Protein AF-A0A5M3WTN0-F1 (afdb_monomer)

InterPro domains:
  IPR000383 Xaa-Pro dipeptidyl-peptidase-like domain [PF02129] (54-191)
  IPR003439 ABC transporter-like, ATP-binding domain [PF00005] (762-902)
  IPR003439 ABC transporter-like, ATP-binding domain [PS50893] (745-973)
  IPR003593 AAA+ ATPase domain [SM00382] (770-959)
  IPR008979 Galactose-binding-like domain superfamily [SSF49785] (526-687)
  IPR013736 Xaa-Pro dipeptidyl-peptidase, C-terminal [PF08530] (524-678)
  IPR013736 Xaa-Pro dipeptidyl-peptidase, C-terminal [SM00939] (440-708)
  IPR017871 ABC transporter-like, conserved site [PS00211] (874-888)
  IPR027417 P-loop containing nucleoside triphosphate hydrolase [G3DSA:3.40.50.300] (734-974)
  IPR027417 P-loop containing nucleoside triphosphate hydrolase [SSF52540] (738-964)
  IPR029058 Alpha/Beta hydrolase fold [G3DSA:3.40.50.1820] (39-200)
  IPR029058 Alpha/Beta hydrolase fold [G3DSA:3.40.50.1820] (318-449)
  IPR029058 Alpha/Beta hydrolase fold [SSF53474] (22-449)

Nearest PDB structures (foldseek):
  5x40-assembly1_B  TM=8.522E-01  e=1.703E-19  Rhodobacter capsulatus
  6hs3-assembly1_A  TM=7.810E-01  e=6.666E-18  Burkholderia pseudomallei
  4wbs-assembly2_B  TM=7.911E-01  e=1.091E-17  Paraburkholderia phymatum STM815
  2ihy-assembly1_A  TM=8.185E-01  e=4.527E-17  Staphylococcus aureus
  6hs3-assembly1_B  TM=7.847E-01  e=2.756E-16  Burkholderia pseudomallei

Sequence (984 aa):
MTFPGGRRAMTAVIALAVLAVAAITWTVWPSEPPPRGQDLTIDVLDGPANDQRVTIDATFFAPASGGKAPAVLLGHGFGGSKSSVRDQAQRLAQHGYAVLTWSARGFGRSTGEIALNSPDYEVKDVQQLVDWLATRPEVRLDAAGDPRVGMAGGSYGGAIALMTAAYDTRIDAIAPQITWHDLADALFPNATGQGPATGVFKKMWAGIFFSAGGNRLAGLSGGASGGLAGLTGGTGTGGSGGAGGLGGTSTSGTGTPGTGTSGTSTPGTSTSGTGTPGTSTSGTGTSGASTPGSGAGETGTGAGSTGASPAPTNAPDISGTPETSGSERPAAMGLTPQQVQCGRFMPTICDIYQEIAEKGQATPQAIDLLRRSSPVSVPGKIRIPSLIIQGQRDSLFPLSHADANARAIAATGAPVEVAWINGGHDGGDSEGDWVFDRTAAWFDTWLKDSATPGNPAAAAYQQTAGQNPAPTAGQNADQTAGKSAATAVPGGAAFTVSRDGGRDPGTRRNTIVHAEGSRYSGLSGTAQTAVTLTGPAQEVANPPGGSPAAISSIPGFGSLLGNSSTGVSAALDLPGQSATFESAPLRAPLHLTGSPTATIRVYGTGQVTLFAKLYDATTGQLAVLPGNLTAPLRVNATPSGTTATIALPAVDRRFDTGRTLRLVLATTDMAYSTPATPAVYQVELASPDLVVPTDGELSAPATGPAWWTWAMPLSALVVAIVLVLVGRVRRADTTQDPELADVPLQITGLTKRYRNGEKAVDDLSFRVERGQVLGLLGPNGAGKTTTMRMLMGLIHPDAGEIKIFGSKVVPGAPVLSRLGSFVEGPGFLPHLSGRDNLELYWRATGRPPADAHLDEALEIAGLGNAVDRAVRTYSQGMRQRLAIAQAMLGLPDLLVLDEPTNGLDPPQIAEMRKVLRSYAAKDRTVIVSSHLLGEVEQTCSHAVVMHRGRLISNGPVAELLSRGHLNGSTRLEDVFLDLIGEQV

Solvent-accessible surface area (backbone atoms only — not comparable to full-atom values): 54845 Å² total; per-residue (Å²): 137,86,77,95,55,61,72,64,56,50,53,52,51,50,51,50,49,51,51,51,49,51,52,49,51,61,78,63,50,82,72,78,78,77,54,74,58,47,76,49,74,49,79,40,65,21,42,89,82,56,74,44,79,33,41,34,31,30,32,42,24,59,27,63,77,53,70,62,18,33,34,35,40,42,37,32,34,78,82,42,19,32,73,75,44,41,70,62,40,36,53,42,10,64,72,41,22,18,25,41,26,33,11,57,51,37,22,72,84,14,37,66,46,34,61,61,54,18,69,49,34,51,34,42,47,50,53,51,51,47,50,53,46,36,71,37,83,46,37,31,59,82,46,96,74,32,32,38,27,31,30,29,18,40,30,51,8,9,39,40,35,54,43,32,39,48,76,40,91,57,49,60,32,36,38,30,21,49,31,63,22,40,50,31,39,50,42,10,35,24,29,62,70,70,40,27,78,56,13,40,21,33,48,50,62,50,52,52,54,53,55,55,44,31,59,69,68,58,84,80,44,91,62,65,88,46,70,78,54,77,82,56,97,72,84,84,88,80,90,86,85,90,87,88,83,88,86,87,81,88,85,89,87,87,89,87,92,84,80,87,89,87,81,90,83,90,93,89,90,88,84,90,85,89,90,85,84,87,78,90,84,91,85,90,88,88,87,83,88,88,84,88,86,86,88,82,87,79,88,82,90,89,87,88,89,83,89,88,84,86,87,86,87,86,84,91,86,84,89,88,85,86,82,88,81,93,71,87,71,76,78,80,75,76,71,49,74,65,48,64,74,30,20,27,37,34,64,75,63,36,54,45,48,51,53,31,69,74,65,47,42,55,48,73,68,46,40,55,53,31,27,59,37,21,51,69,66,44,76,70,43,36,64,42,42,34,38,41,35,33,17,49,24,14,74,63,42,39,49,66,26,45,44,49,44,48,44,48,29,22,68,57,72,21,50,25,31,42,36,37,38,56,5,35,77,27,29,54,51,74,53,60,68,60,54,46,53,53,50,50,54,51,44,50,61,70,57,42,92,65,82,54,95,81,50,65,60,60,55,50,46,67,66,45,68,84,67,68,77,82,81,79,88,85,76,83,78,85,83,66,89,69,89,65,58,27,48,43,54,83,95,53,59,4,19,38,39,49,38,86,65,53,57,42,89,86,82,64,45,76,35,79,39,60,17,36,15,68,42,33,58,54,49,58,21,76,43,74,46,77,45,58,39,48,67,72,73,29,68,24,39,31,40,52,49,21,56,89,50,18,41,41,62,56,82,62,51,31,57,82,54,52,81,55,92,75,67,78,47,77,50,42,82,48,90,57,23,42,36,65,32,36,29,67,61,30,91,52,66,45,55,37,27,24,35,31,36,39,34,32,28,33,28,34,76,48,80,42,59,39,34,33,35,66,26,53,29,44,94,97,52,82,55,26,44,66,56,34,49,66,21,38,26,54,45,71,21,32,85,86,46,32,74,48,56,36,44,38,61,42,38,80,46,80,41,53,58,59,30,22,53,32,42,34,43,21,37,35,42,66,47,41,57,42,61,61,69,62,47,69,35,38,39,35,70,69,40,51,46,34,39,36,11,19,52,89,62,56,48,56,80,79,88,61,83,55,72,61,72,62,47,49,64,52,49,52,50,53,51,51,52,52,51,56,57,57,56,70,71,64,69,79,88,79,68,64,38,75,96,33,43,81,30,57,35,41,37,40,46,29,21,34,68,49,96,89,70,49,56,47,27,44,62,29,61,54,75,44,57,69,42,35,29,33,26,44,33,36,62,90,79,14,21,67,71,61,53,50,35,38,72,74,26,76,40,83,62,79,39,57,51,43,27,40,42,19,33,62,66,46,70,87,36,75,67,55,75,42,49,16,56,39,64,94,66,77,89,69,62,45,83,39,25,45,53,56,48,46,52,51,54,47,58,74,69,71,57,66,78,82,59,31,48,61,67,62,21,44,56,68,37,67,52,65,89,53,32,79,39,39,44,70,75,51,53,67,52,54,49,47,30,51,36,52,22,54,19,32,45,47,67,31,53,33,33,40,32,54,45,78,56,76,81,47,54,73,69,56,42,57,51,50,46,47,46,57,47,58,51,13,71,69,70,14,25,34,42,35,35,44,78,53,45,76,56,40,69,77,51,29,56,24,36,38,37,26,49,74,12,23,74,76,50,71,48,44,42,69,56,60,42,55,64,24,49,78,78,72,46,92,50,60,53,62,44,48,38,65,73,73,65,65,80,131

Foldseek 3Di:
DDDPDVVVVVVVVVVVVVVVVVVVCVVPVDDDDQFDWDWDKDWFFFAQVSHDIKIKTKTKGFAPVFFAFAEEEEEEAALDFLVRCVVLQSVVSPVGHTYMGIGFDLGDPIHAFDQLLFPRGRLRVVVVVLQVLLPDRRFDAPDRSQTLYEYEYEESSLFNRLSNLLVPVSHFEYEYAQYFFFLLCLQFPAQQPPGNQFGFGLQQVLVVRQVSQQDQPVVPPVPVVCVVVVVDPDDDDDDDDDDDDDDDDDDDDDDDDDDDDDDDDDDDDDDDDDDDDDDDDDDDDDDDDDDDDDDDDDDDDDDDDDDDDDDDDDDDDDDDDDDDDDDPDPDPPDQDPQCNQRPRHDSLLSVLSVVCNVPSGHDPSNSVSSRSSRNVVR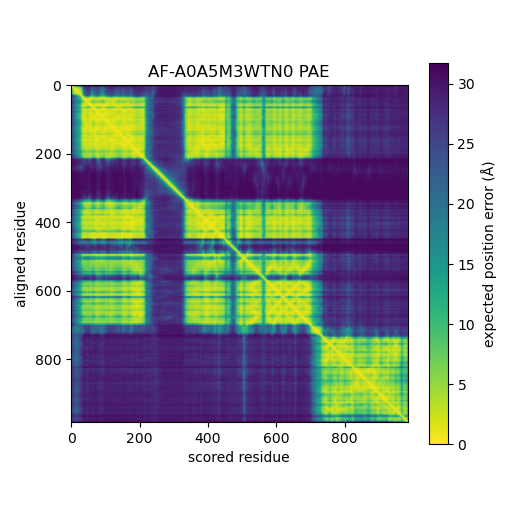QLSNAHHYEYHHEQLASSHFCVRSLVSQLSRLVNVYAYAYEYDPAHQQGADPCVVVSSVVVSVSCCLTSDPDPPVWFVVSVVCVVCVVPDDDDDPDDDPPPPSPPSWRFDGTPAARYKYWDFPQADPPPRDTDIWIFGFGIHPGQQAPDKDWFFKDDDWAKAKQDAFCPPFWEQGDGPCCVVCNPVPPLDGPTGADPRQKDKIKGDFAQFKDWFAHWKKFKKWKADAAKAKKKKFKWFDAPPDDTHTRSSYIRIHIDGHYNVIDMGMGTGGGHTDMRGGRIMIMIMIGRGYPSTGHHNDMDMMIMDGPGSITMGHDHPRRGTDDPPDPPVVVVVVVVVVVVVVVCVVVVVVDDDDFDQAQVQQQWQKWWAQFWDADPVRATLAGGATDGDHWLFAEEAEEDPSLNQLVVVCCVLQVDPTPDTWMDGSSTTDHVPGPCSLLEFEDGPFDPFDQAFFLLVRLVVLVVVVVDDPVLFCLVVLVVLLPCPPSRRDGNVPDDPLSSLSSSSSSSCTSNHQEYEYEASCPPPDPVSLVSVLVSQSVSSVVRGYYYYYDHDQVSCLSRGQKYFYTGSNYTQDIDGSVVLQVVCVVVPDRGSVVSNCVSVPDDD

pLDDT: mean 76.93, std 23.34, range [23.16, 98.69]

Structure (mmCIF, N/CA/C/O backbone):
data_AF-A0A5M3WTN0-F1
#
_entry.id   AF-A0A5M3WTN0-F1
#
loop_
_atom_site.group_PDB
_atom_site.id
_atom_site.type_symbol
_atom_site.label_atom_id
_atom_site.label_alt_id
_atom_site.label_comp_id
_atom_site.label_asym_id
_atom_site.label_entity_id
_atom_site.label_seq_id
_atom_site.pdbx_PDB_ins_code
_atom_site.Cartn_x
_atom_site.Cartn_y
_atom_site.Cartn_z
_atom_site.occupancy
_atom_site.B_iso_or_equiv
_atom_site.auth_seq_id
_atom_site.auth_comp_id
_atom_site.auth_asym_id
_atom_site.auth_atom_id
_atom_site.pdbx_PDB_model_num
ATOM 1 N N . MET A 1 1 ? 24.630 -53.779 -43.462 1.00 36.06 1 MET A N 1
ATOM 2 C CA . MET A 1 1 ? 23.488 -53.999 -42.543 1.00 36.06 1 MET A CA 1
ATOM 3 C C . MET A 1 1 ? 22.976 -52.649 -42.063 1.00 36.06 1 MET A C 1
ATOM 5 O O . MET A 1 1 ? 23.794 -51.786 -41.772 1.00 36.06 1 MET A O 1
ATOM 9 N N . THR A 1 2 ? 21.662 -52.447 -41.999 1.00 35.19 2 THR A N 1
ATOM 10 C CA . THR A 1 2 ? 21.024 -51.223 -41.486 1.00 35.19 2 THR A CA 1
ATOM 11 C C . THR A 1 2 ? 20.560 -51.440 -40.045 1.00 35.19 2 THR A C 1
ATOM 13 O O . THR A 1 2 ? 19.748 -52.321 -39.797 1.00 35.19 2 THR A O 1
ATOM 16 N N . PHE A 1 3 ? 21.050 -50.643 -39.088 1.00 33.09 3 PHE A N 1
ATOM 17 C CA . PHE A 1 3 ? 20.623 -50.724 -37.682 1.00 33.09 3 PHE A CA 1
ATOM 18 C C . PHE A 1 3 ? 19.298 -49.963 -37.447 1.00 33.09 3 PHE A C 1
ATOM 20 O O . PHE A 1 3 ? 19.287 -48.728 -37.531 1.00 33.09 3 PHE A O 1
ATOM 27 N N . PRO A 1 4 ? 18.181 -50.637 -37.104 1.00 42.69 4 PRO A N 1
ATOM 28 C CA . PRO A 1 4 ? 16.890 -49.988 -36.892 1.00 42.69 4 PRO A CA 1
ATOM 29 C C . PRO A 1 4 ? 16.778 -49.424 -35.463 1.00 42.69 4 PRO A C 1
ATOM 31 O O . PRO A 1 4 ? 16.096 -49.977 -34.608 1.00 42.69 4 PRO A O 1
ATOM 34 N N . GLY A 1 5 ? 17.446 -48.298 -35.192 1.00 42.72 5 GLY A N 1
ATOM 35 C CA . GLY A 1 5 ? 17.341 -47.628 -33.885 1.00 42.72 5 GLY A CA 1
ATOM 36 C C . GLY A 1 5 ? 17.867 -46.193 -33.837 1.00 42.72 5 GLY A C 1
ATOM 37 O O . GLY A 1 5 ? 17.207 -45.312 -33.281 1.00 42.72 5 GLY A O 1
ATOM 38 N N . GLY A 1 6 ? 19.008 -45.925 -34.484 1.00 46.28 6 GLY A N 1
ATOM 39 C CA . GLY A 1 6 ? 19.736 -44.654 -34.341 1.00 46.28 6 GLY A CA 1
ATOM 40 C C . GLY A 1 6 ? 18.914 -43.389 -34.627 1.00 46.28 6 GLY A C 1
ATOM 41 O O . GLY A 1 6 ? 19.072 -42.395 -33.926 1.00 46.28 6 GLY A O 1
ATOM 42 N N . ARG A 1 7 ? 17.975 -43.426 -35.587 1.00 50.22 7 ARG A N 1
ATOM 43 C CA . ARG A 1 7 ? 17.164 -42.248 -35.956 1.00 50.22 7 ARG A CA 1
ATOM 44 C C . ARG A 1 7 ? 16.307 -41.692 -34.810 1.00 50.22 7 ARG A C 1
ATOM 46 O O . ARG A 1 7 ? 16.196 -40.477 -34.721 1.00 50.22 7 ARG A O 1
ATOM 53 N N . ARG A 1 8 ? 15.740 -42.533 -33.929 1.00 47.91 8 ARG A N 1
ATOM 54 C CA . ARG A 1 8 ? 14.906 -42.061 -32.799 1.00 47.91 8 ARG A CA 1
ATOM 55 C C . ARG A 1 8 ? 15.737 -41.546 -31.623 1.00 47.91 8 ARG A C 1
ATOM 57 O O . ARG A 1 8 ? 15.344 -40.575 -30.987 1.00 47.91 8 ARG A O 1
ATOM 64 N N . ALA A 1 9 ? 16.890 -42.162 -31.361 1.00 52.72 9 ALA A N 1
ATOM 65 C CA . ALA A 1 9 ? 17.833 -41.652 -30.368 1.00 52.72 9 ALA A CA 1
ATOM 66 C C . ALA A 1 9 ? 18.404 -40.292 -30.806 1.00 52.72 9 ALA A C 1
ATOM 68 O O . ALA A 1 9 ? 18.443 -39.353 -30.016 1.00 52.72 9 ALA A O 1
ATOM 69 N N . MET A 1 10 ? 18.774 -40.157 -32.083 1.00 54.69 10 MET A N 1
ATOM 70 C CA . MET A 1 10 ? 19.382 -38.933 -32.598 1.00 54.69 10 MET A CA 1
ATOM 71 C C . MET A 1 10 ? 18.404 -37.750 -32.640 1.00 54.69 10 MET A C 1
ATOM 73 O O . MET A 1 10 ? 18.804 -36.651 -32.273 1.00 54.69 10 MET A O 1
ATOM 77 N N . THR A 1 11 ? 17.118 -37.942 -32.972 1.00 58.88 11 THR A N 1
ATOM 78 C CA . THR A 1 11 ? 16.129 -36.850 -32.845 1.00 58.88 11 THR A CA 1
ATOM 79 C C . THR A 1 11 ? 15.872 -36.447 -31.394 1.00 58.88 11 THR A C 1
ATOM 81 O O . THR A 1 11 ? 15.698 -35.261 -31.137 1.00 58.88 11 THR A O 1
ATOM 84 N N . ALA A 1 12 ? 15.894 -37.382 -30.436 1.00 59.69 12 ALA A N 1
ATOM 85 C CA . ALA A 1 12 ? 15.769 -37.049 -29.014 1.00 59.69 12 ALA A CA 1
ATOM 86 C C . ALA A 1 12 ? 16.978 -36.244 -28.496 1.00 59.69 12 ALA A C 1
ATOM 88 O O . ALA A 1 12 ? 16.797 -35.250 -27.796 1.00 59.69 12 ALA A O 1
ATOM 89 N N . VAL A 1 13 ? 18.200 -36.624 -28.892 1.00 68.50 13 VAL A N 1
ATOM 90 C CA . VAL A 1 13 ? 19.429 -35.877 -28.567 1.00 68.50 13 VAL A CA 1
ATOM 91 C C . VAL A 1 13 ? 19.430 -34.491 -29.218 1.00 68.50 13 VAL A C 1
ATOM 93 O O . VAL A 1 13 ? 19.754 -33.519 -28.546 1.00 68.50 13 VAL A O 1
ATOM 96 N N . ILE A 1 14 ? 19.014 -34.370 -30.484 1.00 73.44 14 ILE A N 1
ATOM 97 C CA . ILE A 1 14 ? 18.907 -33.071 -31.168 1.00 73.44 14 ILE A CA 1
ATOM 98 C C . ILE A 1 14 ? 17.842 -32.186 -30.505 1.00 73.44 14 ILE A C 1
ATOM 100 O O . ILE A 1 14 ? 18.100 -31.009 -30.285 1.00 73.44 14 ILE A O 1
ATOM 104 N N . ALA A 1 15 ? 16.680 -32.728 -30.125 1.00 68.19 15 ALA A N 1
ATOM 105 C CA . ALA A 1 15 ? 15.646 -31.963 -29.426 1.00 68.19 15 ALA A CA 1
ATOM 106 C C . ALA A 1 15 ? 16.120 -31.467 -28.048 1.00 68.19 15 ALA A C 1
ATOM 108 O O . ALA A 1 15 ? 15.911 -30.303 -27.715 1.00 68.19 15 ALA A O 1
ATOM 109 N N . LEU A 1 16 ? 16.815 -32.310 -27.274 1.00 70.00 16 LEU A N 1
ATOM 110 C CA . LEU A 1 16 ? 17.437 -31.904 -26.008 1.00 70.00 16 LEU A CA 1
ATOM 111 C C . LEU A 1 16 ? 18.548 -30.867 -26.210 1.00 70.00 16 LEU A C 1
ATOM 113 O O . LEU A 1 16 ? 18.625 -29.921 -25.436 1.00 70.00 16 LEU A O 1
ATOM 117 N N . ALA A 1 17 ? 19.369 -31.000 -27.255 1.00 73.50 17 ALA A N 1
ATOM 118 C CA . ALA A 1 17 ? 20.394 -30.015 -27.588 1.00 73.50 17 ALA A CA 1
ATOM 119 C C . ALA A 1 17 ? 19.780 -28.668 -28.002 1.00 73.50 17 ALA A C 1
ATOM 121 O O . ALA A 1 17 ? 20.241 -27.634 -27.538 1.00 73.50 17 ALA A O 1
ATOM 122 N N . VAL A 1 18 ? 18.710 -28.664 -28.805 1.00 78.75 18 VAL A N 1
ATOM 123 C CA . VAL A 1 18 ? 17.985 -27.441 -29.191 1.00 78.75 18 VAL A CA 1
ATOM 124 C C . VAL A 1 18 ? 17.302 -26.796 -27.985 1.00 78.75 18 VAL A C 1
ATOM 126 O O . VAL A 1 18 ? 17.381 -25.583 -27.845 1.00 78.75 18 VAL A O 1
ATOM 129 N N . LEU A 1 19 ? 16.695 -27.570 -27.078 1.00 75.69 19 LEU A N 1
ATOM 130 C CA . LEU A 1 19 ? 16.107 -27.035 -25.842 1.00 75.69 19 LEU A CA 1
ATOM 131 C C . LEU A 1 19 ? 17.169 -26.500 -24.870 1.00 75.69 19 LEU A C 1
ATOM 133 O O . LEU A 1 19 ? 16.963 -25.451 -24.268 1.00 75.69 19 LEU A O 1
ATOM 137 N N . ALA A 1 20 ? 18.315 -27.175 -24.742 1.00 71.44 20 ALA A N 1
ATOM 138 C CA . ALA A 1 20 ? 19.433 -26.702 -23.931 1.00 71.44 20 ALA A CA 1
ATOM 139 C C . ALA A 1 20 ? 20.059 -25.429 -24.520 1.00 71.44 20 ALA A C 1
ATOM 141 O O . ALA A 1 20 ? 20.289 -24.475 -23.784 1.00 71.44 20 ALA A O 1
ATOM 142 N N . VAL A 1 21 ? 20.273 -25.376 -25.840 1.00 73.25 21 VAL A N 1
ATOM 143 C CA . VAL A 1 21 ? 20.733 -24.166 -26.534 1.00 73.25 21 VAL A CA 1
ATOM 144 C C . VAL A 1 21 ? 19.709 -23.046 -26.387 1.00 73.25 21 VAL A C 1
ATOM 146 O O . VAL A 1 21 ? 20.114 -21.956 -26.020 1.00 73.25 21 VAL A O 1
ATOM 149 N N . ALA A 1 22 ? 18.409 -23.302 -26.568 1.00 66.06 22 ALA A N 1
ATOM 150 C CA . ALA A 1 22 ? 17.359 -22.299 -26.387 1.00 66.06 22 ALA A CA 1
ATOM 151 C C . ALA A 1 22 ? 17.346 -21.731 -24.956 1.00 66.06 22 ALA A C 1
ATOM 153 O O . ALA A 1 22 ? 17.327 -20.513 -24.779 1.00 66.06 22 ALA A O 1
ATOM 154 N N . ALA A 1 23 ? 17.430 -22.598 -23.941 1.00 65.50 23 ALA A N 1
ATOM 155 C CA . ALA A 1 23 ? 17.514 -22.193 -22.541 1.00 65.50 23 ALA A CA 1
ATOM 156 C C . ALA A 1 23 ? 18.785 -21.377 -22.249 1.00 65.50 23 ALA A C 1
ATOM 158 O O . ALA A 1 23 ? 18.695 -20.343 -21.596 1.00 65.50 23 ALA A O 1
ATOM 159 N N . ILE A 1 24 ? 19.945 -21.789 -22.775 1.00 65.50 24 ILE A N 1
ATOM 160 C CA . ILE A 1 24 ? 21.210 -21.049 -22.644 1.00 65.50 24 ILE A CA 1
ATOM 161 C C . ILE A 1 24 ? 21.133 -19.704 -23.377 1.00 65.50 24 ILE A C 1
ATOM 163 O O . ILE A 1 24 ? 21.528 -18.689 -22.819 1.00 65.50 24 ILE A O 1
ATOM 167 N N . THR A 1 25 ? 20.583 -19.645 -24.592 1.00 62.53 25 THR A N 1
ATOM 168 C CA . THR A 1 25 ? 20.396 -18.372 -25.303 1.00 62.53 25 THR A CA 1
ATOM 169 C C . THR A 1 25 ? 19.397 -17.464 -24.605 1.00 62.53 25 THR A C 1
ATOM 171 O O . THR A 1 25 ? 19.530 -16.261 -24.739 1.00 62.53 25 THR A O 1
ATOM 174 N N . TRP A 1 26 ? 18.434 -17.996 -23.846 1.00 64.00 26 TRP A N 1
ATOM 175 C CA . TRP A 1 26 ? 17.506 -17.189 -23.054 1.00 64.00 26 TRP A CA 1
ATOM 176 C C . TRP A 1 26 ? 18.160 -16.651 -21.772 1.00 64.00 26 TRP A C 1
ATOM 178 O O . TRP A 1 26 ? 18.005 -15.474 -21.465 1.00 64.00 26 TRP A O 1
ATOM 188 N N . THR A 1 27 ? 18.954 -17.460 -21.060 1.00 56.88 27 THR A N 1
ATOM 189 C CA . THR A 1 27 ? 19.683 -17.014 -19.853 1.00 56.88 27 THR A CA 1
ATOM 190 C C . THR A 1 27 ? 20.929 -16.174 -20.145 1.00 56.88 27 THR A C 1
ATOM 192 O O . THR A 1 27 ? 21.427 -15.502 -19.245 1.00 56.88 27 THR A O 1
ATOM 195 N N . VAL A 1 28 ? 21.434 -16.205 -21.382 1.00 54.47 28 VAL A N 1
ATOM 196 C CA . VAL A 1 28 ? 22.599 -15.436 -21.858 1.00 54.47 28 VAL A CA 1
ATOM 197 C C . VAL A 1 28 ? 22.191 -14.413 -22.935 1.00 54.47 28 VAL A C 1
ATOM 199 O O . VAL A 1 28 ? 23.051 -13.787 -23.553 1.00 54.47 28 VAL A O 1
ATOM 202 N N . TRP A 1 29 ? 20.888 -14.188 -23.163 1.00 58.59 29 TRP A N 1
ATOM 203 C CA . TRP A 1 29 ? 20.452 -13.079 -24.015 1.00 58.59 29 TRP A CA 1
ATOM 204 C C . TRP A 1 29 ? 20.869 -11.769 -23.336 1.00 58.59 29 TRP A C 1
ATOM 206 O O . TRP A 1 29 ? 20.535 -11.578 -22.163 1.00 58.59 29 TRP A O 1
ATOM 216 N N . PRO A 1 30 ? 21.599 -10.866 -24.012 1.00 42.59 30 PRO A N 1
ATOM 217 C CA . PRO A 1 30 ? 21.999 -9.614 -23.395 1.00 42.59 30 PRO A CA 1
ATOM 218 C C . PRO A 1 30 ? 20.753 -8.768 -23.129 1.00 42.59 30 PRO A C 1
ATOM 220 O O . PRO A 1 30 ? 20.124 -8.263 -24.058 1.00 42.59 30 PRO A O 1
ATOM 223 N N . SER A 1 31 ? 20.403 -8.606 -21.853 1.00 54.91 31 SER A N 1
ATOM 224 C CA . SER A 1 31 ? 19.554 -7.502 -21.428 1.00 54.91 31 SER A CA 1
ATOM 225 C C . SER A 1 31 ? 20.277 -6.197 -21.749 1.00 54.91 31 SER A C 1
ATOM 227 O O . SER A 1 31 ? 21.474 -6.051 -21.479 1.00 54.91 31 SER A O 1
ATOM 229 N N . GLU A 1 32 ? 19.571 -5.254 -22.370 1.00 56.19 32 GLU A N 1
ATOM 230 C CA . GLU A 1 32 ? 20.173 -3.970 -22.718 1.00 56.19 32 GLU A CA 1
ATOM 231 C C . GLU A 1 32 ? 20.653 -3.255 -21.443 1.00 56.19 32 GLU A C 1
ATOM 233 O O . GLU A 1 32 ? 19.946 -3.264 -20.425 1.00 56.19 32 GLU A O 1
ATOM 238 N N . PRO A 1 33 ? 21.863 -2.662 -21.450 1.00 59.19 33 PRO A N 1
ATOM 239 C CA . PRO A 1 33 ? 22.407 -2.016 -20.265 1.00 59.19 33 PRO A CA 1
ATOM 240 C C . PRO A 1 33 ? 21.463 -0.886 -19.827 1.00 59.19 33 PRO A C 1
ATOM 242 O O . PRO A 1 33 ? 21.066 -0.078 -20.670 1.00 59.19 33 PRO A O 1
ATOM 245 N N . PRO A 1 34 ? 21.099 -0.799 -18.533 1.00 66.00 34 PRO A N 1
ATOM 246 C CA . PRO A 1 34 ? 20.056 0.113 -18.081 1.00 66.00 34 PRO A CA 1
ATOM 247 C C . PRO A 1 34 ? 20.393 1.565 -18.453 1.00 66.00 34 PRO A C 1
ATOM 249 O O . PRO A 1 34 ? 21.553 1.977 -18.300 1.00 66.00 34 PRO A O 1
ATOM 252 N N . PRO A 1 35 ? 19.403 2.351 -18.923 1.00 75.50 35 PRO A N 1
ATOM 253 C CA . PRO A 1 35 ? 19.625 3.695 -19.435 1.00 75.50 35 PRO A CA 1
ATOM 254 C C . PRO A 1 35 ? 20.340 4.549 -18.387 1.00 75.50 35 PRO A C 1
ATOM 256 O O . PRO A 1 35 ? 19.942 4.638 -17.218 1.00 75.50 35 PRO A O 1
ATOM 259 N N . ARG A 1 36 ? 21.461 5.142 -18.804 1.00 84.44 36 ARG A N 1
ATOM 260 C CA . ARG A 1 36 ? 22.315 5.953 -17.935 1.00 84.44 36 ARG A CA 1
ATOM 261 C C . ARG A 1 36 ? 21.733 7.354 -17.839 1.00 84.44 36 ARG A C 1
ATOM 263 O O . ARG A 1 36 ? 21.790 8.109 -18.803 1.00 84.44 36 ARG A O 1
ATOM 270 N N . GLY A 1 37 ? 21.209 7.692 -16.665 1.00 91.81 37 GLY A N 1
ATOM 271 C CA . GLY A 1 37 ? 20.750 9.045 -16.375 1.00 91.81 37 GLY A CA 1
ATOM 272 C C . GLY A 1 37 ? 21.893 10.057 -16.450 1.00 91.81 37 GLY A C 1
ATOM 273 O O . GLY A 1 37 ? 22.927 9.868 -15.806 1.00 91.81 37 GLY A O 1
ATOM 274 N N . GLN A 1 38 ? 21.689 11.124 -17.217 1.00 96.12 38 GLN A N 1
ATOM 275 C CA . GLN A 1 38 ? 22.547 12.299 -17.270 1.00 96.12 38 GLN A CA 1
ATOM 276 C C . GLN A 1 38 ? 22.222 13.201 -16.077 1.00 96.12 38 GLN A C 1
ATOM 278 O O . GLN A 1 38 ? 21.124 13.745 -15.985 1.00 96.12 38 GLN A O 1
ATOM 283 N N . ASP A 1 39 ? 23.174 13.366 -15.163 1.00 96.62 39 ASP A N 1
ATOM 284 C CA . ASP A 1 39 ? 23.057 14.322 -14.063 1.00 96.62 39 ASP A CA 1
ATOM 285 C C . ASP A 1 39 ? 23.271 15.760 -14.566 1.00 96.62 39 ASP A C 1
ATOM 287 O O . ASP A 1 39 ? 24.205 16.030 -15.323 1.00 96.62 39 ASP A O 1
ATOM 291 N N . LEU A 1 40 ? 22.403 16.682 -14.142 1.00 96.56 40 LEU A N 1
ATOM 292 C CA . LEU A 1 40 ? 22.413 18.090 -14.540 1.00 96.56 40 LEU A CA 1
ATOM 293 C C . LEU A 1 40 ? 21.907 19.012 -13.417 1.00 96.56 40 LEU A C 1
ATOM 295 O O . LEU A 1 40 ? 21.398 18.554 -12.394 1.00 96.56 40 LEU A O 1
ATOM 299 N N . THR A 1 41 ? 22.022 20.317 -13.642 1.00 97.12 41 THR A N 1
ATOM 300 C CA . THR A 1 41 ? 21.392 21.368 -12.834 1.00 97.12 41 THR A CA 1
ATOM 301 C C . THR A 1 41 ? 20.528 22.251 -13.725 1.00 97.12 41 THR A C 1
ATOM 303 O O . THR A 1 41 ? 20.928 22.561 -14.848 1.00 97.12 41 THR A O 1
ATOM 306 N N . ILE A 1 42 ? 19.357 22.648 -13.232 1.00 97.44 42 ILE A N 1
ATOM 307 C CA . ILE A 1 42 ? 18.429 23.558 -13.914 1.00 97.44 42 ILE A CA 1
ATOM 308 C C . ILE A 1 42 ? 18.233 24.772 -13.005 1.00 97.44 42 ILE A C 1
ATOM 310 O O . ILE A 1 42 ? 17.778 24.620 -11.873 1.00 97.44 42 ILE A O 1
ATOM 314 N N . ASP A 1 43 ? 18.606 25.957 -13.481 1.00 97.19 43 ASP A N 1
ATOM 315 C CA . ASP A 1 43 ? 18.345 27.209 -12.769 1.00 97.19 43 ASP A CA 1
ATOM 316 C C . ASP A 1 43 ? 16.909 27.669 -13.036 1.00 97.19 43 ASP A C 1
ATOM 318 O O . ASP A 1 43 ? 16.460 27.699 -14.182 1.00 97.19 43 ASP A O 1
ATOM 322 N N . VAL A 1 44 ? 16.206 28.034 -11.967 1.00 96.06 44 VAL A N 1
ATOM 323 C CA . VAL A 1 44 ? 14.796 28.433 -11.960 1.00 96.06 44 VAL A CA 1
ATOM 324 C C . VAL A 1 44 ? 14.623 29.778 -11.250 1.00 96.06 44 VAL A C 1
ATOM 326 O O . VAL A 1 44 ? 15.468 30.197 -10.451 1.00 96.06 44 VAL A O 1
ATOM 329 N N . LEU A 1 45 ? 13.540 30.479 -11.584 1.00 94.62 45 LEU A N 1
ATOM 330 C CA . LEU A 1 45 ? 13.167 31.775 -11.023 1.00 94.62 45 LEU A CA 1
ATOM 331 C C . LEU A 1 45 ? 11.791 31.675 -10.346 1.00 94.62 45 LEU A C 1
ATOM 333 O O . LEU A 1 45 ? 10.824 31.231 -10.963 1.00 94.62 45 LEU A O 1
ATOM 337 N N . ASP A 1 46 ? 11.705 32.054 -9.074 1.00 89.38 46 ASP A N 1
ATOM 338 C CA . ASP A 1 46 ? 10.588 31.693 -8.197 1.00 89.38 46 ASP A CA 1
ATOM 339 C C . ASP A 1 46 ? 10.281 32.738 -7.103 1.00 89.38 46 ASP A C 1
ATOM 341 O O . ASP A 1 46 ? 10.752 33.876 -7.136 1.00 89.38 46 ASP A O 1
ATOM 345 N N . GLY A 1 47 ? 9.428 32.357 -6.150 1.00 88.56 47 GLY A N 1
ATOM 346 C CA . GLY A 1 47 ? 8.923 33.208 -5.081 1.00 88.56 47 GLY A CA 1
ATOM 347 C C . GLY A 1 47 ? 7.695 34.014 -5.510 1.00 88.56 47 GLY A C 1
ATOM 348 O O . GLY A 1 47 ? 7.377 34.077 -6.700 1.00 88.56 47 GLY A O 1
ATOM 349 N N . PRO A 1 48 ? 6.962 34.649 -4.575 1.00 89.12 48 PRO A N 1
ATOM 350 C CA . PRO A 1 48 ? 5.726 35.376 -4.880 1.00 89.12 48 PRO A CA 1
ATOM 351 C C . PRO A 1 48 ? 5.879 36.469 -5.951 1.00 89.12 48 PRO A C 1
ATOM 353 O O . PRO A 1 48 ? 4.927 36.739 -6.679 1.00 89.12 48 PRO A O 1
ATOM 356 N N . ALA A 1 49 ? 7.070 37.067 -6.073 1.00 91.00 49 ALA A N 1
ATOM 357 C CA . ALA A 1 49 ? 7.392 38.097 -7.062 1.00 91.00 49 ALA A CA 1
ATOM 358 C C . ALA A 1 49 ? 8.131 37.574 -8.314 1.00 91.00 49 ALA A C 1
ATOM 360 O O . ALA A 1 49 ? 8.383 38.358 -9.227 1.00 91.00 49 ALA A O 1
ATOM 361 N N . ASN A 1 50 ? 8.436 36.269 -8.391 1.00 88.81 50 ASN A N 1
ATOM 362 C CA . ASN A 1 50 ? 9.259 35.646 -9.439 1.00 88.81 50 ASN A CA 1
ATOM 363 C C . ASN A 1 50 ? 10.652 36.305 -9.568 1.00 88.81 50 ASN A C 1
ATOM 365 O O . ASN A 1 50 ? 11.084 36.674 -10.660 1.00 88.81 50 ASN A O 1
ATOM 369 N N . ASP A 1 51 ? 11.335 36.492 -8.438 1.00 90.62 51 ASP A N 1
ATOM 370 C CA . ASP A 1 51 ? 12.616 37.195 -8.309 1.00 90.62 51 ASP A CA 1
ATOM 371 C C . ASP A 1 51 ? 13.725 36.362 -7.633 1.00 90.62 51 ASP A C 1
ATOM 373 O O . ASP A 1 51 ? 14.909 36.692 -7.757 1.00 90.62 51 ASP A O 1
ATOM 377 N N . GLN A 1 52 ? 13.374 35.261 -6.965 1.00 90.69 52 GLN A N 1
ATOM 378 C CA . GLN A 1 52 ? 14.318 34.391 -6.260 1.00 90.69 52 GLN A CA 1
ATOM 379 C C . GLN A 1 52 ? 14.937 33.385 -7.231 1.00 90.69 52 GLN A C 1
ATOM 381 O O . GLN A 1 52 ? 14.230 32.780 -8.028 1.00 90.69 52 GLN A O 1
ATOM 386 N N . ARG A 1 53 ? 16.264 33.214 -7.193 1.00 93.69 53 ARG A N 1
ATOM 387 C CA . ARG A 1 53 ? 16.978 32.256 -8.052 1.00 93.69 53 ARG A CA 1
ATOM 388 C C . ARG A 1 53 ? 17.347 31.009 -7.266 1.00 93.69 53 ARG A C 1
ATOM 390 O O . ARG A 1 53 ? 18.107 31.095 -6.300 1.00 93.69 53 ARG A O 1
ATOM 397 N N . VAL A 1 54 ? 16.869 29.861 -7.730 1.00 94.56 54 VAL A N 1
ATOM 398 C CA . VAL A 1 54 ? 17.192 28.540 -7.184 1.00 94.56 54 VAL A CA 1
ATOM 399 C C . VAL A 1 54 ? 17.813 27.675 -8.281 1.00 94.56 54 VAL A C 1
ATOM 401 O O . VAL A 1 54 ? 17.518 27.827 -9.460 1.00 94.56 54 VAL A O 1
ATOM 404 N N . THR A 1 55 ? 18.697 26.765 -7.887 1.00 97.44 55 THR A N 1
ATOM 405 C CA . THR A 1 55 ? 19.328 25.775 -8.763 1.00 97.44 55 THR A CA 1
ATOM 406 C C . THR A 1 55 ? 18.832 24.400 -8.338 1.00 97.44 55 THR A C 1
ATOM 408 O O . THR A 1 55 ? 19.053 23.983 -7.197 1.00 97.44 55 THR A O 1
ATOM 411 N N . ILE A 1 56 ? 18.162 23.695 -9.245 1.00 98.06 56 ILE A N 1
ATOM 412 C CA . ILE A 1 56 ? 17.561 22.381 -9.020 1.00 98.06 56 ILE A CA 1
ATOM 413 C C . ILE A 1 56 ? 18.501 21.283 -9.531 1.00 98.06 56 ILE A C 1
ATOM 415 O O . ILE A 1 56 ? 18.861 21.249 -10.708 1.00 98.06 56 ILE A O 1
ATOM 419 N N . ASP A 1 57 ? 18.898 20.366 -8.648 1.00 98.12 57 ASP A N 1
ATOM 420 C CA . ASP A 1 57 ? 19.712 19.191 -8.968 1.00 98.12 57 ASP A CA 1
ATOM 421 C C . ASP A 1 57 ? 18.841 18.067 -9.550 1.00 98.12 57 ASP A C 1
ATOM 423 O O . ASP A 1 57 ? 18.009 17.488 -8.842 1.00 98.12 57 ASP A O 1
ATOM 427 N N . ALA A 1 58 ? 19.050 17.731 -10.825 1.00 98.44 58 ALA A N 1
ATOM 428 C CA . ALA A 1 58 ? 18.186 16.841 -11.599 1.00 98.44 58 ALA A CA 1
ATOM 429 C C . ALA A 1 58 ? 18.955 15.726 -12.328 1.00 98.44 58 ALA A C 1
ATOM 431 O O . ALA A 1 58 ? 20.181 15.771 -12.467 1.00 98.44 58 ALA A O 1
ATOM 432 N N . THR A 1 59 ? 18.250 14.681 -12.759 1.00 98.50 59 THR A N 1
ATOM 433 C CA . THR A 1 59 ? 18.799 13.594 -13.580 1.00 98.50 59 THR A CA 1
ATOM 434 C C . THR A 1 59 ? 17.811 13.255 -14.692 1.00 98.50 59 THR A C 1
ATOM 436 O O . THR A 1 59 ? 16.668 12.890 -14.421 1.00 98.50 59 THR A O 1
ATOM 439 N N . PHE A 1 60 ? 18.257 13.355 -15.944 1.00 98.31 60 PHE A N 1
ATOM 440 C CA . PHE A 1 60 ? 17.455 13.032 -17.122 1.00 98.31 60 PHE A CA 1
ATOM 441 C C . PHE A 1 60 ? 17.826 11.659 -17.687 1.00 98.31 60 PHE A C 1
ATOM 443 O O . PHE A 1 60 ? 19.001 11.370 -17.908 1.00 98.31 60 PHE A O 1
ATOM 450 N N . PHE A 1 61 ? 16.831 10.821 -17.959 1.00 97.56 61 PHE A N 1
ATOM 451 C CA . PHE A 1 61 ? 16.973 9.504 -18.570 1.00 97.56 61 PHE A CA 1
ATOM 452 C C . PHE A 1 61 ? 16.285 9.532 -19.936 1.00 97.56 61 PHE A C 1
ATOM 454 O O . PHE A 1 61 ? 15.075 9.739 -20.024 1.00 97.56 61 PHE A O 1
ATOM 461 N N . ALA A 1 62 ? 17.058 9.331 -21.003 1.00 95.44 62 ALA A N 1
ATOM 462 C CA . ALA A 1 62 ? 16.514 9.179 -22.349 1.00 95.44 62 ALA A CA 1
ATOM 463 C C . ALA A 1 62 ? 15.784 7.823 -22.495 1.00 95.44 62 ALA A C 1
ATOM 465 O O . ALA A 1 62 ? 16.200 6.848 -21.858 1.00 95.44 62 ALA A O 1
ATOM 466 N N . PRO A 1 63 ? 14.736 7.734 -23.339 1.00 93.75 63 PRO A N 1
ATOM 467 C CA . PRO A 1 63 ? 14.006 6.489 -23.573 1.00 93.75 63 PRO A CA 1
ATOM 468 C C . PRO A 1 63 ? 14.911 5.426 -24.207 1.00 93.75 63 PRO A C 1
ATOM 470 O O . PRO A 1 63 ? 15.615 5.703 -25.181 1.00 93.75 63 PRO A O 1
ATOM 473 N N . ALA A 1 64 ? 14.858 4.190 -23.702 1.00 89.19 64 ALA A N 1
ATOM 474 C CA . ALA A 1 64 ? 15.677 3.081 -24.204 1.00 89.19 64 ALA A CA 1
ATOM 475 C C . ALA A 1 64 ? 15.382 2.734 -25.677 1.00 89.19 64 ALA A C 1
ATOM 477 O O . ALA A 1 64 ? 16.289 2.367 -26.416 1.00 89.19 64 ALA A O 1
ATOM 478 N N . SER A 1 65 ? 14.144 2.953 -26.137 1.00 80.94 65 SER A N 1
ATOM 479 C CA . SER A 1 65 ? 13.743 2.813 -27.546 1.00 80.94 65 SER A CA 1
ATOM 480 C C . SER A 1 65 ? 14.461 3.766 -28.511 1.00 80.94 65 SER A C 1
ATOM 482 O O . SER A 1 65 ? 14.369 3.593 -29.726 1.00 80.94 65 SER A O 1
ATOM 484 N N . GLY A 1 66 ? 15.098 4.820 -27.991 1.00 80.81 66 GLY A N 1
ATOM 485 C CA . GLY A 1 66 ? 15.495 5.988 -28.769 1.00 80.81 66 GLY A CA 1
ATOM 486 C C . GLY A 1 66 ? 14.296 6.782 -29.307 1.00 80.81 66 GLY A C 1
ATOM 487 O O . GLY A 1 66 ? 13.131 6.458 -29.059 1.00 80.81 66 GLY A O 1
ATOM 488 N N . GLY A 1 67 ? 14.598 7.840 -30.064 1.00 86.62 67 GLY A N 1
ATOM 489 C CA . GLY A 1 67 ? 13.594 8.721 -30.669 1.00 86.62 67 GLY A CA 1
ATOM 490 C C . GLY A 1 67 ? 12.922 9.676 -29.675 1.00 86.62 67 GLY A C 1
ATOM 491 O O . GLY A 1 67 ? 13.495 10.020 -28.643 1.00 86.62 67 GLY A O 1
ATOM 492 N N . LYS A 1 68 ? 11.712 10.133 -30.026 1.00 93.38 68 LYS A N 1
ATOM 493 C CA . LYS A 1 68 ? 10.866 10.987 -29.179 1.00 93.38 68 LYS A CA 1
ATOM 494 C C . LYS A 1 68 ? 9.871 10.142 -28.391 1.00 93.38 68 LYS A C 1
ATOM 496 O O . LYS A 1 68 ? 9.065 9.437 -28.994 1.00 93.38 68 LYS A O 1
ATOM 501 N N . ALA A 1 69 ? 9.883 10.281 -27.071 1.00 95.06 69 ALA A N 1
ATOM 502 C CA . ALA A 1 69 ? 8.957 9.619 -26.157 1.00 95.06 69 ALA A CA 1
ATOM 503 C C . ALA A 1 69 ? 8.155 10.638 -25.331 1.00 95.06 69 ALA A C 1
ATOM 505 O O . ALA A 1 69 ? 8.630 11.758 -25.129 1.00 95.06 69 ALA A O 1
ATOM 506 N N . PRO A 1 70 ? 6.970 10.277 -24.806 1.00 97.06 70 PRO A N 1
ATOM 507 C CA . PRO A 1 70 ? 6.345 11.052 -23.739 1.00 97.06 70 PRO A CA 1
ATOM 508 C C . PRO A 1 70 ? 7.286 11.152 -22.530 1.00 97.06 70 PRO A C 1
ATOM 510 O O . PRO A 1 70 ? 8.127 10.272 -22.310 1.00 97.06 70 PRO A O 1
ATOM 513 N N . ALA A 1 71 ? 7.138 12.211 -21.745 1.00 98.06 71 ALA A N 1
ATOM 514 C CA . ALA A 1 71 ? 7.925 12.448 -20.548 1.00 98.06 71 ALA A CA 1
ATOM 515 C C . ALA A 1 71 ? 7.212 11.961 -19.272 1.00 98.06 71 ALA A C 1
ATOM 517 O O . ALA A 1 71 ? 5.985 11.971 -19.183 1.00 98.06 71 ALA A O 1
ATOM 518 N N . VAL A 1 72 ? 7.986 11.592 -18.250 1.00 98.62 72 VAL A N 1
ATOM 519 C CA . VAL A 1 72 ? 7.500 11.440 -16.873 1.00 98.62 72 VAL A CA 1
ATOM 520 C C . VAL A 1 72 ? 8.396 12.222 -15.915 1.00 98.62 72 VAL A C 1
ATOM 522 O O . VAL A 1 72 ? 9.617 12.054 -15.891 1.00 98.62 72 VAL A O 1
ATOM 525 N N . LEU A 1 73 ? 7.773 13.066 -15.100 1.00 98.69 73 LEU A N 1
ATOM 526 C CA . LEU A 1 73 ? 8.379 13.736 -13.954 1.00 98.69 73 LEU A CA 1
ATOM 527 C C . LEU A 1 73 ? 8.214 12.852 -12.710 1.00 98.69 73 LEU A C 1
ATOM 529 O O . LEU A 1 73 ? 7.093 12.482 -12.354 1.00 98.69 73 LEU A O 1
ATOM 533 N N . LEU A 1 74 ? 9.321 12.526 -12.037 1.00 98.44 74 LEU A N 1
ATOM 534 C CA . LEU A 1 74 ? 9.312 11.733 -10.801 1.00 98.44 74 LEU A CA 1
ATOM 535 C C . LEU A 1 74 ? 9.756 12.558 -9.588 1.00 98.44 74 LEU A C 1
ATOM 537 O O . LEU A 1 74 ? 10.942 12.860 -9.425 1.00 98.44 74 LEU A O 1
ATOM 541 N N . GLY A 1 75 ? 8.791 12.880 -8.723 1.00 97.44 75 GLY A N 1
ATOM 542 C CA . GLY A 1 75 ? 9.009 13.585 -7.460 1.00 97.44 75 GLY A CA 1
ATOM 543 C C . GLY A 1 75 ? 9.347 12.631 -6.309 1.00 97.44 75 GLY A C 1
ATOM 544 O O . GLY A 1 75 ? 8.731 11.575 -6.155 1.00 97.44 75 GLY A O 1
ATOM 545 N N . HIS A 1 76 ? 10.309 13.006 -5.464 1.00 96.69 76 HIS A N 1
ATOM 546 C CA . HIS A 1 76 ? 10.711 12.204 -4.303 1.00 96.69 76 HIS A CA 1
ATOM 547 C C . HIS A 1 76 ? 9.832 12.455 -3.064 1.00 96.69 76 HIS A C 1
ATOM 549 O O . HIS A 1 76 ? 9.309 13.549 -2.865 1.00 96.69 76 HIS A O 1
ATOM 555 N N . GLY A 1 77 ? 9.735 11.457 -2.179 1.00 93.38 77 GLY A N 1
ATOM 556 C CA . GLY A 1 77 ? 9.142 11.619 -0.845 1.00 93.38 77 GLY A CA 1
ATOM 557 C C . GLY A 1 77 ? 9.971 12.526 0.074 1.00 93.38 77 GLY A C 1
ATOM 558 O O . GLY A 1 77 ? 11.141 12.811 -0.201 1.00 93.38 77 GLY A O 1
ATOM 559 N N . PHE A 1 78 ? 9.373 12.994 1.175 1.00 92.00 78 PHE A N 1
ATOM 560 C CA . PHE A 1 78 ? 10.025 13.947 2.081 1.00 92.00 78 PHE A CA 1
ATOM 561 C C . PHE A 1 78 ? 11.327 13.376 2.671 1.00 92.00 78 PHE A C 1
ATOM 563 O O . PHE A 1 78 ? 11.401 12.193 2.996 1.00 92.00 78 PHE A O 1
ATOM 570 N N . GLY A 1 79 ? 12.377 14.197 2.778 1.00 86.19 79 GLY A N 1
ATOM 571 C CA . GLY A 1 79 ? 13.719 13.746 3.185 1.00 86.19 79 GLY A CA 1
ATOM 572 C C . GLY A 1 79 ? 14.521 13.027 2.088 1.00 86.19 79 GLY A C 1
ATOM 573 O O . GLY A 1 79 ? 15.722 12.823 2.251 1.00 86.19 79 GLY A O 1
ATOM 574 N N . GLY A 1 80 ? 13.885 12.666 0.969 1.00 89.94 80 GLY A N 1
ATOM 575 C CA . GLY A 1 80 ? 14.526 12.044 -0.188 1.00 89.94 80 GLY A CA 1
ATOM 576 C C . GLY A 1 80 ? 15.294 13.018 -1.091 1.00 89.94 80 GLY A C 1
ATOM 577 O O . GLY A 1 80 ? 15.601 14.156 -0.739 1.00 89.94 80 GLY A O 1
ATOM 578 N N . SER A 1 81 ? 15.624 12.537 -2.288 1.00 94.69 81 SER A N 1
ATOM 579 C CA . SER A 1 81 ? 16.241 13.314 -3.374 1.00 94.69 81 SER A CA 1
ATOM 580 C C . SER A 1 81 ? 15.980 12.638 -4.724 1.00 94.69 81 SER A C 1
ATOM 582 O O . SER A 1 81 ? 15.410 11.546 -4.768 1.00 94.69 81 SER A O 1
ATOM 584 N N . LYS A 1 82 ? 16.492 13.210 -5.821 1.00 95.19 82 LYS A N 1
ATOM 585 C CA . LYS A 1 82 ? 16.474 12.594 -7.164 1.00 95.19 82 LYS A CA 1
ATOM 586 C C . LYS A 1 82 ? 17.004 11.150 -7.213 1.00 95.19 82 LYS A C 1
ATOM 588 O O . LYS A 1 82 ? 16.614 10.377 -8.086 1.00 95.19 82 LYS A O 1
ATOM 593 N N . SER A 1 83 ? 17.886 10.783 -6.278 1.00 95.12 83 SER A N 1
ATOM 594 C CA . SER A 1 83 ? 18.447 9.433 -6.152 1.00 95.12 83 SER A CA 1
ATOM 595 C C . SER A 1 83 ? 17.452 8.427 -5.568 1.00 95.12 83 SER A C 1
ATOM 597 O O . SER A 1 83 ? 17.522 7.251 -5.901 1.00 95.12 83 SER A O 1
ATOM 599 N N . SER A 1 84 ? 16.504 8.874 -4.737 1.00 93.00 84 SER A N 1
ATOM 600 C CA . SER A 1 84 ? 15.499 8.020 -4.081 1.00 93.00 84 SER A CA 1
ATOM 601 C C . SER A 1 84 ? 14.474 7.422 -5.053 1.00 93.00 84 SER A C 1
ATOM 603 O O . SER A 1 84 ? 13.793 6.468 -4.703 1.00 93.00 84 SER A O 1
ATOM 605 N N . VAL A 1 85 ? 14.370 7.983 -6.261 1.00 95.62 85 VAL A N 1
ATOM 606 C CA . VAL A 1 85 ? 13.475 7.544 -7.349 1.00 95.62 85 VAL A CA 1
ATOM 607 C C . VAL A 1 85 ? 14.255 7.038 -8.577 1.00 95.62 85 VAL A C 1
ATOM 609 O O . VAL A 1 85 ? 13.681 6.844 -9.647 1.00 95.62 85 VAL A O 1
ATOM 612 N N . ARG A 1 86 ? 15.575 6.820 -8.450 1.00 95.38 86 ARG A N 1
ATOM 613 C CA . ARG A 1 86 ? 16.464 6.486 -9.578 1.00 95.38 86 ARG A CA 1
ATOM 614 C C . ARG A 1 86 ? 16.098 5.164 -10.254 1.00 95.38 86 ARG A C 1
ATOM 616 O O . ARG A 1 86 ? 16.038 5.116 -11.478 1.00 95.38 86 ARG A O 1
ATOM 623 N N . ASP A 1 87 ? 15.791 4.133 -9.476 1.00 93.62 87 ASP A N 1
ATOM 624 C CA . ASP A 1 87 ? 15.483 2.799 -10.006 1.00 93.62 87 ASP A CA 1
ATOM 625 C C . ASP A 1 87 ? 14.125 2.788 -10.735 1.00 93.62 87 ASP A C 1
ATOM 627 O O . ASP A 1 87 ? 13.989 2.203 -11.812 1.00 93.62 87 ASP A O 1
ATOM 631 N N . GLN A 1 88 ? 13.140 3.528 -10.207 1.00 95.25 88 GLN A N 1
ATOM 632 C CA . GLN A 1 88 ? 11.855 3.782 -10.871 1.00 95.25 88 GLN A CA 1
ATOM 633 C C . GLN A 1 88 ? 12.055 4.537 -12.194 1.00 95.25 88 GLN A C 1
ATOM 635 O O . GLN A 1 88 ? 11.446 4.181 -13.203 1.00 95.25 88 GLN A O 1
ATOM 640 N N . ALA A 1 89 ? 12.941 5.537 -12.216 1.00 96.94 89 ALA A N 1
ATOM 641 C CA . ALA A 1 89 ? 13.260 6.290 -13.425 1.00 96.94 89 ALA A CA 1
ATOM 642 C C . ALA A 1 89 ? 13.931 5.425 -14.497 1.00 96.94 89 ALA A C 1
ATOM 644 O O . ALA A 1 89 ? 13.573 5.512 -15.670 1.00 96.94 89 ALA A O 1
ATOM 645 N N . GLN A 1 90 ? 14.858 4.546 -14.103 1.00 95.75 90 GLN A N 1
ATOM 646 C CA . GLN A 1 90 ? 15.500 3.616 -15.031 1.00 95.75 90 GLN A CA 1
ATOM 647 C C . GLN A 1 90 ? 14.507 2.600 -15.604 1.00 95.75 90 GLN A C 1
ATOM 649 O O . GLN A 1 90 ? 14.526 2.383 -16.815 1.00 95.75 90 GLN A O 1
ATOM 654 N N . ARG A 1 91 ? 13.593 2.052 -14.788 1.00 95.56 91 ARG A N 1
ATOM 655 C CA . ARG A 1 91 ? 12.520 1.170 -15.278 1.00 95.56 91 ARG A CA 1
ATOM 656 C C . ARG A 1 91 ? 11.554 1.890 -16.227 1.00 95.56 91 ARG A C 1
ATOM 658 O O . ARG A 1 91 ? 11.222 1.335 -17.268 1.00 95.56 91 ARG A O 1
ATOM 665 N N . LEU A 1 92 ? 11.126 3.124 -15.932 1.00 96.25 92 LEU A N 1
ATOM 666 C CA . LEU A 1 92 ? 10.273 3.896 -16.856 1.00 96.25 92 LEU A CA 1
ATOM 667 C C . LEU A 1 92 ? 10.999 4.234 -18.169 1.00 96.25 92 LEU A C 1
ATOM 669 O O . LEU A 1 92 ? 10.394 4.161 -19.238 1.00 96.25 92 LEU A O 1
ATOM 673 N N . ALA A 1 93 ? 12.298 4.539 -18.117 1.00 96.00 93 ALA A N 1
ATOM 674 C CA . ALA A 1 93 ? 13.099 4.773 -19.315 1.00 96.00 93 ALA A CA 1
ATOM 675 C C . ALA A 1 93 ? 13.296 3.495 -20.155 1.00 96.00 93 ALA A C 1
ATOM 677 O O . ALA A 1 93 ? 13.242 3.559 -21.384 1.00 96.00 93 ALA A O 1
ATOM 678 N N . GLN A 1 94 ? 13.435 2.326 -19.517 1.00 93.94 94 GLN A N 1
ATOM 679 C CA . GLN A 1 94 ? 13.372 1.015 -20.184 1.00 93.94 94 GLN A CA 1
ATOM 680 C C . GLN A 1 94 ? 11.991 0.755 -20.807 1.00 93.94 94 GLN A C 1
ATOM 682 O O . GLN A 1 94 ? 11.911 0.249 -21.921 1.00 93.94 94 GLN A O 1
ATOM 687 N N . HIS A 1 95 ? 10.912 1.188 -20.147 1.00 92.94 95 HIS A N 1
ATOM 688 C CA . HIS A 1 95 ? 9.533 1.127 -20.655 1.00 92.94 95 HIS A CA 1
ATOM 689 C C . HIS A 1 95 ? 9.208 2.199 -21.721 1.00 92.94 95 HIS A C 1
ATOM 691 O O . HIS A 1 95 ? 8.045 2.404 -22.083 1.00 92.94 95 HIS A O 1
ATOM 697 N N . GLY A 1 96 ? 10.226 2.888 -22.251 1.00 93.56 96 GLY A N 1
ATOM 698 C CA . GLY A 1 96 ? 10.104 3.800 -23.390 1.00 93.56 96 GLY A CA 1
ATOM 699 C C . GLY A 1 96 ? 9.608 5.210 -23.057 1.00 93.56 96 GLY A C 1
ATOM 700 O O . GLY A 1 96 ? 8.988 5.832 -23.916 1.00 93.56 96 GLY A O 1
ATOM 701 N N . TYR A 1 97 ? 9.862 5.717 -21.846 1.00 96.56 97 TYR A N 1
ATOM 702 C CA . TYR A 1 97 ? 9.640 7.125 -21.483 1.00 96.56 97 TYR A CA 1
ATOM 703 C C . TYR A 1 97 ? 10.938 7.937 -21.467 1.00 96.56 97 TYR A C 1
ATOM 705 O O . TYR A 1 97 ? 12.001 7.425 -21.121 1.00 96.56 97 TYR A O 1
ATOM 713 N N . ALA A 1 98 ? 10.847 9.232 -21.765 1.00 97.62 98 ALA A N 1
ATOM 714 C CA . ALA A 1 98 ? 11.836 10.188 -21.278 1.00 97.62 98 ALA A CA 1
ATOM 715 C C . ALA A 1 98 ? 11.529 10.466 -19.796 1.00 97.62 98 ALA A C 1
ATOM 717 O O . ALA A 1 98 ? 10.370 10.684 -19.452 1.00 97.62 98 ALA A O 1
ATOM 718 N N . VAL A 1 99 ? 12.511 10.450 -18.894 1.00 98.44 99 VAL A N 1
ATOM 719 C CA . VAL A 1 99 ? 12.238 10.607 -17.450 1.00 98.44 99 VAL A CA 1
ATOM 720 C C . VAL A 1 99 ? 13.124 11.678 -16.839 1.00 98.44 99 VAL A C 1
ATOM 722 O O . VAL A 1 99 ? 14.337 11.660 -17.029 1.00 98.44 99 VAL A O 1
ATOM 725 N N . LEU A 1 100 ? 12.531 12.590 -16.070 1.00 98.62 100 LEU A N 1
ATOM 726 C CA . LEU A 1 100 ? 13.253 13.603 -15.306 1.00 98.62 100 LEU A CA 1
ATOM 727 C C . LEU A 1 100 ? 12.975 13.415 -13.812 1.00 98.62 100 LEU A C 1
ATOM 729 O O . LEU A 1 100 ? 11.850 13.599 -13.344 1.00 98.62 100 LEU A O 1
ATOM 733 N N . THR A 1 101 ? 14.014 13.052 -13.061 1.00 98.50 101 THR A N 1
ATOM 734 C CA . THR A 1 101 ? 14.000 13.108 -11.594 1.00 98.50 101 THR A CA 1
ATOM 735 C C . THR A 1 101 ? 14.654 14.409 -11.146 1.00 98.50 101 THR A C 1
ATOM 737 O O . THR A 1 101 ? 15.602 14.887 -11.774 1.00 98.50 101 THR A O 1
ATOM 740 N N . TRP A 1 102 ? 14.189 14.990 -10.044 1.00 98.38 102 TRP A N 1
ATOM 741 C CA . TRP A 1 102 ? 14.833 16.151 -9.429 1.00 98.38 102 TRP A CA 1
ATOM 742 C C . TRP A 1 102 ? 14.873 16.015 -7.914 1.00 98.38 102 TRP A C 1
ATOM 744 O O . TRP A 1 102 ? 14.175 15.186 -7.336 1.00 98.38 102 TRP A O 1
ATOM 754 N N . SER A 1 103 ? 15.738 16.794 -7.271 1.00 97.88 103 SER A N 1
ATOM 755 C CA . SER A 1 103 ? 15.659 17.059 -5.836 1.00 97.88 103 SER A CA 1
ATOM 756 C C . SER A 1 103 ? 14.958 18.402 -5.678 1.00 97.88 103 SER A C 1
ATOM 758 O O . SER A 1 103 ? 15.404 19.383 -6.274 1.00 97.88 103 SER A O 1
ATOM 760 N N . ALA A 1 104 ? 13.865 18.468 -4.921 1.00 96.62 104 ALA A N 1
ATOM 761 C CA . ALA A 1 104 ? 13.168 19.729 -4.675 1.00 96.62 104 ALA A CA 1
ATOM 762 C C . ALA A 1 104 ? 14.091 20.755 -3.983 1.00 96.62 104 ALA A C 1
ATOM 764 O O . ALA A 1 104 ? 15.148 20.394 -3.452 1.00 96.62 104 ALA A O 1
ATOM 765 N N . ARG A 1 105 ? 13.710 22.039 -3.993 1.00 94.38 105 ARG A N 1
ATOM 766 C CA . ARG A 1 105 ? 14.443 23.092 -3.269 1.00 94.38 105 ARG A CA 1
ATOM 767 C C . ARG A 1 105 ? 14.707 22.686 -1.821 1.00 94.38 105 ARG A C 1
ATOM 769 O O . ARG A 1 105 ? 13.874 22.054 -1.173 1.00 94.38 105 ARG A O 1
ATOM 776 N N . GLY A 1 106 ? 15.896 22.998 -1.323 1.00 91.06 106 GLY A N 1
ATOM 777 C CA . GLY A 1 106 ? 16.304 22.562 0.006 1.00 91.06 106 GLY A CA 1
ATOM 778 C C . GLY A 1 106 ? 16.428 21.037 0.179 1.00 91.06 106 GLY A C 1
ATOM 779 O O . GLY A 1 106 ? 16.538 20.601 1.319 1.00 91.06 106 GLY A O 1
ATOM 780 N N . PHE A 1 107 ? 16.496 20.223 -0.885 1.00 91.75 107 PHE A N 1
ATOM 781 C CA . PHE A 1 107 ? 16.835 18.787 -0.844 1.00 91.75 107 PHE A CA 1
ATOM 782 C C . PHE A 1 107 ? 17.994 18.431 -1.784 1.00 91.75 107 PHE A C 1
ATOM 784 O O . PHE A 1 107 ? 18.328 19.170 -2.705 1.00 91.75 107 PHE A O 1
ATOM 791 N N . GLY A 1 108 ? 18.641 17.281 -1.554 1.00 89.75 108 GLY A N 1
ATOM 792 C CA . GLY A 1 108 ? 19.806 16.860 -2.344 1.00 89.75 108 GLY A CA 1
ATOM 793 C C . GLY A 1 108 ? 20.891 17.946 -2.378 1.00 89.75 108 GLY A C 1
ATOM 794 O O . GLY A 1 108 ? 21.237 18.490 -1.322 1.00 89.75 108 GLY A O 1
ATOM 795 N N . ARG A 1 109 ? 21.380 18.267 -3.587 1.00 92.75 109 ARG A N 1
ATOM 796 C CA . ARG A 1 109 ? 22.281 19.402 -3.871 1.00 92.75 109 ARG A CA 1
ATOM 797 C C . ARG A 1 109 ? 21.550 20.671 -4.347 1.00 92.75 109 ARG A C 1
ATOM 799 O O . ARG A 1 109 ? 22.224 21.638 -4.688 1.00 92.75 109 ARG A O 1
ATOM 806 N N . SER A 1 110 ? 20.217 20.669 -4.404 1.00 95.25 110 SER A N 1
ATOM 807 C CA . SER A 1 110 ? 19.436 21.840 -4.815 1.00 95.25 110 SER A CA 1
ATOM 808 C C . SER A 1 110 ? 19.553 22.964 -3.787 1.00 95.25 110 SER A C 1
ATOM 810 O O . SER A 1 110 ? 19.625 22.710 -2.579 1.00 95.25 110 SER A O 1
ATOM 812 N N . THR A 1 111 ? 19.556 24.209 -4.263 1.00 93.75 111 THR A N 1
ATOM 813 C CA . THR A 1 111 ? 19.563 25.401 -3.402 1.00 93.75 111 THR A CA 1
ATOM 814 C C . THR A 1 111 ? 18.135 25.763 -2.957 1.00 93.75 111 THR A C 1
ATOM 816 O O . THR A 1 111 ? 17.223 24.935 -3.045 1.00 93.75 111 THR A O 1
ATOM 819 N N . GLY A 1 112 ? 17.932 26.968 -2.414 1.00 90.94 112 GLY A N 1
ATOM 820 C CA . GLY A 1 112 ? 16.653 27.382 -1.833 1.00 90.94 112 GLY A CA 1
ATOM 821 C C . GLY A 1 112 ? 16.324 26.689 -0.505 1.00 90.94 112 GLY A C 1
ATOM 822 O O . GLY A 1 112 ? 17.129 25.940 0.054 1.00 90.94 112 GLY A O 1
ATOM 823 N N . GLU A 1 113 ? 15.126 26.963 0.007 1.00 91.88 113 GLU A N 1
ATOM 824 C CA . GLU A 1 113 ? 14.629 26.475 1.298 1.00 91.88 113 GLU A CA 1
ATOM 825 C C . GLU A 1 113 ? 13.258 25.804 1.108 1.00 91.88 113 GLU A C 1
ATOM 827 O O . GLU A 1 113 ? 12.468 26.228 0.265 1.00 91.88 113 GLU A O 1
ATOM 832 N N . ILE A 1 114 ? 12.990 24.729 1.853 1.00 93.12 114 ILE A N 1
ATOM 833 C CA . ILE A 1 114 ? 11.813 23.861 1.692 1.00 93.12 114 ILE A CA 1
ATOM 834 C C . ILE A 1 114 ? 10.534 24.676 1.920 1.00 93.12 114 ILE A C 1
ATOM 836 O O . ILE A 1 114 ? 10.352 25.256 2.996 1.00 93.12 114 ILE A O 1
ATOM 840 N N . ALA A 1 115 ? 9.642 24.668 0.925 1.00 93.00 115 ALA A N 1
ATOM 841 C CA . ALA A 1 115 ? 8.446 25.511 0.864 1.00 93.00 115 ALA A CA 1
ATOM 842 C C . ALA A 1 115 ? 7.127 24.716 0.943 1.00 93.00 115 ALA A C 1
ATOM 844 O O . ALA A 1 115 ? 6.060 25.278 0.707 1.00 93.00 115 ALA A O 1
ATOM 845 N N . LEU A 1 116 ? 7.189 23.415 1.253 1.00 92.38 116 LEU A N 1
ATOM 846 C CA . LEU A 1 116 ? 6.036 22.514 1.394 1.00 92.38 116 LEU A CA 1
ATOM 847 C C . LEU A 1 116 ? 5.098 22.543 0.183 1.00 92.38 116 LEU A C 1
ATOM 849 O O . LEU A 1 116 ? 3.929 22.887 0.308 1.00 92.38 116 LEU A O 1
ATOM 853 N N . ASN A 1 117 ? 5.615 22.229 -1.004 1.00 95.75 117 ASN A N 1
ATOM 854 C CA . ASN A 1 117 ? 4.856 22.201 -2.262 1.00 95.75 117 ASN A CA 1
ATOM 855 C C . ASN A 1 117 ? 4.076 23.501 -2.566 1.00 95.75 117 ASN A C 1
ATOM 857 O O . ASN A 1 117 ? 3.082 23.476 -3.293 1.00 95.75 117 ASN A O 1
ATOM 861 N N . SER A 1 118 ? 4.509 24.640 -2.007 1.00 95.81 118 SER A N 1
ATOM 862 C CA . SER A 1 118 ? 3.805 25.916 -2.145 1.00 95.81 118 SER A CA 1
ATOM 863 C C . SER A 1 118 ? 3.676 26.351 -3.614 1.00 95.81 118 SER A C 1
ATOM 865 O O . SER A 1 118 ? 4.665 26.290 -4.359 1.00 95.81 118 SER A O 1
ATOM 867 N N . PRO A 1 119 ? 2.498 26.859 -4.032 1.00 95.62 119 PRO A N 1
ATOM 868 C CA . PRO A 1 119 ? 2.272 27.356 -5.388 1.00 95.62 119 PRO A CA 1
ATOM 869 C C . PRO A 1 119 ? 3.118 28.588 -5.739 1.00 95.62 119 PRO A C 1
ATOM 871 O O . PRO A 1 119 ? 3.339 28.866 -6.915 1.00 95.62 119 PRO A O 1
ATOM 874 N N . ASP A 1 120 ? 3.628 29.313 -4.740 1.00 95.06 120 ASP A N 1
ATOM 875 C CA . ASP A 1 120 ? 4.507 30.466 -4.954 1.00 95.06 120 ASP A CA 1
ATOM 876 C C . ASP A 1 120 ? 5.972 30.080 -5.219 1.00 95.06 120 ASP A C 1
ATOM 878 O O . ASP A 1 120 ? 6.743 30.936 -5.657 1.00 95.06 120 ASP A O 1
ATOM 882 N N . TYR A 1 121 ? 6.343 28.816 -4.975 1.00 96.50 121 TYR A N 1
ATOM 883 C CA . TYR A 1 121 ? 7.724 28.324 -4.958 1.00 96.50 121 TYR A CA 1
ATOM 884 C C . TYR A 1 121 ? 7.873 26.992 -5.719 1.00 96.50 121 TYR A C 1
ATOM 886 O O . TYR A 1 121 ? 8.172 26.986 -6.908 1.00 96.50 121 TYR A O 1
ATOM 894 N N . GLU A 1 122 ? 7.630 25.850 -5.067 1.00 97.19 122 GLU A N 1
ATOM 895 C CA . GLU A 1 122 ? 7.932 24.514 -5.613 1.00 97.19 122 GLU A CA 1
ATOM 896 C C . GLU A 1 122 ? 7.106 24.138 -6.846 1.00 97.19 122 GLU A C 1
ATOM 898 O O . GLU A 1 122 ? 7.590 23.410 -7.708 1.00 97.19 122 GLU A O 1
ATOM 903 N N . VAL A 1 123 ? 5.882 24.654 -6.982 1.00 97.81 123 VAL A N 1
ATOM 904 C CA . VAL A 1 123 ? 5.107 24.456 -8.218 1.00 97.81 123 VAL A CA 1
ATOM 905 C C . VAL A 1 123 ? 5.767 25.179 -9.398 1.00 97.81 123 VAL A C 1
ATOM 907 O O . VAL A 1 123 ? 5.800 24.630 -10.498 1.00 97.81 123 VAL A O 1
ATOM 910 N N . LYS A 1 124 ? 6.359 26.361 -9.168 1.00 97.69 124 LYS A N 1
ATOM 911 C CA . LYS A 1 124 ? 7.081 27.133 -10.195 1.00 97.69 124 LYS A CA 1
ATOM 912 C C . LYS A 1 124 ? 8.409 26.486 -10.577 1.00 97.69 124 LYS A C 1
ATOM 914 O O . LYS A 1 124 ? 8.796 26.582 -11.741 1.00 97.69 124 LYS A O 1
ATOM 919 N N . ASP A 1 125 ? 9.064 25.787 -9.643 1.00 98.12 125 ASP A N 1
ATOM 920 C CA . ASP A 1 125 ? 10.209 24.918 -9.960 1.00 98.12 125 ASP A CA 1
ATOM 921 C C . ASP A 1 125 ? 9.790 23.902 -11.020 1.00 98.12 125 ASP A C 1
ATOM 923 O O . ASP A 1 125 ? 10.387 23.829 -12.090 1.00 98.12 125 ASP A O 1
ATOM 927 N N . VAL A 1 126 ? 8.714 23.155 -10.749 1.00 98.38 126 VAL A N 1
ATOM 928 C CA . VAL A 1 126 ? 8.246 22.091 -11.643 1.00 98.38 126 VAL A CA 1
ATOM 929 C C . VAL A 1 126 ? 7.734 22.643 -12.974 1.00 98.38 126 VAL A C 1
ATOM 931 O O . VAL A 1 126 ? 8.035 22.047 -14.002 1.00 98.38 126 VAL A O 1
ATOM 934 N N . GLN A 1 127 ? 7.057 23.795 -13.002 1.00 98.19 127 GLN A N 1
ATOM 935 C CA . GLN A 1 127 ? 6.686 24.469 -14.258 1.00 98.19 127 GLN A CA 1
ATOM 936 C C . GLN A 1 127 ? 7.914 24.741 -15.146 1.00 98.19 127 GLN A C 1
ATOM 938 O O . GLN A 1 127 ? 7.876 24.478 -16.345 1.00 98.19 127 GLN A O 1
ATOM 943 N N . GLN A 1 128 ? 9.041 25.150 -14.555 1.00 98.25 128 GLN A N 1
ATOM 944 C CA . GLN A 1 128 ? 10.298 25.358 -15.284 1.00 98.25 128 GLN A CA 1
ATOM 945 C C . GLN A 1 128 ? 11.035 24.042 -15.616 1.00 98.25 128 GLN A C 1
ATOM 947 O O . GLN A 1 128 ? 11.784 23.986 -16.593 1.00 98.25 128 GLN A O 1
ATOM 952 N N . LEU A 1 129 ? 10.780 22.945 -14.889 1.00 98.56 129 LEU A N 1
ATOM 953 C CA . LEU A 1 129 ? 11.186 21.595 -15.312 1.00 98.56 129 LEU A CA 1
ATOM 954 C C . LEU A 1 129 ? 10.365 21.097 -16.518 1.00 98.56 129 LEU A C 1
ATOM 956 O O . LEU A 1 129 ? 10.921 20.425 -17.388 1.00 98.56 129 LEU A O 1
ATOM 960 N N . VAL A 1 130 ? 9.075 21.448 -16.608 1.00 98.44 130 VAL A N 1
ATOM 961 C CA . VAL A 1 130 ? 8.229 21.202 -17.792 1.00 98.44 130 VAL A CA 1
ATOM 962 C C . VAL A 1 130 ? 8.720 22.044 -18.975 1.00 98.44 130 VAL A C 1
ATOM 964 O O . VAL A 1 130 ? 8.907 21.501 -20.063 1.00 98.44 130 VAL A O 1
ATOM 967 N N . ASP A 1 131 ? 9.042 23.325 -18.764 1.00 98.25 131 ASP A N 1
ATOM 968 C CA . ASP A 1 131 ? 9.656 24.180 -19.793 1.00 98.25 131 ASP A CA 1
ATOM 969 C C . ASP A 1 131 ? 10.976 23.583 -20.307 1.00 98.25 131 ASP A C 1
ATOM 971 O O . ASP A 1 131 ? 11.205 23.504 -21.515 1.00 98.25 131 ASP A O 1
ATOM 975 N N . TRP A 1 132 ? 11.833 23.095 -19.401 1.00 98.31 132 TRP A N 1
ATOM 976 C CA . TRP A 1 132 ? 13.078 22.420 -19.767 1.00 98.31 132 TRP A CA 1
ATOM 977 C C . TRP A 1 132 ? 12.822 21.145 -20.584 1.00 98.31 132 TRP A C 1
ATOM 979 O O . TRP A 1 132 ? 13.463 20.950 -21.621 1.00 98.31 132 TRP A O 1
ATOM 989 N N . LEU A 1 133 ? 11.857 20.307 -20.179 1.00 97.75 133 LEU A N 1
ATOM 990 C CA . LEU A 1 133 ? 11.442 19.115 -20.931 1.00 97.75 133 LEU A CA 1
ATOM 991 C C . LEU A 1 133 ? 10.945 19.468 -22.340 1.00 97.75 133 LEU A C 1
ATOM 993 O O . LEU A 1 133 ? 11.285 18.765 -23.291 1.00 97.75 133 LEU A O 1
ATOM 997 N N . ALA A 1 134 ? 10.227 20.582 -22.504 1.00 97.19 134 ALA A N 1
ATOM 998 C CA . ALA A 1 134 ? 9.745 21.045 -23.805 1.00 97.19 134 ALA A CA 1
ATOM 999 C C . ALA A 1 134 ? 10.876 21.382 -24.801 1.00 97.19 134 ALA A C 1
ATOM 1001 O O . ALA A 1 134 ? 10.663 21.348 -26.014 1.00 97.19 134 ALA A O 1
ATOM 1002 N N . THR A 1 135 ? 12.095 21.662 -24.319 1.00 97.19 135 THR A N 1
ATOM 1003 C CA . THR A 1 135 ? 13.273 21.902 -25.178 1.00 97.19 135 THR A CA 1
ATOM 1004 C C . THR A 1 135 ? 13.958 20.625 -25.679 1.00 97.19 135 THR A C 1
ATOM 1006 O O . THR A 1 135 ? 14.839 20.694 -26.541 1.00 97.19 135 THR A O 1
ATOM 1009 N N . ARG A 1 136 ? 13.609 19.448 -25.141 1.00 96.88 136 ARG A N 1
ATOM 1010 C CA . ARG A 1 136 ? 14.384 18.218 -25.351 1.00 96.88 136 ARG A CA 1
ATOM 1011 C C . ARG A 1 136 ? 14.095 17.540 -26.697 1.00 96.88 136 ARG A C 1
ATOM 1013 O O . ARG A 1 136 ? 12.939 17.235 -26.997 1.00 96.88 136 ARG A O 1
ATOM 1020 N N . PRO A 1 137 ? 15.124 17.207 -27.506 1.00 95.62 137 PRO A N 1
ATOM 1021 C CA . PRO A 1 137 ? 14.925 16.457 -28.747 1.00 95.62 137 PRO A CA 1
ATOM 1022 C C . PRO A 1 137 ? 14.413 15.028 -28.508 1.00 95.62 137 PRO A C 1
ATOM 1024 O O . PRO A 1 137 ? 13.781 14.476 -29.404 1.00 95.62 137 PRO A O 1
ATOM 1027 N N . GLU A 1 138 ? 14.633 14.459 -27.318 1.00 95.75 138 GLU A N 1
ATOM 1028 C CA . GLU A 1 138 ? 14.144 13.138 -26.894 1.00 95.75 138 GLU A CA 1
ATOM 1029 C C . GLU A 1 138 ? 12.683 13.151 -26.404 1.00 95.75 138 GLU A C 1
ATOM 1031 O O . GLU A 1 138 ? 12.074 12.094 -26.239 1.00 95.75 138 GLU A O 1
ATOM 1036 N N . VAL A 1 139 ? 12.107 14.333 -26.155 1.00 96.50 139 VAL A N 1
ATOM 1037 C CA . VAL A 1 139 ? 10.745 14.482 -25.625 1.00 96.50 139 VAL A CA 1
ATOM 1038 C C . VAL A 1 139 ? 9.755 14.728 -26.762 1.00 96.50 139 VAL A C 1
ATOM 1040 O O . VAL A 1 139 ? 10.013 15.465 -27.724 1.00 96.50 139 VAL A O 1
ATOM 1043 N N . ARG A 1 140 ? 8.603 14.070 -26.665 1.00 94.88 140 ARG A N 1
ATOM 1044 C CA . ARG A 1 140 ? 7.444 14.270 -27.527 1.00 94.88 140 ARG A CA 1
ATOM 1045 C C . ARG A 1 140 ? 6.665 15.494 -27.062 1.00 94.88 140 ARG A C 1
ATOM 1047 O O . ARG A 1 140 ? 6.397 15.647 -25.875 1.00 94.88 140 ARG A O 1
ATOM 1054 N N . LEU A 1 141 ? 6.316 16.347 -28.016 1.00 93.00 141 LEU A N 1
ATOM 1055 C CA . LEU A 1 141 ? 5.516 17.541 -27.788 1.00 93.00 141 LEU A CA 1
ATOM 1056 C C . LEU A 1 141 ? 4.179 17.359 -28.496 1.00 93.00 141 LEU A C 1
ATOM 1058 O O . LEU A 1 141 ? 4.178 16.898 -29.641 1.00 93.00 141 LEU A O 1
ATOM 1062 N N . ASP A 1 142 ? 3.091 17.749 -27.845 1.00 87.06 142 ASP A N 1
ATOM 1063 C CA . ASP A 1 142 ? 1.764 17.781 -28.463 1.00 87.06 142 ASP A CA 1
ATOM 1064 C C . ASP A 1 142 ? 1.484 19.168 -29.082 1.00 87.06 142 ASP A C 1
ATOM 1066 O O . ASP A 1 142 ? 0.823 19.262 -30.118 1.00 87.06 142 ASP A O 1
ATOM 1070 N N . ALA A 1 143 ? 2.110 20.231 -28.556 1.00 89.31 143 ALA A N 1
ATOM 1071 C CA . ALA A 1 143 ? 2.222 21.542 -29.203 1.00 89.31 143 ALA A CA 1
ATOM 1072 C C . ALA A 1 143 ? 3.599 22.205 -28.954 1.00 89.31 143 ALA A C 1
ATOM 1074 O O . ALA A 1 143 ? 4.455 21.699 -28.228 1.00 89.31 143 ALA A O 1
ATOM 1075 N N . ALA A 1 144 ? 3.873 23.346 -29.594 1.00 90.81 144 ALA A N 1
ATOM 1076 C CA . ALA A 1 144 ? 5.161 24.031 -29.447 1.00 90.81 144 ALA A CA 1
ATOM 1077 C C . ALA A 1 144 ? 5.315 24.642 -28.037 1.00 90.81 144 ALA A C 1
ATOM 1079 O O . ALA A 1 144 ? 4.604 25.583 -27.696 1.00 90.81 144 ALA A O 1
ATOM 1080 N N . GLY A 1 145 ? 6.260 24.125 -27.242 1.00 91.12 145 GLY A N 1
ATOM 1081 C CA . GLY A 1 145 ? 6.421 24.482 -25.820 1.00 91.12 145 GLY A CA 1
ATOM 1082 C C . GLY A 1 145 ? 5.583 23.631 -24.852 1.00 91.12 145 GLY A C 1
ATOM 1083 O O . GLY A 1 145 ? 5.553 23.918 -23.654 1.00 91.12 145 GLY A O 1
ATOM 1084 N N . ASP A 1 146 ? 4.925 22.591 -25.368 1.00 92.38 146 ASP A N 1
ATOM 1085 C CA . ASP A 1 146 ? 3.932 21.779 -24.665 1.00 92.38 146 ASP A CA 1
ATOM 1086 C C . ASP A 1 146 ? 4.311 20.283 -24.750 1.00 92.38 146 ASP A C 1
ATOM 1088 O O . ASP A 1 146 ? 4.042 19.623 -25.764 1.00 92.38 146 ASP A O 1
ATOM 1092 N N . PRO A 1 147 ? 5.064 19.759 -23.763 1.00 95.88 147 PRO A N 1
ATOM 1093 C CA . PRO A 1 147 ? 5.556 18.388 -23.768 1.00 95.88 147 PRO A CA 1
ATOM 1094 C C . PRO A 1 147 ? 4.482 17.430 -23.256 1.00 95.88 147 PRO A C 1
ATOM 1096 O O . PRO A 1 147 ? 3.928 17.652 -22.190 1.00 95.88 147 PRO A O 1
ATOM 1099 N N . ARG A 1 148 ? 4.271 16.305 -23.947 1.00 95.44 148 ARG A N 1
ATOM 1100 C CA . ARG A 1 148 ? 3.380 15.237 -23.472 1.00 95.44 148 ARG A CA 1
ATOM 1101 C C . ARG A 1 148 ? 3.977 14.622 -22.206 1.00 95.44 148 ARG A C 1
ATOM 1103 O O . ARG A 1 148 ? 4.934 13.847 -22.316 1.00 95.44 148 ARG A O 1
ATOM 1110 N N . VAL A 1 149 ? 3.477 14.973 -21.022 1.00 96.88 149 VAL A N 1
ATOM 1111 C CA . VAL A 1 149 ? 4.128 14.697 -19.734 1.00 96.88 149 VAL A CA 1
ATOM 1112 C C . VAL A 1 149 ? 3.151 14.245 -18.649 1.00 96.88 149 VAL A C 1
ATOM 1114 O O . VAL A 1 149 ? 2.117 14.858 -18.398 1.00 96.88 149 VAL A O 1
ATOM 1117 N N . GLY A 1 150 ? 3.517 13.176 -17.940 1.00 98.19 150 GLY A N 1
ATOM 1118 C CA . GLY A 1 150 ? 2.856 12.781 -16.695 1.00 98.19 150 GLY A CA 1
ATOM 1119 C C . GLY A 1 150 ? 3.716 13.027 -15.457 1.00 98.19 150 GLY A C 1
ATOM 1120 O O . GLY A 1 150 ? 4.934 13.189 -15.555 1.00 98.19 150 GLY A O 1
ATOM 1121 N N . MET A 1 151 ? 3.098 13.010 -14.274 1.00 98.62 151 MET A N 1
ATOM 1122 C CA . MET A 1 151 ? 3.817 13.100 -12.994 1.00 98.62 151 MET A CA 1
ATOM 1123 C C . MET A 1 151 ? 3.474 11.950 -12.046 1.00 98.62 151 MET A C 1
ATOM 1125 O O . MET A 1 151 ? 2.305 11.614 -11.860 1.00 98.62 151 MET A O 1
ATOM 1129 N N . ALA A 1 152 ? 4.480 11.387 -11.379 1.00 98.50 152 ALA A N 1
ATOM 1130 C CA . ALA A 1 152 ? 4.283 10.438 -10.284 1.00 98.50 152 ALA A CA 1
ATOM 1131 C C . ALA A 1 152 ? 5.243 10.714 -9.121 1.00 98.50 152 ALA A C 1
ATOM 1133 O O . ALA A 1 152 ? 6.286 11.351 -9.277 1.00 98.50 152 ALA A O 1
ATOM 1134 N N . GLY A 1 153 ? 4.893 10.204 -7.943 1.00 96.62 153 GLY A N 1
ATOM 1135 C CA . GLY A 1 153 ? 5.741 10.293 -6.762 1.00 96.62 153 GLY A CA 1
ATOM 1136 C C . GLY A 1 153 ? 5.031 9.831 -5.496 1.00 96.62 153 GLY A C 1
ATOM 1137 O O . GLY A 1 153 ? 3.804 9.880 -5.402 1.00 96.62 153 GLY A O 1
ATOM 1138 N N . GLY A 1 154 ? 5.821 9.390 -4.518 1.00 94.56 154 GLY A N 1
ATOM 1139 C CA . GLY A 1 154 ? 5.344 9.013 -3.188 1.00 94.56 154 GLY A CA 1
ATOM 1140 C C . GLY A 1 154 ? 5.353 10.191 -2.215 1.00 94.56 154 GLY A C 1
ATOM 1141 O O . GLY A 1 154 ? 6.286 10.996 -2.242 1.00 94.56 154 GLY A O 1
ATOM 1142 N N . SER A 1 155 ? 4.374 10.273 -1.309 1.00 95.12 155 SER A N 1
ATOM 1143 C CA . SER A 1 155 ? 4.346 11.258 -0.219 1.00 95.12 155 SER A CA 1
ATOM 1144 C C . SER A 1 155 ? 4.411 12.694 -0.763 1.00 95.12 155 SER A C 1
ATOM 1146 O O . SER A 1 155 ? 3.546 13.090 -1.548 1.00 95.12 155 SER A O 1
ATOM 1148 N N . TYR A 1 156 ? 5.449 13.454 -0.410 1.00 96.25 156 TYR A N 1
ATOM 1149 C CA . TYR A 1 156 ? 5.771 14.779 -0.963 1.00 96.25 156 TYR A CA 1
ATOM 1150 C C . TYR A 1 156 ? 5.769 14.824 -2.504 1.00 96.25 156 TYR A C 1
ATOM 1152 O O . TYR A 1 156 ? 5.263 15.771 -3.102 1.00 96.25 156 TYR A O 1
ATOM 1160 N N . GLY A 1 157 ? 6.260 13.765 -3.156 1.00 97.00 157 GLY A N 1
ATOM 1161 C CA . GLY A 1 157 ? 6.267 13.625 -4.613 1.00 97.00 157 GLY A CA 1
ATOM 1162 C C . GLY A 1 157 ? 4.869 13.465 -5.222 1.00 97.00 157 GLY A C 1
ATOM 1163 O O . GLY A 1 157 ? 4.633 13.894 -6.349 1.00 97.00 157 GLY A O 1
ATOM 1164 N N . GLY A 1 158 ? 3.927 12.887 -4.472 1.00 97.44 158 GLY A N 1
ATOM 1165 C CA . GLY A 1 158 ? 2.526 12.774 -4.881 1.00 97.44 158 GLY A CA 1
ATOM 1166 C C . GLY A 1 158 ? 1.759 14.083 -4.689 1.00 97.44 158 GLY A C 1
ATOM 1167 O O . GLY A 1 158 ? 0.946 14.455 -5.533 1.00 97.44 158 GLY A O 1
ATOM 1168 N N . ALA A 1 159 ? 2.062 14.823 -3.621 1.00 97.69 159 ALA A N 1
ATOM 1169 C CA . ALA A 1 159 ? 1.446 16.117 -3.357 1.00 97.69 159 ALA A CA 1
ATOM 1170 C C . ALA A 1 159 ? 1.886 17.181 -4.371 1.00 97.69 159 ALA A C 1
ATOM 1172 O O . ALA A 1 159 ? 1.030 17.884 -4.903 1.00 97.69 159 ALA A O 1
ATOM 1173 N N . ILE A 1 160 ? 3.177 17.253 -4.729 1.00 98.25 160 ILE A N 1
ATOM 1174 C CA . ILE A 1 160 ? 3.618 18.165 -5.797 1.00 98.25 160 ILE A CA 1
ATOM 1175 C C . ILE A 1 160 ? 3.022 17.790 -7.162 1.00 98.25 160 ILE A C 1
ATOM 1177 O O . ILE A 1 160 ? 2.684 18.685 -7.923 1.00 98.25 160 ILE A O 1
ATOM 1181 N N . ALA A 1 161 ? 2.789 16.503 -7.456 1.00 98.38 161 ALA A N 1
ATOM 1182 C CA . ALA A 1 161 ? 2.079 16.091 -8.672 1.00 98.38 161 ALA A CA 1
ATOM 1183 C C . ALA A 1 161 ? 0.620 16.589 -8.698 1.00 98.38 161 ALA A C 1
ATOM 1185 O O . ALA A 1 161 ? 0.183 17.153 -9.700 1.00 98.38 161 ALA A O 1
ATOM 1186 N N . LEU A 1 162 ? -0.114 16.446 -7.586 1.00 98.31 162 LEU A N 1
ATOM 1187 C CA . LEU A 1 162 ? -1.475 16.981 -7.434 1.00 98.31 162 LEU A CA 1
ATOM 1188 C C . LEU A 1 162 ? -1.510 18.516 -7.528 1.00 98.31 162 LEU A C 1
ATOM 1190 O O . LEU A 1 162 ? -2.392 19.072 -8.179 1.00 98.31 162 LEU A O 1
ATOM 1194 N N . MET A 1 163 ? -0.553 19.205 -6.900 1.00 98.12 163 MET A N 1
ATOM 1195 C CA . MET A 1 163 ? -0.476 20.668 -6.928 1.00 98.12 163 MET A CA 1
ATOM 1196 C C . MET A 1 163 ? -0.096 21.185 -8.319 1.00 98.12 163 MET A C 1
ATOM 1198 O O . MET A 1 163 ? -0.793 22.047 -8.844 1.00 98.12 163 MET A O 1
ATOM 1202 N N . THR A 1 164 ? 0.939 20.649 -8.973 1.00 98.12 164 THR A N 1
ATOM 1203 C CA . THR A 1 164 ? 1.322 21.086 -10.326 1.00 98.12 164 THR A CA 1
ATOM 1204 C C . THR A 1 164 ? 0.196 20.847 -11.335 1.00 98.12 164 THR A C 1
ATOM 1206 O O . THR A 1 164 ? -0.117 21.761 -12.091 1.00 98.12 164 THR A O 1
ATOM 1209 N N . ALA A 1 165 ? -0.515 19.716 -11.268 1.00 97.06 165 ALA A N 1
ATOM 1210 C CA . ALA A 1 165 ? -1.703 19.441 -12.091 1.00 97.06 165 ALA A CA 1
ATOM 1211 C C . ALA A 1 165 ? -2.883 20.426 -11.899 1.00 97.06 165 ALA A C 1
ATOM 1213 O O . ALA A 1 165 ? -3.849 20.396 -12.661 1.00 97.06 165 ALA A O 1
ATOM 1214 N N . ALA A 1 166 ? -2.836 21.289 -10.880 1.00 96.44 166 ALA A N 1
ATOM 1215 C CA . ALA A 1 166 ? -3.817 22.345 -10.635 1.00 96.44 166 ALA A CA 1
ATOM 1216 C C . ALA A 1 166 ? -3.364 23.751 -11.084 1.00 96.44 166 ALA A C 1
ATOM 1218 O O . ALA A 1 166 ? -4.144 24.704 -10.971 1.00 96.44 166 ALA A O 1
ATOM 1219 N N . TYR A 1 167 ? -2.115 23.894 -11.537 1.00 96.81 167 TYR A N 1
ATOM 1220 C CA . TYR A 1 167 ? -1.475 25.173 -11.877 1.00 96.81 167 TYR A CA 1
ATOM 1221 C C . TYR A 1 167 ? -0.764 25.171 -13.242 1.00 96.81 167 TYR A C 1
ATOM 1223 O O . TYR A 1 167 ? -0.613 26.239 -13.829 1.00 96.81 167 TYR A O 1
ATOM 1231 N N . ASP A 1 168 ? -0.356 24.012 -13.763 1.00 96.19 168 ASP A N 1
ATOM 1232 C CA . ASP A 1 168 ? 0.154 23.825 -15.123 1.00 96.19 168 ASP A CA 1
ATOM 1233 C C . ASP A 1 168 ? -0.788 22.894 -15.898 1.00 96.19 168 ASP A C 1
ATOM 1235 O O . ASP A 1 168 ? -1.004 21.745 -15.515 1.00 96.19 168 ASP A O 1
ATOM 1239 N N . THR A 1 169 ? -1.375 23.401 -16.982 1.00 92.19 169 THR A N 1
ATOM 1240 C CA . THR A 1 169 ? -2.334 22.658 -17.814 1.00 92.19 169 THR A CA 1
ATOM 1241 C C . THR A 1 169 ? -1.672 21.679 -18.782 1.00 92.19 169 THR A C 1
ATOM 1243 O O . THR A 1 169 ? -2.389 20.975 -19.484 1.00 92.19 169 THR A O 1
ATOM 1246 N N . ARG A 1 170 ? -0.334 21.643 -18.836 1.00 94.62 170 ARG A N 1
ATOM 1247 C CA . ARG A 1 170 ? 0.456 20.760 -19.711 1.00 94.62 170 ARG A CA 1
ATOM 1248 C C . ARG A 1 170 ? 0.705 19.372 -19.111 1.00 94.62 170 ARG A C 1
ATOM 1250 O O . ARG A 1 170 ? 1.311 18.528 -19.753 1.00 94.62 170 ARG A O 1
ATOM 1257 N N . ILE A 1 171 ? 0.286 19.129 -17.866 1.00 96.81 171 ILE A N 1
ATOM 1258 C CA . ILE A 1 171 ? 0.373 17.799 -17.251 1.00 96.81 171 ILE A CA 1
ATOM 1259 C C . ILE A 1 171 ? -0.816 16.959 -17.729 1.00 96.81 171 ILE A C 1
ATOM 1261 O O . ILE A 1 171 ? -1.951 17.240 -17.362 1.00 96.81 171 ILE A O 1
ATOM 1265 N N . ASP A 1 172 ? -0.569 15.908 -18.507 1.00 94.81 172 ASP A N 1
ATOM 1266 C CA . ASP A 1 172 ? -1.623 15.086 -19.118 1.00 94.81 172 ASP A CA 1
ATOM 1267 C C . ASP A 1 172 ? -2.263 14.074 -18.162 1.00 94.81 172 ASP A C 1
ATOM 1269 O O . ASP A 1 172 ? -3.439 13.737 -18.291 1.00 94.81 172 ASP A O 1
ATOM 1273 N N . ALA A 1 173 ? -1.471 13.514 -17.247 1.00 96.12 173 ALA A N 1
ATOM 1274 C CA . ALA A 1 173 ? -1.903 12.462 -16.331 1.00 96.12 173 ALA A CA 1
ATOM 1275 C C . ALA A 1 173 ? -1.012 12.404 -15.088 1.00 96.12 173 ALA A C 1
ATOM 1277 O O . ALA A 1 173 ? 0.197 12.635 -15.162 1.00 96.12 173 ALA A O 1
ATOM 1278 N N . ILE A 1 174 ? -1.583 12.019 -13.948 1.00 98.25 174 ILE A N 1
ATOM 1279 C CA . ILE A 1 174 ? -0.830 11.859 -12.699 1.00 98.25 174 ILE A CA 1
ATOM 1280 C C . ILE A 1 174 ? -1.075 10.513 -12.021 1.00 98.25 174 ILE A C 1
ATOM 1282 O O . ILE A 1 174 ? -2.153 9.930 -12.119 1.00 98.25 174 ILE A O 1
ATOM 1286 N N . ALA A 1 175 ? -0.057 10.043 -11.302 1.00 98.19 175 ALA A N 1
ATOM 1287 C CA . ALA A 1 175 ? -0.121 8.882 -10.419 1.00 98.19 175 ALA A CA 1
ATOM 1288 C C . ALA A 1 175 ? 0.478 9.222 -9.034 1.00 98.19 175 ALA A C 1
ATOM 1290 O O . ALA A 1 175 ? 1.594 8.793 -8.716 1.00 98.19 175 ALA A O 1
ATOM 1291 N N . PRO A 1 176 ? -0.197 10.063 -8.224 1.00 98.19 176 PRO A N 1
ATOM 1292 C CA . PRO A 1 176 ? 0.227 10.372 -6.862 1.00 98.19 176 PRO A CA 1
ATOM 1293 C C . PRO A 1 176 ? 0.058 9.160 -5.935 1.00 98.19 176 PRO A C 1
ATOM 1295 O O . PRO A 1 176 ? -0.978 8.490 -5.931 1.00 98.19 176 PRO A O 1
ATOM 1298 N N . GLN A 1 177 ? 1.077 8.897 -5.118 1.00 97.38 177 GLN A N 1
ATOM 1299 C CA . GLN A 1 177 ? 1.136 7.723 -4.250 1.00 97.38 177 GLN A CA 1
ATOM 1300 C C . GLN A 1 177 ? 1.312 8.137 -2.783 1.00 97.38 177 GLN A C 1
ATOM 1302 O O . GLN A 1 177 ? 2.143 8.989 -2.475 1.00 97.38 177 GLN A O 1
ATOM 1307 N N . ILE A 1 178 ? 0.578 7.498 -1.870 1.00 95.81 178 ILE A N 1
ATOM 1308 C CA . ILE A 1 178 ? 0.759 7.549 -0.412 1.00 95.81 178 ILE A CA 1
ATOM 1309 C C . ILE A 1 178 ? 0.869 9.006 0.089 1.00 95.81 178 ILE A C 1
ATOM 1311 O O . ILE A 1 178 ? 1.901 9.416 0.616 1.00 95.81 178 ILE A O 1
ATOM 1315 N N . THR A 1 179 ? -0.149 9.835 -0.169 1.00 96.81 179 THR A N 1
ATOM 1316 C CA . THR A 1 179 ? -0.069 11.304 -0.010 1.00 96.81 179 THR A CA 1
ATOM 1317 C C . THR A 1 179 ? -1.336 11.936 0.595 1.00 96.81 179 THR A C 1
ATOM 1319 O O . THR A 1 179 ? -2.289 11.229 0.925 1.00 96.81 179 THR A O 1
ATOM 1322 N N . TRP A 1 180 ? -1.334 13.259 0.798 1.00 96.88 180 TRP A N 1
ATOM 1323 C CA . TRP A 1 180 ? -2.380 14.007 1.508 1.00 96.88 180 TRP A CA 1
ATOM 1324 C C . TRP A 1 180 ? -3.367 14.748 0.594 1.00 96.88 180 TRP A C 1
ATOM 1326 O O . TRP A 1 180 ? -3.145 14.930 -0.602 1.00 96.88 180 TRP A O 1
ATOM 1336 N N . HIS A 1 181 ? -4.467 15.207 1.198 1.00 97.56 181 HIS A N 1
ATOM 1337 C CA . HIS A 1 181 ? -5.437 16.138 0.606 1.00 97.56 181 HIS A CA 1
ATOM 1338 C C . HIS A 1 181 ? -5.438 17.490 1.338 1.00 97.56 181 HIS A C 1
ATOM 1340 O O . HIS A 1 181 ? -5.477 18.543 0.709 1.00 97.56 181 HIS A O 1
ATOM 1346 N N . ASP A 1 182 ? -5.335 17.452 2.670 1.00 96.81 182 ASP A N 1
ATOM 1347 C CA . ASP A 1 182 ? -5.195 18.602 3.564 1.00 96.81 182 ASP A CA 1
ATOM 1348 C C . ASP A 1 182 ? -4.111 18.262 4.601 1.00 96.81 182 ASP A C 1
ATOM 1350 O O . ASP A 1 182 ? -4.296 17.366 5.427 1.00 96.81 182 ASP A O 1
ATOM 1354 N N . LEU A 1 183 ? -2.963 18.941 4.538 1.00 93.38 183 LEU A N 1
ATOM 1355 C CA . LEU A 1 183 ? -1.837 18.718 5.449 1.00 93.38 183 LEU A CA 1
ATOM 1356 C C . LEU A 1 183 ? -2.131 19.221 6.873 1.00 93.38 183 LEU A C 1
ATOM 1358 O O . LEU A 1 183 ? -1.550 18.713 7.832 1.00 93.38 183 LEU A O 1
ATOM 1362 N N . ALA A 1 184 ? -3.059 20.173 7.036 1.00 94.12 184 ALA A N 1
ATOM 1363 C CA . ALA A 1 184 ? -3.517 20.591 8.357 1.00 94.12 184 ALA A CA 1
ATOM 1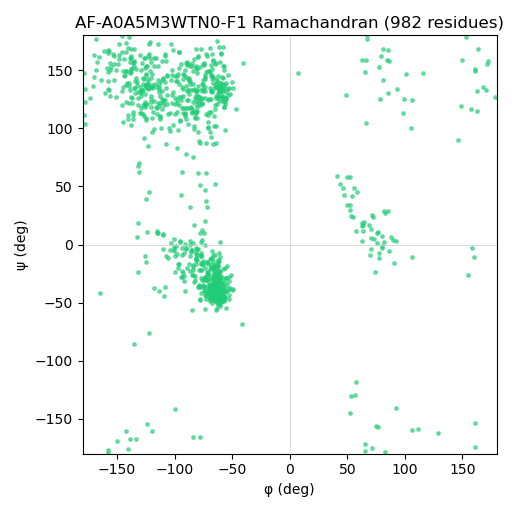364 C C . ALA A 1 184 ? -4.329 19.469 9.019 1.00 94.12 184 ALA A C 1
ATOM 1366 O O . ALA A 1 184 ? -4.077 19.147 10.176 1.00 94.12 184 ALA A O 1
ATOM 1367 N N . ASP A 1 185 ? -5.240 18.823 8.286 1.00 94.62 185 ASP A N 1
ATOM 1368 C CA . ASP A 1 185 ? -5.989 17.654 8.777 1.00 94.62 185 ASP A CA 1
ATOM 1369 C C . ASP A 1 185 ? -5.081 16.426 8.987 1.00 94.62 185 ASP A C 1
ATOM 1371 O O . ASP A 1 185 ? -5.234 15.701 9.964 1.00 94.62 185 ASP A O 1
ATOM 1375 N N . ALA A 1 186 ? -4.051 16.236 8.155 1.00 93.69 186 ALA A N 1
ATOM 1376 C CA . ALA A 1 186 ? -3.069 15.168 8.356 1.00 93.69 186 ALA A CA 1
ATOM 1377 C C . ALA A 1 186 ? -2.247 15.324 9.655 1.00 93.69 186 ALA A C 1
ATOM 1379 O O . ALA A 1 186 ? -1.884 14.319 10.274 1.00 93.69 186 ALA A O 1
ATOM 1380 N N . LEU A 1 187 ? -1.950 16.557 10.085 1.00 92.31 187 LEU A N 1
ATOM 1381 C CA . LEU A 1 187 ? -1.205 16.848 11.322 1.00 92.31 187 LEU A CA 1
ATOM 1382 C C . LEU A 1 187 ? -2.107 17.075 12.548 1.00 92.31 187 LEU A C 1
ATOM 1384 O O . LEU A 1 187 ? -1.664 16.842 13.676 1.00 92.31 187 LEU A O 1
ATOM 1388 N N . PHE A 1 188 ? -3.361 17.479 12.335 1.00 95.00 188 PHE A N 1
ATOM 1389 C CA . PHE A 1 188 ? -4.386 17.697 13.359 1.00 95.00 188 PHE A CA 1
ATOM 1390 C C . PHE A 1 188 ? -5.713 17.006 12.994 1.00 95.00 188 PHE A C 1
ATOM 1392 O O . PHE A 1 188 ? -6.735 17.676 12.843 1.00 95.00 188 PHE A O 1
ATOM 1399 N N . PRO A 1 189 ? -5.742 15.673 12.868 1.00 95.50 189 PRO A N 1
ATOM 1400 C CA . PRO A 1 189 ? -6.977 14.954 12.565 1.00 95.50 189 PRO A CA 1
ATOM 1401 C C . PRO A 1 189 ? -8.037 15.129 13.667 1.00 95.50 189 PRO A C 1
ATOM 1403 O O . PRO A 1 189 ? -7.719 15.167 14.863 1.00 95.50 189 PRO A O 1
ATOM 1406 N N . ASN A 1 190 ? -9.313 15.183 13.269 1.00 95.50 190 ASN A N 1
ATOM 1407 C CA . ASN A 1 190 ? -10.452 15.025 14.178 1.00 95.50 190 ASN A CA 1
ATOM 1408 C C . ASN A 1 190 ? -11.524 14.104 13.574 1.00 95.50 190 ASN A C 1
ATOM 1410 O O . ASN A 1 190 ? -12.282 14.508 12.693 1.00 95.50 190 ASN A O 1
ATOM 1414 N N . ALA A 1 191 ? -11.652 12.892 14.116 1.00 96.38 191 ALA A N 1
ATOM 1415 C CA . ALA A 1 191 ? -12.605 11.871 13.678 1.00 96.38 191 ALA A CA 1
ATOM 1416 C C . ALA A 1 191 ? -14.095 12.265 13.794 1.00 96.38 191 ALA A C 1
ATOM 1418 O O . ALA A 1 191 ? -14.955 11.539 13.303 1.00 96.38 191 ALA A O 1
ATOM 1419 N N . THR A 1 192 ? -14.418 13.406 14.413 1.00 95.06 192 THR A N 1
ATOM 1420 C CA . THR A 1 192 ? -15.778 13.990 14.440 1.00 95.06 192 THR A CA 1
ATOM 1421 C C . THR A 1 192 ? -16.098 14.889 13.235 1.00 95.06 192 THR A C 1
ATOM 1423 O O . THR A 1 192 ? -17.179 15.474 13.170 1.00 95.06 192 THR A O 1
ATOM 1426 N N . GLY A 1 193 ? -15.157 15.068 12.300 1.00 91.50 193 GLY A N 1
ATOM 1427 C CA . GLY A 1 193 ? -15.316 15.942 11.131 1.00 91.50 193 GLY A CA 1
ATOM 1428 C C . GLY A 1 193 ? -15.202 17.445 11.424 1.00 91.50 193 GLY A C 1
ATOM 1429 O O . GLY A 1 193 ? -15.304 18.251 10.506 1.00 91.50 193 GLY A O 1
ATOM 1430 N N . GLN A 1 194 ? -14.939 17.847 12.674 1.00 90.38 194 GLN A N 1
ATOM 1431 C CA . GLN A 1 194 ? -14.822 19.255 13.101 1.00 90.38 194 GLN A CA 1
ATOM 1432 C C . GLN A 1 194 ? -13.503 19.950 12.671 1.00 90.38 194 GLN A C 1
ATOM 1434 O O . GLN A 1 194 ? -13.201 21.056 13.125 1.00 90.38 194 GLN A O 1
ATOM 1439 N N . GLY A 1 195 ? -12.711 19.309 11.805 1.00 91.69 195 GLY A N 1
ATOM 1440 C CA . GLY A 1 195 ? -11.528 19.875 11.151 1.00 91.69 195 GLY A CA 1
ATOM 1441 C C . GLY A 1 195 ? -10.323 20.197 12.056 1.00 91.69 195 GLY A C 1
ATOM 1442 O O . GLY A 1 195 ? -10.384 20.075 13.285 1.00 91.69 195 GLY A O 1
ATOM 1443 N N . PRO A 1 196 ? -9.207 20.659 11.458 1.00 93.81 196 PRO A N 1
ATOM 1444 C CA . PRO A 1 196 ? -7.917 20.764 12.142 1.00 93.81 196 PRO A CA 1
ATOM 1445 C C . PRO A 1 196 ? -7.866 21.796 13.273 1.00 93.81 196 PRO A C 1
ATOM 1447 O O . PRO A 1 196 ? -7.121 21.608 14.231 1.00 93.81 196 PRO A O 1
ATOM 1450 N N . ALA A 1 197 ? -8.714 22.831 13.241 1.00 92.31 197 ALA A N 1
ATOM 1451 C CA . ALA A 1 197 ? -8.830 23.815 14.325 1.00 92.31 197 ALA A CA 1
ATOM 1452 C C . ALA A 1 197 ? -9.258 23.197 15.670 1.00 92.31 197 ALA A C 1
ATOM 1454 O O . ALA A 1 197 ? -8.981 23.758 16.728 1.00 92.31 197 ALA A O 1
ATOM 1455 N N . THR A 1 198 ? -9.917 22.035 15.646 1.00 91.06 198 THR A N 1
ATOM 1456 C CA . THR A 1 198 ? -10.279 21.281 16.855 1.00 91.06 198 THR A CA 1
ATOM 1457 C C . THR A 1 198 ? -9.442 20.013 17.040 1.00 91.06 198 THR A C 1
ATOM 1459 O O . THR A 1 198 ? -9.497 19.411 18.112 1.00 91.06 198 THR A O 1
ATOM 1462 N N . GLY A 1 199 ? -8.646 19.615 16.044 1.00 93.81 199 GLY A N 1
ATOM 1463 C CA . GLY A 1 199 ? -7.998 18.307 15.963 1.00 93.81 199 GLY A CA 1
ATOM 1464 C C . GLY A 1 199 ? -6.767 18.089 16.841 1.00 93.81 199 GLY A C 1
ATOM 1465 O O . GLY A 1 199 ? -6.216 19.001 17.467 1.00 93.81 199 GLY A O 1
ATOM 1466 N N . VAL A 1 200 ? -6.360 16.824 16.926 1.00 94.50 200 VAL A N 1
ATOM 1467 C CA . VAL A 1 200 ? -5.356 16.338 17.880 1.00 94.50 200 VAL A CA 1
ATOM 1468 C C . VAL A 1 200 ? -3.981 16.297 17.218 1.00 94.50 200 VAL A 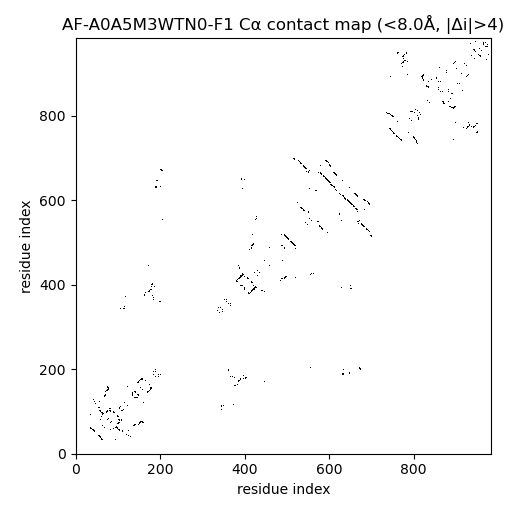C 1
ATOM 1470 O O . VAL A 1 200 ? -3.782 15.583 16.240 1.00 94.50 200 VAL A O 1
ATOM 1473 N N . PHE A 1 201 ? -3.014 17.038 17.763 1.00 93.88 201 PHE A N 1
ATOM 1474 C CA . PHE A 1 201 ? -1.681 17.161 17.169 1.00 93.88 201 PHE A CA 1
ATOM 1475 C C . PHE A 1 201 ? -0.930 15.818 17.111 1.00 93.88 201 PHE A C 1
ATOM 1477 O O . PHE A 1 201 ? -0.654 15.204 18.146 1.00 93.88 201 PHE A O 1
ATOM 1484 N N . LYS A 1 202 ? -0.555 15.385 15.903 1.00 92.62 202 LYS A N 1
ATOM 1485 C CA . LYS A 1 202 ? 0.153 14.129 15.591 1.00 92.62 202 LYS A CA 1
ATOM 1486 C C . LYS A 1 202 ? 1.667 14.244 15.867 1.00 92.62 202 LYS A C 1
ATOM 1488 O O . LYS A 1 202 ? 2.499 14.157 14.961 1.00 92.62 202 LYS A O 1
ATOM 1493 N N . LYS A 1 203 ? 2.018 14.492 17.139 1.00 89.44 203 LYS A N 1
ATOM 1494 C CA . LYS A 1 203 ? 3.356 14.924 17.601 1.00 89.44 203 LYS A CA 1
ATOM 1495 C C . LYS A 1 203 ? 4.529 14.075 17.085 1.00 89.44 203 LYS A C 1
ATOM 1497 O O . LYS A 1 203 ? 5.562 14.640 16.739 1.00 89.44 203 LYS A O 1
ATOM 1502 N N . MET A 1 204 ? 4.386 12.747 17.004 1.00 88.25 204 MET A N 1
ATOM 1503 C CA . MET A 1 204 ? 5.490 11.865 16.589 1.00 88.25 204 MET A CA 1
ATOM 1504 C C . MET A 1 204 ? 5.838 12.040 15.108 1.00 88.25 204 MET A C 1
ATOM 1506 O O . MET A 1 204 ? 7.008 12.197 14.762 1.00 88.25 204 MET A O 1
ATOM 1510 N N . TRP A 1 205 ? 4.828 12.079 14.238 1.00 87.81 205 TRP A N 1
ATOM 1511 C CA . TRP A 1 205 ? 5.037 12.304 12.808 1.00 87.81 205 TRP A CA 1
ATOM 1512 C C . TRP A 1 205 ? 5.555 13.711 12.512 1.00 87.81 205 TRP A C 1
ATOM 1514 O O . TRP A 1 205 ? 6.454 13.861 11.689 1.00 87.81 205 TRP A O 1
ATOM 1524 N N . ALA A 1 206 ? 5.061 14.724 13.229 1.00 86.19 206 ALA A N 1
ATOM 1525 C CA . ALA A 1 206 ? 5.592 16.079 13.123 1.00 86.19 206 ALA A CA 1
ATOM 1526 C C . ALA A 1 206 ? 7.080 16.137 13.533 1.00 86.19 206 ALA A C 1
ATOM 1528 O O . ALA A 1 206 ? 7.901 16.674 12.793 1.00 86.19 206 ALA A O 1
ATOM 1529 N N . GLY A 1 207 ? 7.460 15.495 14.645 1.00 83.56 207 GLY A N 1
ATOM 1530 C CA . GLY A 1 207 ? 8.861 15.399 15.071 1.00 83.56 207 GLY A CA 1
ATOM 1531 C C . GLY A 1 207 ? 9.772 14.728 14.033 1.00 83.56 207 GLY A C 1
ATOM 1532 O O . GLY A 1 207 ? 10.867 15.226 13.762 1.00 83.56 207 GLY A O 1
ATOM 1533 N N . ILE A 1 208 ? 9.315 13.645 13.395 1.00 82.25 208 ILE A N 1
ATOM 1534 C CA . ILE A 1 208 ? 10.035 12.973 12.295 1.00 82.25 208 ILE A CA 1
ATOM 1535 C C . ILE A 1 208 ? 10.189 13.911 11.089 1.00 82.25 208 ILE A C 1
ATOM 1537 O O . ILE A 1 208 ? 11.288 14.070 10.560 1.00 82.25 208 ILE A O 1
ATOM 1541 N N . PHE A 1 209 ? 9.107 14.573 10.682 1.00 80.75 209 PHE A N 1
ATOM 1542 C CA . PHE A 1 209 ? 9.083 15.467 9.526 1.00 80.75 209 PHE A CA 1
ATOM 1543 C C . PHE A 1 209 ? 10.054 16.647 9.684 1.00 80.75 209 PHE A C 1
ATOM 1545 O O . PHE A 1 209 ? 10.910 16.885 8.829 1.00 80.75 209 PHE A O 1
ATOM 1552 N N . PHE A 1 210 ? 9.984 17.357 10.811 1.00 78.00 210 PHE A N 1
ATOM 1553 C CA . PHE A 1 210 ? 10.810 18.543 11.025 1.00 78.00 210 PHE A CA 1
ATOM 1554 C C . PHE A 1 210 ? 12.268 18.214 11.377 1.00 78.00 210 PHE A C 1
ATOM 1556 O O . PHE A 1 210 ? 13.165 18.949 10.965 1.00 78.00 210 PHE A O 1
ATOM 1563 N N . SER A 1 211 ? 12.555 17.074 12.018 1.00 76.31 211 SER A N 1
ATOM 1564 C CA . SER A 1 211 ? 13.948 16.625 12.196 1.00 76.31 211 SER A CA 1
ATOM 1565 C C . SER A 1 211 ? 14.612 16.200 10.878 1.00 76.31 211 SER A C 1
ATOM 1567 O O . SER A 1 211 ? 15.790 16.503 10.671 1.00 76.31 211 SER A O 1
ATOM 1569 N N . ALA A 1 212 ? 13.865 15.594 9.945 1.00 74.38 212 ALA A N 1
ATOM 1570 C CA . ALA A 1 212 ? 14.368 15.252 8.612 1.00 74.38 212 ALA A CA 1
ATOM 1571 C C . ALA A 1 212 ? 14.735 16.497 7.777 1.00 74.38 212 ALA A C 1
ATOM 1573 O O . ALA A 1 212 ? 15.764 16.501 7.099 1.00 74.38 212 ALA A O 1
ATOM 1574 N N . GLY A 1 213 ? 13.941 17.573 7.855 1.00 67.44 213 GLY A N 1
ATOM 1575 C CA . GLY A 1 213 ? 14.260 18.851 7.203 1.00 67.44 213 GLY A CA 1
ATOM 1576 C C . GLY A 1 213 ? 15.287 19.713 7.957 1.00 67.44 213 GLY A C 1
ATOM 1577 O O . GLY A 1 213 ? 15.963 20.540 7.348 1.00 67.44 213 GLY A O 1
ATOM 1578 N N . GLY A 1 214 ? 15.469 19.513 9.265 1.00 61.25 214 GLY A N 1
ATOM 1579 C CA . GLY A 1 214 ? 16.360 20.332 10.097 1.00 61.25 214 GLY A CA 1
ATOM 1580 C C . GLY A 1 214 ? 17.857 20.230 9.751 1.00 61.25 214 GLY A C 1
ATOM 1581 O O . GLY A 1 214 ? 18.632 21.161 9.964 1.00 61.25 214 GLY A O 1
ATOM 1582 N N . ASN A 1 215 ? 18.304 19.101 9.202 1.00 56.38 215 ASN A N 1
ATOM 1583 C CA . ASN A 1 215 ? 19.712 18.711 9.289 1.00 56.38 215 ASN A CA 1
ATOM 1584 C C . ASN A 1 215 ? 20.594 19.231 8.122 1.00 56.38 215 ASN A C 1
ATOM 1586 O O . ASN A 1 215 ? 20.966 18.476 7.221 1.00 56.38 215 ASN A O 1
ATOM 1590 N N . ARG A 1 216 ? 20.984 20.523 8.135 1.00 49.06 216 ARG A N 1
ATOM 1591 C CA . ARG A 1 216 ? 21.941 21.098 7.146 1.00 49.06 216 ARG A CA 1
ATOM 1592 C C . ARG A 1 216 ? 23.342 20.449 7.191 1.00 49.06 216 ARG A C 1
ATOM 1594 O O . ARG A 1 216 ? 24.037 20.446 6.179 1.00 49.06 216 ARG A O 1
ATOM 1601 N N . LEU A 1 217 ? 23.764 19.880 8.327 1.00 39.03 217 LEU A N 1
ATOM 1602 C CA . LEU A 1 217 ? 25.136 19.377 8.535 1.00 39.03 217 LEU A CA 1
ATOM 1603 C C . LEU A 1 217 ? 25.476 18.070 7.793 1.00 39.03 217 LEU A C 1
ATOM 1605 O O . LEU A 1 217 ? 26.653 17.804 7.548 1.00 39.03 217 LEU A O 1
ATOM 1609 N N . ALA A 1 218 ? 24.480 17.279 7.381 1.00 39.75 218 ALA A N 1
ATOM 1610 C CA . ALA A 1 218 ? 24.704 15.989 6.713 1.00 39.75 218 ALA A CA 1
ATOM 1611 C C . ALA A 1 218 ? 25.444 16.100 5.359 1.00 39.75 218 ALA A C 1
ATOM 1613 O O . ALA A 1 218 ? 26.022 15.121 4.892 1.00 39.75 218 ALA A O 1
ATOM 1614 N N . GLY A 1 219 ? 25.476 17.291 4.744 1.00 35.97 219 GLY A N 1
ATOM 1615 C CA . GLY A 1 219 ? 26.222 17.552 3.506 1.00 35.97 219 GLY A CA 1
ATOM 1616 C C . GLY A 1 219 ? 27.752 17.534 3.650 1.00 35.97 219 GLY A C 1
ATOM 1617 O O . GLY A 1 219 ? 28.446 17.492 2.639 1.00 35.97 219 GLY A O 1
ATOM 1618 N N . LEU A 1 220 ? 28.284 17.550 4.880 1.00 35.75 220 LEU A N 1
ATOM 1619 C CA . LEU A 1 220 ? 29.727 17.502 5.165 1.00 35.75 220 LEU A CA 1
ATOM 1620 C C . LEU A 1 220 ? 30.183 16.177 5.806 1.00 35.75 220 LEU A C 1
ATOM 1622 O O . LEU A 1 220 ? 31.379 15.971 5.999 1.00 35.75 220 LEU A O 1
ATOM 1626 N N . SER A 1 221 ? 29.254 15.265 6.111 1.00 29.22 221 SER A N 1
ATOM 1627 C CA . SER A 1 221 ? 29.517 13.978 6.770 1.00 29.22 221 SER A CA 1
ATOM 1628 C C . SER A 1 221 ? 28.822 12.819 6.044 1.00 29.22 221 SER A C 1
ATOM 1630 O O . SER A 1 221 ? 27.906 12.168 6.556 1.00 29.22 221 SER A O 1
ATOM 1632 N N . GLY A 1 222 ? 29.295 12.540 4.823 1.00 33.34 222 GLY A N 1
ATOM 1633 C CA . GLY A 1 222 ? 28.869 11.391 4.019 1.00 33.34 222 GLY A CA 1
ATOM 1634 C C . GLY A 1 222 ? 29.072 10.069 4.765 1.00 33.34 222 GLY A C 1
ATOM 1635 O O . GLY A 1 222 ? 30.178 9.540 4.811 1.00 33.34 222 GLY A O 1
ATOM 1636 N N . GLY A 1 223 ? 27.995 9.560 5.367 1.00 29.59 223 GLY A N 1
ATOM 1637 C CA . GLY A 1 223 ? 27.997 8.370 6.225 1.00 29.59 223 GLY A CA 1
ATOM 1638 C C . GLY A 1 223 ? 26.850 8.336 7.243 1.00 29.59 223 GLY A C 1
ATOM 1639 O O . GLY A 1 223 ? 26.394 7.255 7.606 1.00 29.59 223 GLY A O 1
ATOM 1640 N N . ALA A 1 224 ? 26.315 9.494 7.656 1.00 28.97 224 ALA A N 1
ATOM 1641 C CA . ALA A 1 224 ? 25.267 9.565 8.686 1.00 28.97 224 ALA A CA 1
ATOM 1642 C C . ALA A 1 224 ? 23.941 8.860 8.309 1.00 28.97 224 ALA A C 1
ATOM 1644 O O . ALA A 1 224 ? 23.223 8.387 9.188 1.00 28.97 224 ALA A O 1
ATOM 1645 N N . SER A 1 225 ? 23.637 8.709 7.015 1.00 33.78 225 SER A N 1
ATOM 1646 C CA . SER A 1 225 ? 22.479 7.943 6.524 1.00 33.78 225 SER A CA 1
ATOM 1647 C C . SER A 1 225 ? 22.586 6.425 6.751 1.00 33.78 225 SER A C 1
ATOM 1649 O O . SER A 1 225 ? 21.581 5.728 6.649 1.00 33.78 225 SER A O 1
ATOM 1651 N N . GLY A 1 226 ? 23.761 5.901 7.126 1.00 27.89 226 GLY A N 1
ATOM 1652 C CA . GLY A 1 226 ? 23.925 4.512 7.571 1.00 27.89 226 GLY A CA 1
ATOM 1653 C C . GLY A 1 226 ? 23.448 4.243 9.008 1.00 27.89 226 GLY A C 1
ATOM 1654 O O . GLY A 1 226 ? 23.352 3.082 9.407 1.00 27.89 226 GLY A O 1
ATOM 1655 N N . GLY A 1 227 ? 23.126 5.285 9.788 1.00 26.75 227 GLY A N 1
ATOM 1656 C CA . GLY A 1 227 ? 22.875 5.189 11.234 1.00 26.75 227 GLY A CA 1
ATOM 1657 C C . GLY A 1 227 ? 21.705 4.291 11.661 1.00 26.75 227 GLY A C 1
ATOM 1658 O O . GLY A 1 227 ? 21.714 3.789 12.780 1.00 26.75 227 GLY A O 1
ATOM 1659 N N . LEU A 1 228 ? 20.734 4.041 10.776 1.00 32.41 228 LEU A N 1
ATOM 1660 C CA . LEU A 1 228 ? 19.613 3.119 11.022 1.00 32.41 228 LEU A CA 1
ATOM 1661 C C . LEU A 1 228 ? 19.826 1.712 10.434 1.00 32.41 228 LEU A C 1
ATOM 1663 O O . LEU A 1 228 ? 19.170 0.773 10.871 1.00 32.41 228 LEU A O 1
ATOM 1667 N N . ALA A 1 229 ? 20.771 1.537 9.504 1.00 30.17 229 ALA A N 1
ATOM 1668 C CA . ALA A 1 229 ? 21.134 0.225 8.957 1.00 30.17 229 ALA A CA 1
ATOM 1669 C C . ALA A 1 229 ? 22.162 -0.516 9.837 1.00 30.17 229 ALA A C 1
ATOM 1671 O O . ALA A 1 229 ? 22.197 -1.745 9.862 1.00 30.17 229 ALA A O 1
ATOM 1672 N N . GLY A 1 230 ? 22.980 0.221 10.600 1.00 26.73 230 GLY A N 1
ATOM 1673 C CA . GLY A 1 230 ? 24.048 -0.333 11.445 1.00 26.73 230 GLY A CA 1
ATOM 1674 C C . GLY A 1 230 ? 23.595 -1.195 12.635 1.00 26.73 230 GLY A C 1
ATOM 1675 O O . GLY A 1 230 ? 24.437 -1.830 13.263 1.00 26.73 230 GLY A O 1
ATOM 1676 N N . LEU A 1 231 ? 22.293 -1.241 12.945 1.00 30.59 231 LEU A N 1
ATOM 1677 C CA . LEU A 1 231 ? 21.722 -2.077 14.014 1.00 30.59 231 LEU A CA 1
ATOM 1678 C C . LEU A 1 231 ? 21.067 -3.374 13.502 1.00 30.59 231 LEU A C 1
ATOM 1680 O O . LEU A 1 231 ? 20.644 -4.203 14.305 1.00 30.59 231 LEU A O 1
ATOM 1684 N N . THR A 1 232 ? 21.010 -3.586 12.184 1.00 31.02 232 THR A N 1
ATOM 1685 C CA . THR A 1 232 ? 20.425 -4.786 11.567 1.00 31.02 232 THR A CA 1
ATOM 1686 C C . THR A 1 232 ? 21.478 -5.559 10.780 1.00 31.02 232 THR A C 1
ATOM 1688 O O . THR A 1 232 ? 21.781 -5.234 9.633 1.00 31.02 232 THR A O 1
ATOM 1691 N N . GLY A 1 233 ? 22.026 -6.618 11.382 1.00 27.16 233 GLY A N 1
ATOM 1692 C CA . GLY A 1 233 ? 22.936 -7.538 10.699 1.00 27.16 233 GLY A CA 1
ATOM 1693 C C . GLY A 1 233 ? 22.216 -8.361 9.626 1.00 27.16 233 GLY A C 1
ATOM 1694 O O . GLY A 1 233 ? 21.682 -9.424 9.926 1.00 27.16 233 GLY A O 1
ATOM 1695 N N . GLY A 1 234 ? 22.214 -7.877 8.381 1.00 24.78 234 GLY A N 1
ATOM 1696 C CA . GLY A 1 234 ? 21.658 -8.563 7.211 1.00 24.78 234 GLY A CA 1
ATOM 1697 C C . GLY A 1 234 ? 22.673 -8.604 6.071 1.00 24.78 234 GLY A C 1
ATOM 1698 O O . GLY A 1 234 ? 23.099 -7.564 5.575 1.00 24.78 234 GLY A O 1
ATOM 1699 N N . THR A 1 235 ? 23.095 -9.798 5.655 1.00 28.39 235 THR A N 1
ATOM 1700 C CA . THR A 1 235 ? 24.136 -9.962 4.628 1.00 28.39 235 THR A CA 1
ATOM 1701 C C . THR A 1 235 ? 23.594 -9.747 3.220 1.00 28.39 235 THR A C 1
ATOM 1703 O O . THR A 1 235 ? 22.656 -10.433 2.810 1.00 28.39 235 THR A O 1
ATOM 1706 N N . GLY A 1 236 ? 24.242 -8.870 2.454 1.00 25.53 236 GLY A N 1
ATOM 1707 C CA . GLY A 1 236 ? 23.990 -8.723 1.021 1.00 25.53 236 GLY A CA 1
ATOM 1708 C C . GLY A 1 236 ? 24.326 -10.002 0.246 1.00 25.53 236 GLY A C 1
ATOM 1709 O O . GLY A 1 236 ? 25.363 -10.623 0.476 1.00 25.53 236 GLY A O 1
ATOM 1710 N N . THR A 1 237 ? 23.452 -10.401 -0.677 1.00 25.72 237 THR A N 1
ATOM 1711 C CA . THR A 1 237 ? 23.593 -11.633 -1.466 1.00 25.72 237 THR A CA 1
ATOM 1712 C C . THR A 1 237 ? 24.156 -11.355 -2.858 1.00 25.72 237 THR A C 1
ATOM 1714 O O . THR A 1 237 ? 23.457 -10.793 -3.701 1.00 25.72 237 THR A O 1
ATOM 1717 N N . GLY A 1 238 ? 25.379 -11.811 -3.140 1.00 24.52 238 GLY A N 1
ATOM 1718 C CA . GLY A 1 238 ? 25.942 -11.794 -4.492 1.00 24.52 238 GLY A CA 1
ATOM 1719 C C . GLY A 1 238 ? 27.338 -12.418 -4.580 1.00 24.52 238 GLY A C 1
ATOM 1720 O O . GLY A 1 238 ? 28.208 -12.088 -3.784 1.00 24.52 238 GLY A O 1
ATOM 1721 N N . GLY A 1 239 ? 27.552 -13.282 -5.579 1.00 25.23 239 GLY A N 1
ATOM 1722 C CA . GLY A 1 239 ? 28.867 -13.841 -5.928 1.00 25.23 239 GLY A CA 1
ATOM 1723 C C . GLY A 1 239 ? 29.153 -15.241 -5.367 1.00 25.23 239 GLY A C 1
ATOM 1724 O O . GLY A 1 239 ? 29.326 -15.429 -4.169 1.00 25.23 239 GLY A O 1
ATOM 1725 N N . SER A 1 240 ? 29.259 -16.231 -6.257 1.00 25.98 240 SER A N 1
ATOM 1726 C CA . SER A 1 240 ? 29.632 -17.617 -5.942 1.00 25.98 240 SER A CA 1
ATOM 1727 C C . SER A 1 240 ? 31.020 -17.971 -6.489 1.00 25.98 240 SER A C 1
ATOM 1729 O O . SER A 1 240 ? 31.248 -17.787 -7.686 1.00 25.98 240 SER A O 1
ATOM 1731 N N . GLY A 1 241 ? 31.900 -18.583 -5.687 1.00 23.92 241 GLY A N 1
ATOM 1732 C CA . GLY A 1 241 ? 33.094 -19.271 -6.205 1.00 23.92 241 GLY A CA 1
ATOM 1733 C C . GLY A 1 241 ? 34.224 -19.520 -5.194 1.00 23.92 241 GLY A C 1
ATOM 1734 O O . GLY A 1 241 ? 34.452 -18.707 -4.308 1.00 23.92 241 GLY A O 1
ATOM 1735 N N . GLY A 1 242 ? 34.973 -20.615 -5.392 1.00 24.06 242 GLY A N 1
ATOM 1736 C CA . GLY A 1 242 ? 36.262 -20.893 -4.727 1.00 24.06 242 GLY A CA 1
ATOM 1737 C C . GLY A 1 242 ? 36.196 -21.853 -3.528 1.00 24.06 242 GLY A C 1
ATOM 1738 O O . GLY A 1 242 ? 35.439 -21.631 -2.593 1.00 24.06 242 GLY A O 1
ATOM 1739 N N . ALA A 1 243 ? 36.990 -22.931 -3.552 1.00 25.06 243 ALA A N 1
ATOM 1740 C CA . ALA A 1 243 ? 36.964 -24.015 -2.557 1.00 25.06 243 ALA A CA 1
ATOM 1741 C C . ALA A 1 243 ? 38.221 -24.078 -1.657 1.00 25.06 243 ALA A C 1
ATOM 1743 O O . ALA A 1 243 ? 39.300 -23.663 -2.074 1.00 25.06 243 ALA A O 1
ATOM 1744 N N . GLY A 1 244 ? 38.084 -24.707 -0.477 1.00 24.11 244 GLY A N 1
ATOM 1745 C CA . GLY A 1 244 ? 39.166 -25.076 0.463 1.00 24.11 244 GLY A CA 1
ATOM 1746 C C . GLY A 1 244 ? 39.091 -24.357 1.828 1.00 24.11 244 GLY A C 1
ATOM 1747 O O . GLY A 1 244 ? 38.632 -23.225 1.886 1.00 24.11 244 GLY A O 1
ATOM 1748 N N . GLY A 1 245 ? 39.504 -24.938 2.967 1.00 23.16 245 GLY A N 1
ATOM 1749 C CA . GLY A 1 245 ? 39.864 -26.342 3.238 1.00 23.16 245 GLY A CA 1
ATOM 1750 C C . GLY A 1 245 ? 40.686 -26.562 4.534 1.00 23.16 245 GLY A C 1
ATOM 1751 O O . GLY A 1 245 ? 41.730 -25.942 4.686 1.00 23.16 245 GLY A O 1
ATOM 1752 N N . LEU A 1 246 ? 40.275 -27.541 5.366 1.00 24.86 246 LEU A N 1
ATOM 1753 C CA . LEU A 1 246 ? 41.004 -28.185 6.499 1.00 24.86 246 LEU A CA 1
ATOM 1754 C C . LEU A 1 246 ? 41.140 -27.441 7.862 1.00 24.86 246 LEU A C 1
ATOM 1756 O O . LEU A 1 246 ? 41.171 -26.220 7.929 1.00 24.86 246 LEU A O 1
ATOM 1760 N N . GLY A 1 247 ? 41.267 -28.238 8.947 1.00 24.00 247 GLY A N 1
ATOM 1761 C CA . GLY A 1 247 ? 41.403 -27.837 10.373 1.00 24.00 247 GLY A CA 1
ATOM 1762 C C . GLY A 1 247 ? 40.056 -27.772 11.128 1.00 24.00 247 GLY A C 1
ATOM 1763 O O . GLY A 1 247 ? 39.093 -27.261 10.575 1.00 24.00 247 GLY A O 1
ATOM 1764 N N . GLY A 1 248 ? 39.841 -28.296 12.348 1.00 23.73 248 GLY A N 1
ATOM 1765 C CA . GLY A 1 248 ? 40.738 -28.755 13.432 1.00 23.73 248 GLY A CA 1
ATOM 1766 C C . GLY A 1 248 ? 40.727 -27.734 14.593 1.00 23.73 248 GLY A C 1
ATOM 1767 O O . GLY A 1 248 ? 41.011 -26.575 14.334 1.00 23.73 248 GLY A O 1
ATOM 1768 N N . THR A 1 249 ? 40.421 -28.033 15.870 1.00 25.45 249 THR A N 1
ATOM 1769 C CA . THR A 1 249 ? 40.345 -29.329 16.592 1.00 25.45 249 THR A CA 1
ATOM 1770 C C . THR A 1 249 ? 39.444 -29.239 17.859 1.00 25.45 249 THR A C 1
ATOM 1772 O O . THR A 1 249 ? 38.844 -28.204 18.126 1.00 25.45 249 THR A O 1
ATOM 1775 N N . SER A 1 250 ? 39.350 -30.329 18.635 1.00 25.05 250 SER A N 1
ATOM 1776 C CA . SER A 1 250 ? 38.734 -30.491 19.981 1.00 25.05 250 SER A CA 1
ATOM 1777 C C . SER A 1 250 ? 39.331 -29.558 21.079 1.00 25.05 250 SER A C 1
ATOM 1779 O O . SER A 1 250 ? 40.353 -28.939 20.816 1.00 25.05 250 SER A O 1
ATOM 1781 N N . THR A 1 251 ? 38.816 -29.391 22.318 1.00 26.16 251 THR A N 1
ATOM 1782 C CA . THR A 1 251 ? 38.269 -30.377 23.294 1.00 26.16 251 THR A CA 1
ATOM 1783 C C . THR A 1 251 ? 37.278 -29.838 24.351 1.00 26.16 251 THR A C 1
ATOM 1785 O O . THR A 1 251 ? 37.341 -28.696 24.788 1.00 26.16 251 THR A O 1
ATOM 1788 N N . SER A 1 252 ? 36.462 -30.777 24.840 1.00 27.39 252 SER A N 1
ATOM 1789 C CA . SER A 1 252 ? 35.674 -30.858 26.089 1.00 27.39 252 SER A CA 1
ATOM 1790 C C . SER A 1 252 ? 36.290 -30.361 27.416 1.00 27.39 252 SER A C 1
ATOM 1792 O O . SER A 1 252 ? 37.489 -30.520 27.633 1.00 27.39 252 SER A O 1
ATOM 1794 N N . GLY A 1 253 ? 35.428 -29.994 28.383 1.00 25.00 253 GLY A N 1
ATOM 1795 C CA . GLY A 1 253 ? 35.736 -29.929 29.827 1.00 25.00 253 GLY A CA 1
ATOM 1796 C C . GLY A 1 253 ? 34.491 -29.680 30.708 1.00 25.00 253 GLY A C 1
ATOM 1797 O O . GLY A 1 253 ? 33.656 -28.855 30.356 1.00 25.00 253 GLY A O 1
ATOM 1798 N N . THR A 1 254 ? 34.344 -30.391 31.836 1.00 29.61 254 THR A N 1
ATOM 1799 C CA . THR A 1 254 ? 33.160 -30.355 32.737 1.00 29.61 254 THR A CA 1
ATOM 1800 C C . THR A 1 254 ? 33.526 -30.022 34.190 1.00 29.61 254 THR A C 1
ATOM 1802 O O . THR A 1 254 ? 34.547 -30.509 34.668 1.00 29.61 254 THR A O 1
ATOM 1805 N N . GLY A 1 255 ? 32.660 -29.315 34.933 1.00 24.52 255 GLY A N 1
ATOM 1806 C CA . GLY A 1 255 ? 32.804 -29.115 36.387 1.00 24.52 255 GLY A CA 1
ATOM 1807 C C . GLY A 1 255 ? 31.576 -28.475 37.063 1.00 24.52 255 GLY A C 1
ATOM 1808 O O . GLY A 1 255 ? 30.911 -27.634 36.463 1.00 24.52 255 GLY A O 1
ATOM 1809 N N . THR A 1 256 ? 31.272 -28.885 38.299 1.00 28.80 256 THR A N 1
ATOM 1810 C CA . THR A 1 256 ? 30.091 -28.497 39.115 1.00 28.80 256 THR A CA 1
ATOM 1811 C C . THR A 1 256 ? 30.505 -27.856 40.473 1.00 28.80 256 THR A C 1
ATOM 1813 O O . THR A 1 256 ? 31.705 -27.782 40.737 1.00 28.80 256 THR A O 1
ATOM 1816 N N . PRO A 1 257 ? 29.586 -27.296 41.305 1.00 51.94 257 PRO A N 1
ATOM 1817 C CA . PRO A 1 257 ? 29.898 -26.104 42.122 1.00 51.94 257 PRO A CA 1
ATOM 1818 C C . PRO A 1 257 ? 29.925 -26.260 43.666 1.00 51.94 257 PRO A C 1
ATOM 1820 O O . PRO A 1 257 ? 29.474 -27.253 44.230 1.00 51.94 257 PRO A O 1
ATOM 1823 N N . GLY A 1 258 ? 30.366 -25.184 44.337 1.00 24.53 258 GLY A N 1
ATOM 1824 C CA . GLY A 1 258 ? 30.309 -24.864 45.781 1.00 24.53 258 GLY A CA 1
ATOM 1825 C C . GLY A 1 258 ? 31.149 -23.591 46.040 1.00 24.53 258 GLY A C 1
ATOM 1826 O O . GLY A 1 258 ? 31.990 -23.281 45.203 1.00 24.53 258 GLY A O 1
ATOM 1827 N N . THR A 1 259 ? 31.003 -22.769 47.089 1.00 28.81 259 THR A N 1
ATOM 1828 C CA . THR A 1 259 ? 30.149 -22.710 48.308 1.00 28.81 259 THR A CA 1
ATOM 1829 C C . THR A 1 259 ? 29.633 -21.248 48.470 1.00 28.81 259 THR A C 1
ATOM 1831 O O . THR A 1 259 ? 30.073 -20.382 47.725 1.00 28.81 259 THR A O 1
ATOM 1834 N N . GLY A 1 260 ? 28.662 -20.835 49.303 1.00 26.36 260 GLY A N 1
ATOM 1835 C CA . GLY A 1 260 ? 28.392 -21.128 50.723 1.00 26.36 260 GLY A CA 1
ATOM 1836 C C . GLY A 1 260 ? 29.324 -20.297 51.632 1.00 26.36 260 GLY A C 1
ATOM 1837 O O . GLY A 1 260 ? 30.532 -20.397 51.441 1.00 26.36 260 GLY A O 1
ATOM 1838 N N . THR A 1 261 ? 28.880 -19.489 52.612 1.00 28.92 261 THR A N 1
ATOM 1839 C CA . THR A 1 261 ? 27.528 -19.155 53.165 1.00 28.92 261 THR A CA 1
ATOM 1840 C C . THR A 1 261 ? 27.291 -17.613 53.111 1.00 28.92 261 THR A C 1
ATOM 1842 O O . THR A 1 261 ? 27.889 -16.997 52.239 1.00 28.92 261 THR A O 1
ATOM 1845 N N . SER A 1 262 ? 26.484 -16.842 53.875 1.00 29.48 262 SER A N 1
ATOM 1846 C CA . SER A 1 262 ? 25.488 -16.943 54.990 1.00 29.48 262 SER A CA 1
ATOM 1847 C C . SER A 1 262 ? 24.792 -15.553 55.129 1.00 29.48 262 SER A C 1
ATOM 1849 O O . SER A 1 262 ? 25.357 -14.573 54.660 1.00 29.48 262 SER A O 1
ATOM 1851 N N . GLY A 1 263 ? 23.641 -15.333 55.789 1.00 27.33 263 GLY A N 1
ATOM 1852 C CA . GLY A 1 263 ? 22.669 -16.260 56.390 1.00 27.33 263 GLY A CA 1
ATOM 1853 C C . GLY A 1 263 ? 21.789 -15.646 57.513 1.00 27.33 263 GLY A C 1
ATOM 1854 O O . GLY A 1 263 ? 22.312 -15.396 58.592 1.00 27.33 263 GLY A O 1
ATOM 1855 N N . THR A 1 264 ? 20.455 -15.581 57.300 1.00 28.14 264 THR A N 1
ATOM 1856 C CA . THR A 1 264 ? 19.342 -15.554 58.316 1.00 28.14 264 THR A CA 1
ATOM 1857 C C . THR A 1 264 ? 19.245 -14.373 59.323 1.00 28.14 264 THR A C 1
ATOM 1859 O O . THR A 1 264 ? 20.219 -13.669 59.534 1.00 28.14 264 THR A O 1
ATOM 1862 N N . SER A 1 265 ? 18.109 -14.038 59.974 1.00 27.27 265 SER A N 1
ATOM 1863 C CA . SER A 1 265 ? 16.711 -14.572 60.023 1.00 27.27 265 SER A CA 1
ATOM 1864 C C . SER A 1 265 ? 15.728 -13.497 60.580 1.00 27.27 265 SER A C 1
ATOM 1866 O O . SER A 1 265 ? 16.112 -12.832 61.534 1.00 27.27 265 SER A O 1
ATOM 1868 N N . THR A 1 266 ? 14.568 -13.160 59.974 1.00 29.02 266 THR A N 1
ATOM 1869 C CA . THR A 1 266 ? 13.171 -13.724 60.084 1.00 29.02 266 THR A CA 1
ATOM 1870 C C . THR A 1 266 ? 12.319 -13.228 61.318 1.00 29.02 266 THR A C 1
ATOM 1872 O O . THR A 1 266 ? 12.874 -12.452 62.088 1.00 29.02 266 THR A O 1
ATOM 1875 N N . PRO A 1 267 ? 10.969 -13.440 61.462 1.00 52.28 267 PRO A N 1
ATOM 1876 C CA . PRO A 1 267 ? 10.031 -12.302 61.676 1.00 52.28 267 PRO A CA 1
ATOM 1877 C C . PRO A 1 267 ? 8.882 -12.490 62.727 1.00 52.28 267 PRO A C 1
ATOM 1879 O O . PRO A 1 267 ? 8.842 -13.481 63.450 1.00 52.28 267 PRO A O 1
ATOM 1882 N N . GLY A 1 268 ? 7.884 -11.583 62.729 1.00 24.81 268 GLY A N 1
ATOM 1883 C CA . GLY A 1 268 ? 6.515 -11.760 63.280 1.00 24.81 268 GLY A CA 1
ATOM 1884 C C . GLY A 1 268 ? 5.762 -10.418 63.476 1.00 24.81 268 GLY A C 1
ATOM 1885 O O . GLY A 1 268 ? 6.424 -9.388 63.472 1.00 24.81 268 GLY A O 1
ATOM 1886 N N . THR A 1 269 ? 4.451 -10.258 63.741 1.00 29.09 269 THR A N 1
ATOM 1887 C CA . THR A 1 269 ? 3.146 -10.917 63.428 1.00 29.09 269 THR A CA 1
ATOM 1888 C C . THR A 1 269 ? 2.094 -10.422 64.450 1.00 29.09 269 THR A C 1
ATOM 1890 O O . THR A 1 269 ? 2.234 -10.753 65.625 1.00 29.09 269 THR A O 1
ATOM 1893 N N . SER A 1 270 ? 1.047 -9.693 64.023 1.00 27.52 270 SER A N 1
ATOM 1894 C CA . SER A 1 270 ? -0.260 -9.435 64.707 1.00 27.52 270 SER A CA 1
ATOM 1895 C C . SER A 1 270 ? -1.024 -8.346 63.906 1.00 27.52 270 SER A C 1
ATOM 1897 O O . SER A 1 270 ? -0.374 -7.424 63.430 1.00 27.52 270 SER A O 1
ATOM 1899 N N . THR A 1 271 ? -2.312 -8.347 63.513 1.00 29.22 271 THR A N 1
ATOM 1900 C CA . THR A 1 271 ? -3.649 -8.862 63.931 1.00 29.22 271 THR A CA 1
ATOM 1901 C C . THR A 1 271 ? -4.587 -7.787 64.519 1.00 29.22 271 THR A C 1
ATOM 1903 O O . THR A 1 271 ? -4.519 -7.497 65.706 1.00 29.22 271 THR A O 1
ATOM 1906 N N . SER A 1 272 ? -5.517 -7.302 63.673 1.00 29.53 272 SER A N 1
ATOM 1907 C CA . SER A 1 272 ? -6.929 -6.909 63.943 1.00 29.53 272 SER A CA 1
ATOM 1908 C C . SER A 1 272 ? -7.321 -5.980 65.118 1.00 29.53 272 SER A C 1
ATOM 1910 O O . SER A 1 272 ? -7.131 -6.332 66.277 1.00 29.53 272 SER A O 1
ATOM 1912 N N . GLY A 1 273 ? -8.089 -4.911 64.833 1.00 27.23 273 GLY A N 1
ATOM 1913 C CA . GLY A 1 273 ? -8.874 -4.170 65.845 1.00 27.23 273 GLY A CA 1
ATOM 1914 C C . GLY A 1 273 ? -9.725 -3.008 65.289 1.00 27.23 273 GLY A C 1
ATOM 1915 O O . GLY A 1 273 ? -9.199 -2.107 64.649 1.00 27.23 273 GLY A O 1
ATOM 1916 N N . THR A 1 274 ? -11.042 -3.029 65.524 1.00 31.11 274 THR A N 1
ATOM 1917 C CA . THR A 1 274 ? -12.059 -2.044 65.068 1.00 31.11 274 THR A CA 1
ATOM 1918 C C . THR A 1 274 ? -12.134 -0.758 65.913 1.00 31.11 274 THR A C 1
ATOM 1920 O O . THR A 1 274 ? -11.979 -0.845 67.128 1.00 31.11 274 THR A O 1
ATOM 1923 N N . GLY A 1 275 ? -12.529 0.394 65.337 1.00 25.80 275 GLY A N 1
ATOM 1924 C CA . GLY A 1 275 ? -12.884 1.596 66.126 1.00 25.80 275 GLY A CA 1
ATOM 1925 C C . GLY A 1 275 ? -13.476 2.796 65.352 1.00 25.80 275 GLY A C 1
ATOM 1926 O O . GLY A 1 275 ? -12.888 3.279 64.389 1.00 25.80 275 GLY A O 1
ATOM 1927 N N . THR A 1 276 ? -14.651 3.282 65.777 1.00 31.02 276 THR A N 1
ATOM 1928 C CA . THR A 1 276 ? -15.414 4.496 65.344 1.00 31.02 276 THR A CA 1
ATOM 1929 C C . THR A 1 276 ? -16.525 4.704 66.421 1.00 31.02 276 THR A C 1
ATOM 1931 O O . THR A 1 276 ? -16.838 3.686 67.048 1.00 31.02 276 THR A O 1
ATOM 1934 N N . PRO A 1 277 ? -17.157 5.883 66.701 1.00 42.94 277 PRO A N 1
ATOM 1935 C CA . PRO A 1 277 ? -17.253 7.133 65.916 1.00 42.94 277 PRO A CA 1
ATOM 1936 C C . PRO A 1 277 ? -17.163 8.488 66.698 1.00 42.94 277 PRO A C 1
ATOM 1938 O O . PRO A 1 277 ? -17.052 8.509 67.919 1.00 42.94 277 PRO A O 1
ATOM 1941 N N . GLY A 1 278 ? -17.341 9.619 65.984 1.00 27.19 278 GLY A N 1
ATOM 1942 C CA . GLY A 1 278 ? -17.687 10.957 66.534 1.00 27.19 278 GLY A CA 1
ATOM 1943 C C . GLY A 1 278 ? -16.509 11.835 67.014 1.00 27.19 278 GLY A C 1
ATOM 1944 O O . GLY A 1 278 ? -15.439 11.310 67.290 1.00 27.19 278 GLY A O 1
ATOM 1945 N N . THR A 1 279 ? -16.598 13.174 67.129 1.00 28.36 279 THR A N 1
ATOM 1946 C CA . THR A 1 279 ? -17.643 14.163 66.738 1.00 28.36 279 THR A CA 1
ATOM 1947 C C . THR A 1 279 ? -17.000 15.576 66.603 1.00 28.36 279 THR A C 1
ATOM 1949 O O . THR A 1 279 ? -15.884 15.761 67.070 1.00 28.36 279 THR A O 1
ATOM 1952 N N . SER A 1 280 ? -17.691 16.543 65.967 1.00 27.42 280 SER A N 1
ATOM 1953 C CA . SER A 1 280 ? -17.618 18.040 66.061 1.00 27.42 280 SER A CA 1
ATOM 1954 C C . SER A 1 280 ? -16.503 18.737 66.902 1.00 27.42 280 SER A C 1
ATOM 1956 O O . SER A 1 280 ? -16.212 18.325 68.017 1.00 27.42 280 SER A O 1
ATOM 1958 N N . THR A 1 281 ? -15.971 19.929 66.564 1.00 29.50 281 THR A N 1
ATOM 1959 C CA . THR A 1 281 ? -16.676 21.167 66.119 1.00 29.50 281 THR A CA 1
ATOM 1960 C C . THR A 1 281 ? -15.704 22.235 65.540 1.00 29.50 281 THR A C 1
ATOM 1962 O O . THR A 1 281 ? -14.492 22.053 65.546 1.00 29.50 281 THR A O 1
ATOM 1965 N N . SER A 1 282 ? -16.239 23.364 65.055 1.00 30.20 282 SER A N 1
ATOM 1966 C CA . SER A 1 282 ? -15.567 24.534 64.447 1.00 30.20 282 SER A CA 1
ATOM 1967 C C . SER A 1 282 ? -14.691 25.410 65.369 1.00 30.20 282 SER A C 1
ATOM 1969 O O . SER A 1 282 ? -15.024 25.583 66.539 1.00 30.20 282 SER A O 1
ATOM 1971 N N . GLY A 1 283 ? -13.699 26.116 64.796 1.00 27.62 283 GLY A N 1
ATOM 1972 C CA . GLY A 1 283 ? -12.966 27.224 65.441 1.00 27.62 283 GLY A CA 1
ATOM 1973 C C . GLY A 1 283 ? -12.327 28.205 64.435 1.00 27.62 283 GLY A C 1
ATOM 1974 O O . GLY A 1 283 ? -11.634 27.788 63.515 1.00 27.62 283 GLY A O 1
ATOM 1975 N N . THR A 1 284 ? -12.592 29.506 64.587 1.00 30.36 284 THR A N 1
ATOM 1976 C CA . THR A 1 284 ? -12.209 30.614 63.678 1.00 30.36 284 THR A CA 1
ATOM 1977 C C . THR A 1 284 ? -10.771 31.129 63.849 1.00 30.36 284 THR A C 1
ATOM 1979 O O . THR A 1 284 ? -10.291 31.194 64.977 1.00 30.36 284 THR A O 1
ATOM 1982 N N . GLY A 1 285 ? -10.152 31.669 62.786 1.00 27.55 285 GLY A N 1
ATOM 1983 C CA . GLY A 1 285 ? -8.946 32.512 62.901 1.00 27.55 285 GLY A CA 1
ATOM 1984 C C . GLY A 1 285 ? -8.406 33.059 61.568 1.00 27.55 285 GLY A C 1
ATOM 1985 O O . GLY A 1 285 ? -7.884 32.301 60.759 1.00 27.55 285 GLY A O 1
ATOM 1986 N N . THR A 1 286 ? -8.500 34.375 61.344 1.00 29.56 286 THR A N 1
ATOM 1987 C CA . THR A 1 286 ? -7.983 35.089 60.150 1.00 29.56 286 THR A CA 1
ATOM 1988 C C . THR A 1 286 ? -6.987 36.197 60.515 1.00 29.56 286 THR A C 1
ATOM 1990 O O . THR A 1 286 ? -7.014 36.689 61.641 1.00 29.56 286 THR A O 1
ATOM 1993 N N . SER A 1 287 ? -6.221 36.659 59.510 1.00 29.59 287 SER A N 1
ATOM 1994 C CA . SER A 1 287 ? -5.163 37.704 59.489 1.00 29.59 287 SER A CA 1
ATOM 1995 C C . SER A 1 287 ? -3.722 37.155 59.498 1.00 29.59 287 SER A C 1
ATOM 1997 O O . SER A 1 287 ? -3.476 36.087 60.042 1.00 29.59 287 SER A O 1
ATOM 1999 N N . GLY A 1 288 ? -2.740 37.803 58.855 1.00 26.84 288 GLY A N 1
ATOM 2000 C CA . GLY A 1 288 ? -2.782 39.035 58.047 1.00 26.84 288 GLY A CA 1
ATOM 2001 C C . GLY A 1 288 ? -1.595 39.125 57.069 1.00 26.84 288 GLY A C 1
ATOM 2002 O O . GLY A 1 288 ? -0.663 38.331 57.150 1.00 26.84 288 GLY A O 1
ATOM 2003 N N . ALA A 1 289 ? -1.643 40.055 56.110 1.00 27.72 289 ALA A N 1
ATOM 2004 C CA . ALA A 1 289 ? -0.673 40.139 55.008 1.00 27.72 289 ALA A CA 1
ATOM 2005 C C . ALA A 1 289 ? 0.557 41.014 55.319 1.00 27.72 289 ALA A C 1
ATOM 2007 O O . ALA A 1 289 ? 0.467 41.953 56.107 1.00 27.72 289 ALA A O 1
ATOM 2008 N N . SER A 1 290 ? 1.672 40.792 54.609 1.00 27.66 290 SER A N 1
ATOM 2009 C CA . SER A 1 290 ? 2.547 41.891 54.153 1.00 27.66 290 SER A CA 1
ATOM 2010 C C . SER A 1 290 ? 3.548 41.495 53.051 1.00 27.66 290 SER A C 1
ATOM 2012 O O . SER A 1 290 ? 4.122 40.413 53.010 1.00 27.66 290 SER A O 1
ATOM 2014 N N . THR A 1 291 ? 3.714 42.440 52.133 1.00 29.98 291 THR A N 1
ATOM 2015 C CA . THR A 1 291 ? 4.704 42.646 51.049 1.00 29.98 291 THR A CA 1
ATOM 2016 C C . THR A 1 291 ? 4.635 44.184 50.800 1.00 29.98 291 THR A C 1
ATOM 2018 O O . THR A 1 291 ? 3.678 44.790 51.301 1.00 29.98 291 THR A O 1
ATOM 2021 N N . PRO A 1 292 ? 5.545 44.882 50.081 1.00 42.72 292 PRO A N 1
ATOM 2022 C CA . PRO A 1 292 ? 6.595 44.401 49.180 1.00 42.72 292 PRO A CA 1
ATOM 2023 C C . PRO A 1 292 ? 7.980 45.068 49.392 1.00 42.72 292 PRO A C 1
ATOM 2025 O O . PRO A 1 292 ? 8.202 45.784 50.363 1.00 42.72 292 PRO A O 1
ATOM 2028 N N . GLY A 1 293 ? 8.901 44.874 48.441 1.00 26.61 293 GLY A N 1
ATOM 2029 C CA . GLY A 1 293 ? 10.123 45.672 48.284 1.00 26.61 293 GLY A CA 1
ATOM 2030 C C . GLY A 1 293 ? 10.646 45.581 46.846 1.00 26.61 293 GLY A C 1
ATOM 2031 O O . GLY A 1 293 ? 10.682 44.490 46.282 1.00 26.61 293 GLY A O 1
ATOM 2032 N N . SER A 1 294 ? 11.003 46.714 46.235 1.00 29.95 294 SER A N 1
ATOM 2033 C CA . SER A 1 294 ? 11.398 46.826 44.821 1.00 29.95 294 SER A CA 1
ATOM 2034 C C . SER A 1 294 ? 12.621 47.735 44.630 1.00 29.95 294 SER A C 1
ATOM 2036 O O . SER A 1 294 ? 12.842 48.658 45.410 1.00 29.95 294 SER A O 1
ATOM 2038 N N . GLY A 1 295 ? 13.406 47.493 43.575 1.00 26.06 295 GLY A N 1
ATOM 2039 C CA . GLY A 1 295 ? 14.553 48.322 43.177 1.00 26.06 295 GLY A CA 1
ATOM 2040 C C . GLY A 1 295 ? 15.228 47.788 41.907 1.00 26.06 295 GLY A C 1
ATOM 2041 O O . GLY A 1 295 ? 15.206 46.581 41.672 1.00 26.06 295 GLY A O 1
ATOM 2042 N N . ALA A 1 296 ? 15.781 48.673 41.071 1.00 29.69 296 ALA A N 1
ATOM 2043 C CA . ALA A 1 296 ? 16.354 48.329 39.764 1.00 29.69 296 ALA A CA 1
ATOM 2044 C C . ALA A 1 296 ? 17.463 49.311 39.328 1.00 29.69 296 ALA A C 1
ATOM 2046 O O . ALA A 1 296 ? 17.436 50.476 39.719 1.00 29.69 296 ALA A O 1
ATOM 2047 N N . GLY A 1 297 ? 18.372 48.833 38.464 1.00 26.86 297 GLY A N 1
ATOM 2048 C CA . GLY A 1 297 ? 19.439 49.616 37.814 1.00 26.86 297 GLY A CA 1
ATOM 2049 C C . GLY A 1 297 ? 20.680 49.898 38.685 1.00 26.86 297 GLY A C 1
ATOM 2050 O O . GLY A 1 297 ? 20.623 49.773 39.903 1.00 26.86 297 GLY A O 1
ATOM 2051 N N . GLU A 1 298 ? 21.839 50.283 38.136 1.00 28.55 298 GLU A N 1
ATOM 2052 C CA . GLU A 1 298 ? 22.342 50.219 36.746 1.00 28.55 298 GLU A CA 1
ATOM 2053 C C . GLU A 1 298 ? 23.878 50.465 36.754 1.00 28.55 298 GLU A C 1
ATOM 2055 O O . GLU A 1 298 ? 24.386 51.058 37.704 1.00 28.55 298 GLU A O 1
ATOM 2060 N N . THR A 1 299 ? 24.611 50.089 35.689 1.00 29.19 299 THR A N 1
ATOM 2061 C CA . THR A 1 299 ? 26.070 50.333 35.458 1.00 29.19 299 THR A CA 1
ATOM 2062 C C . THR A 1 299 ? 27.053 49.615 36.421 1.00 29.19 299 THR A C 1
ATOM 2064 O O . THR A 1 299 ? 26.675 49.193 37.505 1.00 29.19 299 THR A O 1
ATOM 2067 N N . GLY A 1 300 ? 28.340 49.393 36.099 1.00 26.34 300 GLY A N 1
ATOM 2068 C CA . GLY A 1 300 ? 29.035 49.499 34.805 1.00 26.34 300 GLY A CA 1
ATOM 2069 C C . GLY A 1 300 ? 30.578 49.444 34.906 1.00 26.34 300 GLY A C 1
ATOM 2070 O O . GLY A 1 300 ? 31.170 50.169 35.694 1.00 26.34 300 GLY A O 1
ATOM 2071 N N . THR A 1 301 ? 31.226 48.671 34.017 1.00 29.25 301 THR A N 1
ATOM 2072 C CA . THR A 1 301 ? 32.689 48.619 33.720 1.00 29.25 301 THR A CA 1
ATOM 2073 C C . THR A 1 301 ? 33.677 48.130 34.804 1.00 29.25 301 THR A C 1
ATOM 2075 O O . THR A 1 301 ? 33.495 48.346 35.994 1.00 29.25 301 THR A O 1
ATOM 2078 N N . GLY A 1 302 ? 34.776 47.497 34.360 1.00 25.38 302 GLY A N 1
ATOM 2079 C CA . GLY A 1 302 ? 35.934 47.119 35.191 1.00 25.38 302 GLY A CA 1
ATOM 2080 C C . GLY A 1 302 ? 36.628 45.840 34.698 1.00 25.38 302 GLY A C 1
ATOM 2081 O O . GLY A 1 302 ? 35.998 44.790 34.644 1.00 25.38 302 GLY A O 1
ATOM 2082 N N . ALA A 1 303 ? 37.912 45.911 34.329 1.00 28.25 303 ALA A N 1
ATOM 2083 C CA . ALA A 1 303 ? 38.687 44.775 33.811 1.00 28.25 303 ALA A CA 1
ATOM 2084 C C . ALA A 1 303 ? 39.836 44.375 34.755 1.00 28.25 303 ALA A C 1
ATOM 2086 O O . ALA A 1 303 ? 40.380 45.221 35.463 1.00 28.25 303 ALA A O 1
ATOM 2087 N N . GLY A 1 304 ? 40.251 43.105 34.720 1.00 25.38 304 GLY A N 1
ATOM 2088 C CA . GLY A 1 304 ? 41.437 42.622 35.436 1.00 25.38 304 GLY A CA 1
ATOM 2089 C C . GLY A 1 304 ? 41.662 41.120 35.257 1.00 25.38 304 GLY A C 1
ATOM 2090 O O . GLY A 1 304 ? 40.755 40.330 35.501 1.00 25.38 304 GLY A O 1
ATOM 2091 N N . SER A 1 305 ? 42.863 40.721 34.830 1.00 28.38 305 SER A N 1
ATOM 2092 C CA . SER A 1 305 ? 43.213 39.320 34.556 1.00 28.38 305 SER A CA 1
ATOM 2093 C C . SER A 1 305 ? 44.521 38.898 35.232 1.00 28.38 305 SER A C 1
ATOM 2095 O O . SER A 1 305 ? 45.598 39.327 34.820 1.00 28.38 305 SER A O 1
ATOM 2097 N N . THR A 1 306 ? 44.424 37.989 36.202 1.00 29.41 306 THR A N 1
ATOM 2098 C CA . THR A 1 306 ? 45.503 37.128 36.724 1.00 29.41 306 THR A CA 1
ATOM 2099 C C . THR A 1 306 ? 44.867 35.817 37.229 1.00 29.41 306 THR A C 1
ATOM 2101 O O . THR A 1 306 ? 43.714 35.817 37.643 1.00 29.41 306 THR A O 1
ATOM 2104 N N . GLY A 1 307 ? 45.517 34.650 37.209 1.00 25.66 307 GLY A N 1
ATOM 2105 C CA . GLY A 1 307 ? 46.808 34.316 36.600 1.00 25.66 307 GLY A CA 1
ATOM 2106 C C . GLY A 1 307 ? 47.587 33.271 37.406 1.00 25.66 307 GLY A C 1
ATOM 2107 O O . GLY A 1 307 ? 48.379 33.653 38.260 1.00 25.66 307 GLY A O 1
ATOM 2108 N N . ALA A 1 308 ? 47.399 31.974 37.125 1.00 26.80 308 ALA A N 1
ATOM 2109 C CA . ALA A 1 308 ? 48.260 30.894 37.627 1.00 26.80 308 ALA A CA 1
ATOM 2110 C C . ALA A 1 308 ? 48.164 29.620 36.759 1.00 26.80 308 ALA A C 1
ATOM 2112 O O . ALA A 1 308 ? 47.085 29.235 36.317 1.00 26.80 308 ALA A O 1
ATOM 2113 N N . SER A 1 309 ? 49.302 28.957 36.552 1.00 25.48 309 SER A N 1
ATOM 2114 C CA . SER A 1 309 ? 49.474 27.616 35.962 1.00 25.48 309 SER A CA 1
ATOM 2115 C C . SER A 1 309 ? 50.626 26.925 36.734 1.00 25.48 309 SER A C 1
ATOM 2117 O O . SER A 1 309 ? 51.307 27.630 37.487 1.00 25.48 309 SER A O 1
ATOM 2119 N N . PRO A 1 310 ? 50.856 25.596 36.637 1.00 41.22 310 PRO A N 1
ATOM 2120 C CA . PRO A 1 310 ? 51.573 25.036 35.481 1.00 41.22 310 PRO A CA 1
ATOM 2121 C C . PRO A 1 310 ? 51.097 23.631 35.028 1.00 41.22 310 PRO A C 1
ATOM 2123 O O . PRO A 1 310 ? 50.197 23.033 35.611 1.00 41.22 310 PRO A O 1
ATOM 2126 N N . ALA A 1 311 ? 51.731 23.120 33.964 1.00 24.45 311 ALA A N 1
ATOM 2127 C CA . ALA A 1 311 ? 51.514 21.796 33.352 1.00 24.45 311 ALA A CA 1
ATOM 2128 C C . ALA A 1 311 ? 52.611 20.781 33.836 1.00 24.45 311 ALA A C 1
ATOM 2130 O O . ALA A 1 311 ? 52.947 20.911 35.015 1.00 24.45 311 ALA A O 1
ATOM 2131 N N . PRO A 1 312 ? 53.224 19.819 33.075 1.00 42.88 312 PRO A N 1
ATOM 2132 C CA . PRO A 1 312 ? 53.292 19.611 31.612 1.00 42.88 312 PRO A CA 1
ATOM 2133 C C . PRO A 1 312 ? 53.228 18.130 31.131 1.00 42.88 312 PRO A C 1
ATOM 2135 O O . PRO A 1 312 ? 52.854 17.225 31.872 1.00 42.88 312 PRO A O 1
ATOM 2138 N N . THR A 1 313 ? 53.697 17.913 29.890 1.00 26.14 313 THR A N 1
ATOM 2139 C CA . THR A 1 313 ? 53.906 16.646 29.146 1.00 26.14 313 THR A CA 1
ATOM 2140 C C . THR A 1 313 ? 52.660 16.030 28.482 1.00 26.14 313 THR A C 1
ATOM 2142 O O . THR A 1 313 ? 51.574 16.083 29.044 1.00 26.14 313 THR A O 1
ATOM 2145 N N . ASN A 1 314 ? 52.737 15.439 27.277 1.00 28.09 314 ASN A N 1
ATOM 2146 C CA . ASN A 1 314 ? 53.796 15.497 26.247 1.00 28.09 314 ASN A CA 1
ATOM 2147 C C . ASN A 1 314 ? 53.231 15.177 24.845 1.00 28.09 314 ASN A C 1
ATOM 2149 O O . ASN A 1 314 ? 52.333 14.348 24.726 1.00 28.09 314 ASN A O 1
ATOM 2153 N N . ALA A 1 315 ? 53.829 15.745 23.790 1.00 25.55 315 ALA A N 1
ATOM 2154 C CA . ALA A 1 315 ? 53.656 15.316 22.396 1.00 25.55 315 ALA A CA 1
ATOM 2155 C C . ALA A 1 315 ? 54.910 15.671 21.561 1.00 25.55 315 ALA A C 1
ATOM 2157 O O . ALA A 1 315 ? 55.478 16.741 21.788 1.00 25.55 315 ALA A O 1
ATOM 2158 N N . PRO A 1 316 ? 55.362 14.816 20.622 1.00 31.88 316 PRO A N 1
ATOM 2159 C CA . PRO A 1 316 ? 56.377 15.172 19.633 1.00 31.88 316 PRO A CA 1
ATOM 2160 C C . PRO A 1 316 ? 55.740 15.810 18.387 1.00 31.88 316 PRO A C 1
ATOM 2162 O O . PRO A 1 316 ? 54.700 15.355 17.914 1.00 31.88 316 PRO A O 1
ATOM 2165 N N . ASP A 1 317 ? 56.398 16.830 17.842 1.00 26.09 317 ASP A N 1
ATOM 2166 C CA . ASP A 1 317 ? 56.013 17.539 16.616 1.00 26.09 317 ASP A CA 1
ATOM 2167 C C . ASP A 1 317 ? 57.007 17.220 15.484 1.00 26.09 317 ASP A C 1
ATOM 2169 O O . ASP A 1 317 ? 58.208 17.091 15.737 1.00 26.09 317 ASP A O 1
ATOM 2173 N N . ILE A 1 318 ? 56.518 17.089 14.246 1.00 28.92 318 ILE A N 1
ATOM 2174 C CA . ILE A 1 318 ? 57.340 17.018 13.028 1.00 28.92 318 ILE A CA 1
ATOM 2175 C C . ILE A 1 318 ? 56.636 17.819 11.931 1.00 28.92 318 ILE A C 1
ATOM 2177 O O . ILE A 1 318 ? 55.595 17.421 11.407 1.00 28.92 318 ILE A O 1
ATOM 2181 N N . SER A 1 319 ? 57.251 18.937 11.559 1.00 27.31 319 SER A N 1
ATOM 2182 C CA . SER A 1 319 ? 56.782 19.847 10.520 1.00 27.31 319 SER A CA 1
ATOM 2183 C C . SER A 1 319 ? 57.306 19.472 9.127 1.00 27.31 319 SER A C 1
ATOM 2185 O O . SER A 1 319 ? 58.362 18.855 8.976 1.00 27.31 319 SER A O 1
ATOM 2187 N N . GLY A 1 320 ? 56.568 19.865 8.085 1.00 27.05 320 GLY A N 1
ATOM 2188 C CA . GLY A 1 320 ? 56.975 19.666 6.693 1.00 27.05 320 GLY A CA 1
ATOM 2189 C C . GLY A 1 320 ? 55.984 20.257 5.691 1.00 27.05 320 GLY A C 1
ATOM 2190 O O . GLY A 1 320 ? 54.940 19.667 5.426 1.00 27.05 320 GLY A O 1
ATOM 2191 N N . THR A 1 321 ? 56.323 21.409 5.111 1.00 26.50 321 THR A N 1
ATOM 2192 C CA . THR A 1 321 ? 55.608 22.032 3.984 1.00 26.50 321 THR A CA 1
ATOM 2193 C C . THR A 1 321 ? 56.412 21.903 2.689 1.00 26.50 321 THR A C 1
ATOM 2195 O O . THR A 1 321 ? 57.642 21.952 2.702 1.00 26.50 321 THR A O 1
ATOM 2198 N N . PRO A 1 322 ? 55.717 21.730 1.555 1.00 30.72 322 PRO A N 1
ATOM 2199 C CA . PRO A 1 322 ? 56.042 22.503 0.350 1.00 30.72 322 PRO A CA 1
ATOM 2200 C C . PRO A 1 322 ? 54.845 23.336 -0.149 1.00 30.72 322 PRO A C 1
ATOM 2202 O O . PRO A 1 322 ? 53.743 23.262 0.393 1.00 30.72 322 PRO A O 1
ATOM 2205 N N . GLU A 1 323 ? 55.075 24.165 -1.169 1.00 26.25 323 GLU A N 1
ATOM 2206 C CA . GLU A 1 323 ? 54.201 25.284 -1.546 1.00 26.25 323 GLU A CA 1
ATOM 2207 C C . GLU A 1 323 ? 53.306 25.045 -2.782 1.00 26.25 323 GLU A C 1
ATOM 2209 O O . GLU A 1 323 ? 53.505 24.129 -3.574 1.00 26.25 323 GLU A O 1
ATOM 2214 N N . THR A 1 324 ? 52.409 26.011 -3.022 1.00 28.31 324 THR A N 1
ATOM 2215 C CA . THR A 1 324 ? 51.730 26.336 -4.297 1.00 28.31 324 THR A CA 1
ATOM 2216 C C . THR A 1 324 ? 50.734 25.341 -4.919 1.00 28.31 324 THR A C 1
ATOM 2218 O O . THR A 1 324 ? 51.065 24.450 -5.693 1.00 28.31 324 THR A O 1
ATOM 2221 N N . SER A 1 325 ? 49.445 25.662 -4.791 1.00 27.52 325 SER A N 1
ATOM 2222 C CA . SER A 1 325 ? 48.662 26.188 -5.931 1.00 27.52 325 SER A CA 1
ATOM 2223 C C . SER A 1 325 ? 47.315 26.753 -5.455 1.00 27.52 325 SER A C 1
ATOM 2225 O O . SER A 1 325 ? 46.784 26.351 -4.421 1.00 27.52 325 SER A O 1
ATOM 2227 N N . GLY A 1 326 ? 46.794 27.757 -6.163 1.00 37.25 326 GLY A N 1
ATOM 2228 C CA . GLY A 1 326 ? 45.612 28.501 -5.729 1.00 37.25 326 GLY A CA 1
ATOM 2229 C C . GLY A 1 326 ? 44.299 27.783 -6.034 1.00 37.25 326 GLY A C 1
ATOM 2230 O O . GLY A 1 326 ? 43.940 27.619 -7.196 1.00 37.25 326 GLY A O 1
ATOM 2231 N N . SER A 1 327 ? 43.534 27.459 -4.990 1.00 26.64 327 SER A N 1
ATOM 2232 C CA . SER A 1 327 ? 42.074 27.398 -5.085 1.00 26.64 327 SER A CA 1
ATOM 2233 C C . SER A 1 327 ? 41.482 28.227 -3.951 1.00 26.64 327 SER A C 1
ATOM 2235 O O . SER A 1 327 ? 41.634 27.887 -2.776 1.00 26.64 327 SER A O 1
ATOM 2237 N N . GLU A 1 328 ? 40.826 29.335 -4.288 1.00 30.16 328 GLU A N 1
ATOM 2238 C CA . GLU A 1 328 ? 39.976 30.033 -3.330 1.00 30.16 328 GLU A CA 1
ATOM 2239 C C . GLU A 1 328 ? 38.758 29.148 -3.066 1.00 30.16 328 GLU A C 1
ATOM 2241 O O . GLU A 1 328 ? 37.789 29.129 -3.826 1.00 30.16 328 GLU A O 1
ATOM 2246 N N . ARG A 1 329 ? 38.810 28.376 -1.976 1.00 28.11 329 ARG A N 1
ATOM 2247 C CA . ARG A 1 329 ? 37.593 27.826 -1.380 1.00 28.11 329 ARG A CA 1
ATOM 2248 C C . ARG A 1 329 ? 36.677 29.011 -1.058 1.00 28.11 329 ARG A C 1
ATOM 2250 O O . ARG A 1 329 ? 37.128 29.892 -0.322 1.00 28.11 329 ARG A O 1
ATOM 2257 N N . PRO A 1 330 ? 35.417 29.034 -1.531 1.00 34.38 330 PRO A N 1
ATOM 2258 C CA . PRO A 1 330 ? 34.455 30.026 -1.078 1.00 34.38 330 PRO A CA 1
ATOM 2259 C C . PRO A 1 330 ? 34.422 30.026 0.449 1.00 34.38 330 PRO A C 1
ATOM 2261 O O . PRO A 1 330 ? 34.322 28.958 1.064 1.00 34.38 330 PRO A O 1
ATOM 2264 N N . ALA A 1 331 ? 34.553 31.205 1.058 1.00 29.70 331 ALA A N 1
ATOM 2265 C CA . ALA A 1 331 ? 34.497 31.328 2.506 1.00 29.70 331 ALA A CA 1
ATOM 2266 C C . ALA A 1 331 ? 33.177 30.724 2.997 1.00 29.70 331 ALA A C 1
ATOM 2268 O O . ALA A 1 331 ? 32.104 31.095 2.516 1.00 29.70 331 ALA A O 1
ATOM 2269 N N . ALA A 1 332 ? 33.256 29.770 3.927 1.00 35.97 332 ALA A N 1
ATOM 2270 C CA . ALA A 1 332 ? 32.073 29.127 4.475 1.00 35.97 332 ALA A CA 1
ATOM 2271 C C . ALA A 1 332 ? 31.248 30.181 5.226 1.00 35.97 332 ALA A C 1
ATOM 2273 O O . ALA A 1 332 ? 31.600 30.569 6.340 1.00 35.97 332 ALA A O 1
ATOM 2274 N N . MET A 1 333 ? 30.174 30.666 4.596 1.00 43.72 333 MET A N 1
ATOM 2275 C CA . MET A 1 333 ? 29.233 31.578 5.236 1.00 43.72 333 MET A CA 1
ATOM 2276 C C . MET A 1 333 ? 28.698 30.904 6.498 1.00 43.72 333 MET A C 1
ATOM 2278 O O . MET A 1 333 ? 28.088 29.835 6.429 1.00 43.72 333 MET A O 1
ATOM 2282 N N . GLY A 1 334 ? 28.950 31.523 7.653 1.00 46.41 334 GLY A N 1
ATOM 2283 C CA . GLY A 1 334 ? 28.362 31.079 8.908 1.00 46.41 334 GLY A CA 1
ATOM 2284 C C . GLY A 1 334 ? 26.843 31.130 8.791 1.00 46.41 334 GLY A C 1
ATOM 2285 O O . GLY A 1 334 ? 26.292 32.169 8.429 1.00 46.41 334 GLY A O 1
ATOM 2286 N N . LEU A 1 335 ? 26.179 30.006 9.072 1.00 56.31 335 LEU A N 1
ATOM 2287 C CA . LEU A 1 335 ? 24.719 29.939 9.096 1.00 56.31 335 LEU A CA 1
ATOM 2288 C C . LEU A 1 335 ? 24.183 30.989 10.075 1.00 56.31 335 LEU A C 1
ATOM 2290 O O . LEU A 1 335 ? 24.687 31.107 11.195 1.00 56.31 335 LEU A O 1
ATOM 2294 N N . THR A 1 336 ? 23.155 31.737 9.673 1.00 65.69 336 THR A N 1
ATOM 2295 C CA . THR A 1 336 ? 22.490 32.660 10.604 1.00 65.69 336 THR A CA 1
ATOM 2296 C C . THR A 1 336 ? 21.829 31.868 11.743 1.00 65.69 336 THR A C 1
ATOM 2298 O O . THR A 1 336 ? 21.485 30.699 11.544 1.00 65.69 336 THR A O 1
ATOM 2301 N N . PRO A 1 337 ? 21.580 32.463 12.926 1.00 64.56 337 PRO A N 1
ATOM 2302 C CA . PRO A 1 337 ? 20.892 31.764 14.016 1.00 64.56 337 PRO A CA 1
ATOM 2303 C C . PRO A 1 337 ? 19.555 31.139 13.581 1.00 64.56 337 PRO A C 1
ATOM 2305 O O . PRO A 1 337 ? 19.268 29.997 13.926 1.00 64.56 337 PRO A O 1
ATOM 2308 N N . GLN A 1 338 ? 18.801 31.831 12.720 1.00 64.12 338 GLN A N 1
ATOM 2309 C CA . GLN A 1 338 ? 17.564 31.319 12.120 1.00 64.12 338 GLN A CA 1
ATOM 2310 C C . GLN A 1 338 ? 17.814 30.123 11.184 1.00 64.12 338 GLN A C 1
ATOM 2312 O O . GLN A 1 338 ? 17.064 29.157 11.225 1.00 64.12 338 GLN A O 1
ATOM 2317 N N . GLN A 1 339 ? 18.888 30.116 10.387 1.00 63.75 339 GLN A N 1
ATOM 2318 C CA . GLN A 1 339 ? 19.248 28.965 9.542 1.00 63.75 339 GLN A CA 1
ATOM 2319 C C . GLN A 1 339 ? 19.776 27.760 10.339 1.00 63.75 339 GLN A C 1
ATOM 2321 O O . GLN A 1 339 ? 19.671 26.626 9.867 1.00 63.75 339 GLN A O 1
ATOM 2326 N N . VAL A 1 340 ? 20.330 27.984 11.536 1.00 67.06 340 VAL A N 1
ATOM 2327 C CA . VAL A 1 340 ? 20.679 26.916 12.490 1.00 67.06 340 VAL A CA 1
ATOM 2328 C C . VAL A 1 340 ? 19.417 26.335 13.139 1.00 67.06 340 VAL A C 1
ATOM 2330 O O . VAL A 1 340 ? 19.308 25.120 13.269 1.00 67.06 340 VAL A O 1
ATOM 2333 N N . GLN A 1 341 ? 18.453 27.186 13.499 1.00 72.25 341 GLN A N 1
ATOM 2334 C CA . GLN A 1 341 ? 17.193 26.814 14.152 1.00 72.25 341 GLN A CA 1
ATOM 2335 C C . GLN A 1 341 ? 16.200 26.122 13.200 1.00 72.25 341 GLN A C 1
ATOM 2337 O O . GLN A 1 341 ? 15.611 25.104 13.551 1.00 72.25 341 GLN A O 1
ATOM 2342 N N . CYS A 1 342 ? 16.047 26.642 11.980 1.00 75.06 342 CYS A N 1
ATOM 2343 C CA . CYS A 1 342 ? 15.063 26.182 10.996 1.00 75.06 342 CYS A CA 1
ATOM 2344 C C . CYS A 1 342 ? 15.587 25.133 10.011 1.00 75.06 342 CYS A C 1
ATOM 2346 O O . CYS A 1 342 ? 14.812 24.548 9.248 1.00 75.06 342 CYS A O 1
ATOM 2348 N N . GLY A 1 343 ? 16.897 24.877 10.001 1.00 81.94 343 GLY A N 1
ATOM 2349 C CA . GLY A 1 343 ? 17.494 23.919 9.084 1.00 81.94 343 GLY A CA 1
ATOM 2350 C C . GLY A 1 343 ? 17.177 24.258 7.631 1.00 81.94 343 GLY A C 1
ATOM 2351 O O . GLY A 1 343 ? 17.413 25.379 7.193 1.00 81.94 343 GLY A O 1
ATOM 2352 N N . ARG A 1 344 ? 16.684 23.295 6.849 1.00 86.44 344 ARG A N 1
ATOM 2353 C CA . ARG A 1 344 ? 16.434 23.470 5.407 1.00 86.44 344 ARG A CA 1
ATOM 2354 C C . ARG A 1 344 ? 15.067 24.100 5.089 1.00 86.44 344 ARG A C 1
ATOM 2356 O O . ARG A 1 344 ? 14.826 24.369 3.919 1.00 86.44 344 ARG A O 1
ATOM 2363 N N . PHE A 1 345 ? 14.193 24.342 6.071 1.00 90.00 345 PHE A N 1
ATOM 2364 C CA . PHE A 1 345 ? 12.878 24.971 5.860 1.00 90.00 345 PHE A CA 1
ATOM 2365 C C . PHE A 1 345 ? 12.954 26.488 5.689 1.00 90.00 345 PHE A C 1
ATOM 2367 O O . PHE A 1 345 ? 13.815 27.137 6.281 1.00 90.00 345 PHE A O 1
ATOM 2374 N N . MET A 1 346 ? 11.984 27.052 4.961 1.00 89.81 346 MET A N 1
ATOM 2375 C CA . MET A 1 346 ? 11.701 28.488 5.019 1.00 89.81 346 MET A CA 1
ATOM 2376 C C . MET A 1 346 ? 11.363 28.928 6.461 1.00 89.81 346 MET A C 1
ATOM 2378 O O . MET A 1 346 ? 10.634 28.202 7.151 1.00 89.81 346 MET A O 1
ATOM 2382 N N . PRO A 1 347 ? 11.774 30.134 6.909 1.00 86.88 347 PRO A N 1
ATOM 2383 C CA . PRO A 1 347 ? 11.483 30.632 8.258 1.00 86.88 347 PRO A CA 1
ATOM 2384 C C . PRO A 1 347 ? 9.995 30.595 8.632 1.00 86.88 347 PRO A C 1
ATOM 2386 O O . PRO A 1 347 ? 9.643 30.083 9.685 1.00 86.88 347 PRO A O 1
ATOM 2389 N N . THR A 1 348 ? 9.094 30.999 7.732 1.00 86.25 348 THR A N 1
ATOM 2390 C CA . THR A 1 348 ? 7.640 31.003 7.989 1.00 86.25 348 THR A CA 1
ATOM 2391 C C . THR A 1 348 ? 7.052 29.617 8.276 1.00 86.25 348 THR A C 1
ATOM 2393 O O . THR A 1 348 ? 6.112 29.501 9.058 1.00 86.25 348 THR A O 1
ATOM 2396 N N . ILE A 1 349 ? 7.604 28.563 7.667 1.00 87.88 349 ILE A N 1
ATOM 2397 C CA . ILE A 1 349 ? 7.213 27.162 7.893 1.00 87.88 349 ILE A CA 1
ATOM 2398 C C . ILE A 1 349 ? 7.751 26.679 9.253 1.00 87.88 349 ILE A C 1
ATOM 2400 O O . ILE A 1 349 ? 7.064 25.983 9.999 1.00 87.88 349 ILE A O 1
ATOM 2404 N N . CYS A 1 350 ? 8.978 27.083 9.580 1.00 85.81 350 CYS A N 1
ATOM 2405 C CA . CYS A 1 350 ? 9.680 26.776 10.823 1.00 85.81 350 CYS A CA 1
ATOM 2406 C C . CYS A 1 350 ? 9.060 27.453 12.060 1.00 85.81 350 CYS A C 1
ATOM 2408 O O . CYS A 1 350 ? 8.872 26.801 13.088 1.00 85.81 350 CYS A O 1
ATOM 2410 N N . ASP A 1 351 ? 8.715 28.737 11.971 1.00 83.75 351 ASP A N 1
ATOM 2411 C CA . ASP A 1 351 ? 8.104 29.512 13.058 1.00 83.75 351 ASP A CA 1
ATOM 2412 C C . ASP A 1 351 ? 6.728 28.937 13.427 1.00 83.75 351 ASP A C 1
ATOM 2414 O O . ASP A 1 351 ? 6.436 28.691 14.598 1.00 83.75 351 ASP A O 1
ATOM 2418 N N . ILE A 1 352 ? 5.913 28.622 12.413 1.00 81.94 352 ILE A N 1
ATOM 2419 C CA . ILE A 1 352 ? 4.614 27.962 12.590 1.00 81.94 352 ILE A CA 1
ATOM 2420 C C . ILE A 1 352 ? 4.766 26.554 13.178 1.00 81.94 352 ILE A C 1
ATOM 2422 O O . ILE A 1 352 ? 3.976 26.180 14.041 1.00 81.94 352 ILE A O 1
ATOM 2426 N N . TYR A 1 353 ? 5.785 25.776 12.794 1.00 81.50 353 TYR A N 1
ATOM 2427 C CA . TYR A 1 353 ? 6.024 24.479 13.436 1.00 81.50 353 TYR A CA 1
ATOM 2428 C C . TYR A 1 353 ? 6.386 24.606 14.920 1.00 81.50 353 TYR A C 1
ATOM 2430 O O . TYR A 1 353 ? 5.885 23.830 15.731 1.00 81.50 353 TYR A O 1
ATOM 2438 N N . GLN A 1 354 ? 7.221 25.577 15.290 1.00 82.25 354 GLN A N 1
ATOM 2439 C CA . GLN A 1 354 ? 7.567 25.809 16.693 1.00 82.25 354 GLN A CA 1
ATOM 2440 C C . GLN A 1 354 ? 6.325 26.202 17.502 1.00 82.25 354 GLN A C 1
ATOM 2442 O O . GLN A 1 354 ? 6.047 25.576 18.524 1.00 82.25 354 GLN A O 1
ATOM 2447 N N . GLU A 1 355 ? 5.501 27.121 16.986 1.00 83.50 355 GLU A N 1
ATOM 2448 C CA . GLU A 1 355 ? 4.213 27.481 17.593 1.00 83.50 355 GLU A CA 1
ATOM 2449 C C . GLU A 1 355 ? 3.290 26.257 17.779 1.00 83.50 355 GLU A C 1
ATOM 2451 O O . GLU A 1 355 ? 2.700 26.071 18.846 1.00 83.50 355 GLU A O 1
ATOM 2456 N N . ILE A 1 356 ? 3.180 25.403 16.756 1.00 83.62 356 ILE A N 1
ATOM 2457 C CA . ILE A 1 356 ? 2.418 24.145 16.791 1.00 83.62 356 ILE A CA 1
ATOM 2458 C C . ILE A 1 356 ? 2.953 23.196 17.873 1.00 83.62 356 ILE A C 1
ATOM 2460 O O . ILE A 1 356 ? 2.168 22.628 18.639 1.00 83.62 356 ILE A O 1
ATOM 2464 N N . ALA A 1 357 ? 4.271 22.999 17.922 1.00 80.38 357 ALA A N 1
ATOM 2465 C CA . ALA A 1 357 ? 4.924 22.045 18.810 1.00 80.38 357 ALA A CA 1
ATOM 2466 C C . ALA A 1 357 ? 4.835 22.475 20.282 1.00 80.38 357 ALA A C 1
ATOM 2468 O O . ALA A 1 357 ? 4.619 21.628 21.149 1.00 80.38 357 ALA A O 1
ATOM 2469 N N . GLU A 1 358 ? 4.930 23.780 20.555 1.00 82.25 358 GLU A N 1
ATOM 2470 C CA . GLU A 1 358 ? 4.726 24.366 21.883 1.00 82.25 358 GLU A CA 1
ATOM 2471 C C . GLU A 1 358 ? 3.262 24.283 22.341 1.00 82.25 358 GLU A C 1
ATOM 2473 O O . GLU A 1 358 ? 2.987 23.911 23.483 1.00 82.25 358 GLU A O 1
ATOM 2478 N N . LYS A 1 359 ? 2.304 24.627 21.467 1.00 81.50 359 LYS A N 1
ATOM 2479 C CA . LYS A 1 359 ? 0.883 24.758 21.845 1.00 81.50 359 LYS A CA 1
ATOM 2480 C C . LYS A 1 359 ? 0.097 23.447 21.771 1.00 81.50 359 LYS A C 1
ATOM 2482 O O . LYS A 1 359 ? -0.951 23.330 22.406 1.00 81.50 359 LYS A O 1
ATOM 2487 N N . GLY A 1 360 ? 0.546 22.471 20.977 1.00 81.19 360 GLY A N 1
ATOM 2488 C CA . GLY A 1 360 ? -0.169 21.209 20.735 1.00 81.19 360 GLY A CA 1
ATOM 2489 C C . GLY A 1 360 ? -1.538 21.375 20.053 1.00 81.19 360 GLY A C 1
ATOM 2490 O O . GLY A 1 360 ? -2.386 20.479 20.127 1.00 81.19 360 GLY A O 1
ATOM 2491 N N . GLN A 1 361 ? -1.772 22.530 19.425 1.00 83.56 361 GLN A N 1
ATOM 2492 C CA . GLN A 1 361 ? -3.026 22.950 18.797 1.00 83.56 361 GLN A CA 1
ATOM 2493 C C . GLN A 1 361 ? -2.723 23.717 17.506 1.00 83.56 361 GLN A C 1
ATOM 2495 O O . GLN A 1 361 ? -1.692 24.381 17.405 1.00 83.56 361 GLN A O 1
ATOM 2500 N N . ALA A 1 362 ? -3.621 23.632 16.527 1.00 85.88 362 ALA A N 1
ATOM 2501 C CA . ALA A 1 362 ? -3.474 24.327 15.257 1.00 85.88 362 ALA A CA 1
ATOM 2502 C C . ALA A 1 362 ? -3.914 25.793 15.391 1.00 85.88 362 ALA A C 1
ATOM 2504 O O . ALA A 1 362 ? -5.052 26.066 15.776 1.00 85.88 362 ALA A O 1
ATOM 2505 N N . THR A 1 363 ? -3.043 26.741 15.043 1.00 88.56 363 THR A N 1
ATOM 2506 C CA . THR A 1 363 ? -3.438 28.150 14.895 1.00 88.56 363 THR A CA 1
ATOM 2507 C C . THR A 1 363 ? -4.089 28.388 13.526 1.00 88.56 363 THR A C 1
ATOM 2509 O O . THR A 1 363 ? -3.798 27.656 12.576 1.00 88.56 363 THR A O 1
ATOM 2512 N N . PRO A 1 364 ? -4.973 29.393 13.366 1.00 91.00 364 PRO A N 1
ATOM 2513 C CA . PRO A 1 364 ? -5.558 29.717 12.060 1.00 91.00 364 PRO A CA 1
ATOM 2514 C C . PRO A 1 364 ? -4.496 29.960 10.977 1.00 91.00 364 PRO A C 1
ATOM 2516 O O . PRO A 1 364 ? -4.621 29.467 9.862 1.00 91.00 364 PRO A O 1
ATOM 2519 N N . GLN A 1 365 ? -3.403 30.634 11.342 1.00 89.06 365 GLN A N 1
ATOM 2520 C CA . GLN A 1 365 ? -2.249 30.906 10.485 1.00 89.06 365 GLN A CA 1
ATOM 2521 C C . GLN A 1 365 ? -1.554 29.613 10.029 1.00 89.06 365 GLN A C 1
ATOM 2523 O O . GLN A 1 365 ? -1.228 29.472 8.850 1.00 89.06 365 GLN A O 1
ATOM 2528 N N . ALA A 1 366 ? -1.372 28.652 10.942 1.00 89.31 366 ALA A N 1
ATOM 2529 C CA . ALA A 1 366 ? -0.846 27.331 10.617 1.00 89.31 366 ALA A CA 1
ATOM 2530 C C . ALA A 1 366 ? -1.755 26.569 9.643 1.00 89.31 366 ALA A C 1
ATOM 2532 O O . ALA A 1 366 ? -1.273 26.005 8.661 1.00 89.31 366 ALA A O 1
ATOM 2533 N N . ILE A 1 367 ? -3.068 26.571 9.894 1.00 93.25 367 ILE A N 1
ATOM 2534 C CA . ILE A 1 367 ? -4.062 25.895 9.049 1.00 93.25 367 ILE A CA 1
ATOM 2535 C C . ILE A 1 367 ? -4.052 26.487 7.637 1.00 93.25 367 ILE A C 1
ATOM 2537 O O . ILE A 1 367 ? -3.966 25.735 6.669 1.00 93.25 367 ILE A O 1
ATOM 2541 N N . ASP A 1 368 ? -4.082 27.814 7.510 1.00 92.62 368 ASP A N 1
ATOM 2542 C CA . ASP A 1 368 ? -4.079 28.495 6.213 1.00 92.62 368 ASP A CA 1
ATOM 2543 C C . ASP A 1 368 ? -2.791 28.235 5.418 1.00 92.62 368 ASP A C 1
ATOM 2545 O O . ASP A 1 368 ? -2.856 28.024 4.204 1.00 92.62 368 ASP A O 1
ATOM 2549 N N . LEU A 1 369 ? -1.624 28.210 6.075 1.00 90.00 369 LEU A N 1
ATOM 2550 C CA . LEU A 1 369 ? -0.352 27.916 5.411 1.00 90.00 369 LEU A CA 1
ATOM 2551 C C . LEU A 1 369 ? -0.289 26.458 4.934 1.00 90.00 369 LEU A C 1
ATOM 2553 O O . LEU A 1 369 ? -0.046 26.208 3.754 1.00 90.00 369 LEU A O 1
ATOM 2557 N N . LEU A 1 370 ? -0.589 25.499 5.815 1.00 92.50 370 LEU A N 1
ATOM 2558 C CA . LEU A 1 370 ? -0.598 24.071 5.476 1.00 92.50 370 LEU A CA 1
ATOM 2559 C C . LEU A 1 370 ? -1.634 23.746 4.384 1.00 92.50 370 LEU A C 1
ATOM 2561 O O . LEU A 1 370 ? -1.385 22.886 3.539 1.00 92.50 370 LEU A O 1
ATOM 2565 N N . ARG A 1 371 ? -2.766 24.463 4.341 1.00 94.69 371 ARG A N 1
ATOM 2566 C CA . ARG A 1 371 ? -3.789 24.310 3.294 1.00 94.69 371 ARG A CA 1
ATOM 2567 C C . ARG A 1 371 ? -3.384 24.894 1.948 1.00 94.69 371 ARG A C 1
ATOM 2569 O O . ARG A 1 371 ? -3.642 24.246 0.939 1.00 94.69 371 ARG A O 1
ATOM 2576 N N . ARG A 1 372 ? -2.716 26.053 1.903 1.00 93.25 372 ARG A N 1
ATOM 2577 C CA . ARG A 1 372 ? -2.107 26.594 0.663 1.00 93.25 372 ARG A CA 1
ATOM 2578 C C . ARG A 1 372 ? -1.085 25.625 0.055 1.00 93.25 372 ARG A C 1
ATOM 2580 O O . ARG A 1 372 ? -0.951 25.561 -1.160 1.00 93.25 372 ARG A O 1
ATOM 2587 N N . SER A 1 373 ? -0.430 24.846 0.909 1.00 91.44 373 SER A N 1
ATOM 2588 C CA . SER A 1 373 ? 0.470 23.731 0.590 1.00 91.44 373 SER A CA 1
ATOM 2589 C C . SER A 1 373 ? -0.239 22.390 0.308 1.00 91.44 373 SER A C 1
ATOM 2591 O O . SER A 1 373 ? 0.386 21.332 0.387 1.00 91.44 373 SER A O 1
ATOM 2593 N N . SER A 1 374 ? -1.550 22.387 0.033 1.00 96.25 374 SER A N 1
ATOM 2594 C CA . SER A 1 374 ? -2.350 21.156 -0.066 1.00 96.25 374 SER A CA 1
ATOM 2595 C C . SER A 1 374 ? -3.423 21.182 -1.169 1.00 96.25 374 SER A C 1
ATOM 2597 O O . SER A 1 374 ? -4.020 22.238 -1.407 1.00 96.25 374 SER A O 1
ATOM 2599 N N . PRO A 1 375 ? -3.764 20.019 -1.773 1.00 95.75 375 PRO A N 1
ATOM 2600 C CA . PRO A 1 375 ? -4.806 19.892 -2.803 1.00 95.75 375 PRO A CA 1
ATOM 2601 C C . PRO A 1 375 ? -6.183 20.477 -2.442 1.00 95.75 375 PRO A C 1
ATOM 2603 O O . PRO A 1 375 ? -6.904 20.946 -3.321 1.00 95.75 375 PRO A O 1
ATOM 2606 N N . VAL A 1 376 ? -6.546 20.525 -1.155 1.00 96.25 376 VAL A N 1
ATOM 2607 C CA . VAL A 1 376 ? -7.781 21.172 -0.666 1.00 96.25 376 VAL A CA 1
ATOM 2608 C C . VAL A 1 376 ? -7.888 22.667 -1.031 1.00 96.25 376 VAL A C 1
ATOM 2610 O O . VAL A 1 376 ? -8.990 23.207 -1.080 1.00 96.25 376 VAL A O 1
ATOM 2613 N N . SER A 1 377 ? -6.773 23.349 -1.330 1.00 95.00 377 SER A N 1
ATOM 2614 C CA . SER A 1 377 ? -6.766 24.752 -1.790 1.00 95.00 377 SER A CA 1
ATOM 2615 C C . SER A 1 377 ? -7.056 24.939 -3.285 1.00 95.00 377 SER A C 1
ATOM 2617 O O . SER A 1 377 ? -7.246 26.071 -3.740 1.00 95.00 377 SER A O 1
ATOM 2619 N N . VAL A 1 378 ? -7.122 23.851 -4.060 1.00 91.06 378 VAL A N 1
ATOM 2620 C CA . VAL A 1 378 ? -7.330 23.871 -5.518 1.00 91.06 378 VAL A CA 1
ATOM 2621 C C . VAL A 1 378 ? -8.564 23.073 -5.991 1.00 91.06 378 VAL A C 1
ATOM 2623 O O . VAL A 1 378 ? -8.489 22.348 -6.990 1.00 91.06 378 VAL A O 1
ATOM 2626 N N . PRO A 1 379 ? -9.738 23.214 -5.336 1.00 82.69 379 PRO A N 1
ATOM 2627 C CA . PRO A 1 379 ? -10.937 22.468 -5.704 1.00 82.69 379 PRO A CA 1
ATOM 2628 C C . PRO A 1 379 ? -11.356 22.778 -7.148 1.00 82.69 379 PRO A C 1
ATOM 2630 O O . PRO A 1 379 ? -11.387 23.932 -7.577 1.00 82.69 379 PRO A O 1
ATOM 2633 N N . GLY A 1 380 ? -11.672 21.735 -7.917 1.00 85.62 380 GLY A N 1
ATOM 2634 C CA . GLY A 1 380 ? -12.138 21.864 -9.301 1.00 85.62 380 GLY A CA 1
ATOM 2635 C C . GLY A 1 380 ? -11.081 22.265 -10.344 1.00 85.62 380 GLY A C 1
ATOM 2636 O O . GLY A 1 380 ? -11.444 22.479 -11.509 1.00 85.62 380 GLY A O 1
ATOM 2637 N N . LYS A 1 381 ? -9.799 22.385 -9.958 1.00 92.06 381 LYS A N 1
ATOM 2638 C CA . LYS A 1 381 ? -8.690 22.717 -10.875 1.00 92.06 381 LYS A CA 1
ATOM 2639 C C . LYS A 1 381 ? -8.006 21.498 -11.492 1.00 92.06 381 LYS A C 1
ATOM 2641 O O . LYS A 1 381 ? -7.692 21.543 -12.675 1.00 92.06 381 LYS A O 1
ATOM 2646 N N . ILE A 1 382 ? -7.800 20.427 -10.721 1.00 93.25 382 ILE A N 1
ATOM 2647 C CA . ILE A 1 382 ? -7.229 19.170 -11.229 1.00 93.25 382 ILE A CA 1
ATOM 2648 C C . ILE A 1 382 ? -8.287 18.507 -12.114 1.00 93.25 382 ILE A C 1
ATOM 2650 O O . ILE A 1 382 ? -9.287 17.994 -11.612 1.00 93.25 382 ILE A O 1
ATOM 2654 N N . ARG A 1 383 ? -8.088 18.572 -13.431 1.00 89.44 383 ARG A N 1
ATOM 2655 C CA . ARG A 1 383 ? -9.050 18.127 -14.455 1.00 89.44 383 ARG A CA 1
ATOM 2656 C C . ARG A 1 383 ? -8.428 17.119 -15.415 1.00 89.44 383 ARG A C 1
ATOM 2658 O O . ARG A 1 383 ? -8.672 17.198 -16.611 1.00 89.44 383 ARG A O 1
ATOM 2665 N N . ILE A 1 384 ? -7.599 16.218 -14.895 1.00 91.44 384 ILE A N 1
ATOM 2666 C CA . ILE A 1 384 ? -6.800 15.282 -15.692 1.00 91.44 384 ILE A CA 1
ATOM 2667 C C . ILE A 1 384 ? -6.853 13.861 -15.107 1.00 91.44 384 ILE A C 1
ATOM 2669 O O . ILE A 1 384 ? -7.053 13.713 -13.894 1.00 91.44 384 ILE A O 1
ATOM 2673 N N . PRO A 1 385 ? -6.661 12.816 -15.934 1.00 93.31 385 PRO A N 1
ATOM 2674 C CA . PRO A 1 385 ? -6.563 11.430 -15.493 1.00 93.31 385 PRO A CA 1
ATOM 2675 C C . PRO A 1 385 ? -5.633 11.232 -14.286 1.00 93.31 385 PRO A C 1
ATOM 2677 O O . PRO A 1 385 ? -4.422 11.442 -14.373 1.00 93.31 385 PRO A O 1
ATOM 2680 N N . SER A 1 386 ? -6.200 10.780 -13.163 1.00 95.19 386 SER A N 1
ATOM 2681 C CA . SER A 1 386 ? -5.482 10.616 -11.891 1.00 95.19 386 SER A CA 1
ATOM 2682 C C . SER A 1 386 ? -5.598 9.202 -11.297 1.00 95.19 386 SER A C 1
ATOM 2684 O O . SER A 1 386 ? -6.689 8.772 -10.926 1.00 95.19 386 SER A O 1
ATOM 2686 N N . LEU A 1 387 ? -4.470 8.502 -11.138 1.00 97.19 387 LEU A N 1
ATOM 2687 C CA . LEU A 1 387 ? -4.363 7.229 -10.409 1.00 97.19 387 LEU A CA 1
ATOM 2688 C C . LEU A 1 387 ? -3.921 7.485 -8.960 1.00 97.19 387 LEU A C 1
ATOM 2690 O O . LEU A 1 387 ? -2.762 7.804 -8.707 1.00 97.19 387 LEU A O 1
ATOM 2694 N N . ILE A 1 388 ? -4.833 7.339 -8.000 1.00 97.81 388 ILE A N 1
ATOM 2695 C CA . ILE A 1 388 ? -4.579 7.594 -6.577 1.00 97.81 388 ILE A CA 1
ATOM 2696 C C . ILE A 1 388 ? -4.213 6.281 -5.871 1.00 97.81 388 ILE A C 1
ATOM 2698 O O . ILE A 1 388 ? -5.083 5.450 -5.609 1.00 97.81 388 ILE A O 1
ATOM 2702 N N . ILE A 1 389 ? -2.937 6.087 -5.530 1.00 98.12 389 ILE A N 1
ATOM 2703 C CA . ILE A 1 389 ? -2.462 4.888 -4.811 1.00 98.12 389 ILE A CA 1
ATOM 2704 C C . ILE A 1 389 ? -2.250 5.239 -3.335 1.00 98.12 389 ILE A C 1
ATOM 2706 O O . ILE A 1 389 ? -1.544 6.196 -3.048 1.00 98.12 389 ILE A O 1
ATOM 2710 N N . GLN A 1 390 ? -2.800 4.481 -2.382 1.00 97.25 390 GLN A N 1
ATOM 2711 C CA . GLN A 1 390 ? -2.665 4.769 -0.946 1.00 97.25 390 GLN A CA 1
ATOM 2712 C C . GLN A 1 390 ? -2.432 3.509 -0.106 1.00 97.25 390 GLN A C 1
ATOM 2714 O O . GLN A 1 390 ? -2.947 2.435 -0.410 1.00 97.25 390 GLN A O 1
ATOM 2719 N N . GLY A 1 391 ? -1.668 3.650 0.978 1.00 94.62 391 GLY A N 1
ATOM 2720 C CA . GLY A 1 391 ? -1.405 2.571 1.925 1.00 94.62 391 GLY A CA 1
ATOM 2721 C C . GLY A 1 391 ? -2.527 2.360 2.947 1.00 94.62 391 GLY A C 1
ATOM 2722 O O . GLY A 1 391 ? -2.904 3.288 3.659 1.00 94.62 391 GLY A O 1
ATOM 2723 N N . GLN A 1 392 ? -3.008 1.123 3.083 1.00 93.44 392 GLN A N 1
ATOM 2724 C CA . GLN A 1 392 ? -3.982 0.704 4.104 1.00 93.44 392 GLN A CA 1
ATOM 2725 C C . GLN A 1 392 ? -3.425 0.730 5.541 1.00 93.44 392 GLN A C 1
ATOM 2727 O O . GLN A 1 392 ? -4.181 0.577 6.498 1.00 93.44 392 GLN A O 1
ATOM 2732 N N . ARG A 1 393 ? -2.106 0.889 5.709 1.00 89.81 393 ARG A N 1
ATOM 2733 C CA . ARG A 1 393 ? -1.412 0.966 7.007 1.00 89.81 393 ARG A CA 1
ATOM 2734 C C . ARG A 1 393 ? -0.866 2.362 7.308 1.00 89.81 393 ARG A C 1
ATOM 2736 O O . ARG A 1 393 ? -0.093 2.519 8.244 1.00 89.81 393 ARG A O 1
ATOM 2743 N N . ASP A 1 394 ? -1.208 3.365 6.503 1.00 92.00 394 ASP A N 1
ATOM 2744 C CA . ASP A 1 394 ? -0.660 4.710 6.650 1.00 92.00 394 ASP A CA 1
ATOM 2745 C C . ASP A 1 394 ? -1.367 5.503 7.766 1.00 92.00 394 ASP A C 1
ATOM 2747 O O . ASP A 1 394 ? -2.522 5.908 7.628 1.00 92.00 394 ASP A O 1
ATOM 2751 N N . SER A 1 395 ? -0.669 5.738 8.882 1.00 91.56 395 SER A N 1
ATOM 2752 C CA . SER A 1 395 ? -1.146 6.598 9.973 1.00 91.56 395 SER A CA 1
ATOM 2753 C C . SER A 1 395 ? -0.787 8.077 9.787 1.00 91.56 395 SER A C 1
ATOM 2755 O O . SER A 1 395 ? -1.399 8.939 10.428 1.00 91.56 395 SER A O 1
ATOM 2757 N N . LEU A 1 396 ? 0.170 8.404 8.910 1.00 91.94 396 LEU A N 1
ATOM 2758 C CA . LEU A 1 396 ? 0.496 9.781 8.543 1.00 91.94 396 LEU A CA 1
ATOM 2759 C C . LEU A 1 396 ? -0.603 10.339 7.636 1.00 91.94 396 LEU A C 1
ATOM 2761 O O . LEU A 1 396 ? -1.235 11.335 7.999 1.00 91.94 396 LEU A O 1
ATOM 2765 N N . PHE A 1 397 ? -0.883 9.639 6.535 1.00 95.00 397 PHE A N 1
ATOM 2766 C CA . PHE A 1 397 ? -1.931 9.957 5.570 1.00 95.00 397 PHE A CA 1
ATOM 2767 C C . PHE A 1 397 ? -2.912 8.776 5.392 1.00 95.00 397 PHE A C 1
ATOM 2769 O O . PHE A 1 397 ? -2.768 7.987 4.455 1.00 95.00 397 PHE A O 1
ATOM 2776 N N . PRO A 1 398 ? -3.945 8.645 6.246 1.00 95.06 398 PRO A N 1
ATOM 2777 C CA . PRO A 1 398 ? -4.949 7.589 6.106 1.00 95.06 398 PRO A CA 1
ATOM 2778 C C . PRO A 1 398 ? -5.714 7.639 4.774 1.00 95.06 398 PRO A C 1
ATOM 2780 O O . PRO A 1 398 ? -5.749 8.664 4.086 1.00 95.06 398 PRO A O 1
ATOM 2783 N N . LEU A 1 399 ? -6.409 6.542 4.441 1.00 96.88 399 LEU A N 1
ATOM 2784 C CA . LEU A 1 399 ? -7.195 6.396 3.201 1.00 96.88 399 LEU A CA 1
ATOM 2785 C C . LEU A 1 399 ? -8.245 7.509 2.982 1.00 96.88 399 LEU A C 1
ATOM 2787 O O . LEU A 1 399 ? -8.679 7.713 1.851 1.00 96.88 399 LEU A O 1
ATOM 2791 N N . SER A 1 400 ? -8.624 8.260 4.023 1.00 95.88 400 SER A N 1
ATOM 2792 C CA . SER A 1 400 ? -9.47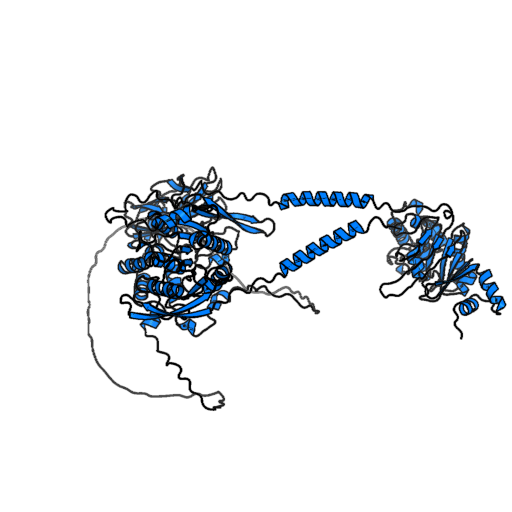6 9.455 3.937 1.00 95.88 400 SER A CA 1
ATOM 2793 C C . SER A 1 400 ? -8.905 10.562 3.051 1.00 95.88 400 SER A C 1
ATOM 2795 O O . SER A 1 400 ? -9.675 11.238 2.373 1.00 95.88 400 SER A O 1
ATOM 2797 N N . HIS A 1 401 ? -7.583 10.741 2.989 1.00 97.25 401 HIS A N 1
ATOM 2798 C CA . HIS A 1 401 ? -6.988 11.727 2.083 1.00 97.25 401 HIS A CA 1
ATOM 2799 C C . HIS A 1 401 ? -7.024 11.263 0.622 1.00 97.25 401 HIS A C 1
ATOM 2801 O O . HIS A 1 401 ? -7.266 12.072 -0.272 1.00 97.25 401 HIS A O 1
ATOM 2807 N N . ALA A 1 402 ? -6.843 9.964 0.372 1.00 97.38 402 ALA A N 1
ATOM 2808 C CA . ALA A 1 402 ? -6.982 9.391 -0.965 1.00 97.38 402 ALA A CA 1
ATOM 2809 C C . ALA A 1 402 ? -8.437 9.439 -1.455 1.00 97.38 402 ALA A C 1
ATOM 2811 O O . ALA A 1 402 ? -8.679 9.850 -2.585 1.00 97.38 402 ALA A O 1
ATOM 2812 N N . ASP A 1 403 ? -9.400 9.112 -0.588 1.00 97.00 403 ASP A N 1
ATOM 2813 C CA . ASP A 1 403 ? -10.836 9.272 -0.844 1.00 97.00 403 ASP A CA 1
ATOM 2814 C C . ASP A 1 403 ? -11.209 10.737 -1.138 1.00 97.00 403 ASP A C 1
ATOM 2816 O O . ASP A 1 403 ? -11.910 11.008 -2.113 1.00 97.00 403 ASP A O 1
ATOM 2820 N N . ALA A 1 404 ? -10.696 11.691 -0.352 1.00 96.44 404 ALA A N 1
ATOM 2821 C CA . ALA A 1 404 ? -10.946 13.117 -0.560 1.00 96.44 404 ALA A CA 1
ATOM 2822 C C . ALA A 1 404 ? -10.347 13.632 -1.881 1.00 96.44 404 ALA A C 1
ATOM 2824 O O . ALA A 1 404 ? -11.046 14.307 -2.637 1.00 96.44 404 ALA A O 1
ATOM 2825 N N . ASN A 1 405 ? -9.101 13.264 -2.209 1.00 97.19 405 ASN A N 1
ATOM 2826 C CA . ASN A 1 405 ? -8.490 13.565 -3.509 1.00 97.19 405 ASN A CA 1
ATOM 2827 C C . ASN A 1 405 ? -9.295 12.943 -4.662 1.00 97.19 405 ASN A C 1
ATOM 2829 O O . ASN A 1 405 ? -9.668 13.648 -5.599 1.00 97.19 405 ASN A O 1
ATOM 2833 N N . ALA A 1 406 ? -9.627 11.652 -4.575 1.00 95.75 406 ALA A N 1
ATOM 2834 C CA . ALA A 1 406 ? -10.380 10.943 -5.605 1.00 95.75 406 ALA A CA 1
ATOM 2835 C C . ALA A 1 406 ? -11.763 11.571 -5.847 1.00 95.75 406 ALA A C 1
ATOM 2837 O O . ALA A 1 406 ? -12.130 11.811 -6.997 1.00 95.75 406 ALA A O 1
ATOM 2838 N N . ARG A 1 407 ? -12.510 11.906 -4.783 1.00 94.00 407 ARG A N 1
ATOM 2839 C CA . ARG A 1 407 ? -13.811 12.588 -4.893 1.00 94.00 407 ARG A CA 1
ATOM 2840 C C . ARG A 1 407 ? -13.681 14.011 -5.440 1.00 94.00 407 ARG A C 1
ATOM 2842 O O . ARG A 1 407 ? -14.479 14.392 -6.292 1.00 94.00 407 ARG A O 1
ATOM 2849 N N . ALA A 1 408 ? -12.681 14.782 -5.005 1.00 93.62 408 ALA A N 1
ATOM 2850 C CA . ALA A 1 408 ? -12.460 16.151 -5.478 1.00 93.62 408 ALA A CA 1
ATOM 2851 C C . ALA A 1 408 ? -12.094 16.216 -6.973 1.00 93.62 408 ALA A C 1
ATOM 2853 O O . ALA A 1 408 ? -12.541 17.127 -7.671 1.00 93.62 408 ALA A O 1
ATOM 2854 N N . ILE A 1 409 ? -11.325 15.242 -7.472 1.00 92.88 409 ILE A N 1
ATOM 2855 C CA . ILE A 1 409 ? -10.939 15.149 -8.887 1.00 92.88 409 ILE A CA 1
ATOM 2856 C C . ILE A 1 409 ? -12.101 14.593 -9.723 1.00 92.88 409 ILE A C 1
ATOM 2858 O O . ILE A 1 409 ? -12.472 15.205 -10.725 1.00 92.88 409 ILE A O 1
ATOM 2862 N N . ALA A 1 410 ? -12.752 13.507 -9.289 1.00 89.56 410 ALA A N 1
ATOM 2863 C CA . ALA A 1 410 ? -13.893 12.917 -10.000 1.00 89.56 410 ALA A CA 1
ATOM 2864 C C . ALA A 1 410 ? -15.092 13.883 -10.112 1.00 89.56 410 ALA A C 1
ATOM 2866 O O . ALA A 1 410 ? -15.828 13.845 -11.098 1.00 89.56 410 ALA A O 1
ATOM 2867 N N . ALA A 1 411 ? -15.259 14.809 -9.160 1.00 89.62 411 ALA A N 1
ATOM 2868 C CA . ALA A 1 411 ? -16.253 15.884 -9.234 1.00 89.62 411 ALA A CA 1
ATOM 2869 C C . ALA A 1 411 ? -16.048 16.855 -10.420 1.00 89.62 411 ALA A C 1
ATOM 2871 O O . ALA A 1 411 ? -16.969 17.598 -10.755 1.00 89.62 411 ALA A O 1
ATOM 2872 N N . THR A 1 412 ? -14.884 16.844 -11.081 1.00 88.31 412 THR A N 1
ATOM 2873 C CA . THR A 1 412 ? -14.638 17.611 -12.319 1.00 88.31 412 THR A CA 1
ATOM 2874 C C . THR A 1 412 ? -15.045 16.882 -13.601 1.00 88.31 412 THR A C 1
ATOM 2876 O O . THR A 1 412 ? -15.021 17.485 -14.672 1.00 88.31 412 THR A O 1
ATOM 2879 N N . GLY A 1 413 ? -15.385 15.591 -13.514 1.00 83.88 413 GLY A N 1
ATOM 2880 C CA . GLY A 1 413 ? -15.536 14.705 -14.671 1.00 83.88 413 GLY A CA 1
ATOM 2881 C C . GLY A 1 413 ? -14.218 14.118 -15.197 1.00 83.88 413 GLY A C 1
ATOM 2882 O O . GLY A 1 413 ? -14.239 13.384 -16.183 1.00 83.88 413 GLY A O 1
ATOM 2883 N N . ALA A 1 414 ? -13.077 14.406 -14.561 1.00 85.25 414 ALA A N 1
ATOM 2884 C CA . ALA A 1 414 ? -11.807 13.762 -14.886 1.00 85.25 414 ALA A CA 1
ATOM 2885 C C . ALA A 1 414 ? -11.813 12.258 -14.521 1.00 85.25 414 ALA A C 1
ATOM 2887 O O . ALA A 1 414 ? -12.357 11.888 -13.475 1.00 85.25 414 ALA A O 1
ATOM 2888 N N . PRO A 1 415 ? -11.187 11.383 -15.336 1.00 88.00 415 PRO A N 1
ATOM 2889 C CA . PRO A 1 415 ? -11.004 9.973 -15.005 1.00 88.00 415 PRO A CA 1
ATOM 2890 C C . PRO A 1 415 ? -10.175 9.799 -13.730 1.00 88.00 415 PRO A C 1
ATOM 2892 O O . PRO A 1 415 ? -9.108 10.397 -13.584 1.00 88.00 415 PRO A O 1
ATOM 2895 N N . VAL A 1 416 ? -10.644 8.947 -12.822 1.00 91.38 416 VAL A N 1
ATOM 2896 C CA . VAL A 1 416 ? -9.946 8.626 -11.574 1.00 91.38 416 VAL A CA 1
ATOM 2897 C C . VAL A 1 416 ? -9.933 7.115 -11.379 1.00 91.38 416 VAL A C 1
ATOM 2899 O O . VAL A 1 416 ? -10.951 6.453 -11.575 1.00 91.38 416 VAL A O 1
ATOM 2902 N N . GLU A 1 417 ? -8.791 6.589 -10.955 1.00 94.44 417 GLU A N 1
ATOM 2903 C CA . GLU A 1 417 ? -8.652 5.238 -10.412 1.00 94.44 417 GLU A CA 1
ATOM 2904 C C . GLU A 1 417 ? -8.128 5.326 -8.972 1.00 94.44 417 GLU A C 1
ATOM 2906 O O . GLU A 1 417 ? -7.346 6.222 -8.649 1.00 94.44 417 GLU A O 1
ATOM 2911 N N . VAL A 1 418 ? -8.546 4.404 -8.100 1.00 96.75 418 VAL A N 1
ATOM 2912 C CA . VAL A 1 418 ? -8.050 4.303 -6.719 1.00 96.75 418 VAL A CA 1
ATOM 2913 C C . VAL A 1 418 ? -7.467 2.915 -6.450 1.00 96.75 418 VAL A C 1
ATOM 2915 O O . VAL A 1 418 ? -8.100 1.904 -6.748 1.00 96.75 418 VAL A O 1
ATOM 2918 N N . ALA A 1 419 ? -6.289 2.855 -5.830 1.00 96.31 419 ALA A N 1
ATOM 2919 C CA . ALA A 1 419 ? -5.638 1.617 -5.406 1.00 96.31 419 ALA A CA 1
ATOM 2920 C C . ALA A 1 419 ? -5.275 1.656 -3.910 1.00 96.31 419 ALA A C 1
ATOM 2922 O O . ALA A 1 419 ? -4.646 2.605 -3.444 1.00 96.31 419 ALA A O 1
ATOM 2923 N N . TRP A 1 420 ? -5.653 0.625 -3.151 1.00 96.69 420 TRP A N 1
ATOM 2924 C CA . TRP A 1 420 ? -5.360 0.483 -1.719 1.00 96.69 420 TRP A CA 1
ATOM 2925 C C . TRP A 1 420 ? -4.371 -0.663 -1.472 1.00 96.69 420 TRP A C 1
ATOM 2927 O O . TRP A 1 420 ? -4.770 -1.827 -1.414 1.00 96.69 420 TRP A O 1
ATOM 2937 N N . ILE A 1 421 ? -3.092 -0.343 -1.275 1.00 95.31 421 ILE A N 1
ATOM 2938 C CA . ILE A 1 421 ? -2.012 -1.326 -1.074 1.00 95.31 421 ILE A CA 1
ATOM 2939 C C . ILE A 1 421 ? -1.808 -1.686 0.408 1.00 95.31 421 ILE A C 1
ATOM 2941 O O . ILE A 1 421 ? -2.105 -0.896 1.303 1.00 95.31 421 ILE A O 1
ATOM 2945 N N . ASN A 1 422 ? -1.239 -2.856 0.687 1.00 89.56 422 ASN A N 1
ATOM 2946 C CA . ASN A 1 422 ? -0.939 -3.423 2.012 1.00 89.56 422 ASN A CA 1
ATOM 2947 C C . ASN A 1 422 ? 0.257 -2.746 2.738 1.00 89.56 422 ASN A C 1
ATOM 2949 O O . ASN A 1 422 ? 0.846 -3.319 3.662 1.00 89.56 422 ASN A O 1
ATOM 2953 N N . GLY A 1 423 ? 0.608 -1.524 2.335 1.00 87.31 423 GLY A N 1
ATOM 2954 C CA . GLY A 1 423 ? 1.716 -0.721 2.856 1.00 87.31 423 GLY A CA 1
ATOM 2955 C C . GLY A 1 423 ? 1.261 0.606 3.464 1.00 87.31 423 GLY A C 1
ATOM 2956 O O . GLY A 1 423 ? 0.089 0.788 3.798 1.00 87.31 423 GLY A O 1
ATOM 2957 N N . GLY A 1 424 ? 2.195 1.548 3.591 1.00 88.12 424 GLY A N 1
ATOM 2958 C CA . GLY A 1 424 ? 1.991 2.890 4.146 1.00 88.12 424 GLY A CA 1
ATOM 2959 C C . GLY A 1 424 ? 3.282 3.445 4.755 1.00 88.12 424 GLY A C 1
ATOM 2960 O O . GLY A 1 424 ? 4.298 2.749 4.786 1.00 88.12 424 GLY A O 1
ATOM 2961 N N . HIS A 1 425 ? 3.253 4.677 5.272 1.00 88.06 425 HIS A N 1
ATOM 2962 C CA . HIS A 1 425 ? 4.412 5.280 5.948 1.00 88.06 425 HIS A CA 1
ATOM 2963 C C . HIS A 1 425 ? 4.863 4.512 7.212 1.00 88.06 425 HIS A C 1
ATOM 2965 O O . HIS A 1 425 ? 6.044 4.529 7.555 1.00 88.06 425 HIS A O 1
ATOM 2971 N N . ASP A 1 426 ? 3.958 3.793 7.884 1.00 80.00 426 ASP A N 1
ATOM 2972 C CA . ASP A 1 426 ? 4.270 2.923 9.028 1.00 80.00 426 ASP A CA 1
ATOM 2973 C C . ASP A 1 426 ? 4.906 1.572 8.622 1.00 80.00 426 ASP A C 1
ATOM 2975 O O . ASP A 1 426 ? 5.383 0.831 9.485 1.00 80.00 426 ASP A O 1
ATOM 2979 N N . GLY A 1 427 ? 4.942 1.248 7.324 1.00 75.81 427 GLY A N 1
ATOM 2980 C CA . GLY A 1 427 ? 5.444 -0.012 6.768 1.00 75.81 427 GLY A CA 1
ATOM 2981 C C . GLY A 1 427 ? 4.337 -0.948 6.263 1.00 75.81 427 GLY A C 1
ATOM 2982 O O . GLY A 1 427 ? 3.218 -0.528 5.976 1.00 75.81 427 GLY A O 1
ATOM 2983 N N . GLY A 1 428 ? 4.667 -2.236 6.140 1.00 74.44 428 GLY A N 1
ATOM 2984 C CA . GLY A 1 428 ? 3.864 -3.240 5.431 1.00 74.44 428 GLY A CA 1
ATOM 2985 C C . GLY A 1 428 ? 4.562 -3.711 4.157 1.00 74.44 428 GLY A C 1
ATOM 2986 O O . GLY A 1 428 ? 5.778 -3.563 4.038 1.00 74.44 428 GLY A O 1
ATOM 2987 N N . ASP A 1 429 ? 3.799 -4.267 3.218 1.00 80.81 429 ASP A N 1
ATOM 2988 C CA . ASP A 1 429 ? 4.304 -4.543 1.870 1.00 80.81 429 ASP A CA 1
ATOM 2989 C C . ASP A 1 429 ? 4.082 -3.296 1.004 1.00 80.81 429 ASP A C 1
ATOM 2991 O O . ASP A 1 429 ? 2.964 -2.786 0.932 1.00 80.81 429 ASP A O 1
ATOM 2995 N N . SER A 1 430 ? 5.138 -2.764 0.389 1.00 80.62 430 SER A N 1
ATOM 2996 C CA . SER A 1 430 ? 5.022 -1.605 -0.504 1.00 80.62 430 SER A CA 1
ATOM 2997 C C . SER A 1 430 ? 4.476 -1.968 -1.884 1.00 80.62 430 SER A C 1
ATOM 2999 O O . SER A 1 430 ? 4.188 -1.062 -2.661 1.00 80.62 430 SER A O 1
ATOM 3001 N N . GLU A 1 431 ? 4.361 -3.266 -2.197 1.00 89.94 431 GLU A N 1
ATOM 3002 C CA . GLU A 1 431 ? 3.881 -3.797 -3.476 1.00 89.94 431 GLU A CA 1
ATOM 3003 C C . GLU A 1 431 ? 4.636 -3.200 -4.680 1.00 89.94 431 GLU A C 1
ATOM 3005 O O . GLU A 1 431 ? 4.086 -3.064 -5.767 1.00 89.94 431 GLU A O 1
ATOM 3010 N N . GLY A 1 432 ? 5.908 -2.824 -4.485 1.00 89.62 432 GLY A N 1
ATOM 3011 C CA . GLY A 1 432 ? 6.635 -1.892 -5.359 1.00 89.62 432 GLY A CA 1
ATOM 3012 C C . GLY A 1 432 ? 6.702 -2.280 -6.839 1.00 89.62 432 GLY A C 1
ATOM 3013 O O . GLY A 1 432 ? 6.652 -1.397 -7.693 1.00 89.62 432 GLY A O 1
ATOM 3014 N N . ASP A 1 433 ? 6.758 -3.577 -7.153 1.00 90.62 433 ASP A N 1
ATOM 3015 C CA . ASP A 1 433 ? 6.674 -4.065 -8.534 1.00 90.62 433 ASP A CA 1
ATOM 3016 C C . ASP A 1 433 ? 5.273 -3.870 -9.129 1.00 90.62 433 ASP A C 1
ATOM 3018 O O . ASP A 1 433 ? 5.150 -3.306 -10.211 1.00 90.62 433 ASP A O 1
ATOM 3022 N N . TRP A 1 434 ? 4.214 -4.237 -8.401 1.00 92.81 434 TRP A N 1
ATOM 3023 C CA . TRP A 1 434 ? 2.828 -4.037 -8.840 1.00 92.81 434 TRP A CA 1
ATOM 3024 C C . TRP A 1 434 ? 2.462 -2.548 -8.933 1.00 92.81 434 TRP A C 1
ATOM 3026 O O . TRP A 1 434 ? 1.842 -2.116 -9.902 1.00 92.81 434 TRP A O 1
ATOM 3036 N N . VAL A 1 435 ? 2.903 -1.737 -7.966 1.00 94.50 435 VAL A N 1
ATOM 3037 C CA . VAL A 1 435 ? 2.739 -0.275 -7.968 1.00 94.50 435 VAL A CA 1
ATOM 3038 C C . VAL A 1 435 ? 3.459 0.354 -9.162 1.00 94.50 435 VAL A C 1
ATOM 3040 O O . VAL A 1 435 ? 2.907 1.259 -9.795 1.00 94.50 435 VAL A O 1
ATOM 3043 N N . PHE A 1 436 ? 4.660 -0.127 -9.509 1.00 95.69 436 PHE A N 1
ATOM 3044 C CA . PHE A 1 436 ? 5.341 0.282 -10.735 1.00 95.69 436 PHE A CA 1
ATOM 3045 C C . PHE A 1 436 ? 4.534 -0.122 -11.971 1.00 95.69 436 PHE A C 1
ATOM 3047 O O . PHE A 1 436 ? 4.217 0.743 -12.783 1.00 95.69 436 PHE A O 1
ATOM 3054 N N . ASP A 1 437 ? 4.183 -1.402 -12.106 1.00 93.56 437 ASP A N 1
ATOM 3055 C CA . ASP A 1 437 ? 3.542 -1.944 -13.305 1.00 93.56 437 ASP A CA 1
ATOM 3056 C C . ASP A 1 437 ? 2.167 -1.288 -13.541 1.00 93.56 437 ASP A C 1
ATOM 3058 O O . ASP A 1 437 ? 1.827 -0.942 -14.675 1.00 93.56 437 ASP A O 1
ATOM 3062 N N . ARG A 1 438 ? 1.405 -1.001 -12.473 1.00 92.81 438 ARG A N 1
ATOM 3063 C CA . ARG A 1 438 ? 0.132 -0.266 -12.552 1.00 92.81 438 ARG A CA 1
ATOM 3064 C C . ARG A 1 438 ? 0.328 1.206 -12.925 1.00 92.81 438 ARG A C 1
ATOM 3066 O O . ARG A 1 438 ? -0.429 1.724 -13.742 1.00 92.81 438 ARG A O 1
ATOM 3073 N N . THR A 1 439 ? 1.365 1.861 -12.396 1.00 95.12 439 THR A N 1
ATOM 3074 C CA . THR A 1 439 ? 1.734 3.240 -12.777 1.00 95.12 439 THR A CA 1
ATOM 3075 C C . THR A 1 439 ? 2.185 3.318 -14.242 1.00 95.12 439 THR A C 1
ATOM 3077 O O . THR A 1 439 ? 1.803 4.242 -14.959 1.00 95.12 439 THR A O 1
ATOM 3080 N N . ALA A 1 440 ? 2.953 2.333 -14.715 1.00 94.31 440 ALA A N 1
ATOM 3081 C CA . ALA A 1 440 ? 3.380 2.232 -16.106 1.00 94.31 440 ALA A CA 1
ATOM 3082 C C . ALA A 1 440 ? 2.181 2.003 -17.042 1.00 94.31 440 ALA A C 1
ATOM 3084 O O . ALA A 1 440 ? 2.018 2.755 -17.997 1.00 94.31 440 ALA A O 1
ATOM 3085 N N . ALA A 1 441 ? 1.283 1.064 -16.719 1.00 91.31 441 ALA A N 1
ATOM 3086 C CA . ALA A 1 441 ? 0.063 0.813 -17.492 1.00 91.31 441 ALA A CA 1
ATOM 3087 C C . ALA A 1 441 ? -0.890 2.029 -17.536 1.00 91.31 441 ALA A C 1
ATOM 3089 O O . ALA A 1 441 ? -1.545 2.281 -18.553 1.00 91.31 441 ALA A O 1
ATOM 3090 N N . TRP A 1 442 ? -0.945 2.822 -16.460 1.00 92.31 442 TRP A N 1
ATOM 3091 C CA . TRP A 1 442 ? -1.677 4.091 -16.435 1.00 92.31 442 TRP A CA 1
ATOM 3092 C C . TRP A 1 442 ? -1.094 5.096 -17.433 1.00 92.31 442 TRP A C 1
ATOM 3094 O O . TRP A 1 442 ? -1.810 5.632 -18.282 1.00 92.31 442 TRP A O 1
ATOM 3104 N N . PHE A 1 443 ? 0.222 5.309 -17.399 1.00 94.06 443 PHE A N 1
ATOM 3105 C CA . PHE A 1 443 ? 0.888 6.189 -18.356 1.00 94.06 443 PHE A CA 1
ATOM 3106 C C . PHE A 1 443 ? 0.893 5.634 -19.791 1.00 94.06 443 PHE A C 1
ATOM 3108 O O . PHE A 1 443 ? 0.889 6.426 -20.736 1.00 94.06 443 PHE A O 1
ATOM 3115 N N . ASP A 1 444 ? 0.857 4.314 -19.997 1.00 90.88 444 ASP A N 1
ATOM 3116 C CA . ASP A 1 444 ? 0.711 3.695 -21.325 1.00 90.88 444 ASP A CA 1
ATOM 3117 C C . ASP A 1 444 ? -0.659 4.013 -21.944 1.00 90.88 444 ASP A C 1
ATOM 3119 O O . ASP A 1 444 ? -0.781 4.140 -23.165 1.00 90.88 444 ASP A O 1
ATOM 3123 N N . THR A 1 445 ? -1.676 4.161 -21.089 1.00 85.44 445 THR A N 1
ATOM 3124 C CA . THR A 1 445 ? -3.063 4.457 -21.469 1.00 85.44 445 THR A CA 1
ATOM 3125 C C . THR A 1 445 ? -3.273 5.929 -21.835 1.00 85.44 445 THR A C 1
ATOM 3127 O O . THR A 1 445 ? -4.047 6.218 -22.745 1.00 85.44 445 THR A O 1
ATOM 3130 N N . TRP A 1 446 ? -2.592 6.857 -21.149 1.00 87.69 446 TRP A N 1
ATOM 3131 C CA . TRP A 1 446 ? -2.830 8.301 -21.299 1.00 87.69 446 TRP A CA 1
ATOM 3132 C C . TRP A 1 446 ? -1.714 9.064 -22.038 1.00 87.69 446 TRP A C 1
ATOM 3134 O O . TRP A 1 446 ? -2.009 9.974 -22.816 1.00 87.69 446 TRP A O 1
ATOM 3144 N N . LEU A 1 447 ? -0.436 8.703 -21.855 1.00 90.56 447 LEU A N 1
ATOM 3145 C CA . LEU A 1 447 ? 0.703 9.459 -22.409 1.00 90.56 447 LEU A CA 1
ATOM 3146 C C . LEU A 1 447 ? 1.196 8.949 -23.769 1.00 90.56 447 LEU A C 1
ATOM 3148 O O . LEU A 1 447 ? 1.765 9.717 -24.546 1.00 90.56 447 LEU A O 1
ATOM 3152 N N . LYS A 1 448 ? 1.026 7.659 -24.073 1.00 88.00 448 LYS A N 1
ATOM 3153 C CA . LYS A 1 448 ? 1.353 7.094 -25.392 1.00 88.00 448 LYS A CA 1
ATOM 3154 C C . LYS A 1 448 ? 0.126 7.232 -26.302 1.00 88.00 448 LYS A C 1
ATOM 3156 O O . LYS A 1 448 ? -0.997 7.063 -25.838 1.00 88.00 448 LYS A O 1
ATOM 3161 N N . ASP A 1 449 ? 0.324 7.526 -27.590 1.00 63.97 449 ASP A N 1
ATOM 3162 C CA . ASP A 1 449 ? -0.771 7.639 -28.582 1.00 63.97 449 ASP A CA 1
ATOM 3163 C C . ASP A 1 449 ? -1.257 6.256 -29.033 1.00 63.97 449 ASP A C 1
ATOM 3165 O O . ASP A 1 449 ? -1.315 5.912 -30.216 1.00 63.97 449 ASP A O 1
ATOM 3169 N N . SER A 1 450 ? -1.554 5.424 -28.041 1.00 47.47 450 SER A N 1
ATOM 3170 C CA . SER A 1 450 ? -1.909 4.031 -28.188 1.00 47.47 450 SER A CA 1
ATOM 3171 C C . SER A 1 450 ? -3.310 3.921 -28.775 1.00 47.47 450 SER A C 1
ATOM 3173 O O . SER A 1 450 ? -4.294 3.708 -28.065 1.00 47.47 450 SER A O 1
ATOM 3175 N N . ALA A 1 451 ? -3.380 3.930 -30.106 1.00 33.56 451 ALA A N 1
ATOM 3176 C CA . ALA A 1 451 ? -4.422 3.245 -30.863 1.00 33.56 451 ALA A CA 1
ATOM 3177 C C . ALA A 1 451 ? -4.323 1.713 -30.663 1.00 33.56 451 ALA A C 1
ATOM 3179 O O . ALA A 1 451 ? -4.294 0.941 -31.620 1.00 33.56 451 ALA A O 1
ATOM 3180 N N . THR A 1 452 ? -4.284 1.269 -29.401 1.00 38.16 452 THR A N 1
ATOM 3181 C CA . THR A 1 452 ? -4.631 -0.087 -28.989 1.00 38.16 452 THR A CA 1
ATOM 3182 C C . THR A 1 452 ? -6.059 -0.321 -29.477 1.00 38.16 452 THR A C 1
ATOM 3184 O O . THR A 1 452 ? -6.951 0.421 -29.047 1.00 38.16 452 THR A O 1
ATOM 3187 N N . PRO A 1 453 ? -6.317 -1.292 -30.373 1.00 33.16 453 PRO A N 1
ATOM 3188 C CA . PRO A 1 453 ? -7.651 -1.500 -30.931 1.00 33.16 453 PRO A CA 1
ATOM 3189 C C . PRO A 1 453 ? -8.639 -1.975 -29.850 1.00 33.16 453 PRO A C 1
ATOM 3191 O O . PRO A 1 453 ? -8.816 -3.171 -29.638 1.00 33.16 453 PRO A O 1
ATOM 3194 N N . GLY A 1 454 ? -9.251 -1.030 -29.129 1.00 39.38 454 GLY A N 1
ATOM 3195 C CA . GLY A 1 454 ? -10.126 -1.329 -27.992 1.00 39.38 454 GLY A CA 1
ATOM 3196 C C . GLY A 1 454 ? -10.387 -0.212 -26.969 1.00 39.38 454 GLY A C 1
ATOM 3197 O O . GLY A 1 454 ? -11.293 -0.396 -26.163 1.00 39.38 454 GLY A O 1
ATOM 3198 N N . ASN A 1 455 ? -9.676 0.931 -26.972 1.00 51.06 455 ASN A N 1
ATOM 3199 C CA . ASN A 1 455 ? -9.910 2.010 -25.987 1.00 51.06 455 ASN A CA 1
ATOM 3200 C C . ASN A 1 455 ? -10.605 3.260 -26.583 1.00 51.06 455 ASN A C 1
ATOM 3202 O O . ASN A 1 455 ? -9.933 4.221 -26.960 1.00 51.06 455 ASN A O 1
ATOM 3206 N N . PRO A 1 456 ? -11.952 3.295 -26.645 1.00 50.38 456 PRO A N 1
ATOM 3207 C CA . PRO A 1 456 ? -12.685 4.461 -27.132 1.00 50.38 456 PRO A CA 1
ATOM 3208 C C . PRO A 1 456 ? -12.764 5.614 -26.118 1.00 50.38 456 PRO A C 1
ATOM 3210 O O . PRO A 1 456 ? -12.987 6.743 -26.540 1.00 50.38 456 PRO A O 1
ATOM 3213 N N . ALA A 1 457 ? -12.601 5.382 -24.806 1.00 50.50 457 ALA A N 1
ATOM 3214 C CA . ALA A 1 457 ? -12.802 6.448 -23.816 1.00 50.50 457 ALA A CA 1
ATOM 3215 C C . ALA A 1 457 ? -11.573 7.349 -23.641 1.00 50.50 457 ALA A C 1
ATOM 3217 O O . ALA A 1 457 ? -11.754 8.544 -23.439 1.00 50.50 457 ALA A O 1
ATOM 3218 N N . ALA A 1 458 ? -10.348 6.828 -23.787 1.00 54.06 458 ALA A N 1
ATOM 3219 C CA . ALA A 1 458 ? -9.158 7.682 -23.846 1.00 54.06 458 ALA A CA 1
ATOM 3220 C C . ALA A 1 458 ? -9.238 8.641 -25.048 1.00 54.06 458 ALA A C 1
ATOM 3222 O O . ALA A 1 458 ? -9.091 9.851 -24.888 1.00 54.06 458 ALA A O 1
ATOM 3223 N N . ALA A 1 459 ? -9.611 8.115 -26.222 1.00 52.22 459 ALA A N 1
ATOM 3224 C CA . ALA A 1 459 ? -9.840 8.911 -27.426 1.00 52.22 459 ALA A CA 1
ATOM 3225 C C . ALA A 1 459 ? -11.006 9.909 -27.270 1.00 52.22 459 ALA A C 1
ATOM 3227 O O . ALA A 1 459 ? -10.867 11.073 -27.638 1.00 52.22 459 ALA A O 1
ATOM 3228 N N . ALA A 1 460 ? -12.143 9.498 -26.694 1.00 51.56 460 ALA A N 1
ATOM 3229 C CA . ALA A 1 460 ? -13.280 10.393 -26.460 1.00 51.56 460 ALA A CA 1
ATOM 3230 C C . ALA A 1 460 ? -12.965 11.492 -25.429 1.00 51.56 460 ALA A C 1
ATOM 3232 O O . ALA A 1 460 ? -13.415 12.628 -25.582 1.00 51.56 460 ALA A O 1
ATOM 3233 N N . TYR A 1 461 ? -12.163 11.189 -24.406 1.00 55.16 461 TYR A N 1
ATOM 3234 C CA . TYR A 1 461 ? -11.693 12.178 -23.441 1.00 55.16 461 TYR A CA 1
ATOM 3235 C C . TYR A 1 461 ? -10.748 13.187 -24.104 1.00 55.16 461 TYR A C 1
ATOM 3237 O O . TYR A 1 461 ? -10.984 14.387 -24.015 1.00 55.16 461 TYR A O 1
ATOM 3245 N N . GLN A 1 462 ? -9.760 12.723 -24.875 1.00 54.94 462 GLN A N 1
ATOM 3246 C CA . GLN A 1 462 ? -8.867 13.588 -25.660 1.00 54.94 462 GLN A CA 1
ATOM 3247 C C . GLN A 1 462 ? -9.636 14.470 -26.667 1.00 54.94 462 GLN A C 1
ATOM 3249 O O . GLN A 1 462 ? -9.287 15.631 -26.862 1.00 54.94 462 GLN A O 1
ATOM 3254 N N . GLN A 1 463 ? -10.731 13.971 -27.254 1.00 48.66 463 GLN A N 1
ATOM 3255 C CA . GLN A 1 463 ? -11.607 14.751 -28.142 1.00 48.66 463 GLN A CA 1
ATOM 3256 C C . GLN A 1 463 ? -12.484 15.787 -27.413 1.00 48.66 463 GLN A C 1
ATOM 3258 O O . GLN A 1 463 ? -12.838 16.804 -28.009 1.00 48.66 463 GLN A O 1
ATOM 3263 N N . THR A 1 464 ? -12.847 15.555 -26.146 1.00 44.62 464 THR A N 1
ATOM 3264 C CA . THR A 1 464 ? -13.762 16.428 -25.378 1.00 44.62 464 THR A CA 1
ATOM 3265 C C . THR A 1 464 ? -13.048 17.394 -24.430 1.00 44.62 464 THR A C 1
ATOM 3267 O O . THR A 1 464 ? -13.585 18.466 -24.143 1.00 44.62 464 THR A O 1
ATOM 3270 N N . ALA A 1 465 ? -11.820 17.085 -24.003 1.00 51.31 465 ALA A N 1
ATOM 3271 C CA . ALA A 1 465 ? -10.992 17.950 -23.160 1.00 51.31 465 ALA A CA 1
ATOM 3272 C C . ALA A 1 465 ? -10.779 19.344 -23.781 1.00 51.31 465 ALA A C 1
ATOM 3274 O O . ALA A 1 465 ? -10.846 20.351 -23.080 1.00 51.31 465 ALA A O 1
ATOM 3275 N N . GLY A 1 466 ? -10.633 19.417 -25.110 1.00 39.72 466 GLY A N 1
ATOM 3276 C CA . GLY A 1 466 ? -10.508 20.673 -25.857 1.00 39.72 466 GLY A CA 1
ATOM 3277 C C . GLY A 1 466 ? -11.807 21.469 -26.067 1.00 39.72 466 GLY A C 1
ATOM 3278 O O . GLY A 1 466 ? -11.769 22.468 -26.782 1.00 39.72 466 GLY A O 1
ATOM 3279 N N . GLN A 1 467 ? -12.957 21.045 -25.518 1.00 35.84 467 GLN A N 1
ATOM 3280 C CA . GLN A 1 467 ? -14.270 21.647 -25.828 1.00 35.84 467 GLN A CA 1
ATOM 3281 C C . GLN A 1 467 ? -15.100 22.127 -24.624 1.00 35.84 467 GLN A C 1
ATOM 3283 O O . GLN A 1 467 ? -16.099 22.813 -24.836 1.00 35.84 467 GLN A O 1
ATOM 3288 N N . ASN A 1 468 ? -14.721 21.825 -23.378 1.00 34.00 468 ASN A N 1
ATOM 3289 C CA . ASN A 1 468 ? -15.518 22.202 -22.201 1.00 34.00 468 ASN A CA 1
ATOM 3290 C C . ASN A 1 468 ? -15.138 23.593 -21.638 1.00 34.00 468 ASN A C 1
ATOM 3292 O O . ASN A 1 468 ? -14.092 23.716 -20.993 1.00 34.00 468 ASN A O 1
ATOM 3296 N N . PRO A 1 469 ? -15.978 24.642 -21.793 1.00 33.84 469 PRO A N 1
ATOM 3297 C CA . PRO A 1 469 ? -15.773 25.910 -21.094 1.00 33.84 469 PRO A CA 1
ATOM 3298 C C . PRO A 1 469 ? -15.967 25.743 -19.579 1.00 33.84 469 PRO A C 1
ATOM 3300 O O . PRO A 1 469 ? -16.641 24.825 -19.109 1.00 33.84 469 PRO A O 1
ATOM 3303 N N . ALA A 1 470 ? -15.384 26.647 -18.789 1.00 27.34 470 ALA A N 1
ATOM 3304 C CA . ALA A 1 470 ? -15.488 26.582 -17.333 1.00 27.34 470 ALA A CA 1
ATOM 3305 C C . ALA A 1 470 ? -16.946 26.756 -16.845 1.00 27.34 470 ALA A C 1
ATOM 3307 O O . ALA A 1 470 ? -17.643 27.649 -17.335 1.00 27.34 470 ALA A O 1
ATOM 3308 N N . PRO A 1 471 ? -17.405 25.968 -15.851 1.00 30.78 471 PRO A N 1
ATOM 3309 C CA . PRO A 1 471 ? -18.712 26.181 -15.239 1.00 30.78 471 PRO A CA 1
ATOM 3310 C C . PRO A 1 471 ? -18.747 27.536 -14.520 1.00 30.78 471 PRO A C 1
ATOM 3312 O O . PRO A 1 471 ? -17.817 27.897 -13.796 1.00 30.78 471 PRO A O 1
ATOM 3315 N N . THR A 1 472 ? -19.829 28.291 -14.711 1.00 26.52 472 THR A N 1
ATOM 3316 C CA . THR A 1 472 ? -20.032 29.597 -14.070 1.00 26.52 472 THR A CA 1
ATOM 3317 C C . THR A 1 472 ? -20.083 29.471 -12.550 1.00 26.52 472 THR A C 1
ATOM 3319 O O . THR A 1 472 ? -20.896 28.715 -12.015 1.00 26.52 472 THR A O 1
ATOM 3322 N N . ALA A 1 473 ? -19.253 30.249 -11.851 1.00 28.05 473 ALA A N 1
ATOM 3323 C CA . ALA A 1 473 ? -19.247 30.307 -10.392 1.00 28.05 473 ALA A CA 1
ATOM 3324 C C . ALA A 1 473 ? -20.604 30.797 -9.850 1.00 28.05 473 ALA A C 1
ATOM 3326 O O . ALA A 1 473 ? -21.118 31.818 -10.304 1.00 28.05 473 ALA A O 1
ATOM 3327 N N . GLY A 1 474 ? -21.172 30.083 -8.870 1.00 27.97 474 GLY A N 1
ATOM 3328 C CA . GLY A 1 474 ? -22.449 30.475 -8.254 1.00 27.97 474 GLY A CA 1
ATOM 3329 C C . GLY A 1 474 ? -23.255 29.389 -7.530 1.00 27.97 474 GLY A C 1
ATOM 3330 O O . GLY A 1 474 ? -24.297 29.715 -6.971 1.00 27.97 474 GLY A O 1
ATOM 3331 N N . GLN A 1 475 ? -22.822 28.121 -7.516 1.00 25.81 475 GLN A N 1
ATOM 3332 C CA . GLN A 1 475 ? -23.497 27.053 -6.761 1.00 25.81 475 GLN A CA 1
ATOM 3333 C C . GLN A 1 475 ? -22.631 26.556 -5.596 1.00 25.81 475 GLN A C 1
ATOM 3335 O O . GLN A 1 475 ? -21.466 26.208 -5.777 1.00 25.81 475 GLN A O 1
ATOM 3340 N N . ASN A 1 476 ? -23.214 26.533 -4.394 1.00 26.50 476 ASN A N 1
ATOM 3341 C CA . ASN A 1 476 ? -22.535 26.135 -3.161 1.00 26.50 476 ASN A CA 1
ATOM 3342 C C . ASN A 1 476 ? -22.387 24.606 -3.101 1.00 26.50 476 ASN A C 1
ATOM 3344 O O . ASN A 1 476 ? -23.386 23.889 -3.093 1.00 26.50 476 ASN A O 1
ATOM 3348 N N . ALA A 1 477 ? -21.154 24.106 -3.010 1.00 29.83 477 ALA A N 1
ATOM 3349 C CA . ALA A 1 477 ? -20.831 22.675 -3.105 1.00 29.83 477 ALA A CA 1
ATOM 3350 C C . ALA A 1 477 ? -21.121 21.838 -1.831 1.00 29.83 477 ALA A C 1
ATOM 3352 O O . ALA A 1 477 ? -20.713 20.684 -1.742 1.00 29.83 477 ALA A O 1
ATOM 3353 N N . ASP A 1 478 ? -21.808 22.410 -0.839 1.00 29.83 478 ASP A N 1
ATOM 3354 C CA . ASP A 1 478 ? -21.787 21.946 0.559 1.00 29.83 478 ASP A CA 1
ATOM 3355 C C . ASP A 1 478 ? -22.888 20.925 0.931 1.00 29.83 478 ASP A C 1
ATOM 3357 O O . ASP A 1 478 ? -22.891 20.387 2.033 1.00 29.83 478 ASP A O 1
ATOM 3361 N N . GLN A 1 479 ? -23.851 20.640 0.040 1.00 28.91 479 GLN A N 1
ATOM 3362 C CA . GLN A 1 479 ? -25.016 19.785 0.370 1.00 28.91 479 GLN A CA 1
ATOM 3363 C C . GLN A 1 479 ? -25.347 18.679 -0.651 1.00 28.91 479 GLN A C 1
ATOM 3365 O O . GLN A 1 479 ? -26.345 17.977 -0.498 1.00 28.91 479 GLN A O 1
ATOM 3370 N N . THR A 1 480 ? -24.509 18.468 -1.671 1.00 25.38 480 THR A N 1
ATOM 3371 C CA . THR A 1 480 ? -24.718 17.433 -2.711 1.00 25.38 480 THR A CA 1
ATOM 3372 C C . THR A 1 480 ? -23.481 16.568 -2.987 1.00 25.38 480 THR A C 1
ATOM 3374 O O . THR A 1 480 ? -23.429 15.867 -3.994 1.00 25.38 480 THR A O 1
ATOM 3377 N N . ALA A 1 481 ? -22.501 16.544 -2.076 1.00 29.88 481 ALA A N 1
ATOM 3378 C CA . ALA A 1 481 ? -21.223 15.826 -2.207 1.00 29.88 481 ALA A CA 1
ATOM 3379 C C . ALA A 1 481 ? -21.308 14.277 -2.100 1.00 29.88 481 ALA A C 1
ATOM 3381 O O . ALA A 1 481 ? -20.377 13.622 -1.626 1.00 29.88 481 ALA A O 1
ATOM 3382 N N . GLY A 1 482 ? -22.416 13.676 -2.545 1.00 31.27 482 GLY A N 1
ATOM 3383 C CA . GLY A 1 482 ? -22.611 12.231 -2.646 1.00 31.27 482 GLY A CA 1
ATOM 3384 C C . GLY A 1 482 ? -23.123 11.832 -4.032 1.00 31.27 482 GLY A C 1
ATOM 3385 O O . GLY A 1 482 ? -24.078 12.426 -4.525 1.00 31.27 482 GLY A O 1
ATOM 3386 N N . LYS A 1 483 ? -22.540 10.763 -4.601 1.00 34.62 483 LYS A N 1
ATOM 3387 C CA . LYS A 1 483 ? -22.857 10.143 -5.913 1.00 34.62 483 LYS A CA 1
ATOM 3388 C C . LYS A 1 483 ? -22.196 10.725 -7.183 1.00 34.62 483 LYS A C 1
ATOM 3390 O O . LYS A 1 483 ? -22.717 10.501 -8.270 1.00 34.62 483 LYS A O 1
ATOM 3395 N N . SER A 1 484 ? -21.001 11.314 -7.084 1.00 35.66 484 SER A N 1
ATOM 3396 C CA . SER A 1 484 ? -20.021 11.244 -8.191 1.00 35.66 484 SER A CA 1
ATOM 3397 C C . SER A 1 484 ? -18.977 10.181 -7.854 1.00 35.66 484 SER A C 1
ATOM 3399 O O . SER A 1 484 ? -18.119 10.407 -7.005 1.00 35.66 484 SER A O 1
ATOM 3401 N N . ALA A 1 485 ? -19.094 9.003 -8.469 1.00 47.75 485 ALA A N 1
ATOM 3402 C CA . ALA A 1 485 ? -18.166 7.889 -8.279 1.00 47.75 485 ALA A CA 1
ATOM 3403 C C . ALA A 1 485 ? -17.056 7.918 -9.340 1.00 47.75 485 ALA A C 1
ATOM 3405 O O . ALA A 1 485 ? -17.324 8.200 -10.512 1.00 47.75 485 ALA A O 1
ATOM 3406 N N . ALA A 1 486 ? -15.825 7.571 -8.955 1.00 55.47 486 ALA A N 1
ATOM 3407 C CA . ALA A 1 486 ? -14.769 7.344 -9.936 1.00 55.47 486 ALA A CA 1
ATOM 3408 C C . ALA A 1 486 ? -15.151 6.136 -10.809 1.00 55.47 486 ALA A C 1
ATOM 3410 O O . ALA A 1 486 ? -15.531 5.085 -10.286 1.00 55.47 486 ALA A O 1
ATOM 3411 N N . THR A 1 487 ? -15.114 6.318 -12.127 1.00 52.12 487 THR A N 1
ATOM 3412 C CA . THR A 1 487 ? -15.650 5.374 -13.120 1.00 52.12 487 THR A CA 1
ATOM 3413 C C . THR A 1 487 ? -14.503 4.746 -13.911 1.00 52.12 487 THR A C 1
ATOM 3415 O O . THR A 1 487 ? -13.544 5.441 -14.239 1.00 52.12 487 THR A O 1
ATOM 3418 N N . ALA A 1 488 ? -14.595 3.446 -14.209 1.00 49.03 488 ALA A N 1
ATOM 3419 C CA . ALA A 1 488 ? -13.501 2.679 -14.807 1.00 49.03 488 ALA A CA 1
ATOM 3420 C C . ALA A 1 488 ? -12.965 3.258 -16.126 1.00 49.03 488 ALA A C 1
ATOM 3422 O O . ALA A 1 488 ? -13.719 3.608 -17.036 1.00 49.03 488 ALA A O 1
ATOM 3423 N N . VAL A 1 489 ? -11.637 3.254 -16.248 1.00 49.94 489 VAL A N 1
ATOM 3424 C CA . VAL A 1 489 ? -10.933 3.445 -17.521 1.00 49.94 489 VAL A CA 1
ATOM 3425 C C . VAL A 1 489 ? -11.029 2.140 -18.333 1.00 49.94 489 VAL A C 1
ATOM 3427 O O . VAL A 1 489 ? -10.889 1.063 -17.747 1.00 49.94 489 VAL A O 1
ATOM 3430 N N . PRO A 1 490 ? -11.278 2.168 -19.660 1.00 44.72 490 PRO A N 1
ATOM 3431 C CA . PRO A 1 490 ? -11.493 0.942 -20.427 1.00 44.72 490 PRO A CA 1
ATOM 3432 C C . PRO A 1 490 ? -10.302 -0.017 -20.362 1.00 44.72 490 PRO A C 1
ATOM 3434 O O . PRO A 1 490 ? -9.190 0.336 -20.746 1.00 44.72 490 PRO A O 1
ATOM 3437 N N . GLY A 1 491 ? -10.565 -1.248 -19.918 1.00 50.09 491 GLY A N 1
ATOM 3438 C CA . GLY A 1 491 ? -9.554 -2.299 -19.776 1.00 50.09 491 GLY A CA 1
ATOM 3439 C C . GLY A 1 491 ? -8.896 -2.396 -18.394 1.00 50.09 491 GLY A C 1
ATOM 3440 O O . GLY A 1 491 ? -8.019 -3.238 -18.230 1.00 50.09 491 GLY A O 1
ATOM 3441 N N . GLY A 1 492 ? -9.311 -1.594 -17.406 1.00 62.31 492 GLY A N 1
ATOM 3442 C CA . GLY A 1 492 ? -8.826 -1.681 -16.024 1.00 62.31 492 GLY A CA 1
ATOM 3443 C C . GLY A 1 492 ? -9.929 -1.526 -14.972 1.00 62.31 492 GLY A C 1
ATOM 3444 O O . GLY A 1 492 ? -11.055 -1.127 -15.275 1.00 62.31 492 GLY A O 1
ATOM 3445 N N . ALA A 1 493 ? -9.593 -1.840 -13.722 1.00 78.69 493 ALA A N 1
ATOM 3446 C CA . ALA A 1 493 ? -10.451 -1.588 -12.570 1.00 78.69 493 ALA A CA 1
ATOM 3447 C C . ALA A 1 493 ? -10.479 -0.090 -12.219 1.00 78.69 493 ALA A C 1
ATOM 3449 O O . ALA A 1 493 ? -9.472 0.600 -12.350 1.00 78.69 493 ALA A O 1
ATOM 3450 N N . ALA A 1 494 ? -11.617 0.412 -11.732 1.00 87.00 494 ALA A N 1
ATOM 3451 C CA . ALA A 1 494 ? -11.710 1.766 -11.168 1.00 87.00 494 ALA A CA 1
ATOM 3452 C C . ALA A 1 494 ? -11.242 1.817 -9.708 1.00 87.00 494 ALA A C 1
ATOM 3454 O O . ALA A 1 494 ? -10.835 2.865 -9.203 1.00 87.00 494 ALA A O 1
ATOM 3455 N N . PHE A 1 495 ? -11.364 0.682 -9.020 1.00 93.62 495 PHE A N 1
ATOM 3456 C CA . PHE A 1 495 ? -10.983 0.510 -7.632 1.00 93.62 495 PHE A CA 1
ATOM 3457 C C . PHE A 1 495 ? -10.286 -0.834 -7.465 1.00 93.62 495 PHE A C 1
ATOM 3459 O O . PHE A 1 495 ? -10.837 -1.867 -7.846 1.00 93.62 495 PHE A O 1
ATOM 3466 N N . THR A 1 496 ? -9.090 -0.804 -6.885 1.00 94.38 496 THR A N 1
ATOM 3467 C CA . THR A 1 496 ? -8.296 -1.992 -6.575 1.00 94.38 496 THR A CA 1
ATOM 3468 C C . THR A 1 496 ? -7.941 -2.011 -5.092 1.00 94.38 496 THR A C 1
ATOM 3470 O O . THR A 1 496 ? -7.517 -0.995 -4.543 1.00 94.38 496 THR A O 1
ATOM 3473 N N . VAL A 1 497 ? -8.077 -3.160 -4.431 1.00 94.69 497 VAL A N 1
ATOM 3474 C CA . VAL A 1 497 ? -7.732 -3.341 -3.015 1.00 94.69 497 VAL A CA 1
ATOM 3475 C C . VAL A 1 497 ? -6.894 -4.596 -2.831 1.00 94.69 497 VAL A C 1
ATOM 3477 O O . VAL A 1 497 ? -7.344 -5.706 -3.110 1.00 94.69 497 VAL A O 1
ATOM 3480 N N . SER A 1 498 ? -5.682 -4.426 -2.319 1.00 93.31 498 SER A N 1
ATOM 3481 C CA . SER A 1 498 ? -4.757 -5.520 -2.041 1.00 93.31 498 SER A CA 1
ATOM 3482 C C . SER A 1 498 ? -5.142 -6.242 -0.749 1.00 93.31 498 SER A C 1
ATOM 3484 O O . SER A 1 498 ? -5.208 -5.643 0.326 1.00 93.31 498 SER A O 1
ATOM 3486 N N . ARG A 1 499 ? -5.421 -7.543 -0.857 1.00 90.50 499 ARG A N 1
ATOM 3487 C CA . ARG A 1 499 ? -5.895 -8.416 0.226 1.00 90.50 499 ARG A CA 1
ATOM 3488 C C . ARG A 1 499 ? -4.890 -9.533 0.510 1.00 90.50 499 ARG A C 1
ATOM 3490 O O . ARG A 1 499 ? -4.143 -9.955 -0.371 1.00 90.50 499 ARG A O 1
ATOM 3497 N N . ASP A 1 500 ? -4.896 -10.038 1.741 1.00 81.81 500 ASP A N 1
ATOM 3498 C CA . ASP A 1 500 ? -4.117 -11.220 2.127 1.00 81.81 500 ASP A CA 1
ATOM 3499 C C . ASP A 1 500 ? -4.726 -12.482 1.488 1.00 81.81 500 ASP A C 1
ATOM 3501 O O . ASP A 1 500 ? -5.835 -12.895 1.832 1.00 81.81 500 ASP A O 1
ATOM 3505 N N . GLY A 1 501 ? -4.008 -13.079 0.536 1.00 77.44 501 GLY A N 1
ATOM 3506 C CA . GLY A 1 501 ? -4.361 -14.340 -0.118 1.00 77.44 501 GLY A CA 1
ATOM 3507 C C . GLY A 1 501 ? -3.877 -15.587 0.629 1.00 77.44 501 GLY A C 1
ATOM 3508 O O . GLY A 1 501 ? -4.055 -16.697 0.130 1.00 77.44 501 GLY A O 1
ATOM 3509 N N . GLY A 1 502 ? -3.248 -15.430 1.798 1.00 77.50 502 GLY A N 1
ATOM 3510 C CA . GLY A 1 502 ? -2.618 -16.506 2.554 1.00 77.50 502 GLY A CA 1
ATOM 3511 C C . GLY A 1 502 ? -1.138 -16.669 2.204 1.00 77.50 502 GLY A C 1
ATOM 3512 O O . GLY A 1 502 ? -0.412 -15.690 2.038 1.00 77.50 502 GLY A O 1
ATOM 3513 N N . ARG A 1 503 ? -0.660 -17.918 2.126 1.00 73.56 503 ARG A N 1
ATOM 3514 C CA . ARG A 1 503 ? 0.732 -18.239 1.767 1.00 73.56 503 ARG A CA 1
ATOM 3515 C C . ARG A 1 503 ? 0.796 -19.169 0.565 1.00 73.56 503 ARG A C 1
ATOM 3517 O O . ARG A 1 503 ? 0.083 -20.171 0.529 1.00 73.56 503 ARG A O 1
ATOM 3524 N N . ASP A 1 504 ? 1.728 -18.898 -0.343 1.00 67.31 504 ASP A N 1
ATOM 3525 C CA . ASP A 1 504 ? 2.055 -19.804 -1.444 1.00 67.31 504 ASP A CA 1
ATOM 3526 C C . ASP A 1 504 ? 2.587 -21.149 -0.894 1.00 67.31 504 ASP A C 1
ATOM 3528 O O . ASP A 1 504 ? 3.550 -21.147 -0.115 1.00 67.31 504 ASP A O 1
ATOM 3532 N N . PRO A 1 505 ? 2.018 -22.308 -1.283 1.00 65.12 505 PRO A N 1
ATOM 3533 C CA . PRO A 1 505 ? 2.423 -23.607 -0.744 1.00 65.12 505 PRO A CA 1
ATOM 3534 C C . PRO A 1 505 ? 3.890 -23.992 -0.990 1.00 65.12 505 PRO A C 1
ATOM 3536 O O . PRO A 1 505 ? 4.445 -24.765 -0.207 1.00 65.12 505 PRO A O 1
ATOM 3539 N N . GLY A 1 506 ? 4.517 -23.487 -2.061 1.00 72.25 506 GLY A N 1
ATOM 3540 C CA . GLY A 1 506 ? 5.891 -23.839 -2.435 1.00 72.25 506 GLY A CA 1
ATOM 3541 C C . GLY A 1 506 ? 6.949 -23.006 -1.710 1.00 72.25 506 GLY A C 1
ATOM 3542 O O . GLY A 1 506 ? 7.825 -23.541 -1.032 1.00 72.25 506 GLY A O 1
ATOM 3543 N N . THR A 1 507 ? 6.862 -21.684 -1.840 1.00 73.62 507 THR A N 1
ATOM 3544 C CA . THR A 1 507 ? 7.812 -20.710 -1.277 1.00 73.62 507 THR A CA 1
ATOM 3545 C C . THR A 1 507 ? 7.524 -20.349 0.180 1.00 73.62 507 THR A C 1
ATOM 3547 O O . THR A 1 507 ? 8.398 -19.797 0.849 1.00 73.62 507 THR A O 1
ATOM 3550 N N . ARG A 1 508 ? 6.308 -20.630 0.675 1.00 68.31 508 ARG A N 1
ATOM 3551 C CA . ARG A 1 508 ? 5.772 -20.202 1.983 1.00 68.31 508 ARG A CA 1
ATOM 3552 C C . ARG A 1 508 ? 5.748 -18.685 2.205 1.00 68.31 508 ARG A C 1
ATOM 3554 O O . ARG A 1 508 ? 5.521 -18.250 3.334 1.00 68.31 508 ARG A O 1
ATOM 3561 N N . ARG A 1 509 ? 5.964 -17.878 1.162 1.00 71.50 509 ARG A N 1
ATOM 3562 C CA . ARG A 1 509 ? 5.782 -16.422 1.223 1.00 71.50 509 ARG A CA 1
ATOM 3563 C C . ARG A 1 509 ? 4.296 -16.100 1.327 1.00 71.50 509 ARG A C 1
ATOM 3565 O O . ARG A 1 509 ? 3.471 -16.847 0.801 1.00 71.50 509 ARG A O 1
ATOM 3572 N N . ASN A 1 510 ? 3.963 -14.993 1.985 1.00 69.69 510 ASN A N 1
ATOM 3573 C CA . ASN A 1 510 ? 2.610 -14.455 1.907 1.00 69.69 510 ASN A CA 1
ATOM 3574 C C . ASN A 1 510 ? 2.316 -14.053 0.451 1.00 69.69 510 ASN A C 1
ATOM 3576 O O . ASN A 1 510 ? 3.196 -13.540 -0.240 1.00 69.69 510 ASN A O 1
ATOM 3580 N N . THR A 1 511 ? 1.095 -14.298 -0.007 1.00 78.06 511 THR A N 1
ATOM 3581 C CA . THR A 1 511 ? 0.615 -13.918 -1.342 1.00 78.06 511 THR A CA 1
ATOM 3582 C C . THR A 1 511 ? -0.401 -12.802 -1.207 1.00 78.06 511 THR A C 1
ATOM 3584 O O . THR A 1 511 ? -1.406 -12.981 -0.521 1.00 78.06 511 THR A O 1
ATOM 3587 N N . ILE A 1 512 ? -0.174 -11.679 -1.879 1.00 86.38 512 ILE A N 1
ATOM 3588 C CA . ILE A 1 512 ? -1.167 -10.611 -2.002 1.00 86.38 512 ILE A CA 1
ATOM 3589 C C . ILE A 1 512 ? -2.067 -10.922 -3.202 1.00 86.38 512 ILE A C 1
ATOM 3591 O O . ILE A 1 512 ? -1.600 -11.432 -4.221 1.00 86.38 512 ILE A O 1
ATOM 3595 N N . VAL A 1 513 ? -3.364 -10.656 -3.062 1.00 88.81 513 VAL A N 1
ATOM 3596 C CA . VAL A 1 513 ? -4.352 -10.771 -4.138 1.00 88.81 513 VAL A CA 1
ATOM 3597 C C . VAL A 1 513 ? -5.079 -9.444 -4.257 1.00 88.81 513 VAL A C 1
ATOM 3599 O O . VAL A 1 513 ? -5.686 -8.970 -3.298 1.00 88.81 513 VAL A O 1
ATOM 3602 N N . HIS A 1 514 ? -5.030 -8.850 -5.441 1.00 91.94 514 HIS A N 1
ATOM 3603 C CA . HIS A 1 514 ? -5.726 -7.606 -5.737 1.00 91.94 514 HIS A CA 1
ATOM 3604 C C . HIS A 1 514 ? -7.193 -7.927 -6.048 1.00 91.94 514 HIS A C 1
ATOM 3606 O O . HIS A 1 514 ? -7.486 -8.729 -6.935 1.00 91.94 514 HIS A O 1
ATOM 3612 N N . ALA A 1 515 ? -8.115 -7.358 -5.275 1.00 92.06 515 ALA A N 1
ATOM 3613 C CA . ALA A 1 515 ? -9.540 -7.386 -5.567 1.00 92.06 515 ALA A CA 1
ATOM 3614 C C . ALA A 1 515 ? -9.926 -6.132 -6.349 1.00 92.06 515 ALA A C 1
ATOM 3616 O O . ALA A 1 515 ? -9.511 -5.033 -5.990 1.00 92.06 515 ALA A O 1
ATOM 3617 N N . GLU A 1 516 ? -10.725 -6.300 -7.395 1.00 92.00 516 GLU A N 1
ATOM 3618 C CA . GLU A 1 516 ? -11.010 -5.278 -8.398 1.00 92.00 516 GLU A CA 1
ATOM 3619 C C . GLU A 1 516 ? -12.515 -5.006 -8.514 1.00 92.00 516 GLU A C 1
ATOM 3621 O O . GLU A 1 516 ? -13.338 -5.925 -8.432 1.00 92.00 516 GLU A O 1
ATOM 3626 N N . GLY A 1 517 ? -12.862 -3.732 -8.719 1.00 89.12 517 GLY A N 1
ATOM 3627 C CA . GLY A 1 517 ? -14.227 -3.234 -8.894 1.00 89.12 517 GLY A CA 1
ATOM 3628 C C . GLY A 1 517 ? -14.338 -2.189 -10.012 1.00 89.12 517 GLY A C 1
ATOM 3629 O O . GLY A 1 517 ? -13.397 -1.450 -10.317 1.00 89.12 517 GLY A O 1
ATOM 3630 N N . SER A 1 518 ? -15.515 -2.114 -10.640 1.00 85.88 518 SER A N 1
ATOM 3631 C CA . SER A 1 518 ? -15.793 -1.264 -11.813 1.00 85.88 518 SER A CA 1
ATOM 3632 C C . SER A 1 518 ? -16.102 0.207 -11.488 1.00 85.88 518 SER A C 1
ATOM 3634 O O . SER A 1 518 ? -16.188 1.035 -12.399 1.00 85.88 518 SER A O 1
ATOM 3636 N N . ARG A 1 519 ? -16.229 0.557 -10.202 1.00 86.50 519 ARG A N 1
ATOM 3637 C CA . ARG A 1 519 ? -16.284 1.938 -9.697 1.00 86.50 519 ARG A CA 1
ATOM 3638 C C . ARG A 1 519 ? -15.567 2.061 -8.353 1.00 86.50 519 ARG A C 1
ATOM 3640 O O . ARG A 1 519 ? -15.441 1.075 -7.632 1.00 86.50 519 ARG A O 1
ATOM 3647 N N . TYR A 1 520 ? -15.177 3.277 -7.978 1.00 90.56 520 TYR A N 1
ATOM 3648 C CA . TYR A 1 520 ? -14.806 3.582 -6.595 1.00 90.56 520 TYR A CA 1
ATOM 3649 C C . TYR A 1 520 ? -16.046 3.934 -5.769 1.00 90.56 520 TYR A C 1
ATOM 3651 O O . TYR A 1 520 ? -16.717 4.933 -6.038 1.00 90.56 520 TYR A O 1
ATOM 3659 N N . SER A 1 521 ? -16.335 3.125 -4.750 1.00 87.62 521 SER A N 1
ATOM 3660 C CA . SER A 1 521 ? -17.484 3.307 -3.849 1.00 87.62 521 SER A CA 1
ATOM 3661 C C . SER A 1 521 ? -17.257 4.347 -2.739 1.00 87.62 521 SER A C 1
ATOM 3663 O O . SER A 1 521 ? -18.200 4.692 -2.027 1.00 87.62 521 SER A O 1
ATOM 3665 N N . GLY A 1 522 ? -16.024 4.847 -2.579 1.00 92.00 522 GLY A N 1
ATOM 3666 C CA . GLY A 1 522 ? -15.634 5.724 -1.470 1.00 92.00 522 GLY A CA 1
ATOM 3667 C C . GLY A 1 522 ? -15.649 5.027 -0.104 1.00 92.00 522 GLY A C 1
ATOM 3668 O O . GLY A 1 522 ? -15.994 3.849 0.020 1.00 92.00 522 GLY A O 1
ATOM 3669 N N . LEU A 1 523 ? -15.303 5.762 0.956 1.00 95.00 523 LEU A N 1
ATOM 3670 C CA . LEU A 1 523 ? -15.241 5.205 2.320 1.00 95.00 523 LEU A CA 1
ATOM 3671 C C . LEU A 1 523 ? -16.583 4.729 2.907 1.00 95.00 523 LEU A C 1
ATOM 3673 O O . LEU A 1 523 ? -16.577 4.081 3.953 1.00 95.00 523 LEU A O 1
ATOM 3677 N N . SER A 1 524 ? -17.714 5.007 2.254 1.00 92.69 524 SER A N 1
ATOM 3678 C CA . SER A 1 524 ? -19.037 4.487 2.625 1.00 92.69 524 SER A CA 1
ATOM 3679 C C . SER A 1 524 ? -19.317 3.059 2.142 1.00 92.69 524 SER A C 1
ATOM 3681 O O . SER A 1 524 ? -20.294 2.464 2.602 1.00 92.69 524 SER A O 1
ATOM 3683 N N . GLY A 1 525 ? -18.501 2.525 1.224 1.00 90.44 525 GLY A N 1
ATOM 3684 C CA . GLY A 1 525 ? -18.745 1.243 0.560 1.00 90.44 525 GLY A CA 1
ATOM 3685 C C . GLY A 1 525 ? -19.994 1.242 -0.334 1.00 90.44 525 GLY A C 1
ATOM 3686 O O . GLY A 1 525 ? -20.622 2.273 -0.578 1.00 90.44 525 GLY A O 1
ATOM 3687 N N . THR A 1 526 ? -20.361 0.057 -0.825 1.00 91.25 526 THR A N 1
ATOM 3688 C CA . THR A 1 526 ? -21.597 -0.180 -1.603 1.00 91.25 526 THR A CA 1
ATOM 3689 C C . THR A 1 526 ? -22.835 -0.372 -0.728 1.00 91.25 526 THR A C 1
ATOM 3691 O O . THR A 1 526 ? -23.944 -0.039 -1.142 1.00 91.25 526 THR A O 1
ATOM 3694 N N . ALA A 1 527 ? -22.649 -0.919 0.474 1.00 93.50 527 ALA A N 1
ATOM 3695 C CA . ALA A 1 527 ? -23.701 -1.222 1.433 1.00 93.50 527 ALA A CA 1
ATOM 3696 C C . ALA A 1 527 ? -23.154 -1.105 2.860 1.00 93.50 527 ALA A C 1
ATOM 3698 O O . ALA A 1 527 ? -21.954 -1.270 3.089 1.00 93.50 527 ALA A O 1
ATOM 3699 N N . GLN A 1 528 ? -24.032 -0.850 3.827 1.00 94.31 528 GLN A N 1
ATOM 3700 C CA . GLN A 1 528 ? -23.669 -0.678 5.234 1.00 94.31 528 GLN A CA 1
ATOM 3701 C C . GLN A 1 528 ? -24.381 -1.714 6.103 1.00 94.31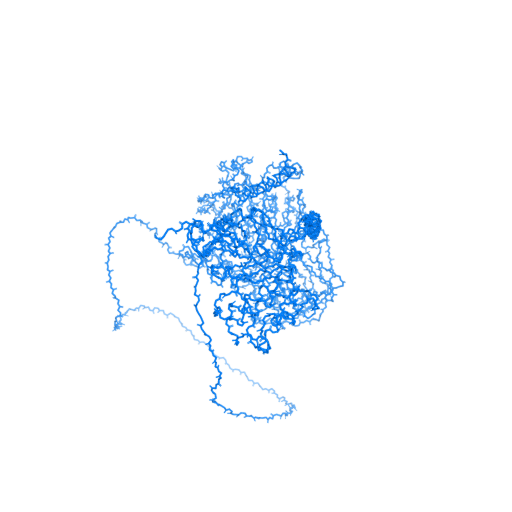 528 GLN A C 1
ATOM 3703 O O . GLN A 1 528 ? -25.577 -1.952 5.945 1.00 94.31 528 GLN A O 1
ATOM 3708 N N . THR A 1 529 ? -23.640 -2.315 7.033 1.00 94.94 529 THR A N 1
ATOM 3709 C CA . THR A 1 529 ? -24.142 -3.290 8.007 1.00 94.94 529 THR A CA 1
ATOM 3710 C C . THR A 1 529 ? -24.068 -2.687 9.404 1.00 94.94 529 THR A C 1
ATOM 3712 O O . THR A 1 529 ? -22.985 -2.320 9.854 1.00 94.94 529 THR A O 1
ATOM 3715 N N . ALA A 1 530 ? -25.196 -2.602 10.109 1.00 96.50 530 ALA A N 1
ATOM 3716 C CA . ALA A 1 530 ? -25.204 -2.241 11.523 1.00 96.50 530 ALA A CA 1
ATOM 3717 C C . ALA A 1 530 ? -24.769 -3.444 12.377 1.00 96.50 530 ALA A C 1
ATOM 3719 O O . ALA A 1 530 ? -25.345 -4.529 12.279 1.00 96.50 530 ALA A O 1
ATOM 3720 N N . VAL A 1 531 ? -23.752 -3.250 13.215 1.00 97.25 531 VAL A N 1
ATOM 3721 C CA . VAL A 1 531 ? -23.278 -4.222 14.204 1.00 97.25 531 VAL A CA 1
ATOM 3722 C C . VAL A 1 531 ? -23.568 -3.668 15.591 1.00 97.25 531 VAL A C 1
ATOM 3724 O O . VAL A 1 531 ? -22.947 -2.702 16.027 1.00 97.25 531 VAL A O 1
ATOM 3727 N N . THR A 1 532 ? -24.509 -4.289 16.296 1.00 98.00 532 THR A N 1
ATOM 3728 C CA . THR A 1 532 ? -24.886 -3.886 17.654 1.00 98.00 532 THR A CA 1
ATOM 3729 C C . THR A 1 532 ? -23.744 -4.172 18.635 1.00 98.00 532 THR A C 1
ATOM 3731 O O . THR A 1 532 ? -23.399 -5.330 18.889 1.00 98.00 532 THR A O 1
ATOM 3734 N N . LEU A 1 533 ? -23.168 -3.107 19.187 1.00 97.81 533 LEU A N 1
ATOM 3735 C CA . LEU A 1 533 ? -22.215 -3.115 20.291 1.00 97.81 533 LEU A CA 1
ATOM 3736 C C . LEU A 1 533 ? -22.941 -3.051 21.639 1.00 97.81 533 LEU A C 1
ATOM 3738 O O . LEU A 1 533 ? -24.053 -2.536 21.762 1.00 97.81 533 LEU A O 1
ATOM 3742 N N . THR A 1 534 ? -22.276 -3.554 22.674 1.00 96.38 534 THR A N 1
ATOM 3743 C CA . THR A 1 534 ? -22.767 -3.570 24.053 1.00 96.38 534 THR A CA 1
ATOM 3744 C C . THR A 1 534 ? -21.650 -3.233 25.040 1.00 96.38 534 THR A C 1
ATOM 3746 O O . THR A 1 534 ? -20.477 -3.520 24.803 1.00 96.38 534 THR A O 1
ATOM 3749 N N . GLY A 1 535 ? -22.021 -2.609 26.156 1.00 94.94 535 GLY A N 1
ATOM 3750 C CA . GLY A 1 535 ? -21.129 -2.267 27.263 1.00 94.94 535 GLY A CA 1
ATOM 3751 C C . GLY A 1 535 ? -21.750 -1.175 28.144 1.00 94.94 535 GLY A C 1
ATOM 3752 O O . GLY A 1 535 ? -22.555 -0.388 27.643 1.00 94.94 535 GLY A O 1
ATOM 3753 N N . PRO A 1 536 ? -21.433 -1.123 29.449 1.00 96.06 536 PRO A N 1
ATOM 3754 C CA . PRO A 1 536 ? -21.887 -0.047 30.325 1.00 96.06 536 PRO A CA 1
ATOM 3755 C C . PRO A 1 536 ? -21.149 1.264 30.016 1.00 96.06 536 PRO A C 1
ATOM 3757 O O . PRO A 1 536 ? -20.055 1.250 29.447 1.00 96.06 536 PRO A O 1
ATOM 3760 N N . ALA A 1 537 ? -21.709 2.390 30.464 1.00 96.56 537 ALA A N 1
ATOM 3761 C CA . ALA A 1 537 ? -20.965 3.643 30.566 1.00 96.56 537 ALA A CA 1
ATOM 3762 C C . ALA A 1 537 ? -19.740 3.449 31.482 1.00 96.56 537 ALA A C 1
ATOM 3764 O O . ALA A 1 537 ? -19.861 2.881 32.569 1.00 96.56 537 ALA A O 1
ATOM 3765 N N . GLN A 1 538 ? -18.567 3.900 31.041 1.00 97.62 538 GLN A N 1
ATOM 3766 C CA . GLN A 1 538 ? -17.280 3.637 31.693 1.00 97.62 538 GLN A CA 1
ATOM 3767 C C . GLN A 1 538 ? -16.556 4.942 32.020 1.00 97.62 538 GLN A C 1
ATOM 3769 O O . GLN A 1 538 ? -16.515 5.856 31.196 1.00 97.62 538 GLN A O 1
ATOM 3774 N N . GLU A 1 539 ? -15.969 5.020 33.214 1.00 96.62 539 GLU A N 1
ATOM 3775 C CA . GLU A 1 539 ? -15.043 6.095 33.575 1.00 96.62 539 GLU A CA 1
ATOM 3776 C C . GLU A 1 539 ? -13.653 5.816 32.991 1.00 96.62 539 GLU A C 1
ATOM 3778 O O . GLU A 1 539 ? -13.150 4.693 33.057 1.00 96.62 539 GLU A O 1
ATOM 3783 N N . VAL A 1 540 ? -13.031 6.848 32.421 1.00 95.19 540 VAL A N 1
ATOM 3784 C CA . VAL A 1 540 ? -11.698 6.796 31.816 1.00 95.19 540 VAL A CA 1
ATOM 3785 C C . VAL A 1 540 ? -10.844 7.955 32.317 1.00 95.19 540 VAL A C 1
ATOM 3787 O O . VAL A 1 540 ? -11.228 9.123 32.228 1.00 95.19 540 VAL A O 1
ATOM 3790 N N . ALA A 1 541 ? -9.668 7.640 32.850 1.00 94.12 541 ALA A N 1
ATOM 3791 C CA . ALA A 1 541 ? -8.709 8.625 33.324 1.00 94.12 541 ALA A CA 1
ATOM 3792 C C . ALA A 1 541 ? -7.786 9.085 32.185 1.00 94.12 541 ALA A C 1
ATOM 3794 O O . ALA A 1 541 ? -7.164 8.263 31.513 1.00 94.12 541 ALA A O 1
ATOM 3795 N N . ASN A 1 542 ? -7.640 10.397 31.999 1.00 93.12 542 ASN A N 1
ATOM 3796 C CA . ASN A 1 542 ? -6.483 10.987 31.327 1.00 93.12 542 ASN A CA 1
ATOM 3797 C C . ASN A 1 542 ? -5.421 11.302 32.397 1.00 93.12 542 ASN A C 1
ATOM 3799 O O . ASN A 1 542 ? -5.650 12.204 33.209 1.00 93.12 542 ASN A O 1
ATOM 3803 N N . PRO A 1 543 ? -4.281 10.588 32.447 1.00 92.44 543 PRO A N 1
ATOM 3804 C CA . PRO A 1 543 ? -3.194 10.925 33.361 1.00 92.44 543 PRO A CA 1
ATOM 3805 C C . PRO A 1 543 ? -2.455 12.201 32.902 1.00 92.44 543 PRO A C 1
ATOM 3807 O O . PRO A 1 543 ? -2.581 12.598 31.740 1.00 92.44 543 PRO A O 1
ATOM 3810 N N . PRO A 1 544 ? -1.654 12.854 33.769 1.00 86.94 544 PRO A N 1
ATOM 3811 C CA . PRO A 1 544 ? -0.954 14.090 33.417 1.00 86.94 544 PRO A CA 1
ATOM 3812 C C . PRO A 1 544 ? -0.069 13.922 32.174 1.00 86.94 544 PRO A C 1
ATOM 3814 O O . PRO A 1 544 ? 0.800 13.048 32.128 1.00 86.94 544 PRO A O 1
ATOM 3817 N N . GLY A 1 545 ? -0.311 14.735 31.144 1.00 82.00 545 GLY A N 1
ATOM 3818 C CA . GLY A 1 545 ? 0.411 14.669 29.867 1.00 82.00 545 GLY A CA 1
ATOM 3819 C C . GLY A 1 545 ? 0.208 13.363 29.090 1.00 82.00 545 GLY A C 1
ATOM 3820 O O . GLY A 1 545 ? 0.922 13.115 28.122 1.00 82.00 545 GLY A O 1
ATOM 3821 N N . GLY A 1 546 ? -0.749 12.520 29.487 1.00 83.31 546 GLY A N 1
ATOM 3822 C CA . GLY A 1 546 ? -0.973 11.197 28.911 1.00 83.31 546 GLY A CA 1
ATOM 3823 C C . GLY A 1 546 ? 0.092 10.151 29.263 1.00 83.31 546 GLY A C 1
ATOM 3824 O O . GLY A 1 546 ? 0.285 9.231 28.479 1.00 83.31 546 GLY A O 1
ATOM 3825 N N . SER A 1 547 ? 0.806 10.280 30.391 1.00 84.62 547 SER A N 1
ATOM 3826 C CA . SER A 1 547 ? 1.829 9.308 30.822 1.00 84.62 547 SER A CA 1
ATOM 3827 C C . SER A 1 547 ? 1.362 8.443 32.010 1.00 84.62 547 SER A C 1
ATOM 3829 O O . SER A 1 547 ? 0.959 9.011 33.026 1.00 84.62 547 SER A O 1
ATOM 3831 N N . PRO A 1 548 ? 1.447 7.095 31.956 1.00 85.88 548 PRO A N 1
ATOM 3832 C CA . PRO A 1 548 ? 1.856 6.275 30.811 1.00 85.88 548 PRO A CA 1
ATOM 3833 C C . PRO A 1 548 ? 0.818 6.306 29.679 1.00 85.88 548 PRO A C 1
ATOM 3835 O O . PRO A 1 548 ? -0.378 6.412 29.950 1.00 85.88 548 PRO A O 1
ATOM 3838 N N . ALA A 1 549 ? 1.294 6.188 28.435 1.00 83.88 549 ALA A N 1
ATOM 3839 C CA . ALA A 1 549 ? 0.487 6.268 27.217 1.00 83.88 549 ALA A CA 1
ATOM 3840 C C . ALA A 1 549 ? 0.194 4.886 26.617 1.00 83.88 549 ALA A C 1
ATOM 3842 O O . ALA A 1 549 ? 1.061 4.009 26.629 1.00 83.88 549 ALA A O 1
ATOM 3843 N N . ALA A 1 550 ? -0.987 4.723 26.019 1.00 83.50 550 ALA A N 1
ATOM 3844 C CA . ALA A 1 550 ? -1.291 3.579 25.166 1.00 83.50 550 ALA A CA 1
ATOM 3845 C C . ALA A 1 550 ? -0.458 3.585 23.869 1.00 83.50 550 ALA A C 1
ATOM 3847 O O . ALA A 1 550 ? 0.030 4.624 23.407 1.00 83.50 550 ALA A O 1
ATOM 3848 N N . ILE A 1 551 ? -0.340 2.410 23.253 1.00 82.50 551 ILE A N 1
ATOM 3849 C CA . ILE A 1 551 ? 0.316 2.204 21.955 1.00 82.50 551 ILE A CA 1
ATOM 3850 C C . ILE A 1 551 ? -0.760 1.913 20.899 1.00 82.50 551 ILE A C 1
ATOM 3852 O O . ILE A 1 551 ? -1.697 1.164 21.180 1.00 82.50 551 ILE A O 1
ATOM 3856 N N . SER A 1 552 ? -0.619 2.465 19.690 1.00 78.88 552 SER A N 1
ATOM 3857 C CA . SER A 1 552 ? -1.363 2.021 18.494 1.00 78.88 552 SER A CA 1
ATOM 3858 C C . SER A 1 552 ? -0.378 1.622 17.400 1.00 78.88 552 SER A C 1
ATOM 3860 O O . SER A 1 552 ? -0.099 0.435 17.242 1.00 78.88 552 SER A O 1
ATOM 3862 N N . SER A 1 553 ? 0.231 2.606 16.728 1.00 72.44 553 SER A N 1
ATOM 3863 C CA . SER A 1 553 ? 1.390 2.411 15.854 1.00 72.44 553 SER A CA 1
ATOM 3864 C C . SER A 1 553 ? 2.660 2.994 16.484 1.00 72.44 553 SER A C 1
ATOM 3866 O O . SER A 1 553 ? 2.608 3.811 17.407 1.00 72.44 553 SER A O 1
ATOM 3868 N N . ILE A 1 554 ? 3.814 2.559 15.977 1.00 65.69 554 ILE A N 1
ATOM 3869 C CA . ILE A 1 554 ? 5.109 3.200 16.213 1.00 65.69 554 ILE A CA 1
ATOM 3870 C C . ILE A 1 554 ? 5.684 3.498 14.820 1.00 65.69 554 ILE A C 1
ATOM 3872 O O . ILE A 1 554 ? 6.080 2.554 14.127 1.00 65.69 554 ILE A O 1
ATOM 3876 N N . PRO A 1 555 ? 5.711 4.771 14.381 1.00 60.88 555 PRO A N 1
ATOM 3877 C CA . PRO A 1 555 ? 6.229 5.159 13.070 1.00 60.88 555 PRO A CA 1
ATOM 3878 C C . PRO A 1 555 ? 7.616 4.568 12.773 1.00 60.88 555 PRO A C 1
ATOM 3880 O O . PRO A 1 555 ? 8.500 4.566 13.629 1.00 60.88 555 PRO A O 1
ATOM 3883 N N . GLY A 1 556 ? 7.801 4.026 11.566 1.00 51.22 556 GLY A N 1
ATOM 3884 C CA . GLY A 1 556 ? 9.046 3.383 11.112 1.00 51.22 556 GLY A CA 1
ATOM 3885 C C . GLY A 1 556 ? 9.347 1.989 11.698 1.00 51.22 556 GLY A C 1
ATOM 3886 O O . GLY A 1 556 ? 10.027 1.190 11.051 1.00 51.22 556 GLY A O 1
ATOM 3887 N N . PHE A 1 557 ? 8.802 1.641 12.869 1.00 47.78 557 PHE A N 1
ATOM 3888 C CA . PHE A 1 557 ? 9.035 0.345 13.530 1.00 47.78 557 PHE A CA 1
ATOM 3889 C C . PHE A 1 557 ? 8.280 -0.830 12.885 1.00 47.78 557 PHE A C 1
ATOM 3891 O O . PHE A 1 557 ? 8.649 -1.988 13.091 1.00 47.78 557 PHE A O 1
ATOM 3898 N N . GLY A 1 558 ? 7.248 -0.560 12.077 1.00 40.66 558 GLY A N 1
ATOM 3899 C CA . GLY A 1 558 ? 6.446 -1.596 11.417 1.00 40.66 558 GLY A CA 1
ATOM 3900 C C . GLY A 1 558 ? 7.216 -2.455 10.408 1.00 40.66 558 GLY A C 1
ATOM 3901 O O . GLY A 1 558 ? 6.775 -3.559 10.106 1.00 40.66 558 GLY A O 1
ATOM 3902 N N . SER A 1 559 ? 8.394 -2.024 9.946 1.00 39.41 559 SER A N 1
ATOM 3903 C CA . SER A 1 559 ? 9.294 -2.854 9.127 1.00 39.41 559 SER A CA 1
ATOM 3904 C C . SER A 1 559 ? 9.928 -4.008 9.923 1.00 39.41 559 SER A C 1
ATOM 3906 O O . SER A 1 559 ? 10.025 -5.126 9.417 1.00 39.41 559 SER A O 1
ATOM 3908 N N . LEU A 1 560 ? 10.282 -3.776 11.194 1.00 36.19 560 LEU A N 1
ATOM 3909 C CA . LEU A 1 560 ? 10.929 -4.759 12.071 1.00 36.19 560 LEU A CA 1
ATOM 3910 C C . LEU A 1 560 ? 9.976 -5.902 12.466 1.00 36.19 560 LEU A C 1
ATOM 3912 O O . LEU A 1 560 ? 10.394 -7.049 12.607 1.00 36.19 560 LEU A O 1
ATOM 3916 N N . LEU A 1 561 ? 8.685 -5.588 12.616 1.00 38.53 561 LEU A N 1
ATOM 3917 C CA . LEU A 1 561 ? 7.625 -6.548 12.943 1.00 38.53 561 LEU A CA 1
ATOM 3918 C C . LEU A 1 561 ? 6.807 -6.995 11.717 1.00 38.53 561 LEU A C 1
ATOM 3920 O O . LEU A 1 561 ? 6.046 -7.955 11.820 1.00 38.53 561 LEU A O 1
ATOM 3924 N N . GLY A 1 562 ? 6.968 -6.362 10.552 1.00 35.97 562 GLY A N 1
ATOM 3925 C CA . GLY A 1 562 ? 6.144 -6.597 9.356 1.00 35.97 562 GLY A CA 1
ATOM 3926 C C . GLY A 1 562 ? 6.232 -8.017 8.786 1.00 35.97 562 GLY A C 1
ATOM 3927 O O . GLY A 1 562 ? 5.242 -8.535 8.277 1.00 35.97 562 GLY A O 1
ATOM 3928 N N . ASN A 1 563 ? 7.373 -8.691 8.961 1.00 34.44 563 ASN A N 1
ATOM 3929 C CA . ASN A 1 563 ? 7.542 -10.106 8.602 1.00 34.44 563 ASN A CA 1
ATOM 3930 C C . ASN A 1 563 ? 6.895 -11.086 9.607 1.00 34.44 563 ASN A C 1
ATOM 3932 O O . ASN A 1 563 ? 6.852 -12.294 9.353 1.00 34.44 563 ASN A O 1
ATOM 3936 N N . SER A 1 564 ? 6.381 -10.610 10.749 1.00 34.38 564 SER A N 1
ATOM 3937 C CA . SER A 1 564 ? 5.710 -11.462 11.736 1.00 34.38 564 SER A CA 1
ATOM 3938 C C . SER A 1 564 ? 4.280 -11.801 11.296 1.00 34.38 564 SER A C 1
ATOM 3940 O O . SER A 1 564 ? 3.284 -11.183 11.663 1.00 34.38 564 SER A O 1
ATOM 3942 N N . SER A 1 565 ? 4.166 -12.880 10.519 1.00 37.84 565 SER A N 1
ATOM 3943 C CA . SER A 1 565 ? 2.891 -13.512 10.138 1.00 37.84 565 SER A CA 1
ATOM 3944 C C . SER A 1 565 ? 2.221 -14.272 11.305 1.00 37.84 565 SER A C 1
ATOM 3946 O O . SER A 1 565 ? 1.648 -15.348 11.131 1.00 37.84 565 SER A O 1
ATOM 3948 N N . THR A 1 566 ? 2.327 -13.706 12.512 1.00 38.34 566 THR A N 1
ATOM 3949 C CA . THR A 1 566 ? 1.783 -14.179 13.794 1.00 38.34 566 THR A CA 1
ATOM 3950 C C . THR A 1 566 ? 0.574 -13.364 14.260 1.00 38.34 566 THR A C 1
ATOM 3952 O O . THR A 1 566 ? -0.097 -13.775 15.201 1.00 38.34 566 THR A O 1
ATOM 3955 N N . GLY A 1 567 ? 0.288 -12.217 13.628 1.00 42.94 567 GLY A N 1
ATOM 3956 C CA . GLY A 1 567 ? -0.865 -11.370 13.961 1.00 42.94 567 GLY A CA 1
ATOM 3957 C C . GLY A 1 567 ? -0.756 -10.632 15.301 1.00 42.94 567 GLY A C 1
ATOM 3958 O O . GLY A 1 567 ? -1.755 -10.106 15.781 1.00 42.94 567 GLY A O 1
ATOM 3959 N N . VAL A 1 568 ? 0.432 -10.583 15.913 1.00 41.41 568 VAL A N 1
ATOM 3960 C CA . VAL A 1 568 ? 0.654 -9.874 17.181 1.00 41.41 568 VAL A CA 1
ATOM 3961 C C . VAL A 1 568 ? 0.594 -8.368 16.927 1.00 41.41 568 VAL A C 1
ATOM 3963 O O . VAL A 1 568 ? 1.554 -7.770 16.443 1.00 41.41 568 VAL A O 1
ATOM 3966 N N . SER A 1 569 ? -0.544 -7.749 17.243 1.00 53.16 569 SER A N 1
ATOM 3967 C CA . SER A 1 569 ? -0.644 -6.291 17.264 1.00 53.16 569 SER A CA 1
ATOM 3968 C C . SER A 1 569 ? 0.225 -5.742 18.396 1.00 53.16 569 SER A C 1
ATOM 3970 O O . SER A 1 569 ? 0.192 -6.248 19.517 1.00 53.16 569 SER A O 1
ATOM 3972 N N . ALA A 1 570 ? 1.009 -4.708 18.090 1.00 55.81 570 ALA A N 1
ATOM 3973 C CA . ALA A 1 570 ? 1.777 -3.956 19.081 1.00 55.81 570 ALA A CA 1
ATOM 3974 C C . ALA A 1 570 ? 0.917 -2.904 19.812 1.00 55.81 570 ALA A C 1
ATOM 3976 O O . ALA A 1 570 ? 1.418 -2.224 20.707 1.00 55.81 570 ALA A O 1
ATOM 3977 N N . ALA A 1 571 ? -0.358 -2.762 19.429 1.00 69.75 571 ALA A N 1
ATOM 3978 C CA . ALA A 1 571 ? -1.297 -1.876 20.092 1.00 69.75 571 ALA A CA 1
ATOM 3979 C C . ALA A 1 571 ? -1.628 -2.400 21.497 1.00 69.75 571 ALA A C 1
ATOM 3981 O O . ALA A 1 571 ? -1.915 -3.583 21.689 1.00 69.75 571 ALA A O 1
ATOM 3982 N N . LEU A 1 572 ? -1.560 -1.510 22.484 1.00 80.56 572 LEU A N 1
ATOM 3983 C CA . LEU A 1 572 ? -1.694 -1.847 23.896 1.00 80.56 572 LEU A CA 1
ATOM 3984 C C . LEU A 1 572 ? -2.410 -0.697 24.600 1.00 80.56 572 LEU A C 1
ATOM 3986 O O . LEU A 1 572 ? -1.827 0.364 24.827 1.00 80.56 572 LEU A O 1
ATOM 3990 N N . ASP A 1 573 ? -3.682 -0.924 24.921 1.00 87.56 573 ASP A N 1
ATOM 3991 C CA . ASP A 1 573 ? -4.519 -0.007 25.692 1.00 87.56 573 ASP A CA 1
ATOM 3992 C C . ASP A 1 573 ? -4.362 -0.253 27.198 1.00 87.56 573 ASP A C 1
ATOM 3994 O O . ASP A 1 573 ? -4.198 -1.389 27.652 1.00 87.56 573 ASP A O 1
ATOM 3998 N N . LEU A 1 574 ? -4.388 0.825 27.983 1.00 87.81 574 LEU A N 1
ATOM 3999 C CA . LEU A 1 574 ? -4.093 0.787 29.415 1.00 87.81 574 LEU A CA 1
ATOM 4000 C C . LEU A 1 574 ? -5.386 0.696 30.251 1.00 87.81 574 LEU A C 1
ATOM 4002 O O . LEU A 1 574 ? -6.265 1.551 30.101 1.00 87.81 574 LEU A O 1
ATOM 4006 N N . PRO A 1 575 ? -5.518 -0.286 31.169 1.00 86.88 575 PRO A N 1
ATOM 4007 C CA . PRO A 1 575 ? -6.689 -0.409 32.037 1.00 86.88 575 PRO A CA 1
ATOM 4008 C C . PRO A 1 575 ? -6.991 0.884 32.807 1.00 86.88 575 PRO A C 1
ATOM 4010 O O . PRO A 1 575 ? -6.092 1.511 33.364 1.00 86.88 575 PRO A O 1
ATOM 4013 N N . GLY A 1 576 ? -8.263 1.289 32.829 1.00 90.19 576 GLY A N 1
ATOM 4014 C CA . GLY A 1 576 ? -8.708 2.548 33.441 1.00 90.19 576 GLY A CA 1
ATOM 4015 C C . GLY A 1 576 ? -8.441 3.812 32.608 1.00 90.19 576 GLY A C 1
ATOM 4016 O O . GLY A 1 576 ? -8.939 4.874 32.967 1.00 90.19 576 GLY A O 1
ATOM 4017 N N . GLN A 1 577 ? -7.720 3.719 31.485 1.00 94.25 577 GLN A N 1
ATOM 4018 C CA . GLN A 1 577 ? -7.549 4.813 30.515 1.00 94.25 577 GLN A CA 1
ATOM 4019 C C . GLN A 1 577 ? -8.408 4.638 29.249 1.00 94.25 577 GLN A C 1
ATOM 4021 O O . GLN A 1 577 ? -8.328 5.452 28.332 1.00 94.25 577 GLN A O 1
ATOM 4026 N N . SER A 1 578 ? -9.214 3.577 29.158 1.00 95.25 578 SER A N 1
ATOM 4027 C CA . SER A 1 578 ? -9.961 3.244 27.940 1.00 95.25 578 SER A CA 1
ATOM 4028 C C . SER A 1 578 ? -11.329 2.623 28.214 1.00 95.25 578 SER A C 1
ATOM 4030 O O . SER A 1 578 ? -11.421 1.654 28.969 1.00 95.25 578 SER A O 1
ATOM 4032 N N . ALA A 1 579 ? -12.364 3.122 27.537 1.00 96.56 579 ALA A N 1
ATOM 4033 C CA . ALA A 1 579 ? -13.702 2.536 27.537 1.00 96.56 579 ALA A CA 1
ATOM 4034 C C . ALA A 1 579 ? -13.813 1.514 26.400 1.00 96.56 579 ALA A C 1
ATOM 4036 O O . ALA A 1 579 ? -13.359 1.780 25.286 1.00 96.56 579 ALA A O 1
ATOM 4037 N N . THR A 1 580 ? -14.403 0.351 26.674 1.00 96.00 580 THR A N 1
ATOM 4038 C CA . THR A 1 580 ? -14.503 -0.770 25.727 1.00 96.00 580 THR A CA 1
ATOM 4039 C C . THR A 1 580 ? -15.955 -1.181 25.505 1.00 96.00 580 THR A C 1
ATOM 4041 O O . THR A 1 580 ? -16.712 -1.341 26.463 1.00 96.00 580 THR A O 1
ATOM 4044 N N . PHE A 1 581 ? -16.332 -1.395 24.244 1.00 97.00 581 PHE A N 1
ATOM 4045 C CA . PHE A 1 581 ? -17.662 -1.847 23.832 1.00 97.00 581 PHE A CA 1
ATOM 4046 C C . PHE A 1 581 ? -17.532 -2.968 22.795 1.00 97.00 581 PHE A C 1
ATOM 4048 O O . PHE A 1 581 ? -16.737 -2.862 21.861 1.00 97.00 581 PHE A O 1
ATOM 4055 N N . GLU A 1 582 ? -18.300 -4.046 22.947 1.00 95.88 582 GLU A N 1
ATOM 4056 C CA . GLU A 1 582 ? -18.138 -5.275 22.159 1.00 95.88 582 GLU A CA 1
ATOM 4057 C C . GLU A 1 582 ? -19.431 -5.724 21.481 1.00 95.88 582 GLU A C 1
ATOM 4059 O O . GLU A 1 582 ? -20.520 -5.646 22.057 1.00 95.88 582 GLU A O 1
ATOM 4064 N N . SER A 1 583 ? -19.301 -6.249 20.261 1.00 97.00 583 SER A N 1
ATOM 4065 C CA . SER A 1 583 ? -20.371 -6.990 19.600 1.00 97.00 583 SER A CA 1
ATOM 4066 C C . SER A 1 583 ? -20.537 -8.386 20.205 1.00 97.00 583 SER A C 1
ATOM 4068 O O . SER A 1 583 ? -19.582 -9.009 20.679 1.00 97.00 583 SER A O 1
ATOM 4070 N N . ALA A 1 584 ? -21.733 -8.959 20.060 1.00 95.19 584 ALA A N 1
ATOM 4071 C CA . ALA A 1 584 ? -21.859 -10.414 20.111 1.00 95.19 584 ALA A CA 1
ATOM 4072 C C . ALA A 1 584 ? -20.964 -11.067 19.025 1.00 95.19 584 ALA A C 1
ATOM 4074 O O . ALA A 1 584 ? -20.714 -10.432 17.991 1.00 95.19 584 ALA A O 1
ATOM 4075 N N . PRO A 1 585 ? -20.506 -12.321 19.208 1.00 95.31 585 PRO A N 1
ATOM 4076 C CA . PRO A 1 585 ? -19.751 -13.034 18.182 1.00 95.31 585 PRO A CA 1
ATOM 4077 C C . PRO A 1 585 ? -20.517 -13.111 16.854 1.00 95.31 585 PRO A C 1
ATOM 4079 O O . PRO A 1 585 ? -21.700 -13.470 16.819 1.00 95.31 585 PRO A O 1
ATOM 4082 N N . LEU A 1 586 ? -19.839 -12.775 15.756 1.00 95.44 586 LEU A N 1
ATOM 4083 C CA . LEU A 1 586 ? -20.415 -12.694 14.417 1.00 95.44 586 LEU A CA 1
ATOM 4084 C C . LEU A 1 586 ? -21.021 -14.034 13.979 1.00 95.44 586 LEU A C 1
ATOM 4086 O O . LEU A 1 586 ? -20.355 -15.069 13.990 1.00 95.44 586 LEU A O 1
ATOM 4090 N N . ARG A 1 587 ? -22.284 -14.008 13.536 1.00 94.38 587 ARG A N 1
ATOM 4091 C CA . ARG A 1 587 ? -23.018 -15.200 13.060 1.00 94.38 587 ARG A CA 1
ATOM 4092 C C . ARG A 1 587 ? -22.695 -15.589 11.612 1.00 94.38 587 ARG A C 1
ATOM 4094 O O . ARG A 1 587 ? -22.997 -16.705 11.203 1.00 94.38 587 ARG A O 1
ATOM 4101 N N . ALA A 1 588 ? -22.094 -14.677 10.855 1.00 93.81 588 ALA A N 1
ATOM 4102 C CA . ALA A 1 588 ? -21.608 -14.858 9.492 1.00 93.81 588 ALA A CA 1
ATOM 4103 C C . ALA A 1 588 ? -20.366 -13.967 9.287 1.00 93.81 588 ALA A C 1
ATOM 4105 O O . ALA A 1 588 ? -20.204 -13.010 10.050 1.00 93.81 588 ALA A O 1
ATOM 4106 N N . PRO A 1 589 ? -19.501 -14.230 8.290 1.00 93.25 589 PRO A N 1
ATOM 4107 C CA . PRO A 1 589 ? -18.350 -13.376 8.018 1.00 93.25 589 PRO A CA 1
ATOM 4108 C C . PRO A 1 589 ? -18.788 -11.968 7.596 1.00 93.25 589 PRO A C 1
ATOM 4110 O O . PRO A 1 589 ? -19.723 -11.818 6.809 1.00 93.25 589 PRO A O 1
ATOM 4113 N N . LEU A 1 590 ? -18.080 -10.951 8.081 1.00 94.62 590 LEU A N 1
ATOM 4114 C CA . LEU A 1 590 ? -18.296 -9.542 7.764 1.00 94.62 590 LEU A CA 1
ATOM 4115 C C . LEU A 1 590 ? -17.023 -8.975 7.134 1.00 94.62 590 LEU A C 1
ATOM 4117 O O . LEU A 1 590 ? -15.953 -9.028 7.737 1.00 94.62 590 LEU A O 1
ATOM 4121 N N . HIS A 1 591 ? -17.124 -8.436 5.919 1.00 94.38 591 HIS A N 1
ATOM 4122 C CA . HIS A 1 591 ? -15.994 -7.810 5.231 1.00 94.38 591 HIS A CA 1
ATOM 4123 C C . HIS A 1 591 ? -16.151 -6.291 5.277 1.00 94.38 591 HIS A C 1
ATOM 4125 O O . HIS A 1 591 ? -16.927 -5.720 4.516 1.00 94.38 591 HIS A O 1
ATOM 4131 N N . LEU A 1 592 ? -15.433 -5.654 6.202 1.00 95.50 592 LEU A N 1
ATOM 4132 C CA . LEU A 1 592 ? -15.318 -4.202 6.279 1.00 95.50 592 LEU A CA 1
ATOM 4133 C C . LEU A 1 592 ? -14.488 -3.710 5.091 1.00 95.50 592 LEU A C 1
ATOM 4135 O O . LEU A 1 592 ? -13.349 -4.142 4.936 1.00 95.50 592 LEU A O 1
ATOM 4139 N N . THR A 1 593 ? -15.034 -2.786 4.307 1.00 95.69 593 THR A N 1
ATOM 4140 C CA . THR A 1 593 ? -14.304 -2.034 3.280 1.00 95.69 593 THR A CA 1
ATOM 4141 C C . THR A 1 593 ? -14.748 -0.575 3.358 1.00 95.69 593 THR A C 1
ATOM 4143 O O . THR A 1 593 ? -15.844 -0.236 2.915 1.00 95.69 593 THR A O 1
ATOM 4146 N N . GLY A 1 594 ? -13.920 0.288 3.953 1.00 96.06 594 GLY A N 1
ATOM 4147 C CA . GLY A 1 594 ? -14.235 1.707 4.171 1.00 96.06 594 GLY A CA 1
ATOM 4148 C C . GLY A 1 594 ? -14.015 2.160 5.616 1.00 96.06 594 GLY A C 1
ATOM 4149 O O . GLY A 1 594 ? -13.314 1.493 6.372 1.00 96.06 594 GLY A O 1
ATOM 4150 N N . SER A 1 595 ? -14.601 3.302 5.995 1.00 97.44 595 SER A N 1
ATOM 4151 C CA . SER A 1 595 ? -14.546 3.867 7.357 1.00 97.44 595 SER A CA 1
ATOM 4152 C C . SER A 1 595 ? -15.810 3.505 8.152 1.00 97.44 595 SER A C 1
ATOM 4154 O O . SER A 1 595 ? -16.899 3.962 7.792 1.00 97.44 595 SER A O 1
ATOM 4156 N N . PRO A 1 596 ? -15.712 2.699 9.227 1.00 98.06 596 PRO A N 1
ATOM 4157 C CA . PRO A 1 596 ? -16.841 2.463 10.121 1.00 98.06 596 PRO A CA 1
ATOM 4158 C C . PRO A 1 596 ? -17.217 3.735 10.886 1.00 98.06 596 PRO A C 1
ATOM 4160 O O . PRO A 1 596 ? -16.344 4.541 11.205 1.00 98.06 596 PRO A O 1
ATOM 4163 N N . THR A 1 597 ? -18.485 3.893 11.266 1.00 98.38 597 THR A N 1
ATOM 4164 C CA . THR A 1 597 ? -18.911 4.997 12.143 1.00 98.38 597 THR A CA 1
ATOM 4165 C C . THR A 1 597 ? -19.646 4.505 13.384 1.00 98.38 597 THR A C 1
ATOM 4167 O O . THR A 1 597 ? -20.348 3.497 13.355 1.00 98.38 597 THR A O 1
ATOM 4170 N N . ALA A 1 598 ? -19.465 5.212 14.499 1.00 98.25 598 ALA A N 1
ATOM 4171 C CA . ALA A 1 598 ? -20.142 4.943 15.766 1.00 98.25 598 ALA A CA 1
ATOM 4172 C C . ALA A 1 598 ? -20.594 6.260 16.410 1.00 98.25 598 ALA A C 1
ATOM 4174 O O . ALA A 1 598 ? -19.920 7.281 16.261 1.00 98.25 598 ALA A O 1
ATOM 4175 N N . THR A 1 599 ? -21.703 6.242 17.152 1.00 98.31 599 THR A N 1
ATOM 4176 C CA . THR A 1 599 ? -22.212 7.433 17.853 1.00 98.31 599 THR A CA 1
ATOM 4177 C C . THR A 1 599 ? -22.058 7.262 19.357 1.00 98.31 599 THR A C 1
ATOM 4179 O O . THR A 1 599 ? -22.668 6.384 19.967 1.00 98.31 599 THR A O 1
ATOM 4182 N N . ILE A 1 600 ? -21.242 8.121 19.960 1.00 97.94 600 ILE A N 1
ATOM 4183 C CA . ILE A 1 600 ? -20.799 8.042 21.355 1.00 97.94 600 ILE A CA 1
ATOM 4184 C C . ILE A 1 600 ? -21.312 9.247 22.149 1.00 97.94 600 ILE A C 1
ATOM 4186 O O . ILE A 1 600 ? -21.645 10.284 21.569 1.00 97.94 600 ILE A O 1
ATOM 4190 N N . ARG A 1 601 ? -21.343 9.141 23.478 1.00 98.19 601 ARG A N 1
ATOM 4191 C CA . ARG A 1 601 ? -21.548 10.285 24.375 1.00 98.19 601 ARG A CA 1
ATOM 4192 C C . ARG A 1 601 ? -20.416 10.370 25.388 1.00 98.19 601 ARG A C 1
ATOM 4194 O O . ARG A 1 601 ? -19.986 9.360 25.939 1.00 98.19 601 ARG A O 1
ATOM 4201 N N . VAL A 1 602 ? -19.935 11.592 25.602 1.00 97.69 602 VAL A N 1
ATOM 4202 C CA . VAL A 1 602 ? -18.814 11.911 26.490 1.00 97.69 602 VAL A CA 1
ATOM 4203 C C . VAL A 1 602 ? -19.278 12.934 27.521 1.00 97.69 602 VAL A C 1
ATOM 4205 O O . VAL A 1 602 ? -19.709 14.033 27.163 1.00 97.69 602 VAL A O 1
ATOM 4208 N N . TYR A 1 603 ? -19.181 12.576 28.797 1.00 97.06 603 TYR A N 1
ATOM 4209 C CA . TYR A 1 603 ? -19.474 13.436 29.940 1.00 97.06 603 TYR A CA 1
ATOM 4210 C C . TYR A 1 603 ? -18.171 13.920 30.579 1.00 97.06 603 TYR A C 1
ATOM 4212 O O . TYR A 1 603 ? -17.198 13.170 30.697 1.00 97.06 603 TYR A O 1
ATOM 4220 N N . GLY A 1 604 ? -18.158 15.178 31.009 1.00 92.88 604 GLY A N 1
ATOM 4221 C CA . GLY A 1 604 ? -16.988 15.819 31.603 1.00 92.88 604 GLY A CA 1
ATOM 4222 C C . GLY A 1 604 ? -17.106 17.337 31.557 1.00 92.88 604 GLY A C 1
ATOM 4223 O O . GLY A 1 604 ? -18.209 17.881 31.507 1.00 92.88 604 GLY A O 1
ATOM 4224 N N . THR A 1 605 ? -15.974 18.035 31.546 1.00 89.31 605 THR A N 1
ATOM 4225 C CA . THR A 1 605 ? -15.932 19.495 31.405 1.00 89.31 605 THR A CA 1
ATOM 4226 C C . THR A 1 605 ? -14.831 19.928 30.441 1.00 89.31 605 THR A C 1
ATOM 4228 O O . THR A 1 605 ? -13.660 19.591 30.610 1.00 89.31 605 THR A O 1
ATOM 4231 N N . GLY A 1 606 ? -15.208 20.719 29.436 1.00 89.12 606 GLY A N 1
ATOM 4232 C CA . GLY A 1 606 ? -14.272 21.286 28.466 1.00 89.12 606 GLY A CA 1
ATOM 4233 C C . GLY A 1 606 ? -13.800 20.276 27.420 1.00 89.12 606 GLY A C 1
ATOM 4234 O O . GLY A 1 606 ? -14.475 19.294 27.122 1.00 89.12 606 GLY A O 1
ATOM 4235 N N . GLN A 1 607 ? -12.641 20.539 26.820 1.00 90.06 607 GLN A N 1
ATOM 4236 C CA . GLN A 1 607 ? -12.126 19.745 25.705 1.00 90.06 607 GLN A CA 1
ATOM 4237 C C . GLN A 1 607 ? -11.546 18.400 26.164 1.00 90.06 607 GLN A C 1
ATOM 4239 O O . GLN A 1 607 ? -10.586 18.352 26.933 1.00 90.06 607 GLN A O 1
ATOM 4244 N N . VAL A 1 608 ? -12.102 17.317 25.625 1.00 92.88 608 VAL A N 1
ATOM 4245 C CA . VAL A 1 608 ? -11.708 15.928 25.870 1.00 92.88 608 VAL A CA 1
ATOM 4246 C C . VAL A 1 608 ? -11.058 15.366 24.611 1.00 92.88 608 VAL A C 1
ATOM 4248 O O . VAL A 1 608 ? -11.685 15.351 23.553 1.00 92.88 608 VAL A O 1
ATOM 4251 N N . THR A 1 609 ? -9.817 14.894 24.722 1.00 94.94 609 THR A N 1
ATOM 4252 C CA . THR A 1 609 ? -9.139 14.124 23.668 1.00 94.94 609 THR A CA 1
ATOM 4253 C C . THR A 1 609 ? -9.434 12.635 23.864 1.00 94.94 609 THR A C 1
ATOM 4255 O O . THR A 1 609 ? -9.275 12.135 24.976 1.00 94.94 609 THR A O 1
ATOM 4258 N N . LEU A 1 610 ? -9.829 11.928 22.801 1.00 96.38 610 LEU A N 1
ATOM 4259 C CA . LEU A 1 610 ? -9.970 10.465 22.787 1.00 96.38 610 LEU A CA 1
ATOM 4260 C C . LEU A 1 610 ? -9.355 9.866 21.512 1.00 96.38 610 LEU A C 1
ATOM 4262 O O . LEU A 1 610 ? -9.233 10.536 20.487 1.00 96.38 610 LEU A O 1
ATOM 4266 N N . PHE A 1 611 ? -9.014 8.582 21.574 1.00 97.19 611 PHE A N 1
ATOM 4267 C CA . PHE A 1 611 ? -8.410 7.796 20.501 1.00 97.19 611 PHE A CA 1
ATOM 4268 C C . PHE A 1 611 ? -9.266 6.558 20.240 1.00 97.19 611 PHE A C 1
ATOM 4270 O O . PHE A 1 611 ? -9.328 5.653 21.075 1.00 97.19 611 PHE A O 1
ATOM 4277 N N . ALA A 1 612 ? -9.964 6.545 19.104 1.00 97.50 612 ALA A N 1
ATOM 4278 C CA . ALA A 1 612 ? -10.926 5.512 18.752 1.00 97.50 612 ALA A CA 1
ATOM 4279 C C . ALA A 1 612 ? -10.301 4.406 17.892 1.00 97.50 612 ALA A C 1
ATOM 4281 O O . ALA A 1 612 ? -9.702 4.665 16.847 1.00 97.50 612 ALA A O 1
ATOM 4282 N N . LYS A 1 613 ? -10.460 3.159 18.334 1.00 96.56 613 LYS A N 1
ATOM 4283 C CA . LYS A 1 613 ? -9.819 1.965 17.769 1.00 96.56 613 LYS A CA 1
ATOM 4284 C C . LYS A 1 613 ? -10.865 0.867 17.583 1.00 96.56 613 LYS A C 1
ATOM 4286 O O . LYS A 1 613 ? -11.719 0.688 18.450 1.00 96.56 613 LYS A O 1
ATOM 4291 N N . LEU A 1 614 ? -10.798 0.121 16.480 1.00 96.19 614 LEU A N 1
ATOM 4292 C CA . LEU A 1 614 ? -11.693 -1.009 16.208 1.00 96.19 614 LEU A CA 1
ATOM 4293 C C . LEU A 1 614 ? -10.872 -2.290 16.053 1.00 96.19 614 LEU A C 1
ATOM 4295 O O . LEU A 1 614 ? -10.170 -2.454 15.061 1.00 96.19 614 LEU A O 1
ATOM 4299 N N . TYR A 1 615 ? -10.963 -3.192 17.025 1.00 94.50 615 TYR A N 1
ATOM 4300 C CA . TYR A 1 615 ? -10.193 -4.434 17.061 1.00 94.50 615 TYR A CA 1
ATOM 4301 C C . TYR A 1 615 ? -10.985 -5.641 16.536 1.00 94.50 615 TYR A C 1
ATOM 4303 O O . TYR A 1 615 ? -12.181 -5.790 16.802 1.00 94.50 615 TYR A O 1
ATOM 4311 N N . ASP A 1 616 ? -10.269 -6.550 15.872 1.00 92.44 616 ASP A N 1
ATOM 4312 C CA . ASP A 1 616 ? -10.663 -7.936 15.603 1.00 92.44 616 ASP A CA 1
ATOM 4313 C C . ASP A 1 616 ? -10.330 -8.785 16.841 1.00 92.44 616 ASP A C 1
ATOM 4315 O O . ASP A 1 616 ? -9.164 -9.091 17.108 1.00 92.44 616 ASP A O 1
ATOM 4319 N N . ALA A 1 617 ? -11.344 -9.097 17.651 1.00 89.56 617 ALA A N 1
ATOM 4320 C CA . ALA A 1 617 ? -11.199 -9.818 18.912 1.00 89.56 617 ALA A CA 1
ATOM 4321 C C . ALA A 1 617 ? -11.705 -11.268 18.809 1.00 89.56 617 ALA A C 1
ATOM 4323 O O . ALA A 1 617 ? -12.679 -11.573 18.119 1.00 89.56 617 ALA A O 1
ATOM 4324 N N . THR A 1 618 ? -11.050 -12.178 19.536 1.00 84.44 618 THR A N 1
ATOM 4325 C CA . THR A 1 618 ? -11.456 -13.587 19.685 1.00 84.44 618 THR A CA 1
ATOM 4326 C C . THR A 1 618 ? -11.244 -14.025 21.131 1.00 84.44 618 THR A C 1
ATOM 4328 O O . THR A 1 618 ? -10.224 -13.693 21.737 1.00 84.44 618 THR A O 1
ATOM 4331 N N . THR A 1 619 ? -12.180 -14.786 21.699 1.00 74.06 619 THR A N 1
ATOM 4332 C CA . THR A 1 619 ? -12.059 -15.315 23.065 1.00 74.06 619 THR A CA 1
ATOM 4333 C C . THR A 1 619 ? -10.787 -16.158 23.214 1.00 74.06 619 THR A C 1
ATOM 4335 O O . THR A 1 619 ? -10.585 -17.121 22.480 1.00 74.06 619 THR A O 1
ATOM 4338 N N . GLY A 1 620 ? -9.924 -15.802 24.171 1.00 68.44 620 GLY A N 1
ATOM 4339 C CA . GLY A 1 620 ? -8.671 -16.521 24.437 1.00 68.44 620 GLY A CA 1
ATOM 4340 C C . GLY A 1 620 ? -7.503 -16.200 23.493 1.00 68.44 620 GLY A C 1
ATOM 4341 O O . GLY A 1 620 ? -6.465 -16.849 23.597 1.00 68.44 620 GLY A O 1
ATOM 4342 N N . GLN A 1 621 ? -7.631 -15.211 22.602 1.00 76.00 621 GLN A N 1
ATOM 4343 C CA . GLN A 1 621 ? -6.527 -14.701 21.778 1.00 76.00 621 GLN A CA 1
ATOM 4344 C C . GLN A 1 621 ? -6.300 -13.203 22.028 1.00 76.00 621 GLN A C 1
ATOM 4346 O O . GLN A 1 621 ? -7.181 -12.501 22.527 1.00 76.00 621 GLN A O 1
ATOM 4351 N N . LEU A 1 622 ? -5.110 -12.705 21.676 1.00 76.88 622 LEU A N 1
ATOM 4352 C CA . LEU A 1 622 ? -4.853 -11.264 21.629 1.00 76.88 622 LEU A CA 1
ATOM 4353 C C . LEU A 1 622 ? -5.720 -10.630 20.533 1.00 76.88 622 LEU A C 1
ATOM 4355 O O . LEU A 1 622 ? -5.842 -11.178 19.438 1.00 76.88 622 LEU A O 1
ATOM 4359 N N . ALA A 1 623 ? -6.322 -9.482 20.836 1.00 85.38 623 ALA A N 1
ATOM 4360 C CA . ALA A 1 623 ? -7.104 -8.729 19.864 1.00 85.38 623 ALA A CA 1
ATOM 4361 C C . ALA A 1 623 ? -6.172 -8.002 18.881 1.00 85.38 623 ALA A C 1
ATOM 4363 O O . ALA A 1 623 ? -5.124 -7.492 19.275 1.00 85.38 623 ALA A O 1
ATOM 4364 N N . VAL A 1 624 ? -6.554 -7.948 17.606 1.00 88.00 624 VAL A N 1
ATOM 4365 C CA . VAL A 1 624 ? -5.717 -7.399 16.531 1.00 88.00 624 VAL A CA 1
ATOM 4366 C C . VAL A 1 624 ? -6.279 -6.058 16.071 1.00 88.00 624 VAL A C 1
ATOM 4368 O O . VAL A 1 624 ? -7.443 -5.991 15.679 1.00 88.00 624 VAL A O 1
ATOM 4371 N N . LEU A 1 625 ? -5.466 -4.998 16.093 1.00 90.25 625 LEU A N 1
ATOM 4372 C CA . LEU A 1 625 ? -5.830 -3.695 15.532 1.00 90.25 625 LEU A CA 1
ATOM 4373 C C . LEU A 1 625 ? -5.528 -3.675 14.018 1.00 90.25 625 LEU A C 1
ATOM 4375 O O . LEU A 1 625 ? -4.352 -3.748 13.645 1.00 90.25 625 LEU A O 1
ATOM 4379 N N . PRO A 1 626 ? -6.529 -3.587 13.120 1.00 88.81 626 PRO A N 1
ATOM 4380 C CA . PRO A 1 626 ? -6.297 -3.539 11.678 1.00 88.81 626 PRO A CA 1
ATOM 4381 C C . PRO A 1 626 ? -5.420 -2.338 11.299 1.00 88.81 626 PRO A C 1
ATOM 4383 O O . PRO A 1 626 ? -5.667 -1.209 11.719 1.00 88.81 626 PRO A O 1
ATOM 4386 N N . GLY A 1 627 ? -4.341 -2.601 10.557 1.00 82.44 627 GLY A N 1
ATOM 4387 C CA . GLY A 1 627 ? -3.343 -1.593 10.178 1.00 82.44 627 GLY A CA 1
ATOM 4388 C C . GLY A 1 627 ? -2.581 -0.933 11.340 1.00 82.44 627 GLY A C 1
ATOM 4389 O O . GLY A 1 627 ? -1.774 -0.050 11.081 1.00 82.44 627 GLY A O 1
ATOM 4390 N N . ASN A 1 628 ? -2.810 -1.340 12.599 1.00 87.88 628 ASN A N 1
ATOM 4391 C CA . ASN A 1 628 ? -2.411 -0.610 13.814 1.00 87.88 628 ASN A CA 1
ATOM 4392 C C . ASN A 1 628 ? -2.927 0.853 13.871 1.00 87.88 628 ASN A C 1
ATOM 4394 O O . ASN A 1 628 ? -2.343 1.696 14.554 1.00 87.88 628 ASN A O 1
ATOM 4398 N N . LEU A 1 629 ? -4.017 1.167 13.156 1.00 90.44 629 LEU A N 1
ATOM 4399 C CA . LEU A 1 629 ? -4.529 2.533 13.013 1.00 90.44 629 LEU A CA 1
ATOM 4400 C C . LEU A 1 629 ? -5.427 2.966 14.183 1.00 90.44 629 LEU A C 1
ATOM 4402 O O . LEU A 1 629 ? -6.165 2.171 14.762 1.00 90.44 629 LEU A O 1
ATOM 4406 N N . THR A 1 630 ? -5.419 4.266 14.477 1.00 94.56 630 THR A N 1
ATOM 4407 C CA . THR A 1 630 ? -6.243 4.912 15.511 1.00 94.56 630 THR A CA 1
ATOM 4408 C C . THR A 1 630 ? -6.875 6.190 14.958 1.00 94.56 630 THR A C 1
ATOM 4410 O O . THR A 1 630 ? -6.239 6.913 14.189 1.00 94.56 630 THR A O 1
ATOM 4413 N N . ALA A 1 631 ? -8.131 6.457 15.317 1.00 96.75 631 ALA A N 1
ATOM 4414 C CA . ALA A 1 631 ? -8.883 7.643 14.923 1.00 96.75 631 ALA A CA 1
ATOM 4415 C C . ALA A 1 631 ? -8.949 8.629 16.104 1.00 96.75 631 ALA A C 1
ATOM 4417 O O . ALA A 1 631 ? -9.776 8.459 17.002 1.00 96.75 631 ALA A O 1
ATOM 4418 N N . PRO A 1 632 ? -8.073 9.645 16.155 1.00 96.38 632 PRO A N 1
ATOM 4419 C CA . PRO A 1 632 ? -8.094 10.651 17.209 1.00 96.38 632 PRO A CA 1
ATOM 4420 C C . PRO A 1 632 ? -9.271 11.618 17.036 1.00 96.38 632 PRO A C 1
ATOM 4422 O O . PRO A 1 632 ? -9.622 12.017 15.925 1.00 96.38 632 PRO A O 1
ATOM 4425 N N . LEU A 1 633 ? -9.850 12.048 18.151 1.00 95.62 633 LEU A N 1
ATOM 4426 C CA . LEU A 1 633 ? -10.902 13.056 18.206 1.00 95.62 633 LEU A CA 1
ATOM 4427 C C . LEU A 1 633 ? -10.688 14.019 19.369 1.00 95.62 633 LEU A C 1
ATOM 4429 O O . LEU A 1 633 ? -10.076 13.679 20.385 1.00 95.62 633 LEU A O 1
ATOM 4433 N N . ARG A 1 634 ? -11.283 15.206 19.241 1.00 93.75 634 ARG A N 1
ATOM 4434 C CA . ARG A 1 634 ? -11.488 16.118 20.364 1.00 93.75 634 ARG A CA 1
ATOM 4435 C C . ARG A 1 634 ? -12.948 16.561 20.417 1.00 93.75 634 ARG A C 1
ATOM 4437 O O . ARG A 1 634 ? -13.508 16.954 19.392 1.00 93.75 634 ARG A O 1
ATOM 4444 N N . VAL A 1 635 ? -13.554 16.467 21.599 1.00 93.38 635 VAL A N 1
ATOM 4445 C CA . VAL A 1 635 ? -14.970 16.768 21.866 1.00 93.38 635 VAL A CA 1
ATOM 4446 C C . VAL A 1 635 ? -15.065 17.706 23.065 1.00 93.38 635 VAL A C 1
ATOM 4448 O O . VAL A 1 635 ? -14.475 17.442 24.109 1.00 93.38 635 VAL A O 1
ATOM 4451 N N . ASN A 1 636 ? -15.850 18.777 22.947 1.00 93.88 636 ASN A N 1
ATOM 4452 C CA . ASN A 1 636 ? -16.147 19.659 24.074 1.00 93.88 636 ASN A CA 1
ATOM 4453 C C . ASN A 1 636 ? -17.241 19.020 24.950 1.00 93.88 636 ASN A C 1
ATOM 4455 O O . ASN A 1 636 ? -18.425 19.106 24.620 1.00 93.88 636 ASN A O 1
ATOM 4459 N N . ALA A 1 637 ? -16.851 18.331 26.020 1.00 93.44 637 ALA A N 1
ATOM 4460 C CA . ALA A 1 637 ? -17.757 17.620 26.915 1.00 93.44 637 ALA A CA 1
ATOM 4461 C C . ALA A 1 637 ? -18.434 18.555 27.929 1.00 93.44 637 ALA A C 1
ATOM 4463 O O . ALA A 1 637 ? -17.852 19.536 28.405 1.00 93.44 637 ALA A O 1
ATOM 4464 N N . THR A 1 638 ? -19.666 18.204 28.294 1.00 95.00 638 THR A N 1
ATOM 4465 C CA . THR A 1 638 ? -20.450 18.877 29.334 1.00 95.00 638 THR A CA 1
ATOM 4466 C C . THR A 1 638 ? -20.884 17.884 30.421 1.00 95.00 638 THR A C 1
ATOM 4468 O O . THR A 1 638 ? -20.918 16.673 30.174 1.00 95.00 638 THR A O 1
ATOM 4471 N N . PRO A 1 639 ? -21.294 18.361 31.614 1.00 93.50 639 PRO A N 1
ATOM 4472 C CA . PRO A 1 639 ? -21.865 17.497 32.651 1.00 93.50 639 PRO A CA 1
ATOM 4473 C C . PRO A 1 639 ? -23.186 16.821 32.246 1.00 93.50 639 PRO A C 1
ATOM 4475 O O . PRO A 1 639 ? -23.568 15.827 32.850 1.00 93.50 639 PRO A O 1
ATOM 4478 N N . SER A 1 640 ? -23.882 17.333 31.222 1.00 93.56 640 SER A N 1
ATOM 4479 C CA . SER A 1 640 ? -25.074 16.699 30.637 1.00 93.56 640 SER A CA 1
ATOM 4480 C C . SER A 1 640 ? -24.750 15.662 29.552 1.00 93.56 640 SER A C 1
ATOM 4482 O O . SER A 1 640 ? -25.663 15.012 29.049 1.00 93.56 640 SER A O 1
ATOM 4484 N N . GLY A 1 641 ? -23.475 15.537 29.171 1.00 95.19 641 GLY A N 1
ATOM 4485 C CA . GLY A 1 641 ? -22.999 14.690 28.084 1.00 95.19 641 GLY A CA 1
ATOM 4486 C C . GLY A 1 641 ? -23.082 15.371 26.716 1.00 95.19 641 GLY A C 1
ATOM 4487 O O . GLY A 1 641 ? -24.132 15.868 26.307 1.00 95.19 641 GLY A O 1
ATOM 4488 N N . THR A 1 642 ? -21.976 15.333 25.973 1.00 97.25 642 THR A N 1
ATOM 4489 C CA . THR A 1 642 ? -21.910 15.743 24.563 1.00 97.25 642 THR A CA 1
ATOM 4490 C C . THR A 1 642 ? -21.963 14.502 23.683 1.00 97.25 642 THR A C 1
ATOM 4492 O O . THR A 1 642 ? -21.173 13.578 23.865 1.00 97.25 642 THR A O 1
ATOM 4495 N N . THR A 1 643 ? -22.899 14.466 22.733 1.00 97.56 643 THR A N 1
ATOM 4496 C CA . THR A 1 643 ? -23.045 13.354 21.778 1.00 97.56 643 THR A CA 1
ATOM 4497 C C . THR A 1 643 ? -22.257 13.661 20.504 1.00 97.56 643 THR A C 1
ATOM 4499 O O . THR A 1 643 ? -22.356 14.772 19.989 1.00 97.56 643 THR A O 1
ATOM 4502 N N . ALA A 1 644 ? -21.492 12.696 19.992 1.00 96.62 644 ALA A N 1
ATOM 4503 C CA . ALA A 1 644 ? -20.681 12.845 18.786 1.00 96.62 644 ALA A CA 1
ATOM 4504 C C . ALA A 1 644 ? -20.688 11.560 17.945 1.00 96.62 644 ALA A C 1
ATOM 4506 O O . ALA A 1 644 ? -20.529 10.462 18.479 1.00 96.62 644 ALA A O 1
ATOM 4507 N N . THR A 1 645 ? -20.818 11.697 16.626 1.00 97.75 645 THR A N 1
ATOM 4508 C CA . THR A 1 645 ? -20.519 10.613 15.680 1.00 97.75 645 THR A CA 1
ATOM 4509 C C . THR A 1 645 ? -19.034 10.660 15.339 1.00 97.75 645 THR A C 1
ATOM 4511 O O . THR A 1 645 ? -18.502 11.733 15.057 1.00 97.75 645 THR A O 1
ATOM 4514 N N . ILE A 1 646 ? -18.369 9.508 15.372 1.00 97.38 646 ILE A N 1
ATOM 4515 C CA . ILE A 1 646 ? -16.947 9.352 15.056 1.00 97.38 646 ILE A CA 1
ATOM 4516 C C . ILE A 1 646 ? -16.752 8.444 13.841 1.00 97.38 646 ILE A C 1
ATOM 4518 O O . ILE A 1 646 ? -17.410 7.410 13.723 1.00 97.38 646 ILE A O 1
ATOM 4522 N N . ALA A 1 647 ? -15.828 8.824 12.960 1.00 97.50 647 ALA A N 1
ATOM 4523 C CA . ALA A 1 647 ? -15.334 8.008 11.857 1.00 97.50 647 ALA A CA 1
ATOM 4524 C C . ALA A 1 647 ? -14.071 7.246 12.291 1.00 97.50 647 ALA A C 1
ATOM 4526 O O . ALA A 1 647 ? -13.054 7.843 12.643 1.00 97.50 647 ALA A O 1
ATOM 4527 N N . LEU A 1 648 ? -14.140 5.918 12.288 1.00 97.75 648 LEU A N 1
ATOM 4528 C CA . LEU A 1 648 ? -13.024 5.029 12.613 1.00 97.75 648 LEU A CA 1
ATOM 4529 C C . LEU A 1 648 ? -12.071 4.891 11.411 1.00 97.75 648 LEU A C 1
ATOM 4531 O O . LEU A 1 648 ? -12.468 5.192 10.278 1.00 97.75 648 LEU A O 1
ATOM 4535 N N . PRO A 1 649 ? -10.818 4.438 11.615 1.00 95.75 649 PRO A N 1
ATOM 4536 C CA . PRO A 1 649 ? -9.845 4.354 10.533 1.00 95.75 649 PRO A CA 1
ATOM 4537 C C . PRO A 1 649 ? -10.350 3.463 9.400 1.00 95.75 649 PRO A C 1
ATOM 4539 O O . PRO A 1 649 ? -10.864 2.369 9.637 1.00 95.75 649 PRO A O 1
ATOM 4542 N N . ALA A 1 650 ? -10.209 3.947 8.170 1.00 95.50 650 ALA A N 1
ATOM 4543 C CA . ALA A 1 650 ? -10.621 3.198 6.997 1.00 95.50 650 ALA A CA 1
ATOM 4544 C C . ALA A 1 650 ? -9.655 2.047 6.702 1.00 95.50 650 ALA A C 1
ATOM 4546 O O . ALA A 1 650 ? -8.444 2.259 6.663 1.00 95.50 650 ALA A O 1
ATOM 4547 N N . VAL A 1 651 ? -10.199 0.852 6.464 1.00 93.00 651 VAL A N 1
ATOM 4548 C CA . VAL A 1 651 ? -9.445 -0.374 6.149 1.00 93.00 651 VAL A CA 1
ATOM 4549 C C . VAL A 1 651 ? -10.248 -1.288 5.217 1.00 93.00 651 VAL A C 1
ATOM 4551 O O . VAL A 1 651 ? -11.472 -1.158 5.119 1.00 93.00 651 VAL A O 1
ATOM 4554 N N . ASP A 1 652 ? -9.577 -2.253 4.583 1.00 93.56 652 ASP A N 1
ATOM 4555 C CA . ASP A 1 652 ? -10.216 -3.478 4.096 1.00 93.56 652 ASP A CA 1
ATOM 4556 C C . ASP A 1 652 ? -9.867 -4.638 5.045 1.00 93.56 652 ASP A C 1
ATOM 4558 O O . ASP A 1 652 ? -8.705 -5.016 5.207 1.00 93.56 652 ASP A O 1
ATOM 4562 N N . ARG A 1 653 ? -10.866 -5.174 5.753 1.00 91.81 653 ARG A N 1
ATOM 4563 C CA . ARG A 1 653 ? -10.673 -6.244 6.738 1.00 91.81 653 ARG A CA 1
ATOM 4564 C C . ARG A 1 653 ? -11.855 -7.205 6.770 1.00 91.81 653 ARG A C 1
ATOM 4566 O O . ARG A 1 653 ? -12.971 -6.852 7.143 1.00 91.81 653 ARG A O 1
ATOM 4573 N N . ARG A 1 654 ? -11.563 -8.472 6.490 1.00 91.81 654 ARG A N 1
ATOM 4574 C CA . ARG A 1 654 ? -12.460 -9.595 6.762 1.00 91.81 654 ARG A CA 1
ATOM 4575 C C . ARG A 1 654 ? -12.412 -9.988 8.242 1.00 91.81 654 ARG A C 1
ATOM 4577 O O . ARG A 1 654 ? -11.340 -10.284 8.768 1.00 91.81 654 ARG A O 1
ATOM 4584 N N . PHE A 1 655 ? -13.582 -10.050 8.869 1.00 92.19 655 PHE A N 1
ATOM 4585 C CA . PHE A 1 655 ? -13.835 -10.657 10.173 1.00 92.19 655 PHE A CA 1
ATOM 4586 C C . PHE A 1 655 ? -14.641 -11.943 9.938 1.00 92.19 655 PHE A C 1
ATOM 4588 O O . PHE A 1 655 ? -15.723 -11.899 9.353 1.00 92.19 655 PHE A O 1
ATOM 4595 N N . ASP A 1 656 ? -14.126 -13.101 10.347 1.00 91.50 656 ASP A N 1
ATOM 4596 C CA . ASP A 1 656 ? -14.820 -14.382 10.150 1.00 91.50 656 ASP A CA 1
ATOM 4597 C C . ASP A 1 656 ? -15.899 -14.660 11.215 1.00 91.50 656 ASP A C 1
ATOM 4599 O O . ASP A 1 656 ? -15.990 -13.995 12.250 1.00 91.50 656 ASP A O 1
ATOM 4603 N N . THR A 1 657 ? -16.733 -15.673 10.967 1.00 93.31 657 THR A N 1
ATOM 4604 C CA . THR A 1 657 ? -17.734 -16.162 11.928 1.00 93.31 657 THR A CA 1
ATOM 4605 C C . THR A 1 657 ? -17.090 -16.480 13.283 1.00 93.31 657 THR A C 1
ATOM 4607 O O . THR A 1 657 ? -16.053 -17.138 13.350 1.00 93.31 657 THR A O 1
ATOM 4610 N N . GLY A 1 658 ? -17.719 -16.037 14.373 1.00 92.75 658 GLY A N 1
ATOM 4611 C CA . GLY A 1 658 ? -17.228 -16.206 15.743 1.00 92.75 658 GLY A CA 1
ATOM 4612 C C . GLY A 1 658 ? -16.253 -15.125 16.227 1.00 92.75 658 GLY A C 1
ATOM 4613 O O . GLY A 1 658 ? -15.915 -15.128 17.409 1.00 92.75 658 GLY A O 1
ATOM 4614 N N . ARG A 1 659 ? -15.828 -14.183 15.370 1.00 93.06 659 ARG A N 1
ATOM 4615 C CA . ARG A 1 659 ? -15.089 -12.979 15.795 1.00 93.06 659 ARG A CA 1
ATOM 4616 C C . ARG A 1 659 ? -16.008 -11.968 16.476 1.00 93.06 659 ARG A C 1
ATOM 4618 O O . ARG A 1 659 ? -17.199 -11.919 16.180 1.00 93.06 659 ARG A O 1
ATOM 4625 N N . THR A 1 660 ? -15.444 -11.134 17.341 1.00 94.75 660 THR A N 1
ATOM 4626 C CA . THR A 1 660 ? -16.116 -9.985 17.961 1.00 94.75 660 THR A CA 1
ATOM 4627 C C . THR A 1 660 ? -15.464 -8.697 17.471 1.00 94.75 660 THR A C 1
ATOM 4629 O O . THR A 1 660 ? -14.238 -8.589 17.443 1.00 94.75 660 THR A O 1
ATOM 4632 N N . LEU A 1 661 ? -16.283 -7.708 17.112 1.00 96.38 661 LEU A N 1
ATOM 4633 C CA . LEU A 1 661 ? -15.823 -6.343 16.878 1.00 96.38 661 LEU A CA 1
ATOM 4634 C C . LEU A 1 661 ? -15.771 -5.625 18.229 1.00 96.38 661 LEU A C 1
ATOM 4636 O O . LEU A 1 661 ? -16.780 -5.553 18.934 1.00 96.38 661 LEU A O 1
ATOM 4640 N N . ARG A 1 662 ? -14.597 -5.101 18.589 1.00 96.12 662 ARG A N 1
ATOM 4641 C CA . ARG A 1 662 ? -14.375 -4.357 19.836 1.00 96.12 662 ARG A CA 1
ATOM 4642 C C . ARG A 1 662 ? -14.009 -2.909 19.526 1.00 96.12 662 ARG A C 1
ATOM 4644 O O . ARG A 1 662 ? -12.918 -2.646 19.021 1.00 96.12 662 ARG A O 1
ATOM 4651 N N . LEU A 1 663 ? -14.894 -1.978 19.869 1.00 97.25 663 LEU A N 1
ATOM 4652 C CA . LEU A 1 663 ? -14.607 -0.546 19.890 1.00 97.25 663 LEU A CA 1
ATOM 4653 C C . LEU A 1 663 ? -13.904 -0.198 21.207 1.00 97.25 663 LEU A C 1
ATOM 4655 O O . LEU A 1 663 ? -14.430 -0.485 22.282 1.00 97.25 663 LEU A O 1
ATOM 4659 N N . VAL A 1 664 ? -12.739 0.440 21.123 1.00 96.94 664 VAL A N 1
ATOM 4660 C CA . VAL A 1 664 ? -12.015 0.995 22.274 1.00 96.94 664 VAL A CA 1
ATOM 4661 C C . VAL A 1 664 ? -11.856 2.500 22.090 1.00 96.94 664 VAL A C 1
ATOM 4663 O O . VAL A 1 664 ? -11.492 2.960 21.008 1.00 96.94 664 VAL A O 1
ATOM 4666 N N . LEU A 1 665 ? -12.126 3.260 23.149 1.00 97.25 665 LEU A N 1
ATOM 4667 C CA . LEU A 1 665 ? -11.946 4.709 23.221 1.00 97.25 665 LEU A CA 1
ATOM 4668 C C . LEU A 1 665 ? -10.953 5.014 24.348 1.00 97.25 665 LEU A C 1
ATOM 4670 O O . LEU A 1 665 ? -11.333 5.028 25.519 1.00 97.25 665 LEU A O 1
ATOM 4674 N N . ALA A 1 666 ? -9.680 5.205 23.998 1.00 96.19 666 ALA A N 1
ATOM 4675 C CA . ALA A 1 666 ? -8.605 5.504 24.946 1.00 96.19 666 ALA A CA 1
ATOM 4676 C C . ALA A 1 666 ? -8.420 7.019 25.145 1.00 96.19 666 ALA A C 1
ATOM 4678 O O . ALA A 1 666 ? -8.650 7.798 24.224 1.00 96.19 666 ALA A O 1
ATOM 4679 N N . THR A 1 667 ? -7.972 7.448 26.325 1.00 95.25 667 THR A N 1
ATOM 4680 C CA . THR A 1 667 ? -7.608 8.850 26.625 1.00 95.25 667 THR A CA 1
ATOM 4681 C C . THR A 1 667 ? -6.182 9.204 26.204 1.00 95.25 667 THR A C 1
ATOM 4683 O O . THR A 1 667 ? -5.864 10.383 26.048 1.00 95.25 667 THR A O 1
ATOM 4686 N N . THR A 1 668 ? -5.322 8.202 25.998 1.00 93.81 668 THR A N 1
ATOM 4687 C CA . THR A 1 668 ? -3.905 8.375 25.657 1.00 93.81 668 THR A CA 1
ATOM 4688 C C . THR A 1 668 ? -3.519 7.627 24.383 1.00 93.81 668 THR A C 1
ATOM 4690 O O . THR A 1 668 ? -4.112 6.607 24.036 1.00 93.81 668 THR A O 1
ATOM 4693 N N . ASP A 1 669 ? -2.505 8.144 23.688 1.00 93.31 669 ASP A N 1
ATOM 4694 C CA . ASP A 1 669 ? -1.809 7.469 22.593 1.00 93.31 669 ASP A CA 1
ATOM 4695 C C . ASP A 1 669 ? -0.416 8.097 22.421 1.00 93.31 669 ASP A C 1
ATOM 4697 O O . ASP A 1 669 ? -0.277 9.325 22.419 1.00 93.31 669 ASP A O 1
ATOM 4701 N N . MET A 1 670 ? 0.635 7.283 22.291 1.00 90.50 670 MET A N 1
ATOM 4702 C CA . MET A 1 670 ? 2.003 7.804 22.191 1.00 90.50 670 MET A CA 1
ATOM 4703 C C . MET A 1 670 ? 2.263 8.662 20.944 1.00 90.50 670 MET A C 1
ATOM 4705 O O . MET A 1 670 ? 3.133 9.533 20.995 1.00 90.50 670 MET A O 1
ATOM 4709 N N . ALA A 1 671 ? 1.526 8.463 19.844 1.00 89.31 671 ALA A N 1
ATOM 4710 C CA . ALA A 1 671 ? 1.761 9.174 18.587 1.00 89.31 671 ALA A CA 1
ATOM 4711 C C . ALA A 1 671 ? 1.268 10.636 18.603 1.00 89.31 671 ALA A C 1
ATOM 4713 O O . ALA A 1 671 ? 1.674 11.435 17.751 1.00 89.31 671 ALA A O 1
ATOM 4714 N N . TYR A 1 672 ? 0.443 11.001 19.591 1.00 91.94 672 TYR A N 1
ATOM 4715 C CA . TYR A 1 672 ? -0.350 12.233 19.620 1.00 91.94 672 TYR A CA 1
ATOM 4716 C C . TYR A 1 672 ? -0.138 13.069 20.887 1.00 91.94 672 TYR A C 1
ATOM 4718 O O . TYR A 1 672 ? 0.338 12.579 21.909 1.00 91.94 672 TYR A O 1
ATOM 4726 N N . SER A 1 673 ? -0.486 14.356 20.832 1.00 89.50 673 SER A N 1
ATOM 4727 C CA . SER A 1 673 ? -0.460 15.246 21.996 1.00 89.50 673 SER A CA 1
ATOM 4728 C C . SER A 1 673 ? -1.706 15.085 22.873 1.00 89.50 673 SER A C 1
ATOM 4730 O O . SER A 1 673 ? -2.841 15.104 22.391 1.00 89.50 673 SER A O 1
ATOM 4732 N N . THR A 1 674 ? -1.473 14.951 24.174 1.00 87.31 674 THR A N 1
ATOM 4733 C CA . THR A 1 674 ? -2.442 14.637 25.232 1.00 87.31 674 THR A CA 1
ATOM 4734 C C . THR A 1 674 ? -2.463 15.764 26.272 1.00 87.31 674 THR A C 1
ATOM 4736 O O . THR A 1 674 ? -1.406 16.333 26.554 1.00 87.31 674 THR A O 1
ATOM 4739 N N . PRO A 1 675 ? -3.623 16.128 26.861 1.00 85.94 675 PRO A N 1
ATOM 4740 C CA . PRO A 1 675 ? -3.694 17.243 27.806 1.00 85.94 675 PRO A CA 1
ATOM 4741 C C . PRO A 1 675 ? -2.773 17.059 29.022 1.00 85.94 675 PRO A C 1
ATOM 4743 O O . PRO A 1 675 ? -2.746 15.995 29.642 1.00 85.94 675 PRO A O 1
ATOM 4746 N N . ALA A 1 676 ? -2.047 18.120 29.391 1.00 86.38 676 ALA A N 1
ATOM 4747 C CA . ALA A 1 676 ? -1.172 18.128 30.567 1.00 86.38 676 ALA A CA 1
ATOM 4748 C C . ALA A 1 676 ? -1.954 17.973 31.886 1.00 86.38 676 ALA A C 1
ATOM 4750 O O . ALA A 1 676 ? -1.473 17.334 32.820 1.00 86.38 676 ALA A O 1
ATOM 4751 N N . THR A 1 677 ? -3.166 18.527 31.949 1.00 88.44 677 THR A N 1
ATOM 4752 C CA . THR A 1 677 ? -4.053 18.447 33.115 1.00 88.44 677 THR A CA 1
ATOM 4753 C C . THR A 1 677 ? -4.658 17.043 33.246 1.00 88.44 677 THR A C 1
ATOM 4755 O O . THR A 1 677 ? -5.286 16.575 32.290 1.00 88.44 677 THR A O 1
ATOM 4758 N N . PRO A 1 678 ? -4.530 16.369 34.406 1.00 91.88 678 PRO A N 1
ATOM 4759 C CA . PRO A 1 678 ? -5.229 15.113 34.647 1.00 91.88 678 PRO A CA 1
ATOM 4760 C C . PRO A 1 678 ? -6.740 15.331 34.745 1.00 91.88 678 PRO A C 1
ATOM 4762 O O . PRO A 1 678 ? -7.199 16.340 35.281 1.00 91.88 678 PRO A O 1
ATOM 4765 N N . ALA A 1 679 ? -7.511 14.362 34.265 1.00 93.44 679 ALA A N 1
ATOM 4766 C CA . ALA A 1 679 ? -8.969 14.388 34.309 1.00 93.44 679 ALA A CA 1
ATOM 4767 C C . ALA A 1 679 ? -9.545 12.967 34.331 1.00 93.44 679 ALA A C 1
ATOM 4769 O O . ALA A 1 679 ? -8.871 12.011 33.952 1.00 93.44 679 ALA A O 1
ATOM 4770 N N . VAL A 1 680 ? -10.809 12.842 34.732 1.00 94.25 680 VAL A N 1
ATOM 4771 C CA . VAL A 1 680 ? -11.618 11.635 34.525 1.00 94.25 680 VAL A CA 1
ATOM 4772 C C . VAL A 1 680 ? -12.855 12.043 33.735 1.00 94.25 680 VAL A C 1
ATOM 4774 O O . VAL A 1 680 ? -13.470 13.071 34.024 1.00 94.25 680 VAL A O 1
ATOM 4777 N N . TYR A 1 681 ? -13.193 11.249 32.727 1.00 95.06 681 TYR A N 1
ATOM 4778 C CA . TYR A 1 681 ? -14.348 11.442 31.855 1.00 95.06 681 TYR A CA 1
ATOM 4779 C C . TYR A 1 681 ? -15.218 10.187 31.898 1.00 95.06 681 TYR A C 1
ATOM 4781 O O . TYR A 1 681 ? -14.694 9.098 32.121 1.00 95.06 681 TYR A O 1
ATOM 4789 N N . GLN A 1 682 ? -16.519 10.307 31.639 1.00 97.06 682 GLN A N 1
ATOM 4790 C CA . GLN A 1 682 ? -17.383 9.138 31.448 1.00 97.06 682 GLN A CA 1
ATOM 4791 C C . GLN A 1 682 ? -17.757 9.016 29.971 1.00 97.06 682 GLN A C 1
ATOM 4793 O O . GLN A 1 682 ? -18.108 10.008 29.329 1.00 97.06 682 GLN A O 1
ATOM 4798 N N . VAL A 1 683 ? -17.669 7.805 29.426 1.00 97.50 683 VAL A N 1
ATOM 4799 C CA . VAL A 1 683 ? -17.892 7.523 28.005 1.00 97.50 683 VAL A CA 1
ATOM 4800 C C . VAL A 1 683 ? -18.895 6.382 27.851 1.00 97.50 683 VAL A C 1
ATOM 4802 O O . VAL A 1 683 ? -18.777 5.346 28.507 1.00 97.50 683 VAL A O 1
ATOM 4805 N N . GLU A 1 684 ? -19.875 6.564 26.968 1.00 97.50 684 GLU A N 1
ATOM 4806 C CA . GLU A 1 684 ? -20.898 5.568 26.633 1.00 97.50 684 GLU A CA 1
ATOM 4807 C C . GLU A 1 684 ? -21.224 5.550 25.130 1.00 97.50 684 GLU A C 1
ATOM 4809 O O . GLU A 1 684 ? -20.860 6.455 24.372 1.00 97.50 684 GLU A O 1
ATOM 4814 N N . LEU A 1 685 ? -21.969 4.529 24.707 1.00 97.88 685 LEU A N 1
ATOM 4815 C CA . LEU A 1 685 ? -22.614 4.482 23.398 1.00 97.88 685 LEU A CA 1
ATOM 4816 C C . LEU A 1 685 ? -23.889 5.338 23.412 1.00 97.88 685 LEU A C 1
ATOM 4818 O O . LEU A 1 685 ? -24.806 5.073 24.185 1.00 97.88 685 LEU A O 1
ATOM 4822 N N . ALA A 1 686 ? -23.975 6.331 22.525 1.00 97.56 686 ALA A N 1
ATOM 4823 C CA . ALA A 1 686 ? -25.208 7.090 22.296 1.00 97.56 686 ALA A CA 1
ATOM 4824 C C . ALA A 1 686 ? -26.147 6.386 21.301 1.00 97.56 686 ALA A C 1
ATOM 4826 O O . ALA A 1 686 ? -27.359 6.587 21.343 1.00 97.56 686 ALA A O 1
ATOM 4827 N N . SER A 1 687 ? -25.576 5.562 20.418 1.00 97.50 687 SER A N 1
ATOM 4828 C CA . SER A 1 687 ? -26.263 4.543 19.625 1.00 97.50 687 SER A CA 1
ATOM 4829 C C . SER A 1 687 ? -25.545 3.209 19.836 1.00 97.50 687 SER A C 1
ATOM 4831 O O . SER A 1 687 ? -24.312 3.207 19.833 1.00 97.50 687 SER A O 1
ATOM 4833 N N . PRO A 1 688 ? -26.256 2.078 19.989 1.00 96.88 688 PRO A N 1
ATOM 4834 C CA . PRO A 1 688 ? -25.612 0.772 20.065 1.00 96.88 688 PRO A CA 1
ATOM 4835 C C . PRO A 1 688 ? -25.022 0.330 18.716 1.00 96.88 688 PRO A C 1
ATOM 4837 O O . PRO A 1 688 ? -24.208 -0.587 18.687 1.00 96.88 688 PRO A O 1
ATOM 4840 N N . ASP A 1 689 ? -25.412 0.948 17.599 1.00 97.31 689 ASP A N 1
ATOM 4841 C CA . ASP A 1 689 ? -25.009 0.502 16.267 1.00 97.31 689 ASP A CA 1
ATOM 4842 C C . ASP A 1 689 ? -23.652 1.080 15.835 1.00 97.31 689 ASP A C 1
ATOM 4844 O O . ASP A 1 689 ? -23.495 2.289 15.643 1.00 97.31 689 ASP A O 1
ATOM 4848 N N . LEU A 1 690 ? -22.689 0.184 15.609 1.00 97.88 690 LEU A N 1
ATOM 4849 C CA . LEU A 1 690 ? -21.500 0.430 14.797 1.00 97.88 690 LEU A CA 1
ATOM 4850 C C . LEU A 1 690 ? -21.866 0.199 13.326 1.00 97.88 690 LEU A C 1
ATOM 4852 O O . LEU A 1 690 ? -22.182 -0.923 12.931 1.00 97.88 690 LEU A O 1
ATOM 4856 N N . VAL A 1 691 ? -21.817 1.242 12.505 1.00 98.00 691 VAL A N 1
ATOM 4857 C CA . VAL A 1 691 ? -22.107 1.157 11.070 1.00 98.00 691 VAL A CA 1
ATOM 4858 C C . VAL A 1 691 ? -20.837 0.739 10.332 1.00 98.00 691 VAL A C 1
ATOM 4860 O O . VAL A 1 691 ? -19.860 1.483 10.295 1.00 98.00 691 VAL A O 1
ATOM 4863 N N . VAL A 1 692 ? -20.845 -0.456 9.745 1.00 97.69 692 VAL A N 1
ATOM 4864 C CA . VAL A 1 692 ? -19.705 -1.059 9.040 1.00 97.69 692 VAL A CA 1
ATOM 4865 C C . VAL A 1 692 ? -19.946 -0.991 7.524 1.00 97.69 692 VAL A C 1
ATOM 4867 O O . VAL A 1 692 ? -20.862 -1.663 7.039 1.00 97.69 692 VAL A O 1
ATOM 4870 N N . PRO A 1 693 ? -19.177 -0.200 6.750 1.00 97.00 693 PRO A N 1
ATOM 4871 C CA . PRO A 1 693 ? -19.274 -0.183 5.292 1.00 97.00 693 PRO A CA 1
ATOM 4872 C C . PRO A 1 693 ? -18.676 -1.448 4.669 1.00 97.00 693 PRO A C 1
ATOM 4874 O O . PRO A 1 693 ? -17.729 -2.037 5.190 1.00 97.00 693 PRO A O 1
ATOM 4877 N N . THR A 1 694 ? -19.243 -1.863 3.541 1.00 93.62 694 THR A N 1
ATOM 4878 C CA . THR A 1 694 ? -18.913 -3.108 2.837 1.00 93.62 694 THR A CA 1
ATOM 4879 C C . THR A 1 694 ? -18.932 -2.873 1.323 1.00 93.62 694 THR A C 1
ATOM 4881 O O . THR A 1 694 ? -19.817 -2.179 0.805 1.00 93.62 694 THR A O 1
ATOM 4884 N N . ASP A 1 695 ? -17.975 -3.444 0.590 1.00 90.00 695 ASP A N 1
ATOM 4885 C CA . ASP A 1 695 ? -17.960 -3.408 -0.876 1.00 90.00 695 ASP A CA 1
ATOM 4886 C C . ASP A 1 695 ? -18.178 -4.814 -1.454 1.00 90.00 695 ASP A C 1
ATOM 4888 O O . ASP A 1 695 ? -17.333 -5.700 -1.313 1.00 90.00 695 ASP A O 1
ATOM 4892 N N . GLY A 1 696 ? -19.350 -5.016 -2.062 1.00 84.12 696 GLY A N 1
ATOM 4893 C CA . GLY A 1 696 ? -19.747 -6.276 -2.692 1.00 84.12 696 GLY A CA 1
ATOM 4894 C C . GLY A 1 696 ? -19.370 -6.395 -4.172 1.00 84.12 696 GLY A C 1
ATOM 4895 O O . GLY A 1 696 ? -19.640 -7.436 -4.766 1.00 84.12 696 GLY A O 1
ATOM 4896 N N . GLU A 1 697 ? -18.777 -5.360 -4.774 1.00 84.19 697 GLU A N 1
ATOM 4897 C CA . GLU A 1 697 ? -18.326 -5.372 -6.172 1.00 84.19 697 GLU A CA 1
ATOM 4898 C C . GLU A 1 697 ? -16.828 -5.690 -6.301 1.00 84.19 697 GLU A C 1
ATOM 4900 O O . GLU A 1 697 ? -16.409 -6.169 -7.353 1.00 84.19 697 GLU A O 1
ATOM 4905 N N . LEU A 1 698 ? -16.040 -5.508 -5.231 1.00 87.44 698 LEU A N 1
ATOM 4906 C CA . LEU A 1 698 ? -14.632 -5.922 -5.147 1.00 87.44 698 LEU A CA 1
ATOM 4907 C C . LEU A 1 698 ? -14.446 -7.447 -5.223 1.00 87.44 698 LEU A C 1
ATOM 4909 O O . LEU A 1 698 ? -14.331 -8.143 -4.203 1.00 87.44 698 LEU A O 1
ATOM 4913 N N . SER A 1 699 ? -14.335 -7.956 -6.447 1.00 84.38 699 SER A N 1
ATOM 4914 C CA . SER A 1 699 ? -14.067 -9.362 -6.746 1.00 84.38 699 SER A CA 1
ATOM 4915 C C . SER A 1 699 ? -12.563 -9.647 -6.809 1.00 84.38 699 SER A C 1
ATOM 4917 O O . SER A 1 699 ? -11.805 -8.912 -7.432 1.00 84.38 699 SER A O 1
ATOM 4919 N N . ALA A 1 700 ? -12.111 -10.717 -6.154 1.00 78.25 700 ALA A N 1
ATOM 4920 C CA . ALA A 1 700 ? -10.724 -11.177 -6.228 1.00 78.25 700 ALA A CA 1
ATOM 4921 C C . ALA A 1 700 ? -10.596 -12.330 -7.240 1.00 78.25 700 ALA A C 1
ATOM 4923 O O . ALA A 1 700 ? -11.464 -13.212 -7.243 1.00 78.25 700 ALA A O 1
ATOM 4924 N N . PRO A 1 701 ? -9.519 -12.396 -8.048 1.00 68.06 701 PRO A N 1
ATOM 4925 C CA . PRO A 1 701 ? -9.205 -13.582 -8.835 1.00 68.06 701 PRO A CA 1
ATOM 4926 C C . PRO A 1 701 ? -9.138 -14.819 -7.935 1.00 68.06 701 PRO A C 1
ATOM 4928 O O . PRO A 1 701 ? -8.446 -14.827 -6.915 1.00 68.06 701 PRO A O 1
ATOM 4931 N N . ALA A 1 702 ? -9.859 -15.879 -8.302 1.00 59.41 702 ALA A N 1
ATOM 4932 C CA . ALA A 1 702 ? -9.860 -17.105 -7.518 1.00 59.41 702 ALA A CA 1
ATOM 4933 C C . ALA A 1 702 ? -8.461 -17.743 -7.532 1.00 59.41 702 ALA A C 1
ATOM 4935 O O . ALA A 1 702 ? -7.990 -18.196 -8.578 1.00 59.41 702 ALA A O 1
ATOM 4936 N N . THR A 1 703 ? -7.825 -17.839 -6.362 1.00 58.47 703 THR A N 1
ATOM 4937 C CA . THR A 1 703 ? -6.562 -18.560 -6.132 1.00 58.47 703 THR A CA 1
ATOM 4938 C C . THR A 1 703 ? -6.784 -20.076 -6.173 1.00 58.47 703 THR A C 1
ATOM 4940 O O . THR A 1 703 ? -6.600 -20.803 -5.198 1.00 58.47 703 THR A O 1
ATOM 4943 N N . GLY A 1 704 ? -7.228 -20.565 -7.333 1.00 57.34 704 GLY A N 1
ATOM 4944 C CA . GLY A 1 704 ? -7.414 -21.985 -7.596 1.00 57.34 704 GLY A CA 1
ATOM 4945 C C . GLY A 1 704 ? -6.100 -22.766 -7.457 1.00 57.34 704 GLY A C 1
ATOM 4946 O O . GLY A 1 704 ? -5.018 -22.189 -7.597 1.00 57.34 704 GLY A O 1
ATOM 4947 N N . PRO A 1 705 ? -6.167 -24.088 -7.206 1.00 60.59 705 PRO A N 1
ATOM 4948 C CA . PRO A 1 705 ? -4.976 -24.922 -7.106 1.00 60.59 705 PRO A CA 1
ATOM 4949 C C . PRO A 1 705 ? -4.152 -24.785 -8.386 1.00 60.59 705 PRO A C 1
ATOM 4951 O O . PRO A 1 705 ? -4.644 -25.065 -9.482 1.00 60.59 705 PRO A O 1
ATOM 4954 N N . ALA A 1 706 ? -2.905 -24.332 -8.236 1.00 64.69 706 ALA A N 1
ATOM 4955 C CA . ALA A 1 706 ? -2.035 -23.990 -9.354 1.00 64.69 706 ALA A CA 1
ATOM 4956 C C . ALA A 1 706 ? -1.926 -25.157 -10.346 1.00 64.69 706 ALA A C 1
ATOM 4958 O O . ALA A 1 706 ? -1.928 -26.319 -9.939 1.00 64.69 706 ALA A O 1
ATOM 4959 N N . TRP A 1 707 ? -1.804 -24.862 -11.644 1.00 71.69 707 TRP A N 1
ATOM 4960 C CA . TRP A 1 707 ? -1.891 -25.861 -12.722 1.00 71.69 707 TRP A CA 1
ATOM 4961 C C . TRP A 1 707 ? -0.948 -27.069 -12.535 1.00 71.69 707 TRP A C 1
ATOM 4963 O O . TRP A 1 707 ? -1.297 -28.196 -12.894 1.00 71.69 707 TRP A O 1
ATOM 4973 N N . TRP A 1 708 ? 0.217 -26.864 -11.905 1.00 68.44 708 TRP A N 1
ATOM 4974 C CA . TRP A 1 708 ? 1.170 -27.929 -11.588 1.00 68.44 708 TRP A CA 1
ATOM 4975 C C . TRP A 1 708 ? 0.622 -28.969 -10.598 1.00 68.44 708 TRP A C 1
ATOM 4977 O O . TRP A 1 708 ? 1.031 -30.126 -10.657 1.00 68.44 708 TRP A O 1
ATOM 4987 N N . THR A 1 709 ? -0.352 -28.614 -9.755 1.00 77.75 709 THR A N 1
ATOM 4988 C CA . THR A 1 709 ? -1.054 -29.530 -8.834 1.00 77.75 709 THR A CA 1
ATOM 4989 C C . THR A 1 709 ? -1.760 -30.654 -9.598 1.00 77.75 709 THR A C 1
ATOM 4991 O O . THR A 1 709 ? -1.799 -31.791 -9.136 1.00 77.75 709 THR A O 1
ATOM 4994 N N . TRP A 1 710 ? -2.253 -30.359 -10.807 1.00 80.31 710 TRP A N 1
ATOM 4995 C CA . TRP A 1 710 ? -2.860 -31.333 -11.719 1.00 80.31 710 TRP A CA 1
ATOM 4996 C C . TRP A 1 710 ? -1.842 -31.948 -12.691 1.00 80.31 710 TRP A C 1
ATOM 4998 O O . TRP A 1 710 ? -1.959 -33.120 -13.049 1.00 80.31 710 TRP A O 1
ATOM 5008 N N . ALA A 1 711 ? -0.803 -31.204 -13.086 1.00 77.00 711 ALA A N 1
ATOM 5009 C CA . ALA A 1 711 ? 0.241 -31.719 -13.976 1.00 77.00 711 ALA A CA 1
ATOM 5010 C C . ALA A 1 711 ? 1.189 -32.734 -13.303 1.00 77.00 711 ALA A C 1
ATOM 5012 O O . ALA A 1 711 ? 1.685 -33.634 -13.977 1.00 77.00 711 ALA A O 1
ATOM 5013 N N . MET A 1 712 ? 1.433 -32.630 -11.992 1.00 79.00 712 MET A N 1
ATOM 5014 C CA . MET A 1 712 ? 2.267 -33.569 -11.226 1.00 79.00 712 MET A CA 1
ATOM 5015 C C . MET A 1 712 ? 1.745 -35.022 -11.235 1.00 79.00 712 MET A C 1
ATOM 5017 O O . MET A 1 712 ? 2.509 -35.909 -11.618 1.00 79.00 712 MET A O 1
ATOM 5021 N N . PRO A 1 713 ? 0.476 -35.324 -10.884 1.00 81.12 713 PRO A N 1
ATOM 5022 C CA . PRO A 1 713 ? -0.034 -36.696 -10.971 1.00 81.12 713 PRO A CA 1
ATOM 5023 C C . PRO A 1 713 ? -0.093 -37.216 -12.417 1.00 81.12 713 PRO A C 1
ATOM 5025 O O . PRO A 1 713 ? 0.157 -38.399 -12.648 1.00 81.12 713 PRO A O 1
ATOM 5028 N N . LEU A 1 714 ? -0.351 -36.348 -13.404 1.00 82.25 714 LEU A N 1
ATOM 5029 C CA . LEU A 1 714 ? -0.322 -36.721 -14.824 1.00 82.25 714 LEU A CA 1
ATOM 5030 C C . LEU A 1 714 ? 1.096 -37.065 -15.311 1.00 82.25 714 LEU A C 1
ATOM 5032 O O . LEU A 1 714 ? 1.278 -38.071 -15.997 1.00 82.25 714 LEU A O 1
ATOM 5036 N N . SER A 1 715 ? 2.113 -36.283 -14.940 1.00 76.19 715 SER A N 1
ATOM 5037 C CA . SER A 1 715 ? 3.503 -36.562 -15.321 1.00 76.19 715 SER A CA 1
ATOM 5038 C C . SER A 1 715 ? 4.048 -37.808 -14.617 1.00 76.19 715 SER A C 1
ATOM 5040 O O . SER A 1 715 ? 4.688 -38.636 -15.266 1.00 76.19 715 SER A O 1
ATOM 5042 N N . ALA A 1 716 ? 3.705 -38.020 -13.341 1.00 80.62 716 ALA A N 1
ATOM 5043 C CA . ALA A 1 716 ? 4.016 -39.250 -12.613 1.00 80.62 716 ALA A CA 1
ATOM 5044 C C . ALA A 1 716 ? 3.397 -40.495 -13.281 1.00 80.62 716 ALA A C 1
ATOM 5046 O O . ALA A 1 716 ? 4.076 -41.513 -13.434 1.00 80.62 716 ALA A O 1
ATOM 5047 N N . LEU A 1 717 ? 2.144 -40.406 -13.748 1.00 87.94 717 LEU A N 1
ATOM 5048 C CA . LEU A 1 717 ? 1.477 -41.479 -14.491 1.00 87.94 717 LEU A CA 1
ATOM 5049 C C . LEU A 1 717 ? 2.188 -41.786 -15.822 1.00 87.94 717 LEU A C 1
ATOM 5051 O O . LEU A 1 717 ? 2.427 -42.953 -16.135 1.00 87.94 717 LEU A O 1
ATOM 5055 N N . VAL A 1 718 ? 2.583 -40.759 -16.583 1.00 84.25 718 VAL A N 1
ATOM 5056 C CA . VAL A 1 718 ? 3.350 -40.929 -17.832 1.00 84.25 718 VAL A CA 1
ATOM 5057 C C . VAL A 1 718 ? 4.713 -41.580 -17.567 1.00 84.25 718 VAL A C 1
ATOM 5059 O O . VAL A 1 718 ? 5.085 -42.520 -18.271 1.00 84.25 718 VAL A O 1
ATOM 5062 N N . VAL A 1 719 ? 5.436 -41.150 -16.527 1.00 82.81 719 VAL A N 1
ATOM 5063 C CA . VAL A 1 719 ? 6.718 -41.758 -16.125 1.00 82.81 719 VAL A CA 1
ATOM 5064 C C . VAL A 1 719 ? 6.535 -43.229 -15.738 1.00 82.81 719 VAL A C 1
ATOM 5066 O O . VAL A 1 719 ? 7.300 -44.075 -16.201 1.00 82.81 719 VAL A O 1
ATOM 5069 N N . ALA A 1 720 ? 5.496 -43.568 -14.968 1.00 80.81 720 ALA A N 1
ATOM 5070 C CA . ALA A 1 720 ? 5.189 -44.953 -14.610 1.00 80.81 720 ALA A CA 1
ATOM 5071 C C . ALA A 1 720 ? 4.899 -45.828 -15.847 1.00 80.81 720 ALA A C 1
ATOM 5073 O O . ALA A 1 720 ? 5.433 -46.933 -15.961 1.00 80.81 720 ALA A O 1
ATOM 5074 N N . ILE A 1 721 ? 4.122 -45.320 -16.811 1.00 82.75 721 ILE A N 1
ATOM 5075 C CA . ILE A 1 721 ? 3.836 -46.011 -18.080 1.00 82.75 721 ILE A CA 1
ATOM 5076 C C . ILE A 1 721 ? 5.127 -46.255 -18.879 1.00 82.75 721 ILE A C 1
ATOM 5078 O O . ILE A 1 721 ? 5.354 -47.371 -19.352 1.00 82.75 721 ILE A O 1
ATOM 5082 N N . VAL A 1 722 ? 6.007 -45.253 -18.989 1.00 80.25 722 VAL A N 1
ATOM 5083 C CA . VAL A 1 722 ? 7.302 -45.386 -19.680 1.00 80.25 722 VAL A CA 1
ATOM 5084 C C . VAL A 1 722 ? 8.201 -46.419 -18.992 1.00 80.25 722 VAL A C 1
ATOM 5086 O O . VAL A 1 722 ? 8.769 -47.273 -19.674 1.00 80.25 722 VAL A O 1
ATOM 5089 N N . LEU A 1 723 ? 8.293 -46.406 -17.659 1.00 76.38 723 LEU A N 1
ATOM 5090 C CA . LEU A 1 723 ? 9.086 -47.378 -16.897 1.00 76.38 723 LEU A CA 1
ATOM 5091 C C . LEU A 1 723 ? 8.581 -48.819 -17.090 1.00 76.38 723 LEU A C 1
ATOM 5093 O O . LEU A 1 723 ? 9.388 -49.721 -17.317 1.00 76.38 723 LEU A O 1
ATOM 5097 N N . VAL A 1 724 ? 7.262 -49.040 -17.081 1.00 76.62 724 VAL A N 1
ATOM 5098 C CA . VAL A 1 724 ? 6.656 -50.363 -17.330 1.00 76.62 724 VAL A CA 1
ATOM 5099 C C . VAL A 1 724 ? 6.900 -50.844 -18.767 1.00 76.62 724 VAL A C 1
ATOM 5101 O O . VAL A 1 724 ? 7.183 -52.026 -18.980 1.00 76.62 724 VAL A O 1
ATOM 5104 N N . LEU A 1 725 ? 6.826 -49.948 -19.756 1.00 69.81 725 LEU A N 1
ATOM 5105 C CA . LEU A 1 725 ? 7.094 -50.279 -21.160 1.00 69.81 725 LEU A CA 1
ATOM 5106 C C . LEU A 1 725 ? 8.572 -50.619 -21.401 1.00 69.81 725 LEU A C 1
ATOM 5108 O O . LEU A 1 725 ? 8.863 -51.633 -22.031 1.00 69.81 725 LEU A O 1
ATOM 5112 N N . VAL A 1 726 ? 9.505 -49.826 -20.866 1.00 66.50 726 VAL A N 1
ATOM 5113 C CA . VAL A 1 726 ? 10.953 -50.074 -21.004 1.00 66.50 726 VAL A CA 1
ATOM 5114 C C . VAL A 1 726 ? 11.381 -51.327 -20.231 1.00 66.50 726 VAL A C 1
ATOM 5116 O O . VAL A 1 726 ? 12.157 -52.131 -20.751 1.00 66.50 726 VAL A O 1
ATOM 5119 N N . GLY A 1 727 ? 10.839 -51.545 -19.028 1.00 58.06 727 GLY A N 1
ATOM 5120 C CA . GLY A 1 727 ? 11.140 -52.718 -18.204 1.00 58.06 727 GLY A CA 1
ATOM 5121 C C . GLY A 1 727 ? 10.773 -54.045 -18.878 1.00 58.06 727 GLY A C 1
ATOM 5122 O O . GLY A 1 727 ? 11.544 -54.999 -18.814 1.00 58.06 727 GLY A O 1
ATOM 5123 N N . ARG A 1 728 ? 9.646 -54.100 -19.603 1.00 56.84 728 ARG A N 1
ATOM 5124 C CA . ARG A 1 728 ? 9.200 -55.316 -20.315 1.00 56.84 728 ARG A CA 1
ATOM 5125 C C . ARG A 1 728 ? 10.074 -55.720 -21.506 1.00 56.84 728 ARG A C 1
ATOM 5127 O O . ARG A 1 728 ? 10.014 -56.878 -21.911 1.00 56.84 728 ARG A O 1
ATOM 5134 N N . VAL A 1 729 ? 10.882 -54.811 -22.057 1.00 54.28 729 VAL A N 1
ATOM 5135 C CA . VAL A 1 729 ? 11.751 -55.093 -23.219 1.00 54.28 729 VAL A CA 1
ATOM 5136 C C . VAL A 1 729 ? 13.081 -55.740 -22.803 1.00 54.28 729 VAL A C 1
ATOM 5138 O O . VAL A 1 729 ? 13.692 -56.447 -23.599 1.00 54.28 729 VAL A O 1
ATOM 5141 N N . ARG A 1 730 ? 13.521 -55.574 -21.548 1.00 50.25 730 ARG A N 1
ATOM 5142 C CA . ARG A 1 730 ? 14.753 -56.185 -21.014 1.00 50.25 730 ARG A CA 1
ATOM 5143 C C . ARG A 1 730 ? 14.495 -57.520 -20.303 1.00 50.25 730 ARG A C 1
ATOM 5145 O O . ARG A 1 730 ? 14.802 -57.668 -19.122 1.00 50.25 730 ARG A O 1
ATOM 5152 N N . ARG A 1 731 ? 13.987 -58.524 -21.026 1.00 47.97 731 ARG A N 1
ATOM 5153 C CA . ARG A 1 731 ? 14.227 -59.919 -20.609 1.00 47.97 731 ARG A CA 1
ATOM 5154 C C . ARG A 1 731 ? 15.713 -60.228 -20.804 1.00 47.97 731 ARG A C 1
ATOM 5156 O O . ARG A 1 731 ? 16.268 -59.903 -21.850 1.00 47.97 731 ARG A O 1
ATOM 5163 N N . ALA A 1 732 ? 16.347 -60.814 -19.791 1.00 52.22 732 ALA A N 1
ATOM 5164 C CA . ALA A 1 732 ? 17.714 -61.303 -19.910 1.00 52.22 732 ALA A CA 1
ATOM 5165 C C . ALA A 1 732 ? 17.762 -62.469 -20.908 1.00 52.22 732 ALA A C 1
ATOM 5167 O O . ALA A 1 732 ? 16.836 -63.279 -20.960 1.00 52.22 732 ALA A O 1
ATOM 5168 N N . ASP A 1 733 ? 18.835 -62.540 -21.690 1.00 51.97 733 ASP A N 1
ATOM 5169 C CA . ASP A 1 733 ? 19.040 -63.594 -22.680 1.00 51.97 733 ASP A CA 1
ATOM 5170 C C . ASP A 1 733 ? 19.533 -64.869 -21.979 1.00 51.97 733 ASP A C 1
ATOM 5172 O O . ASP A 1 733 ? 20.726 -65.057 -21.746 1.00 51.97 733 ASP A O 1
ATOM 5176 N N . THR A 1 734 ? 18.587 -65.707 -21.552 1.00 55.62 734 THR A N 1
ATOM 5177 C CA . THR A 1 734 ? 18.844 -66.979 -20.859 1.00 55.62 734 THR A CA 1
ATOM 5178 C C . THR A 1 734 ? 18.866 -68.157 -21.834 1.00 55.62 734 THR A C 1
ATOM 5180 O O . THR A 1 734 ? 18.280 -69.207 -21.566 1.00 55.62 734 THR A O 1
ATOM 5183 N N . THR A 1 735 ? 19.501 -67.978 -22.991 1.00 60.50 735 THR A N 1
ATOM 5184 C CA . THR A 1 735 ? 19.784 -69.061 -23.936 1.00 60.50 735 THR A CA 1
ATOM 5185 C C . THR A 1 735 ? 20.863 -69.982 -23.359 1.00 60.50 735 THR A C 1
ATOM 5187 O O . THR A 1 735 ? 22.051 -69.665 -23.361 1.00 60.50 735 THR A O 1
ATOM 5190 N N . GLN A 1 736 ? 20.440 -71.130 -22.822 1.00 67.69 736 GLN A N 1
ATOM 5191 C CA . GLN A 1 736 ? 21.353 -72.214 -22.465 1.00 67.69 736 GLN A CA 1
ATOM 5192 C C . GLN A 1 736 ? 21.791 -72.935 -23.744 1.00 67.69 736 GLN A C 1
ATOM 5194 O O . GLN A 1 736 ? 20.956 -73.380 -24.528 1.00 67.69 736 GLN A O 1
ATOM 5199 N N . ASP A 1 737 ? 23.100 -73.041 -23.939 1.00 78.31 737 ASP A N 1
ATOM 5200 C CA . ASP A 1 737 ? 23.728 -73.691 -25.085 1.00 78.31 737 ASP A CA 1
ATOM 5201 C C . ASP A 1 737 ? 23.782 -75.221 -24.868 1.00 78.31 737 ASP A C 1
ATOM 5203 O O . ASP A 1 737 ? 24.514 -75.676 -23.981 1.00 78.31 737 ASP A O 1
ATOM 5207 N N . PRO A 1 738 ? 22.988 -76.033 -25.598 1.00 75.38 738 PRO A N 1
ATOM 5208 C CA . PRO A 1 738 ? 22.822 -77.452 -25.286 1.00 75.38 738 PRO A CA 1
ATOM 5209 C C . PRO A 1 738 ? 24.073 -78.283 -25.599 1.00 75.38 738 PRO A C 1
ATOM 5211 O O . PRO A 1 738 ? 24.338 -79.252 -24.894 1.00 75.38 738 PRO A O 1
ATOM 5214 N N . GLU A 1 739 ? 24.880 -77.890 -26.590 1.00 80.19 739 GLU A N 1
ATOM 5215 C CA . GLU A 1 739 ? 26.128 -78.590 -26.943 1.00 80.19 739 GLU A CA 1
ATOM 5216 C C . GLU A 1 739 ? 27.238 -78.379 -25.897 1.00 80.19 739 GLU A C 1
ATOM 5218 O O . GLU A 1 739 ? 28.226 -79.1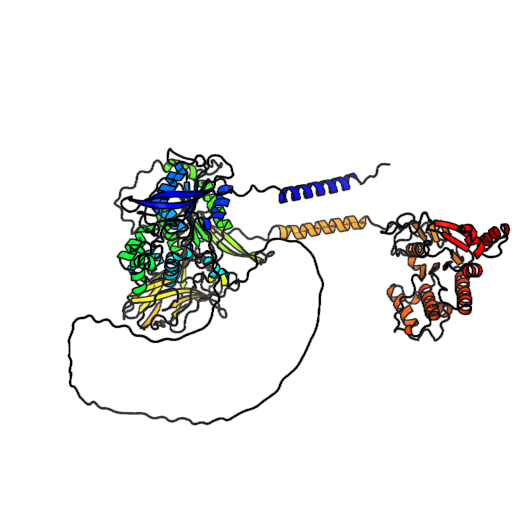13 -25.860 1.00 80.19 739 GLU A O 1
ATOM 5223 N N . LEU A 1 740 ? 27.064 -77.391 -25.013 1.00 81.62 740 LEU A N 1
ATOM 5224 C CA . LEU A 1 740 ? 27.978 -77.069 -23.919 1.00 81.62 740 LEU A CA 1
ATOM 5225 C C . LEU A 1 740 ? 27.401 -77.412 -22.532 1.00 81.62 740 LEU A C 1
ATOM 5227 O O . LEU A 1 740 ? 28.012 -77.065 -21.521 1.00 81.62 740 LEU A O 1
ATOM 5231 N N . ALA A 1 741 ? 26.251 -78.093 -22.455 1.00 81.81 741 ALA A N 1
ATOM 5232 C CA . ALA A 1 741 ? 25.552 -78.377 -21.198 1.00 81.81 741 ALA A CA 1
ATOM 5233 C C . ALA A 1 741 ? 26.395 -79.176 -20.183 1.00 81.81 741 ALA A C 1
ATOM 5235 O O . ALA A 1 741 ? 26.337 -78.890 -18.987 1.00 81.81 741 ALA A O 1
ATOM 5236 N N . ASP A 1 742 ? 27.219 -80.115 -20.656 1.00 82.00 742 ASP A N 1
ATOM 5237 C CA . ASP A 1 742 ? 28.119 -80.925 -19.822 1.00 82.00 742 ASP A CA 1
ATOM 5238 C C . ASP A 1 742 ? 29.521 -80.327 -19.635 1.00 82.00 742 ASP A C 1
ATOM 5240 O O . ASP A 1 742 ? 30.344 -80.915 -18.937 1.00 82.00 742 ASP A O 1
ATOM 5244 N N . VAL A 1 743 ? 29.796 -79.154 -20.217 1.00 88.50 743 VAL A N 1
ATOM 5245 C CA . VAL A 1 743 ? 31.110 -78.495 -20.186 1.00 88.50 743 VAL A CA 1
ATOM 5246 C C . VAL A 1 743 ? 31.193 -77.555 -18.976 1.00 88.50 743 VAL A C 1
ATOM 5248 O O . VAL A 1 743 ? 30.493 -76.538 -18.961 1.00 88.50 743 VAL A O 1
ATOM 5251 N N . PRO A 1 744 ? 32.047 -77.831 -17.968 1.00 89.50 744 PRO A N 1
ATOM 5252 C CA . PRO A 1 744 ? 32.170 -76.986 -16.781 1.00 89.50 744 PRO A CA 1
ATOM 5253 C C . PRO A 1 744 ? 32.513 -75.532 -17.093 1.00 89.50 744 PRO A C 1
ATOM 5255 O O . PRO A 1 744 ? 31.944 -74.630 -16.481 1.00 89.50 744 PRO A O 1
ATOM 5258 N N . LEU A 1 745 ? 33.418 -75.289 -18.046 1.00 92.50 745 LEU A N 1
ATOM 5259 C CA . LEU A 1 745 ? 33.821 -73.938 -18.420 1.00 92.50 745 LEU A CA 1
ATOM 5260 C C . LEU A 1 745 ? 34.251 -73.839 -19.888 1.00 92.50 745 LEU A C 1
ATOM 5262 O O . LEU A 1 745 ? 35.177 -74.518 -20.325 1.00 92.50 745 LEU A O 1
ATOM 5266 N N . GLN A 1 746 ? 33.640 -72.900 -20.608 1.00 92.94 746 GLN A N 1
ATOM 5267 C CA . GLN A 1 746 ? 34.113 -72.371 -21.884 1.00 92.94 746 GLN A CA 1
ATOM 5268 C C . GLN A 1 746 ? 34.341 -70.860 -21.748 1.00 92.94 746 GLN A C 1
ATOM 5270 O O . GLN A 1 746 ? 33.443 -70.121 -21.343 1.00 92.94 746 GLN A O 1
ATOM 5275 N N . ILE A 1 747 ? 35.528 -70.390 -22.128 1.00 93.75 747 ILE A N 1
ATOM 5276 C CA . ILE A 1 747 ? 35.873 -68.970 -22.252 1.00 93.75 747 ILE A CA 1
ATOM 5277 C C . ILE A 1 747 ? 36.198 -68.672 -23.719 1.00 93.75 747 ILE A C 1
ATOM 5279 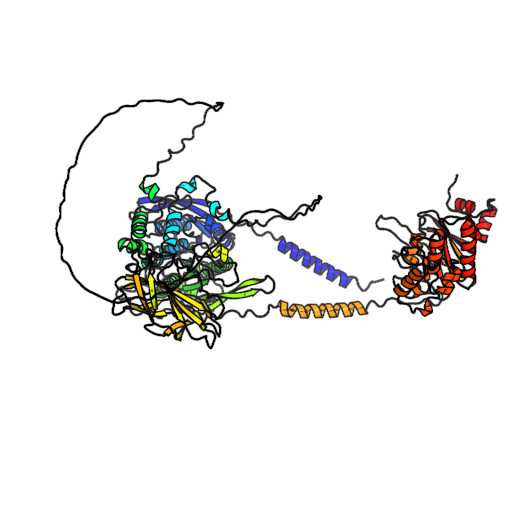O O . ILE A 1 747 ? 36.926 -69.443 -24.348 1.00 93.75 747 ILE A O 1
ATOM 5283 N N . THR A 1 748 ? 35.684 -67.560 -24.253 1.00 92.81 748 THR A N 1
ATOM 5284 C CA . THR A 1 748 ? 35.866 -67.175 -25.663 1.00 92.81 748 THR A CA 1
ATOM 5285 C C . THR A 1 748 ? 36.054 -65.662 -25.812 1.00 92.81 748 THR A C 1
ATOM 5287 O O . THR A 1 748 ? 35.179 -64.884 -25.431 1.00 92.81 748 THR A O 1
ATOM 5290 N N . GLY A 1 749 ? 37.175 -65.240 -26.404 1.00 91.31 749 GLY A N 1
ATOM 5291 C CA . GLY A 1 749 ? 37.494 -63.848 -26.760 1.00 91.31 749 GLY A CA 1
ATOM 5292 C C . GLY A 1 749 ? 37.645 -62.883 -25.576 1.00 91.31 749 GLY A C 1
ATOM 5293 O O . GLY A 1 749 ? 37.473 -61.669 -25.726 1.00 91.31 749 GLY A O 1
ATOM 5294 N N . LEU A 1 750 ? 37.871 -63.410 -24.370 1.00 93.00 750 LEU A N 1
ATOM 5295 C CA . LEU A 1 750 ? 37.664 -62.681 -23.125 1.00 93.00 750 LEU A CA 1
ATOM 5296 C C . LEU A 1 750 ? 38.673 -61.542 -22.967 1.00 93.00 750 LEU A C 1
ATOM 5298 O O . LEU A 1 750 ? 39.885 -61.740 -23.015 1.00 93.00 750 LEU A O 1
ATOM 5302 N N . THR A 1 751 ? 38.160 -60.332 -22.762 1.00 92.06 751 THR A N 1
ATOM 5303 C CA . THR A 1 751 ? 38.953 -59.102 -22.717 1.00 92.06 751 THR A CA 1
ATOM 5304 C C . THR A 1 751 ? 38.532 -58.216 -21.548 1.00 92.06 751 THR A C 1
ATOM 5306 O O . THR A 1 751 ? 37.344 -57.941 -21.365 1.00 92.06 751 THR A O 1
ATOM 5309 N N . LYS A 1 752 ? 39.520 -57.689 -20.810 1.00 93.19 752 LYS A N 1
ATOM 5310 C CA . LYS A 1 752 ? 39.319 -56.685 -19.759 1.00 93.19 752 LYS A CA 1
ATOM 5311 C C . LYS A 1 752 ? 40.330 -55.543 -19.838 1.00 93.19 752 LYS A C 1
ATOM 5313 O O . LYS A 1 752 ? 41.538 -55.776 -19.860 1.00 93.19 752 LYS A O 1
ATOM 5318 N N . ARG A 1 753 ? 39.829 -54.306 -19.800 1.00 90.44 753 ARG A N 1
ATOM 5319 C CA . ARG A 1 753 ? 40.603 -53.071 -19.625 1.00 90.44 753 ARG A CA 1
ATOM 5320 C C . ARG A 1 753 ? 40.156 -52.331 -18.360 1.00 90.44 753 ARG A C 1
ATOM 5322 O O . ARG A 1 753 ? 38.961 -52.206 -18.096 1.00 90.44 753 ARG A O 1
ATOM 5329 N N . TYR A 1 754 ? 41.105 -51.816 -17.586 1.00 86.75 754 TYR A N 1
ATOM 5330 C CA . TYR A 1 754 ? 40.837 -50.964 -16.424 1.00 86.75 754 TYR A CA 1
ATOM 5331 C C . TYR A 1 754 ? 40.942 -49.466 -16.777 1.00 86.75 754 TYR A C 1
ATOM 5333 O O . TYR A 1 754 ? 41.425 -49.085 -17.844 1.00 86.75 754 TYR A O 1
ATOM 5341 N N . ARG A 1 755 ? 40.443 -48.584 -15.894 1.00 83.06 755 ARG A N 1
ATOM 5342 C CA . ARG A 1 755 ? 40.359 -47.124 -16.146 1.00 83.06 755 ARG A CA 1
ATOM 5343 C C . ARG A 1 755 ? 41.719 -46.425 -16.283 1.00 83.06 755 ARG A C 1
ATOM 5345 O O . ARG A 1 755 ? 41.774 -45.341 -16.847 1.00 83.06 755 ARG A O 1
ATOM 5352 N N . ASN A 1 756 ? 42.795 -47.048 -15.808 1.00 76.75 756 ASN A N 1
ATOM 5353 C CA . ASN A 1 756 ? 44.186 -46.640 -16.035 1.00 76.75 756 ASN A CA 1
ATOM 5354 C C . ASN A 1 756 ? 44.685 -46.933 -17.472 1.00 76.75 756 ASN A C 1
ATOM 5356 O O . ASN A 1 756 ? 45.835 -46.649 -17.785 1.00 76.75 756 ASN A O 1
ATOM 5360 N N . GLY A 1 757 ? 43.848 -47.519 -18.338 1.00 76.44 757 GLY A N 1
ATOM 5361 C CA . GLY A 1 757 ? 44.177 -47.890 -19.718 1.00 76.44 757 GLY A CA 1
ATOM 5362 C C . GLY A 1 757 ? 44.736 -49.309 -19.872 1.00 76.44 757 GLY A C 1
ATOM 5363 O O . GLY A 1 757 ? 44.711 -49.853 -20.979 1.00 76.44 757 GLY A O 1
ATOM 5364 N N . GLU A 1 758 ? 45.170 -49.929 -18.775 1.00 81.88 758 GLU A N 1
ATOM 5365 C CA . GLU A 1 758 ? 45.785 -51.256 -18.714 1.00 81.88 758 GLU A CA 1
ATOM 5366 C C . GLU A 1 758 ? 44.832 -52.357 -19.198 1.00 81.88 758 GLU A C 1
ATOM 5368 O O . GLU A 1 758 ? 43.681 -52.438 -18.759 1.00 81.88 758 GLU A O 1
ATOM 5373 N N . LYS A 1 759 ? 45.307 -53.221 -20.105 1.00 87.00 759 LYS A N 1
ATOM 5374 C CA . LYS A 1 759 ? 44.549 -54.363 -20.635 1.00 87.00 759 LYS A CA 1
ATOM 5375 C C . LYS A 1 759 ? 44.947 -55.640 -19.886 1.00 87.00 759 LYS A C 1
ATOM 5377 O O . LYS A 1 759 ? 45.806 -56.386 -20.338 1.00 87.00 759 LYS A O 1
ATOM 5382 N N . ALA A 1 760 ? 44.340 -55.854 -18.721 1.00 88.69 760 ALA A N 1
ATOM 5383 C CA . ALA A 1 760 ? 44.685 -56.943 -17.804 1.00 88.69 760 ALA A CA 1
ATOM 5384 C C . ALA A 1 760 ? 44.318 -58.353 -18.315 1.00 88.69 760 ALA A C 1
ATOM 5386 O O . ALA A 1 760 ? 44.885 -59.332 -17.835 1.00 88.69 760 ALA A O 1
ATOM 5387 N N . VAL A 1 761 ? 43.381 -58.466 -19.266 1.00 91.75 761 VAL A N 1
ATOM 5388 C CA . VAL A 1 761 ? 43.098 -59.706 -20.014 1.00 91.75 761 VAL A CA 1
ATOM 5389 C C . VAL A 1 761 ? 42.838 -59.351 -21.481 1.00 91.75 761 VAL A C 1
ATOM 5391 O O . VAL A 1 761 ? 42.144 -58.370 -21.773 1.00 91.75 761 VAL A O 1
ATOM 5394 N N . ASP A 1 762 ? 43.404 -60.123 -22.403 1.00 91.94 762 ASP A N 1
ATOM 5395 C CA . ASP A 1 762 ? 43.448 -59.831 -23.835 1.00 91.94 762 ASP A CA 1
ATOM 5396 C C . ASP A 1 762 ? 43.219 -61.106 -24.662 1.00 91.94 762 ASP A C 1
ATOM 5398 O O . ASP A 1 762 ? 44.085 -61.975 -24.715 1.00 91.94 762 ASP A O 1
ATOM 5402 N N . ASP A 1 763 ? 42.038 -61.194 -25.284 1.00 90.62 763 ASP A N 1
ATOM 5403 C CA . ASP A 1 763 ? 41.612 -62.268 -26.199 1.00 90.62 763 ASP A CA 1
ATOM 5404 C C . ASP A 1 763 ? 41.758 -63.705 -25.646 1.00 90.62 763 ASP A C 1
ATOM 5406 O O . ASP A 1 763 ? 42.055 -64.668 -26.355 1.00 90.62 763 ASP A O 1
ATOM 5410 N N . LEU A 1 764 ? 41.550 -63.866 -24.337 1.00 92.81 764 LEU A N 1
ATOM 5411 C CA . LEU A 1 764 ? 41.710 -65.148 -23.658 1.00 92.81 764 LEU A CA 1
ATOM 5412 C C . LEU A 1 764 ? 40.579 -66.114 -24.048 1.00 92.81 764 LEU A C 1
ATOM 5414 O O . LEU A 1 764 ? 39.402 -65.811 -23.854 1.00 92.81 764 LEU A O 1
ATOM 5418 N N . SER A 1 765 ? 40.942 -67.292 -24.561 1.00 92.88 765 SER A N 1
ATOM 5419 C CA . SER A 1 765 ? 40.003 -68.343 -24.975 1.00 92.88 765 SER A CA 1
ATOM 5420 C C . SER A 1 765 ? 40.530 -69.723 -24.579 1.00 92.88 765 SER A C 1
ATOM 5422 O O . SER A 1 765 ? 41.624 -70.092 -24.994 1.00 92.88 765 SER A O 1
ATOM 5424 N N . PHE A 1 766 ? 39.775 -70.489 -23.788 1.00 92.69 766 PHE A N 1
ATOM 5425 C CA . PHE A 1 766 ? 40.075 -71.891 -23.464 1.00 92.69 766 PHE A CA 1
ATOM 5426 C C . PHE A 1 766 ? 38.827 -72.622 -22.945 1.00 92.69 766 PHE A C 1
ATOM 5428 O O . PHE A 1 766 ? 37.826 -71.996 -22.593 1.00 92.69 766 PHE A O 1
ATOM 5435 N N . ARG A 1 767 ? 38.896 -73.955 -22.890 1.00 91.56 767 ARG A N 1
ATOM 5436 C CA . ARG A 1 767 ? 37.842 -74.851 -22.394 1.00 91.56 767 ARG A CA 1
ATOM 5437 C C . ARG A 1 767 ? 38.391 -75.749 -21.282 1.00 91.56 767 ARG A C 1
ATOM 5439 O O . ARG A 1 767 ? 39.595 -76.000 -21.242 1.00 91.56 767 ARG A O 1
ATOM 5446 N N . VAL A 1 768 ? 37.515 -76.193 -20.385 1.00 91.38 768 VAL A N 1
ATOM 5447 C CA . VAL A 1 768 ? 37.808 -77.103 -19.268 1.00 91.38 768 VAL A CA 1
ATOM 5448 C C . VAL A 1 768 ? 36.752 -78.203 -19.265 1.00 91.38 768 VAL A C 1
ATOM 5450 O O . VAL A 1 768 ? 35.563 -77.894 -19.349 1.00 91.38 768 VAL A O 1
ATOM 5453 N N . GLU A 1 769 ? 37.174 -79.462 -19.169 1.00 89.31 769 GLU A N 1
ATOM 5454 C CA . GLU A 1 769 ? 36.287 -80.637 -19.136 1.00 89.31 769 GLU A CA 1
ATOM 5455 C C . GLU A 1 769 ? 36.000 -81.101 -17.696 1.00 89.31 769 GLU A C 1
ATOM 5457 O O . GLU A 1 769 ? 36.703 -80.722 -16.754 1.00 89.31 769 GLU A O 1
ATOM 5462 N N . ARG A 1 770 ? 34.989 -81.965 -17.520 1.00 87.12 770 ARG A N 1
ATOM 5463 C CA . ARG A 1 770 ? 34.690 -82.617 -16.230 1.00 87.12 770 ARG A CA 1
ATOM 5464 C C . ARG A 1 770 ? 35.889 -83.401 -15.680 1.00 87.12 770 ARG A C 1
ATOM 5466 O O . ARG A 1 770 ? 36.728 -83.899 -16.431 1.00 87.12 770 ARG A O 1
ATOM 5473 N N . GLY A 1 771 ? 35.970 -83.497 -14.352 1.00 84.75 771 GLY A N 1
ATOM 5474 C CA . GLY A 1 771 ? 37.025 -84.223 -13.633 1.00 84.75 771 GLY A CA 1
ATOM 5475 C C . GLY A 1 771 ? 38.418 -83.577 -13.681 1.00 84.75 771 GLY A C 1
ATOM 5476 O O . GLY A 1 771 ? 39.345 -84.078 -13.042 1.00 84.75 771 GLY A O 1
ATOM 5477 N N . GLN A 1 772 ? 38.607 -82.476 -14.419 1.00 88.62 772 GLN A N 1
ATOM 5478 C CA . GLN A 1 772 ? 39.908 -81.820 -14.524 1.00 88.62 772 GLN A CA 1
ATOM 5479 C C . GLN A 1 772 ? 40.245 -81.022 -13.257 1.00 88.62 772 GLN A C 1
ATOM 5481 O O . GLN A 1 772 ? 39.474 -80.178 -12.797 1.00 88.62 772 GLN A O 1
ATOM 5486 N N . VAL A 1 773 ? 41.466 -81.228 -12.754 1.00 90.12 773 VAL A N 1
ATOM 5487 C CA . VAL A 1 773 ? 42.179 -80.221 -11.955 1.00 90.12 773 VAL A CA 1
ATOM 5488 C C . VAL A 1 773 ? 43.029 -79.392 -12.917 1.00 90.12 773 VAL A C 1
ATOM 5490 O O . VAL A 1 773 ? 43.911 -79.953 -13.580 1.00 90.12 773 VAL A O 1
ATOM 5493 N N . LEU A 1 774 ? 42.753 -78.093 -13.008 1.00 91.44 774 LEU A N 1
ATOM 5494 C CA . LEU A 1 774 ? 43.356 -77.145 -13.944 1.00 91.44 774 LEU A CA 1
ATOM 5495 C C . LEU A 1 774 ? 44.194 -76.096 -13.201 1.00 91.44 774 LEU A C 1
ATOM 5497 O O . LEU A 1 774 ? 43.660 -75.347 -12.385 1.00 91.44 774 LEU A O 1
ATOM 5501 N N . GLY A 1 775 ? 45.484 -76.004 -13.526 1.00 90.94 775 GLY A N 1
ATOM 5502 C CA . GLY A 1 775 ? 46.378 -74.966 -13.010 1.00 90.94 775 GLY A CA 1
ATOM 5503 C C . GLY A 1 775 ? 46.441 -73.746 -13.928 1.00 90.94 775 GLY A C 1
ATOM 5504 O O . GLY A 1 775 ? 46.972 -73.831 -15.035 1.00 90.94 775 GLY A O 1
ATOM 5505 N N . LEU A 1 776 ? 45.943 -72.599 -13.468 1.00 89.81 776 LEU A N 1
ATOM 5506 C CA . LEU A 1 776 ? 46.120 -71.302 -14.117 1.00 89.81 776 LEU A CA 1
ATOM 5507 C C . LEU A 1 776 ? 47.483 -70.724 -13.704 1.00 89.81 776 LEU A C 1
ATOM 5509 O O . LEU A 1 776 ? 47.644 -70.185 -12.607 1.00 89.81 776 LEU A O 1
ATOM 5513 N N . LEU A 1 777 ? 48.468 -70.888 -14.586 1.00 87.19 777 LEU A N 1
ATOM 5514 C CA . LEU A 1 777 ? 49.868 -70.508 -14.406 1.00 87.19 777 LEU A CA 1
ATOM 5515 C C . LEU A 1 777 ? 50.162 -69.123 -14.986 1.00 87.19 777 LEU A C 1
ATOM 5517 O O . LEU A 1 777 ? 49.510 -68.662 -15.921 1.00 87.19 777 LEU A O 1
ATOM 5521 N N . GLY A 1 778 ? 51.196 -68.474 -14.456 1.00 84.88 778 GLY A N 1
ATOM 5522 C CA . GLY A 1 778 ? 51.697 -67.189 -14.942 1.00 84.88 778 GLY A CA 1
ATOM 5523 C C . GLY A 1 778 ? 52.304 -66.352 -13.816 1.00 84.88 778 GLY A C 1
ATOM 5524 O O . GLY A 1 778 ? 51.943 -66.562 -12.650 1.00 84.88 778 GLY A O 1
ATOM 5525 N N . PRO A 1 779 ? 53.179 -65.378 -14.129 1.00 81.69 779 PRO A N 1
ATOM 5526 C CA . PRO A 1 779 ? 53.728 -64.469 -13.127 1.00 81.69 779 PRO A CA 1
ATOM 5527 C C . PRO A 1 779 ? 52.638 -63.595 -12.480 1.00 81.69 779 PRO A C 1
ATOM 5529 O O . PRO A 1 779 ? 51.456 -63.602 -12.858 1.00 81.69 779 PRO A O 1
ATOM 5532 N N . ASN A 1 780 ? 53.026 -62.804 -11.484 1.00 81.00 780 ASN A N 1
ATOM 5533 C CA . ASN A 1 780 ? 52.140 -61.784 -10.929 1.00 81.00 780 ASN A CA 1
ATOM 5534 C C . ASN A 1 780 ? 51.882 -60.691 -11.980 1.00 81.00 780 ASN A C 1
ATOM 5536 O O . ASN A 1 780 ? 52.759 -60.347 -12.766 1.00 81.00 780 ASN A O 1
ATOM 5540 N N . GLY A 1 781 ? 50.636 -60.215 -12.065 1.00 78.25 781 GLY A N 1
ATOM 5541 C CA . GLY A 1 781 ? 50.181 -59.351 -13.164 1.00 78.25 781 GLY A CA 1
ATOM 5542 C C . GLY A 1 781 ? 49.813 -60.075 -14.472 1.00 78.25 781 GLY A C 1
ATOM 5543 O O . GLY A 1 781 ? 49.336 -59.430 -15.399 1.00 78.25 781 GLY A O 1
ATOM 5544 N N . ALA A 1 782 ? 49.935 -61.407 -14.573 1.00 84.69 782 ALA A N 1
ATOM 5545 C CA . ALA A 1 782 ? 49.608 -62.142 -15.807 1.00 84.69 782 ALA A CA 1
ATOM 5546 C C . ALA A 1 782 ? 48.113 -62.168 -16.202 1.00 84.69 782 ALA A C 1
ATOM 5548 O O . ALA A 1 782 ? 47.793 -62.674 -17.274 1.00 84.69 782 ALA A O 1
ATOM 5549 N N . GLY A 1 783 ? 47.210 -61.644 -15.364 1.00 86.44 783 GLY A N 1
ATOM 5550 C CA . GLY A 1 783 ? 45.758 -61.589 -15.605 1.00 86.44 783 GLY A CA 1
ATOM 5551 C C . GLY A 1 783 ? 44.916 -62.578 -14.785 1.00 86.44 783 GLY A C 1
ATOM 5552 O O . GLY A 1 783 ? 43.701 -62.407 -14.722 1.00 86.44 783 GLY A O 1
ATOM 5553 N N . LYS A 1 784 ? 45.546 -63.551 -14.100 1.00 89.88 784 LYS A N 1
ATOM 5554 C CA . LYS A 1 784 ? 44.911 -64.682 -13.377 1.00 89.88 784 LYS A CA 1
ATOM 5555 C C . LYS A 1 784 ? 43.645 -64.297 -12.582 1.00 89.88 784 LYS A C 1
ATOM 5557 O O . LYS A 1 784 ? 42.532 -64.631 -12.988 1.00 89.88 784 LYS A O 1
ATOM 5562 N N . THR A 1 785 ? 43.799 -63.512 -11.514 1.00 88.06 785 THR A N 1
ATOM 5563 C CA . THR A 1 785 ? 42.698 -63.058 -10.643 1.00 88.06 785 THR A CA 1
ATOM 5564 C C . THR A 1 785 ? 41.647 -62.226 -11.391 1.00 88.06 785 THR A C 1
ATOM 5566 O O . THR A 1 785 ? 40.463 -62.290 -11.072 1.00 88.06 785 THR A O 1
ATOM 5569 N N . THR A 1 786 ? 42.026 -61.478 -12.433 1.00 89.69 786 THR A N 1
ATOM 5570 C CA . THR A 1 786 ? 41.078 -60.710 -13.265 1.00 89.69 786 THR A CA 1
ATOM 5571 C C . THR A 1 786 ? 40.199 -61.633 -14.116 1.00 89.69 786 THR A C 1
ATOM 5573 O O . THR A 1 786 ? 38.991 -61.411 -14.197 1.00 89.69 786 THR A O 1
ATOM 5576 N N . THR A 1 787 ? 40.758 -62.712 -14.673 1.00 91.00 787 THR A N 1
ATOM 5577 C CA . THR A 1 787 ? 39.987 -63.786 -15.325 1.00 91.00 787 THR A CA 1
ATOM 5578 C C . THR A 1 787 ? 39.020 -64.447 -14.341 1.00 91.00 787 THR A C 1
ATOM 5580 O O . THR A 1 787 ? 37.846 -64.626 -14.657 1.00 91.00 787 THR A O 1
ATOM 5583 N N . MET A 1 788 ? 39.472 -64.744 -13.121 1.00 90.31 788 MET A N 1
ATOM 5584 C CA . MET A 1 788 ? 38.651 -65.406 -12.097 1.00 90.31 788 MET A CA 1
ATOM 5585 C C . MET A 1 788 ? 37.522 -64.498 -11.579 1.00 90.31 788 MET A C 1
ATOM 5587 O O . MET A 1 788 ? 36.382 -64.942 -11.452 1.00 90.31 788 MET A O 1
ATOM 5591 N N . ARG A 1 789 ? 37.779 -63.196 -11.391 1.00 89.56 789 ARG A N 1
ATOM 5592 C CA . ARG A 1 789 ? 36.745 -62.184 -11.097 1.00 89.56 789 ARG A CA 1
ATOM 5593 C C . ARG A 1 789 ? 35.677 -62.089 -12.196 1.00 89.56 789 ARG A C 1
ATOM 5595 O O . ARG A 1 789 ? 34.511 -61.873 -11.869 1.00 89.56 789 ARG A O 1
ATOM 5602 N N . MET A 1 790 ? 36.042 -62.258 -13.472 1.00 91.00 790 MET A N 1
ATOM 5603 C CA . MET A 1 790 ? 35.069 -62.333 -14.575 1.00 91.00 790 MET A CA 1
ATOM 5604 C C . MET A 1 790 ? 34.279 -63.649 -14.560 1.00 91.00 790 MET A C 1
ATOM 5606 O O . MET A 1 790 ? 33.062 -63.621 -14.720 1.00 91.00 790 MET A O 1
ATOM 5610 N N . LEU A 1 791 ? 34.943 -64.782 -14.305 1.00 89.94 791 LEU A N 1
ATOM 5611 C CA . LEU A 1 791 ? 34.323 -66.111 -14.198 1.00 89.94 791 LEU A CA 1
ATOM 5612 C C . LEU A 1 791 ? 33.250 -66.185 -13.096 1.00 89.94 791 LEU A C 1
ATOM 5614 O O . LEU A 1 791 ? 32.208 -66.802 -13.290 1.00 89.94 791 LEU A O 1
ATOM 5618 N N . MET A 1 792 ? 33.471 -65.508 -11.969 1.00 87.75 792 MET A N 1
ATOM 5619 C CA . MET A 1 792 ? 32.493 -65.388 -10.878 1.00 87.75 792 MET A CA 1
ATOM 5620 C C . MET A 1 792 ? 31.413 -64.315 -11.118 1.00 87.75 792 MET A C 1
ATOM 5622 O O . MET A 1 792 ? 30.538 -64.126 -10.277 1.00 87.75 792 MET A O 1
ATOM 5626 N N . GLY A 1 793 ? 31.490 -63.548 -12.211 1.00 86.88 793 GLY A N 1
ATOM 5627 C CA . GLY A 1 793 ? 30.593 -62.417 -12.466 1.00 86.88 793 GLY A CA 1
ATOM 5628 C C . GLY A 1 793 ? 30.785 -61.211 -11.531 1.00 86.88 793 GLY A C 1
ATOM 5629 O O . GLY A 1 793 ? 29.903 -60.358 -11.478 1.00 86.88 793 GLY A O 1
ATOM 5630 N N . LEU A 1 794 ? 31.911 -61.103 -10.808 1.00 86.94 794 LEU A N 1
ATOM 5631 C CA . LEU A 1 794 ? 32.207 -59.949 -9.940 1.00 86.94 794 LEU A CA 1
ATOM 5632 C C . LEU A 1 794 ? 32.589 -58.693 -10.739 1.00 86.94 794 LEU A C 1
ATOM 5634 O O . LEU A 1 794 ? 32.368 -57.574 -10.280 1.00 86.94 794 LEU A O 1
ATOM 5638 N N . ILE A 1 795 ? 33.156 -58.867 -11.937 1.00 88.06 795 ILE A N 1
ATOM 5639 C CA . ILE A 1 795 ? 33.418 -57.782 -12.892 1.00 88.06 795 ILE A CA 1
ATOM 5640 C C . ILE A 1 795 ? 32.954 -58.190 -14.293 1.00 88.06 795 ILE A C 1
ATOM 5642 O O . ILE A 1 795 ? 33.117 -59.337 -14.702 1.00 88.06 795 ILE A O 1
ATOM 5646 N N . HIS A 1 796 ? 32.407 -57.243 -15.057 1.00 85.75 796 HIS A N 1
ATOM 5647 C CA . HIS A 1 796 ? 32.051 -57.484 -16.456 1.00 85.75 796 HIS A CA 1
ATOM 5648 C C . HIS A 1 796 ? 33.297 -57.512 -17.362 1.00 85.75 796 HIS A C 1
ATOM 5650 O O . HIS A 1 796 ? 34.138 -56.611 -17.229 1.00 85.75 796 HIS A O 1
ATOM 5656 N N . PRO A 1 797 ? 33.393 -58.446 -18.328 1.00 89.12 797 PRO A N 1
ATOM 5657 C CA . PRO A 1 797 ? 34.294 -58.300 -19.469 1.00 89.12 797 PRO A CA 1
ATOM 5658 C C . PRO A 1 797 ? 33.875 -57.118 -20.353 1.00 89.12 797 PRO A C 1
ATOM 5660 O O . PRO A 1 797 ? 32.707 -56.733 -20.377 1.00 89.12 797 PRO A O 1
ATOM 5663 N N . ASP A 1 798 ? 34.830 -56.557 -21.094 1.00 89.81 798 ASP A N 1
ATOM 5664 C CA . ASP A 1 798 ? 34.570 -55.493 -22.078 1.00 89.81 798 ASP A CA 1
ATOM 5665 C C . ASP A 1 798 ? 34.344 -56.060 -23.492 1.00 89.81 798 ASP A C 1
ATOM 5667 O O . ASP A 1 798 ? 33.702 -55.419 -24.323 1.00 89.81 798 ASP A O 1
ATOM 5671 N N . ALA A 1 799 ? 34.849 -57.271 -23.755 1.00 89.56 799 ALA A N 1
ATOM 5672 C CA . ALA A 1 799 ? 34.521 -58.101 -24.913 1.00 89.56 799 ALA A CA 1
ATOM 5673 C C . ALA A 1 799 ? 34.736 -59.593 -24.586 1.00 89.56 799 ALA A C 1
ATOM 5675 O O . ALA A 1 799 ? 35.404 -59.927 -23.602 1.00 89.56 799 ALA A O 1
ATOM 5676 N N . GLY A 1 800 ? 34.171 -60.472 -25.417 1.00 88.94 800 GLY A N 1
ATOM 5677 C CA . GLY A 1 800 ? 34.147 -61.921 -25.196 1.00 88.94 800 GLY A CA 1
ATOM 5678 C C . GLY A 1 800 ? 33.029 -62.382 -24.257 1.00 88.94 800 GLY A C 1
ATOM 5679 O O . GLY A 1 800 ? 32.213 -61.585 -23.787 1.00 88.94 800 GLY A O 1
ATOM 5680 N N . GLU A 1 801 ? 32.978 -63.685 -23.991 1.00 90.88 801 GLU A N 1
ATOM 5681 C CA . GLU A 1 801 ? 32.026 -64.289 -23.060 1.00 90.88 801 GLU A CA 1
ATOM 5682 C C . GLU A 1 801 ? 32.598 -65.493 -22.301 1.00 90.88 801 GLU A C 1
ATOM 5684 O O . GLU A 1 801 ? 33.640 -66.054 -22.645 1.00 90.88 801 GLU A O 1
ATOM 5689 N N . ILE A 1 802 ? 31.878 -65.872 -21.245 1.00 92.12 802 ILE A N 1
ATOM 5690 C CA . ILE A 1 802 ? 32.123 -67.056 -20.427 1.00 92.12 802 ILE A CA 1
ATOM 5691 C C . ILE A 1 802 ? 30.811 -67.841 -20.361 1.00 92.12 802 ILE A C 1
ATOM 5693 O O . ILE A 1 802 ? 29.759 -67.254 -20.085 1.00 92.12 802 ILE A O 1
ATOM 5697 N N . LYS A 1 803 ? 30.872 -69.154 -20.587 1.00 91.38 803 LYS A N 1
ATOM 5698 C CA . LYS A 1 803 ? 29.772 -70.101 -20.376 1.00 91.38 803 LYS A CA 1
ATOM 5699 C C . LYS A 1 803 ? 30.190 -71.152 -19.348 1.00 91.38 803 LYS A C 1
ATOM 5701 O O . LYS A 1 803 ? 31.287 -71.698 -19.430 1.00 91.38 803 LYS A O 1
ATOM 5706 N N . ILE A 1 804 ? 29.293 -71.445 -18.414 1.00 90.94 804 ILE A N 1
ATOM 5707 C CA . ILE A 1 804 ? 29.395 -72.535 -17.435 1.00 90.94 804 ILE A CA 1
ATOM 5708 C C . ILE A 1 804 ? 28.206 -73.460 -17.713 1.00 90.94 804 ILE A C 1
ATOM 5710 O O . ILE A 1 804 ? 27.076 -72.974 -17.725 1.00 90.94 804 ILE A O 1
ATOM 5714 N N . PHE A 1 805 ? 28.419 -74.752 -17.983 1.00 89.31 805 PHE A N 1
ATOM 5715 C CA . PHE A 1 805 ? 27.350 -75.715 -18.321 1.00 89.31 805 PHE A CA 1
ATOM 5716 C C . PHE A 1 805 ? 26.349 -75.168 -19.365 1.00 89.31 805 PHE A C 1
ATOM 5718 O O . PHE A 1 805 ? 25.132 -75.130 -19.158 1.00 89.31 805 PHE A O 1
ATOM 5725 N N . GLY A 1 806 ? 26.892 -74.613 -20.454 1.00 85.50 806 GLY A N 1
ATOM 5726 C CA . GLY A 1 806 ? 26.155 -73.962 -21.544 1.00 85.50 806 GLY A CA 1
ATOM 5727 C C . GLY A 1 806 ? 25.494 -72.619 -21.207 1.00 85.50 806 GLY A C 1
ATOM 5728 O O . GLY A 1 806 ? 25.039 -71.918 -22.107 1.00 85.50 806 GLY A O 1
ATOM 5729 N N . SER A 1 807 ? 25.457 -72.212 -19.939 1.00 87.88 807 SER A N 1
ATOM 5730 C CA . SER A 1 807 ? 24.803 -70.982 -19.485 1.00 87.88 807 SER A CA 1
ATOM 5731 C C . SER A 1 807 ? 25.786 -69.814 -19.440 1.00 87.88 807 SER A C 1
ATOM 5733 O O . SER A 1 807 ? 26.841 -69.901 -18.810 1.00 87.88 807 SER A O 1
ATOM 5735 N N . LYS A 1 808 ? 25.437 -68.694 -20.081 1.00 88.25 808 LYS A N 1
ATOM 5736 C CA . LYS A 1 808 ? 26.278 -67.489 -20.120 1.00 88.25 808 LYS A CA 1
ATOM 5737 C C . LYS A 1 808 ? 26.392 -66.822 -18.744 1.00 88.25 808 LYS A C 1
ATOM 5739 O O . LYS A 1 808 ? 25.388 -66.565 -18.080 1.00 88.25 808 LYS A O 1
ATOM 5744 N N . VAL A 1 809 ? 27.618 -66.496 -18.337 1.00 87.31 809 VAL A N 1
ATOM 5745 C CA . VAL A 1 809 ? 27.895 -65.807 -17.071 1.00 87.31 809 VAL A CA 1
ATOM 5746 C C . VAL A 1 809 ? 27.614 -64.311 -17.201 1.00 87.31 809 VAL A C 1
ATOM 5748 O O . VAL A 1 809 ? 28.197 -63.610 -18.029 1.00 87.31 809 VAL A O 1
ATOM 5751 N N . VAL A 1 810 ? 26.746 -63.821 -16.321 1.00 82.75 810 VAL A N 1
ATOM 5752 C CA . VAL A 1 810 ? 26.510 -62.403 -16.017 1.00 82.75 810 VAL A CA 1
ATOM 5753 C C . VAL A 1 810 ? 26.351 -62.258 -14.494 1.00 82.75 810 VAL A C 1
ATOM 5755 O O . VAL A 1 810 ? 26.067 -63.259 -13.829 1.00 82.75 810 VAL A O 1
ATOM 5758 N N . PRO A 1 811 ? 26.513 -61.060 -13.900 1.00 79.00 811 PRO A N 1
ATOM 5759 C CA . PRO A 1 811 ? 26.286 -60.876 -12.468 1.00 79.00 811 PRO A CA 1
ATOM 5760 C C . PRO A 1 811 ? 24.863 -61.304 -12.082 1.00 79.00 811 PRO A C 1
ATOM 5762 O O . PRO A 1 811 ? 23.892 -60.870 -12.701 1.00 79.00 811 PRO A O 1
ATOM 5765 N N . GLY A 1 812 ? 24.741 -62.184 -11.085 1.00 75.75 812 GLY A N 1
ATOM 5766 C CA . GLY A 1 812 ? 23.457 -62.762 -10.670 1.00 75.75 812 GLY A CA 1
ATOM 5767 C C . GLY A 1 812 ? 22.897 -63.864 -11.584 1.00 75.75 812 GLY A C 1
ATOM 5768 O O . GLY A 1 812 ? 21.744 -64.253 -11.410 1.00 75.75 812 GLY A O 1
ATOM 5769 N N . ALA A 1 813 ? 23.668 -64.387 -12.546 1.00 82.25 813 ALA A N 1
ATOM 5770 C CA . ALA A 1 813 ? 23.246 -65.533 -13.355 1.00 82.25 813 ALA A CA 1
ATOM 5771 C C . ALA A 1 813 ? 22.993 -66.777 -12.471 1.00 82.25 813 ALA A C 1
ATOM 5773 O O . ALA A 1 813 ? 23.886 -67.147 -11.704 1.00 82.25 813 ALA A O 1
ATOM 5774 N N . PRO A 1 814 ? 21.852 -67.487 -12.609 1.00 79.88 814 PRO A N 1
ATOM 5775 C CA . PRO A 1 814 ? 21.529 -68.646 -11.768 1.00 79.88 814 PRO A CA 1
ATOM 5776 C C . PRO A 1 814 ? 22.590 -69.753 -11.763 1.00 79.88 814 PRO A C 1
ATOM 5778 O O . PRO A 1 814 ? 22.757 -70.436 -10.754 1.00 79.88 814 PRO A O 1
ATOM 5781 N N . VAL A 1 815 ? 23.349 -69.908 -12.855 1.00 83.44 815 VAL A N 1
ATOM 5782 C CA . VAL A 1 815 ? 24.418 -70.913 -12.965 1.00 83.44 815 VAL A CA 1
ATOM 5783 C C . VAL A 1 815 ? 25.562 -70.707 -11.965 1.00 83.44 815 VAL A C 1
ATOM 5785 O O . VAL A 1 815 ? 26.208 -71.678 -11.583 1.00 83.44 815 VAL A O 1
ATOM 5788 N N . LEU A 1 816 ? 25.764 -69.486 -11.454 1.00 86.25 816 LEU A N 1
ATOM 5789 C CA . LEU A 1 816 ? 26.763 -69.214 -10.413 1.00 86.25 816 LEU A CA 1
ATOM 5790 C C . LEU A 1 816 ? 26.473 -69.976 -9.106 1.00 86.25 816 LEU A C 1
ATOM 5792 O O . LEU A 1 816 ? 27.387 -70.195 -8.324 1.00 86.25 816 LEU A O 1
ATOM 5796 N N . SER A 1 817 ? 25.246 -70.471 -8.890 1.00 84.62 817 SER A N 1
ATOM 5797 C CA . SER A 1 817 ? 24.926 -71.369 -7.765 1.00 84.62 817 SER A CA 1
ATOM 5798 C C . SER A 1 817 ? 25.610 -72.747 -7.831 1.00 84.62 817 SER A C 1
ATOM 5800 O O . SER A 1 817 ? 25.695 -73.423 -6.802 1.00 84.62 817 SER A O 1
ATOM 5802 N N . ARG A 1 818 ? 26.107 -73.143 -9.017 1.00 85.94 818 ARG A N 1
ATOM 5803 C CA . ARG A 1 818 ? 26.892 -74.366 -9.284 1.00 85.94 818 ARG A CA 1
ATOM 5804 C C . ARG A 1 818 ? 28.409 -74.122 -9.261 1.00 85.94 818 ARG A C 1
ATOM 5806 O O . ARG A 1 818 ? 29.171 -75.052 -9.524 1.00 85.94 818 ARG A O 1
ATOM 5813 N N . LEU A 1 819 ? 28.841 -72.891 -8.968 1.00 88.81 819 LEU A N 1
ATOM 5814 C CA . LEU A 1 819 ? 30.242 -72.493 -8.854 1.00 88.81 819 LEU A CA 1
ATOM 5815 C C . LEU A 1 819 ? 30.580 -72.178 -7.391 1.00 88.81 819 LEU A C 1
ATOM 5817 O O . LEU A 1 819 ? 29.947 -71.332 -6.765 1.00 88.81 819 LEU A O 1
ATOM 5821 N N . GLY A 1 820 ? 31.604 -72.841 -6.864 1.00 88.56 820 GLY A N 1
ATOM 5822 C CA . GLY A 1 820 ? 32.226 -72.524 -5.581 1.00 88.56 820 GLY A CA 1
ATOM 5823 C C . GLY A 1 820 ? 33.473 -71.684 -5.789 1.00 88.56 820 GLY A C 1
ATOM 5824 O O . GLY A 1 820 ? 34.232 -71.948 -6.725 1.00 88.56 820 GLY A O 1
ATOM 5825 N N . SER A 1 821 ? 33.719 -70.686 -4.940 1.00 88.38 821 SER A N 1
ATOM 5826 C CA . SER A 1 821 ? 34.884 -69.817 -5.113 1.00 88.38 821 SER A CA 1
ATOM 5827 C C . SER A 1 821 ? 35.569 -69.355 -3.833 1.00 88.38 821 SER A C 1
ATOM 5829 O O . SER A 1 821 ? 34.946 -69.071 -2.811 1.00 88.38 821 SER A O 1
ATOM 5831 N N . PHE A 1 822 ? 36.889 -69.225 -3.941 1.00 85.12 822 PHE A N 1
ATOM 5832 C CA . PHE A 1 822 ? 37.761 -68.567 -2.980 1.00 85.12 822 PHE A CA 1
ATOM 5833 C C . PHE A 1 822 ? 38.754 -67.687 -3.745 1.00 85.12 822 PHE A C 1
ATOM 5835 O O . PHE A 1 822 ? 39.582 -68.197 -4.494 1.00 85.12 822 PHE A O 1
ATOM 5842 N N . VAL A 1 823 ? 38.654 -66.368 -3.582 1.00 75.62 823 VAL A N 1
ATOM 5843 C CA . VAL A 1 823 ? 39.483 -65.366 -4.270 1.00 75.62 823 VAL A CA 1
ATOM 5844 C C . VAL A 1 823 ? 39.744 -64.208 -3.301 1.00 75.62 823 VAL A C 1
ATOM 5846 O O . VAL A 1 823 ? 38.874 -63.889 -2.495 1.00 75.62 823 VAL A O 1
ATOM 5849 N N . GLU A 1 824 ? 40.933 -63.596 -3.360 1.00 65.38 824 GLU A N 1
ATOM 5850 C CA . GLU A 1 824 ? 41.348 -62.430 -2.542 1.00 65.38 824 GLU A CA 1
ATOM 5851 C C . GLU A 1 824 ? 41.409 -62.625 -1.009 1.00 65.38 824 GLU A C 1
ATOM 5853 O O . GLU A 1 824 ? 41.567 -61.662 -0.259 1.00 65.38 824 GLU A O 1
ATOM 5858 N N . GLY A 1 825 ? 41.403 -63.872 -0.533 1.00 64.81 825 GLY A N 1
ATOM 5859 C CA . GLY A 1 825 ? 41.591 -64.200 0.883 1.00 64.81 825 GLY A CA 1
ATOM 5860 C C . GLY A 1 825 ? 40.300 -64.127 1.720 1.00 64.81 825 GLY A C 1
ATOM 5861 O O . GLY A 1 825 ? 39.315 -63.506 1.322 1.00 64.81 825 GLY A O 1
ATOM 5862 N N . PRO A 1 826 ? 40.244 -64.805 2.883 1.00 66.88 826 PRO A N 1
ATOM 5863 C CA . PRO A 1 826 ? 38.965 -65.047 3.540 1.00 66.88 826 PRO A CA 1
ATOM 5864 C C . PRO A 1 826 ? 38.575 -63.947 4.536 1.00 66.88 826 PRO A C 1
ATOM 5866 O O . PRO A 1 826 ? 39.152 -63.828 5.620 1.00 66.88 826 PRO A O 1
ATOM 5869 N N . GLY A 1 827 ? 37.524 -63.194 4.204 1.00 75.50 827 GLY A N 1
ATOM 5870 C CA . GLY A 1 827 ? 36.915 -62.156 5.048 1.00 75.50 827 GLY A CA 1
ATOM 5871 C C . GLY A 1 827 ? 36.083 -62.677 6.231 1.00 75.50 827 GLY A C 1
ATOM 5872 O O . GLY A 1 827 ? 34.959 -62.224 6.428 1.00 75.50 827 GLY A O 1
ATOM 5873 N N . PHE A 1 828 ? 36.601 -63.637 7.005 1.00 88.12 828 PHE A N 1
ATOM 5874 C CA . PHE A 1 828 ? 35.892 -64.216 8.154 1.00 88.12 828 PHE A CA 1
ATOM 5875 C C . PHE A 1 828 ? 35.716 -63.235 9.319 1.00 88.12 828 PHE A C 1
ATOM 5877 O O . PHE A 1 828 ? 36.618 -62.464 9.651 1.00 88.12 828 PHE A O 1
ATOM 5884 N N . LEU A 1 829 ? 34.587 -63.351 10.024 1.00 91.25 829 LEU A N 1
ATOM 5885 C CA . LEU A 1 829 ? 34.339 -62.660 11.286 1.00 91.25 829 LEU A CA 1
ATOM 5886 C C . LEU A 1 829 ? 35.179 -63.316 12.399 1.00 91.25 829 LEU A C 1
ATOM 5888 O O . LEU A 1 829 ? 34.908 -64.456 12.786 1.00 91.25 829 LEU A O 1
ATOM 5892 N N . PRO A 1 830 ? 36.195 -62.625 12.955 1.00 89.00 830 PRO A N 1
ATOM 5893 C CA . PRO A 1 830 ? 37.237 -63.266 13.762 1.00 89.00 830 PRO A CA 1
ATOM 5894 C C . PRO A 1 830 ? 36.775 -63.664 15.174 1.00 89.00 830 PRO A C 1
ATOM 5896 O O . PRO A 1 830 ? 37.450 -64.439 15.853 1.00 89.00 830 PRO A O 1
ATOM 5899 N N . HIS A 1 831 ? 35.647 -63.126 15.640 1.00 92.75 831 HIS A N 1
ATOM 5900 C CA . HIS A 1 831 ? 35.074 -63.426 16.954 1.00 92.75 831 HIS A CA 1
ATOM 5901 C C . HIS A 1 831 ? 34.110 -64.625 16.940 1.00 92.75 831 HIS A C 1
ATOM 5903 O O . HIS A 1 831 ? 33.893 -65.217 17.993 1.00 92.75 831 HIS A O 1
ATOM 5909 N N . LEU A 1 832 ? 33.570 -64.991 15.773 1.00 93.88 832 LEU A N 1
ATOM 5910 C CA . LEU A 1 832 ? 32.702 -66.156 15.584 1.00 93.88 832 LEU A CA 1
ATOM 5911 C C . LEU A 1 832 ? 33.526 -67.439 15.396 1.00 93.88 832 LEU A C 1
ATOM 5913 O O . LEU A 1 832 ? 34.705 -67.367 15.024 1.00 93.88 832 LEU A O 1
ATOM 5917 N N . SER A 1 833 ? 32.924 -68.610 15.630 1.00 93.88 833 SER A N 1
ATOM 5918 C CA . SER A 1 833 ? 33.559 -69.895 15.312 1.00 93.88 833 SER A CA 1
ATOM 5919 C C . SER A 1 833 ? 33.680 -70.119 13.800 1.00 93.88 833 SER A C 1
ATOM 5921 O O . SER A 1 833 ? 33.101 -69.388 12.990 1.00 93.88 833 SER A O 1
ATOM 5923 N N . GLY A 1 834 ? 34.439 -71.137 13.397 1.00 90.44 834 GLY A N 1
ATOM 5924 C CA . GLY A 1 834 ? 34.457 -71.590 12.010 1.00 90.44 834 GLY A CA 1
ATOM 5925 C C . GLY A 1 834 ? 33.070 -72.035 11.538 1.00 90.44 834 GLY A C 1
ATOM 5926 O O . GLY A 1 834 ? 32.655 -71.638 10.452 1.00 90.44 834 GLY A O 1
ATOM 5927 N N . ARG A 1 835 ? 32.318 -72.772 12.371 1.00 92.56 835 ARG A N 1
ATOM 5928 C CA . ARG A 1 835 ? 30.959 -73.245 12.042 1.00 92.56 835 ARG A CA 1
ATOM 5929 C C . ARG A 1 835 ? 29.998 -72.074 11.830 1.00 92.56 835 ARG A C 1
ATOM 5931 O O . ARG A 1 835 ? 29.344 -72.008 10.793 1.00 92.56 835 ARG A O 1
ATOM 5938 N N . ASP A 1 836 ? 29.995 -71.110 12.752 1.00 93.69 836 ASP A N 1
ATOM 5939 C CA . ASP A 1 836 ? 29.157 -69.904 12.674 1.00 93.69 836 ASP A CA 1
ATOM 5940 C C . ASP A 1 836 ? 29.426 -69.088 11.399 1.00 93.69 836 ASP A C 1
ATOM 5942 O O . ASP A 1 836 ? 28.494 -68.581 10.779 1.00 93.69 836 ASP A O 1
ATOM 5946 N N . ASN A 1 837 ? 30.698 -68.957 10.994 1.00 92.94 837 ASN A N 1
ATOM 5947 C CA . ASN A 1 837 ? 31.073 -68.249 9.767 1.00 92.94 837 ASN A CA 1
ATOM 5948 C C . ASN A 1 837 ? 30.480 -68.931 8.520 1.00 92.94 837 ASN A C 1
ATOM 5950 O O . ASN A 1 837 ? 29.927 -68.246 7.660 1.00 92.94 837 ASN A O 1
ATOM 5954 N N . LEU A 1 838 ? 30.551 -70.266 8.436 1.00 91.62 838 LEU A N 1
ATOM 5955 C CA . LEU A 1 838 ? 29.991 -71.029 7.315 1.00 91.62 838 LEU A CA 1
ATOM 5956 C C . LEU A 1 838 ? 28.456 -70.988 7.292 1.00 91.62 838 LEU A C 1
ATOM 5958 O O . LEU A 1 838 ? 27.863 -70.788 6.232 1.00 91.62 838 LEU A O 1
ATOM 5962 N N . GLU A 1 839 ? 27.803 -71.119 8.449 1.00 91.62 839 GLU A N 1
ATOM 5963 C CA . GLU A 1 839 ? 26.346 -70.995 8.548 1.00 91.62 839 GLU A CA 1
ATOM 5964 C C . GLU A 1 839 ? 25.854 -69.592 8.180 1.00 91.62 839 GLU A C 1
ATOM 5966 O O . GLU A 1 839 ? 24.867 -69.456 7.454 1.00 91.62 839 GLU A O 1
ATOM 5971 N N . LEU A 1 840 ? 26.533 -68.541 8.650 1.00 91.62 840 LEU A N 1
ATOM 5972 C CA . LEU A 1 840 ? 26.190 -67.159 8.322 1.00 91.62 840 LEU A CA 1
ATOM 5973 C C . LEU A 1 840 ? 26.373 -66.880 6.825 1.00 91.62 840 LEU A C 1
ATOM 5975 O O . LEU A 1 840 ? 25.489 -66.281 6.210 1.00 91.62 840 LEU A O 1
ATOM 5979 N N . TYR A 1 841 ? 27.474 -67.359 6.234 1.00 89.56 841 TYR A N 1
ATOM 5980 C CA . TYR A 1 841 ? 27.717 -67.276 4.795 1.00 89.56 841 TYR A CA 1
ATOM 5981 C C . TYR A 1 841 ? 26.603 -67.971 4.001 1.00 89.56 841 TYR A C 1
ATOM 5983 O O . TYR A 1 841 ? 26.028 -67.363 3.099 1.00 89.56 841 TYR A O 1
ATOM 5991 N N . TRP A 1 842 ? 26.227 -69.202 4.368 1.00 90.88 842 TRP A N 1
ATOM 5992 C CA . TRP A 1 842 ? 25.156 -69.917 3.672 1.00 90.88 842 TRP A CA 1
ATOM 5993 C C . TRP A 1 842 ? 23.811 -69.195 3.775 1.00 90.88 842 TRP A C 1
ATOM 5995 O O . TRP A 1 842 ? 23.149 -68.976 2.759 1.00 90.88 842 TRP A O 1
ATOM 6005 N N . ARG A 1 843 ? 23.427 -68.747 4.979 1.00 88.81 843 ARG A N 1
ATOM 6006 C CA . ARG A 1 843 ? 22.185 -67.986 5.206 1.00 88.81 843 ARG A CA 1
ATOM 6007 C C . ARG A 1 843 ? 22.141 -66.700 4.370 1.00 88.81 843 ARG A C 1
ATOM 6009 O O . ARG A 1 843 ? 21.078 -66.356 3.859 1.00 88.81 843 ARG A O 1
ATOM 6016 N N . ALA A 1 844 ? 23.279 -66.031 4.164 1.00 86.06 844 ALA A N 1
ATOM 6017 C CA . ALA A 1 844 ? 23.375 -64.838 3.319 1.00 86.06 844 ALA A CA 1
ATOM 6018 C C . ALA A 1 844 ? 23.120 -65.107 1.819 1.00 86.06 844 ALA A C 1
ATOM 6020 O O . ALA A 1 844 ? 22.768 -64.179 1.094 1.00 86.06 844 ALA A O 1
ATOM 6021 N N . THR A 1 845 ? 23.233 -66.356 1.345 1.00 82.38 845 THR A N 1
ATOM 6022 C CA . THR A 1 845 ? 22.874 -66.727 -0.041 1.00 82.38 845 THR A CA 1
ATOM 6023 C C . THR A 1 845 ? 21.363 -66.849 -0.277 1.00 82.38 845 THR A C 1
ATOM 6025 O O . THR A 1 845 ? 20.929 -66.908 -1.426 1.00 82.38 845 THR A O 1
ATOM 6028 N N . GLY A 1 846 ? 20.555 -66.941 0.788 1.00 81.62 846 GLY A N 1
ATOM 6029 C CA . GLY A 1 846 ? 19.115 -67.209 0.705 1.00 81.62 846 GLY A CA 1
ATOM 6030 C C . GLY A 1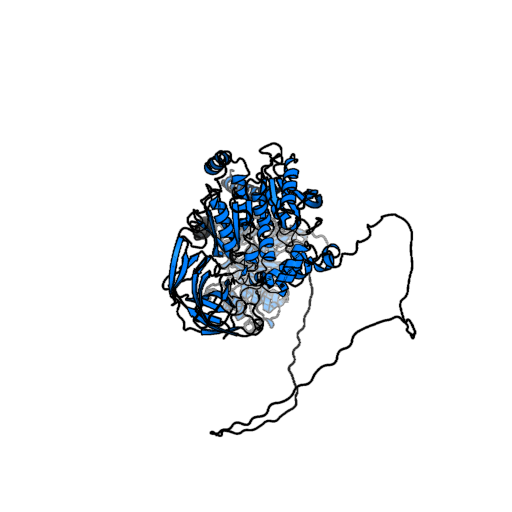 846 ? 18.735 -68.634 0.267 1.00 81.62 846 GLY A C 1
ATOM 6031 O O . GLY A 1 846 ? 17.551 -68.902 0.062 1.00 81.62 846 GLY A O 1
ATOM 6032 N N . ARG A 1 847 ? 19.704 -69.550 0.113 1.00 84.56 847 ARG A N 1
ATOM 6033 C CA . ARG A 1 847 ? 19.472 -70.955 -0.274 1.00 84.56 847 ARG A CA 1
ATOM 6034 C C . ARG A 1 847 ? 18.903 -71.787 0.894 1.00 84.56 847 ARG A C 1
ATOM 6036 O O . ARG A 1 847 ? 19.154 -71.455 2.056 1.00 84.56 847 ARG A O 1
ATOM 6043 N N . PRO A 1 848 ? 18.174 -72.890 0.625 1.00 87.06 848 PRO A N 1
ATOM 6044 C CA . PRO A 1 848 ? 17.697 -73.803 1.666 1.00 87.06 848 PRO A CA 1
ATOM 6045 C C . PRO A 1 848 ? 18.844 -74.335 2.548 1.00 87.06 848 PRO A C 1
ATOM 6047 O O . PRO A 1 848 ? 19.896 -74.689 2.015 1.00 87.06 848 PRO A O 1
ATOM 6050 N N . PRO A 1 849 ? 18.681 -74.450 3.882 1.00 84.69 849 PRO A N 1
ATOM 6051 C CA . PRO A 1 849 ? 19.733 -74.985 4.755 1.00 84.69 849 PRO A CA 1
ATOM 6052 C C . PRO A 1 849 ? 20.108 -76.450 4.481 1.00 84.69 849 PRO A C 1
ATOM 6054 O O . PRO A 1 849 ? 21.246 -76.836 4.726 1.00 84.69 849 PRO A O 1
ATOM 6057 N N . ALA A 1 850 ? 19.176 -77.257 3.960 1.00 84.88 850 ALA A N 1
ATOM 6058 C CA . ALA A 1 850 ? 19.429 -78.658 3.608 1.00 84.88 850 ALA A CA 1
ATOM 6059 C C . ALA A 1 850 ? 20.487 -78.800 2.498 1.00 84.88 850 ALA A C 1
ATOM 6061 O O . ALA A 1 850 ? 21.326 -79.696 2.552 1.00 84.88 850 ALA A O 1
ATOM 6062 N N . ASP A 1 851 ? 20.499 -77.861 1.552 1.00 86.50 851 ASP A N 1
ATOM 6063 C CA . ASP A 1 851 ? 21.394 -77.854 0.394 1.00 86.50 851 ASP A CA 1
ATOM 6064 C C . ASP A 1 851 ? 22.827 -77.404 0.754 1.00 86.50 851 ASP A C 1
ATOM 6066 O O . ASP A 1 851 ? 23.664 -77.272 -0.134 1.00 86.50 851 ASP A O 1
ATOM 6070 N N . ALA A 1 852 ? 23.131 -77.113 2.027 1.00 85.38 852 ALA A N 1
ATOM 6071 C CA . ALA A 1 852 ? 24.422 -76.559 2.445 1.00 85.38 852 ALA A CA 1
ATOM 6072 C C . ALA A 1 852 ? 25.572 -77.579 2.437 1.00 85.38 852 ALA A C 1
ATOM 6074 O O . ALA A 1 852 ? 26.725 -77.194 2.236 1.00 85.38 852 ALA A O 1
ATOM 6075 N N . HIS A 1 853 ? 25.277 -78.862 2.690 1.00 88.38 853 HIS A N 1
ATOM 6076 C CA . HIS A 1 853 ? 26.270 -79.937 2.866 1.00 88.38 853 HIS A CA 1
ATOM 6077 C C . HIS A 1 853 ? 27.402 -79.602 3.868 1.00 88.38 853 HIS A C 1
ATOM 6079 O O . HIS A 1 853 ? 28.547 -80.027 3.705 1.00 88.38 853 HIS A O 1
ATOM 6085 N N . LEU A 1 854 ? 27.071 -78.836 4.917 1.00 86.38 854 LEU A N 1
ATOM 6086 C CA . LEU A 1 854 ? 28.024 -78.234 5.855 1.00 86.38 854 LEU A CA 1
ATOM 6087 C C . LEU A 1 854 ? 29.013 -79.243 6.459 1.00 86.38 854 LEU A C 1
ATOM 6089 O O . LEU A 1 854 ? 30.212 -78.977 6.480 1.00 86.38 854 LEU A O 1
ATOM 6093 N N . ASP A 1 855 ? 28.536 -80.398 6.926 1.00 85.50 855 ASP A N 1
ATOM 6094 C CA . ASP A 1 855 ? 29.408 -81.359 7.605 1.00 85.50 855 ASP A CA 1
ATOM 6095 C C . ASP A 1 855 ? 30.314 -82.148 6.631 1.00 85.50 855 ASP A C 1
ATOM 6097 O O . ASP A 1 855 ? 31.459 -82.414 6.989 1.00 85.50 855 ASP A O 1
ATOM 6101 N N . GLU A 1 856 ? 29.904 -82.408 5.374 1.00 84.44 856 GLU A N 1
ATOM 6102 C CA . GLU A 1 856 ? 30.817 -82.960 4.342 1.00 84.44 856 GLU A CA 1
ATOM 6103 C C . GLU A 1 856 ? 31.892 -81.924 3.962 1.00 84.44 856 GLU A C 1
ATOM 6105 O O . GLU A 1 856 ? 33.071 -82.262 3.848 1.00 84.44 856 GLU A O 1
ATOM 6110 N N . ALA A 1 857 ? 31.529 -80.642 3.833 1.00 84.88 857 ALA A N 1
ATOM 6111 C CA . ALA A 1 857 ? 32.497 -79.572 3.577 1.00 84.88 857 ALA A CA 1
ATOM 6112 C C . ALA A 1 857 ? 33.509 -79.405 4.734 1.00 84.88 857 ALA A C 1
ATOM 6114 O O . ALA A 1 857 ? 34.691 -79.141 4.496 1.00 84.88 857 ALA A O 1
ATOM 6115 N N . LEU A 1 858 ? 33.075 -79.602 5.984 1.00 84.00 858 LEU A N 1
ATOM 6116 C CA . LEU A 1 858 ? 33.936 -79.568 7.172 1.00 84.00 858 LEU A CA 1
ATOM 6117 C C . LEU A 1 858 ? 34.827 -80.809 7.323 1.00 84.00 858 LEU A C 1
ATOM 6119 O O . LEU A 1 858 ? 35.979 -80.673 7.749 1.00 84.00 858 LEU A O 1
ATOM 6123 N N . GLU A 1 859 ? 34.330 -81.993 6.955 1.00 82.56 859 GLU A N 1
ATOM 6124 C CA . GLU A 1 859 ? 35.121 -83.225 6.885 1.00 82.56 859 GLU A CA 1
ATOM 6125 C C . GLU A 1 859 ? 36.239 -83.084 5.842 1.00 82.56 859 GLU A C 1
ATOM 6127 O O . GLU A 1 859 ? 37.416 -83.253 6.171 1.00 82.56 859 GLU A O 1
ATOM 6132 N N . ILE A 1 860 ? 35.895 -82.670 4.616 1.00 75.38 860 ILE A N 1
ATOM 6133 C CA . ILE A 1 860 ? 36.849 -82.477 3.511 1.00 75.38 860 ILE A CA 1
ATOM 6134 C C . ILE A 1 860 ? 37.908 -81.414 3.855 1.00 75.38 860 ILE A C 1
ATOM 6136 O O . ILE A 1 860 ? 39.080 -81.575 3.511 1.00 75.38 860 ILE A O 1
ATOM 6140 N N . ALA A 1 861 ? 37.537 -80.351 4.576 1.00 74.50 861 ALA A N 1
ATOM 6141 C CA . ALA A 1 861 ? 38.477 -79.322 5.025 1.00 74.50 861 ALA A CA 1
ATOM 6142 C C . ALA A 1 861 ? 39.430 -79.779 6.149 1.00 74.50 861 ALA A C 1
ATOM 6144 O O . ALA A 1 861 ? 40.433 -79.107 6.416 1.00 74.50 861 ALA A O 1
ATOM 6145 N N . GLY A 1 862 ? 39.147 -80.900 6.823 1.00 78.50 862 GLY A N 1
ATOM 6146 C CA . GLY A 1 862 ? 40.042 -81.503 7.811 1.00 78.50 862 GLY A CA 1
ATOM 6147 C C . GLY A 1 862 ? 40.394 -80.572 8.977 1.00 78.50 862 GLY A C 1
ATOM 6148 O O . GLY A 1 862 ? 41.572 -80.442 9.325 1.00 78.50 862 GLY A O 1
ATOM 6149 N N . LEU A 1 863 ? 39.396 -79.880 9.542 1.00 79.12 863 LEU A N 1
ATOM 6150 C CA . LEU A 1 863 ? 39.555 -78.992 10.707 1.00 79.12 863 LEU A CA 1
ATOM 6151 C C . LEU A 1 863 ? 39.251 -79.685 12.050 1.00 79.12 863 LEU A C 1
ATOM 6153 O O . LEU A 1 863 ? 39.810 -79.293 13.077 1.00 79.12 863 LEU A O 1
ATOM 6157 N N . GLY A 1 864 ? 38.380 -80.702 12.055 1.00 82.81 864 GLY A N 1
ATOM 6158 C CA . GLY A 1 864 ? 37.917 -81.385 13.272 1.00 82.81 864 GLY A CA 1
ATOM 6159 C C . GLY A 1 864 ? 37.387 -80.410 14.333 1.00 82.81 864 GLY A C 1
ATOM 6160 O O . GLY A 1 864 ? 36.871 -79.342 14.004 1.00 82.81 864 GLY A O 1
ATOM 6161 N N . ASN A 1 865 ? 37.612 -80.723 15.614 1.00 81.44 865 ASN A N 1
ATOM 6162 C CA . ASN A 1 865 ? 37.202 -79.916 16.779 1.00 81.44 865 ASN A CA 1
ATOM 6163 C C . ASN A 1 865 ? 37.812 -78.492 16.821 1.00 81.44 865 ASN A C 1
ATOM 6165 O O . ASN A 1 865 ? 37.613 -77.749 17.782 1.00 81.44 865 ASN A O 1
ATOM 6169 N N . ALA A 1 866 ? 38.604 -78.085 15.821 1.00 82.75 866 ALA A N 1
ATOM 6170 C CA . ALA A 1 866 ? 38.970 -76.687 15.664 1.00 82.75 866 ALA A CA 1
ATOM 6171 C C . ALA A 1 866 ? 37.801 -75.816 15.182 1.00 82.75 866 ALA A C 1
ATOM 6173 O O . ALA A 1 866 ? 37.818 -74.617 15.465 1.00 82.75 866 ALA A O 1
ATOM 6174 N N . VAL A 1 867 ? 36.824 -76.401 14.476 1.00 88.19 867 VAL A N 1
ATOM 6175 C CA . VAL A 1 867 ? 35.732 -75.673 13.816 1.00 88.19 867 VAL A CA 1
ATOM 6176 C C . VAL A 1 867 ? 34.905 -74.836 14.795 1.00 88.19 867 VAL A C 1
ATOM 6178 O O . VAL A 1 867 ? 34.576 -73.696 14.488 1.00 88.19 867 VAL A O 1
ATOM 6181 N N . ASP A 1 868 ? 34.676 -75.328 16.011 1.00 90.00 868 ASP A N 1
ATOM 6182 C CA . ASP A 1 868 ? 33.849 -74.656 17.023 1.00 90.00 868 ASP A CA 1
ATOM 6183 C C . ASP A 1 868 ? 34.628 -73.587 17.831 1.00 90.00 868 ASP A C 1
ATOM 6185 O O . ASP A 1 868 ? 34.080 -72.927 18.712 1.00 90.00 868 ASP A O 1
ATOM 6189 N N . ARG A 1 869 ? 35.919 -73.366 17.527 1.00 91.81 869 ARG A N 1
ATOM 6190 C CA . ARG A 1 869 ? 36.744 -72.295 18.122 1.00 91.81 869 ARG A CA 1
ATOM 6191 C C . ARG A 1 869 ? 36.711 -71.020 17.277 1.00 91.81 869 ARG A C 1
ATOM 6193 O O . ARG A 1 869 ? 36.695 -71.081 16.051 1.00 91.81 869 ARG A O 1
ATOM 6200 N N . ALA A 1 870 ? 36.786 -69.861 17.938 1.00 91.88 870 ALA A N 1
ATOM 6201 C CA . ALA A 1 870 ? 36.757 -68.549 17.286 1.00 91.88 870 ALA A CA 1
ATOM 6202 C C . ALA A 1 870 ? 37.913 -68.345 16.285 1.00 91.88 870 ALA A C 1
ATOM 6204 O O . ALA A 1 870 ? 39.081 -68.566 16.631 1.00 91.88 870 ALA A O 1
ATOM 6205 N N . VAL A 1 871 ? 37.610 -67.856 15.076 1.00 91.62 871 VAL A N 1
ATOM 6206 C CA . VAL A 1 871 ? 38.555 -67.799 13.937 1.00 91.62 871 VAL A CA 1
ATOM 6207 C C . VAL A 1 871 ? 39.793 -66.926 14.210 1.00 91.62 871 VAL A C 1
ATOM 6209 O O . VAL A 1 871 ? 40.861 -67.192 13.663 1.00 91.62 871 VAL A O 1
ATOM 6212 N N . ARG A 1 872 ? 39.742 -65.965 15.148 1.00 91.75 872 ARG A N 1
ATOM 6213 C CA . ARG A 1 872 ? 40.932 -65.223 15.631 1.00 91.75 872 ARG A CA 1
ATOM 6214 C C . ARG A 1 872 ? 42.054 -66.113 16.181 1.00 91.75 872 ARG A C 1
ATOM 6216 O O . ARG A 1 872 ? 43.183 -65.652 16.297 1.00 91.75 872 ARG A O 1
ATOM 6223 N N . THR A 1 873 ? 41.747 -67.355 16.559 1.00 89.25 873 THR A N 1
ATOM 6224 C CA . THR A 1 873 ? 42.717 -68.330 17.092 1.00 89.25 873 THR A CA 1
ATOM 6225 C C . THR A 1 873 ? 43.368 -69.198 16.009 1.00 89.25 873 THR A C 1
ATOM 6227 O O . THR A 1 873 ? 44.240 -70.008 16.314 1.00 89.25 873 THR A O 1
ATOM 6230 N N . TYR A 1 874 ? 42.954 -69.058 14.746 1.00 88.88 874 TYR A N 1
ATOM 6231 C CA . TYR A 1 874 ? 43.385 -69.925 13.652 1.00 88.88 874 TYR A CA 1
ATOM 6232 C C . TYR A 1 874 ? 44.730 -69.474 13.069 1.00 88.88 874 TYR A C 1
ATOM 6234 O O . TYR A 1 874 ? 44.936 -68.289 12.778 1.00 88.88 874 TYR A O 1
ATOM 6242 N N . SER A 1 875 ? 45.612 -70.435 12.781 1.00 84.94 875 SER A N 1
ATOM 6243 C CA . SER A 1 875 ? 46.775 -70.211 11.913 1.00 84.94 875 SER A CA 1
ATOM 6244 C C . SER A 1 875 ? 46.343 -69.802 10.494 1.00 84.94 875 SER A C 1
ATOM 6246 O O . SER A 1 875 ? 45.163 -69.890 10.139 1.00 84.94 875 SER A O 1
ATOM 6248 N N . GLN A 1 876 ? 47.294 -69.367 9.662 1.00 81.25 876 GLN A N 1
ATOM 6249 C CA . GLN A 1 876 ? 47.027 -69.075 8.250 1.00 81.25 876 GLN A CA 1
ATOM 6250 C C . GLN A 1 876 ? 46.449 -70.303 7.529 1.00 81.25 876 GLN A C 1
ATOM 6252 O O . GLN A 1 876 ? 45.379 -70.205 6.935 1.00 81.25 876 GLN A O 1
ATOM 6257 N N . GLY A 1 877 ? 47.060 -71.481 7.686 1.00 80.88 877 GLY A N 1
ATOM 6258 C CA . GLY A 1 877 ? 46.560 -72.714 7.071 1.00 80.88 877 GLY A CA 1
ATOM 6259 C C . GLY A 1 877 ? 45.206 -73.200 7.594 1.00 80.88 877 GLY A C 1
ATOM 6260 O O . GLY A 1 877 ? 44.415 -73.746 6.827 1.00 80.88 877 GLY A O 1
ATOM 6261 N N . MET A 1 878 ? 44.867 -72.936 8.860 1.00 85.56 878 MET A N 1
ATOM 6262 C CA . MET A 1 878 ? 43.516 -73.198 9.375 1.00 85.56 878 MET A CA 1
ATOM 6263 C C . MET A 1 878 ? 42.471 -72.253 8.762 1.00 85.56 878 MET A C 1
ATOM 6265 O O . MET A 1 878 ? 41.372 -72.694 8.430 1.00 85.56 878 MET A O 1
ATOM 6269 N N . ARG A 1 879 ? 42.806 -70.969 8.566 1.00 87.25 879 ARG A N 1
ATOM 6270 C CA . ARG A 1 879 ? 41.951 -70.019 7.830 1.00 87.25 879 ARG A CA 1
ATOM 6271 C C . ARG A 1 879 ? 41.796 -70.417 6.362 1.00 87.25 879 ARG A C 1
ATOM 6273 O O . ARG A 1 879 ? 40.683 -70.370 5.853 1.00 87.25 879 ARG A O 1
ATOM 6280 N N . GLN A 1 880 ? 42.864 -70.887 5.723 1.00 85.12 880 GLN A N 1
ATOM 6281 C CA . GLN A 1 880 ? 42.849 -71.371 4.341 1.00 85.12 880 GLN A CA 1
ATOM 6282 C C . GLN A 1 880 ? 41.950 -72.609 4.170 1.00 85.12 880 GLN A C 1
ATOM 6284 O O . GLN A 1 880 ? 41.119 -72.657 3.266 1.00 85.12 880 GLN A O 1
ATOM 6289 N N . ARG A 1 881 ? 42.035 -73.580 5.092 1.00 85.62 881 ARG A N 1
ATOM 6290 C CA . ARG A 1 881 ? 41.131 -74.746 5.133 1.00 85.62 881 ARG A CA 1
ATOM 6291 C C . ARG A 1 881 ? 39.669 -74.341 5.329 1.00 85.62 881 ARG A C 1
ATOM 6293 O O . ARG A 1 881 ? 38.808 -74.849 4.619 1.00 85.62 881 ARG A O 1
ATOM 6300 N N . LEU A 1 882 ? 39.383 -73.397 6.232 1.00 87.94 882 LEU A N 1
ATOM 6301 C CA . LEU A 1 882 ? 38.020 -72.886 6.429 1.00 87.94 882 LEU A CA 1
ATOM 6302 C C . LEU A 1 882 ? 37.497 -72.143 5.184 1.00 87.94 882 LEU A C 1
ATOM 6304 O O . LEU A 1 882 ? 36.320 -72.254 4.853 1.00 87.94 882 LEU A O 1
ATOM 6308 N N . ALA A 1 883 ? 38.363 -71.427 4.462 1.00 88.00 883 ALA A N 1
ATOM 6309 C CA . ALA A 1 883 ? 38.008 -70.750 3.215 1.00 88.00 883 ALA A CA 1
ATOM 6310 C C . ALA A 1 883 ? 37.608 -71.735 2.107 1.00 88.00 883 ALA A C 1
ATOM 6312 O O . ALA A 1 883 ? 36.639 -71.506 1.385 1.00 88.00 883 ALA A O 1
ATOM 6313 N N . ILE A 1 884 ? 38.309 -72.866 2.024 1.00 86.75 884 ILE A N 1
ATOM 6314 C CA . ILE A 1 884 ? 37.986 -73.948 1.091 1.00 86.75 884 ILE A CA 1
ATOM 6315 C C . ILE A 1 884 ? 36.715 -74.690 1.531 1.00 86.75 884 ILE A C 1
ATOM 6317 O O . ILE A 1 884 ? 35.888 -74.993 0.676 1.00 86.75 884 ILE A O 1
ATOM 6321 N N . ALA A 1 885 ? 36.478 -74.872 2.838 1.00 88.75 885 ALA A N 1
ATOM 6322 C CA . ALA A 1 885 ? 35.188 -75.354 3.350 1.00 88.75 885 ALA A CA 1
ATOM 6323 C C . ALA A 1 885 ? 34.027 -74.456 2.883 1.00 88.75 885 ALA A C 1
ATOM 6325 O O . ALA A 1 885 ? 33.027 -74.958 2.381 1.00 88.75 885 ALA A O 1
ATOM 6326 N N . GLN A 1 886 ? 34.187 -73.128 2.977 1.00 90.12 886 GLN A N 1
ATOM 6327 C CA . GLN A 1 886 ? 33.196 -72.151 2.507 1.00 90.12 886 GLN A CA 1
ATOM 6328 C C . GLN A 1 886 ? 32.954 -72.248 0.995 1.00 90.12 886 GLN A C 1
ATOM 6330 O O . GLN A 1 886 ? 31.805 -72.240 0.561 1.00 90.12 886 GLN A O 1
ATOM 6335 N N . ALA A 1 887 ? 34.017 -72.392 0.200 1.00 89.56 887 ALA A N 1
ATOM 6336 C CA . ALA A 1 887 ? 33.921 -72.564 -1.249 1.00 89.56 887 ALA A CA 1
ATOM 6337 C C . ALA A 1 887 ? 33.297 -73.915 -1.666 1.00 89.56 887 ALA A C 1
ATOM 6339 O O . ALA A 1 887 ? 32.806 -74.035 -2.785 1.00 89.56 887 ALA A O 1
ATOM 6340 N N . MET A 1 888 ? 33.296 -74.919 -0.782 1.00 89.12 888 MET A N 1
ATOM 6341 C CA . MET A 1 888 ? 32.683 -76.237 -0.997 1.00 89.12 888 MET A CA 1
ATOM 6342 C C . MET A 1 888 ? 31.239 -76.354 -0.477 1.00 89.12 888 MET A C 1
ATOM 6344 O O . MET A 1 888 ? 30.615 -77.396 -0.686 1.00 89.12 888 MET A O 1
ATOM 6348 N N . LEU A 1 889 ? 30.678 -75.324 0.170 1.00 88.88 889 LEU A N 1
ATOM 6349 C CA . LEU A 1 889 ? 29.274 -75.338 0.603 1.00 88.88 889 LEU A CA 1
ATOM 6350 C C . LEU A 1 889 ? 28.339 -75.487 -0.606 1.00 88.88 889 LEU A C 1
ATOM 6352 O O . LEU A 1 889 ? 28.480 -74.796 -1.615 1.00 88.88 889 LEU A O 1
ATOM 6356 N N . GLY A 1 890 ? 27.378 -76.404 -0.507 1.00 86.25 890 GLY A N 1
ATOM 6357 C CA . GLY A 1 890 ? 26.529 -76.803 -1.633 1.00 86.25 890 GLY A CA 1
ATOM 6358 C C . GLY A 1 890 ? 27.193 -77.717 -2.666 1.00 86.25 890 GLY A C 1
ATOM 6359 O O . GLY A 1 890 ? 26.606 -77.930 -3.723 1.00 86.25 890 GLY A O 1
ATOM 6360 N N . LEU A 1 891 ? 28.391 -78.240 -2.370 1.00 86.44 891 LEU A N 1
ATOM 6361 C CA . LEU A 1 891 ? 29.161 -79.201 -3.176 1.00 86.44 891 LEU A CA 1
ATOM 6362 C C . LEU A 1 891 ? 29.192 -78.897 -4.693 1.00 86.44 891 LEU A C 1
ATOM 6364 O O . LEU A 1 891 ? 28.888 -79.780 -5.501 1.00 86.44 891 LEU A O 1
ATOM 6368 N N . PRO A 1 892 ? 29.562 -77.665 -5.095 1.00 88.94 892 PRO A N 1
ATOM 6369 C CA . PRO A 1 892 ? 29.472 -77.200 -6.476 1.00 88.94 892 PRO A CA 1
ATOM 6370 C C . PRO A 1 892 ? 30.287 -78.050 -7.461 1.00 88.94 892 PRO A C 1
ATOM 6372 O O . PRO A 1 892 ? 31.399 -78.498 -7.155 1.00 88.94 892 PRO A O 1
ATOM 6375 N N . ASP A 1 893 ? 29.742 -78.217 -8.671 1.00 88.62 893 ASP A N 1
ATOM 6376 C CA . ASP A 1 893 ? 30.352 -78.980 -9.771 1.00 88.62 893 ASP A CA 1
ATOM 6377 C C . ASP A 1 893 ? 31.680 -78.370 -10.258 1.00 88.62 893 ASP A C 1
ATOM 6379 O O . ASP A 1 893 ? 32.543 -79.081 -10.778 1.00 88.62 893 ASP A O 1
ATOM 6383 N N . LEU A 1 894 ? 31.828 -77.048 -10.109 1.00 91.56 894 LEU A N 1
ATOM 6384 C CA . LEU A 1 894 ? 33.009 -76.274 -10.483 1.00 91.56 894 LEU A CA 1
ATOM 6385 C C . LEU A 1 894 ? 33.514 -75.471 -9.276 1.00 91.56 894 LEU A C 1
ATOM 6387 O O . LEU A 1 894 ? 32.797 -74.630 -8.740 1.00 91.56 894 LEU A O 1
ATOM 6391 N N . LEU A 1 895 ? 34.760 -75.706 -8.869 1.00 91.38 895 LEU A N 1
ATOM 6392 C CA . LEU A 1 895 ? 35.424 -75.041 -7.745 1.00 91.38 895 LEU A CA 1
ATOM 6393 C C . LEU A 1 895 ? 36.582 -74.167 -8.255 1.00 91.38 895 LEU A C 1
ATOM 6395 O O . LEU A 1 895 ? 37.399 -74.638 -9.043 1.00 91.38 895 LEU A O 1
ATOM 6399 N N . VAL A 1 896 ? 36.666 -72.909 -7.817 1.00 91.69 896 VAL A N 1
ATOM 6400 C CA . VAL A 1 896 ? 37.617 -71.901 -8.329 1.00 91.69 896 VAL A CA 1
ATOM 6401 C C . VAL A 1 896 ? 38.397 -71.260 -7.175 1.00 91.69 896 VAL A C 1
ATOM 6403 O O . VAL A 1 896 ? 37.817 -70.533 -6.372 1.00 91.69 896 VAL A O 1
ATOM 6406 N N . LEU A 1 897 ? 39.706 -71.512 -7.083 1.00 89.81 897 LEU A N 1
ATOM 6407 C CA . LEU A 1 897 ? 40.541 -71.128 -5.934 1.00 89.81 897 LEU A CA 1
ATOM 6408 C C . LEU A 1 897 ? 41.761 -70.292 -6.367 1.00 89.81 897 LEU A C 1
ATOM 6410 O O . LEU A 1 897 ? 42.594 -70.772 -7.134 1.00 89.81 897 LEU A O 1
ATOM 6414 N N . ASP A 1 898 ? 41.892 -69.061 -5.872 1.00 88.00 898 ASP A N 1
ATOM 6415 C CA . ASP A 1 898 ? 43.055 -68.190 -6.115 1.00 88.00 898 ASP A CA 1
ATOM 6416 C C . ASP A 1 898 ? 44.132 -68.462 -5.049 1.00 88.00 898 ASP A C 1
ATOM 6418 O O . ASP A 1 898 ? 43.879 -68.312 -3.854 1.00 88.00 898 ASP A O 1
ATOM 6422 N N . GLU A 1 899 ? 45.304 -68.930 -5.485 1.00 85.25 899 GLU A N 1
ATOM 6423 C CA . GLU A 1 899 ? 46.460 -69.332 -4.663 1.00 85.25 899 GLU A CA 1
ATOM 6424 C C . GLU A 1 899 ? 46.117 -70.123 -3.371 1.00 85.25 899 GLU A C 1
ATOM 6426 O O . GLU A 1 899 ? 46.486 -69.717 -2.260 1.00 85.25 899 GLU A O 1
ATOM 6431 N N . PRO A 1 900 ? 45.440 -71.291 -3.472 1.00 82.94 900 PRO A N 1
ATOM 6432 C CA . PRO A 1 900 ? 44.946 -72.057 -2.317 1.00 82.94 900 PRO A CA 1
ATOM 6433 C C . PRO A 1 900 ? 46.039 -72.544 -1.349 1.00 82.94 900 PRO A C 1
ATOM 6435 O O . PRO A 1 900 ? 45.731 -72.925 -0.221 1.00 82.94 900 PRO A O 1
ATOM 6438 N N . THR A 1 901 ? 47.305 -72.505 -1.752 1.00 80.88 901 THR A N 1
ATOM 6439 C CA . THR A 1 901 ? 48.490 -72.984 -1.023 1.00 80.88 901 THR A CA 1
ATOM 6440 C C . THR A 1 901 ? 49.349 -71.881 -0.397 1.00 80.88 901 THR A C 1
ATOM 6442 O O . THR A 1 901 ? 50.305 -72.193 0.316 1.00 80.88 901 THR A O 1
ATOM 6445 N N . ASN A 1 902 ? 49.035 -70.600 -0.626 1.00 77.50 902 ASN A N 1
ATOM 6446 C CA . ASN A 1 902 ? 49.906 -69.490 -0.234 1.00 77.50 902 ASN A CA 1
ATOM 6447 C C . ASN A 1 902 ? 50.058 -69.373 1.304 1.00 77.50 902 ASN A C 1
ATOM 6449 O O . ASN A 1 902 ? 49.087 -69.207 2.050 1.00 77.50 902 ASN A O 1
ATOM 6453 N N . GLY A 1 903 ? 51.304 -69.480 1.782 1.00 71.50 903 GLY A N 1
ATOM 6454 C CA . GLY A 1 903 ? 51.668 -69.468 3.205 1.00 71.50 903 GLY A CA 1
ATOM 6455 C C . GLY A 1 903 ? 51.292 -70.732 3.991 1.00 71.50 903 GLY A C 1
ATOM 6456 O O . GLY A 1 903 ? 51.139 -70.673 5.213 1.00 71.50 903 GLY A O 1
ATOM 6457 N N . LEU A 1 904 ? 51.140 -71.872 3.311 1.00 79.00 904 LEU A N 1
ATOM 6458 C CA . LEU A 1 904 ? 51.138 -73.200 3.930 1.00 79.00 904 LEU A CA 1
ATOM 6459 C C . LEU A 1 904 ? 52.572 -73.747 4.072 1.00 79.00 904 LEU A C 1
ATOM 6461 O O . LEU A 1 904 ? 53.453 -73.410 3.284 1.00 79.00 904 LEU A O 1
ATOM 6465 N N . ASP A 1 905 ? 52.803 -74.636 5.044 1.00 79.38 905 ASP A N 1
ATOM 6466 C CA . ASP A 1 905 ? 54.039 -75.433 5.098 1.00 79.38 905 ASP A CA 1
ATOM 6467 C C . ASP A 1 905 ? 53.986 -76.635 4.121 1.00 79.38 905 ASP A C 1
ATOM 6469 O O . ASP A 1 905 ? 52.900 -77.013 3.666 1.00 79.38 905 ASP A O 1
ATOM 6473 N N . PRO A 1 906 ? 55.127 -77.260 3.759 1.00 79.19 906 PRO A N 1
ATOM 6474 C CA . PRO A 1 906 ? 55.134 -78.348 2.778 1.00 79.19 906 PRO A CA 1
ATOM 6475 C C . PRO A 1 906 ? 54.230 -79.550 3.132 1.00 79.19 906 PRO A C 1
ATOM 6477 O O . PRO A 1 906 ? 53.557 -80.051 2.226 1.00 79.19 906 PRO A O 1
ATOM 6480 N N . PRO A 1 907 ? 54.120 -79.999 4.404 1.00 78.25 907 PRO A N 1
ATOM 6481 C CA . PRO A 1 907 ? 53.102 -80.973 4.809 1.00 78.25 907 PRO A CA 1
ATOM 6482 C C . PRO A 1 907 ? 51.661 -80.510 4.539 1.00 78.25 907 PRO A C 1
ATOM 6484 O O . PRO A 1 907 ? 50.867 -81.264 3.978 1.00 78.25 907 PRO A O 1
ATOM 6487 N N . GLN A 1 908 ? 51.306 -79.269 4.882 1.00 77.12 908 GLN A N 1
ATOM 6488 C CA . GLN A 1 908 ? 49.966 -78.727 4.642 1.00 77.12 908 GLN A CA 1
ATOM 6489 C C . GLN A 1 908 ? 49.648 -78.590 3.145 1.00 77.12 908 GLN A C 1
ATOM 6491 O O . GLN A 1 908 ? 48.513 -78.869 2.756 1.00 77.12 908 GLN A O 1
ATOM 6496 N N . ILE A 1 909 ? 50.632 -78.248 2.302 1.00 81.62 909 ILE A N 1
ATOM 6497 C CA . ILE A 1 909 ? 50.508 -78.264 0.831 1.00 81.62 909 ILE A CA 1
ATOM 6498 C C . ILE A 1 909 ? 50.242 -79.691 0.328 1.00 81.62 909 ILE A C 1
ATOM 6500 O O . ILE A 1 909 ? 49.344 -79.903 -0.490 1.00 81.62 909 ILE A O 1
ATOM 6504 N N . ALA A 1 910 ? 50.977 -80.685 0.838 1.00 79.94 910 ALA A N 1
ATOM 6505 C CA . ALA A 1 910 ? 50.808 -82.083 0.445 1.00 79.94 910 ALA A CA 1
ATOM 6506 C C . ALA A 1 910 ? 49.417 -82.640 0.807 1.00 79.94 910 ALA A C 1
ATOM 6508 O O . ALA A 1 910 ? 48.835 -83.374 0.006 1.00 79.94 910 ALA A O 1
ATOM 6509 N N . GLU A 1 911 ? 48.849 -82.261 1.958 1.00 78.88 911 GLU A N 1
ATOM 6510 C CA . GLU A 1 911 ? 47.463 -82.602 2.308 1.00 78.88 911 GLU A CA 1
ATOM 6511 C C . GLU A 1 911 ? 46.437 -81.829 1.464 1.00 78.88 911 GLU A C 1
ATOM 6513 O O . GLU A 1 911 ? 45.479 -82.428 0.975 1.00 78.88 911 GLU A O 1
ATOM 6518 N N . MET A 1 912 ? 46.649 -80.531 1.211 1.00 80.38 912 MET A N 1
ATOM 6519 C CA . MET A 1 912 ? 45.753 -79.724 0.368 1.00 80.38 912 MET A CA 1
ATOM 6520 C C . MET A 1 912 ? 45.620 -80.323 -1.040 1.00 80.38 912 MET A C 1
ATOM 6522 O O . MET A 1 912 ? 44.523 -80.515 -1.562 1.00 80.38 912 MET A O 1
ATOM 6526 N N . ARG A 1 913 ? 46.744 -80.747 -1.620 1.00 83.75 913 ARG A N 1
ATOM 6527 C CA . ARG A 1 913 ? 46.816 -81.479 -2.890 1.00 83.75 913 ARG A CA 1
ATOM 6528 C C . ARG A 1 913 ? 46.041 -82.805 -2.892 1.00 83.75 913 ARG A C 1
ATOM 6530 O O . ARG A 1 913 ? 45.614 -83.252 -3.959 1.00 83.75 913 ARG A O 1
ATOM 6537 N N . LYS A 1 914 ? 45.869 -83.481 -1.749 1.00 82.00 914 LYS A N 1
ATOM 6538 C CA . LYS A 1 914 ? 44.990 -84.664 -1.666 1.00 82.00 914 LYS A CA 1
ATOM 6539 C C . LYS A 1 914 ? 43.526 -84.242 -1.735 1.00 82.00 914 LYS A C 1
ATOM 6541 O O . LYS A 1 914 ? 42.804 -84.811 -2.543 1.00 82.00 914 LYS A O 1
ATOM 6546 N N . VAL A 1 915 ? 43.134 -83.224 -0.965 1.00 82.94 915 VAL A N 1
ATOM 6547 C CA . VAL A 1 915 ? 41.764 -82.678 -0.922 1.00 82.94 915 VAL A CA 1
ATOM 6548 C C . VAL A 1 915 ? 41.288 -82.214 -2.302 1.00 82.94 915 VAL A C 1
ATOM 6550 O O . VAL A 1 915 ? 40.207 -82.592 -2.743 1.00 82.94 915 VAL A O 1
ATOM 6553 N N . LEU A 1 916 ? 42.107 -81.452 -3.032 1.00 85.19 916 LEU A N 1
ATOM 6554 C CA . LEU A 1 916 ? 41.722 -80.946 -4.356 1.00 85.19 916 LEU A CA 1
ATOM 6555 C C . LEU A 1 916 ? 41.559 -82.070 -5.393 1.00 85.19 916 LEU A C 1
ATOM 6557 O O . LEU A 1 916 ? 40.621 -82.051 -6.190 1.00 85.19 916 LEU A O 1
ATOM 6561 N N . ARG A 1 917 ? 42.430 -83.089 -5.354 1.00 83.44 917 ARG A N 1
ATOM 656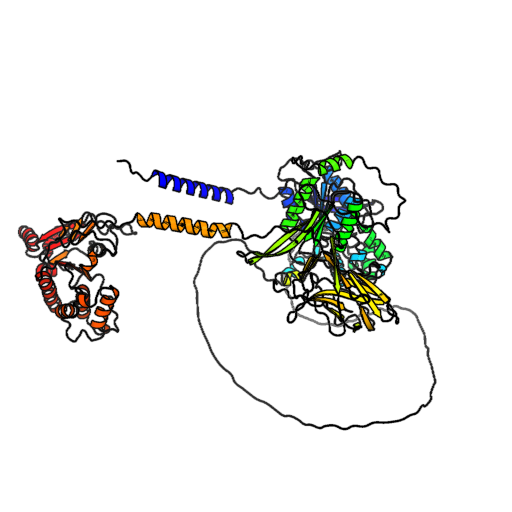2 C CA . ARG A 1 917 ? 42.347 -84.246 -6.261 1.00 83.44 917 ARG A CA 1
ATOM 6563 C C . ARG A 1 917 ? 41.223 -85.216 -5.882 1.00 83.44 917 ARG A C 1
ATOM 6565 O O . ARG A 1 917 ? 40.593 -85.762 -6.781 1.00 83.44 917 ARG A O 1
ATOM 6572 N N . SER A 1 918 ? 40.926 -85.410 -4.594 1.00 82.62 918 SER A N 1
ATOM 6573 C CA . SER A 1 918 ? 39.796 -86.245 -4.158 1.00 82.62 918 SER A CA 1
ATOM 6574 C C . SER A 1 918 ? 38.442 -85.578 -4.415 1.00 82.62 918 SER A C 1
ATOM 6576 O O . SER A 1 918 ? 37.480 -86.280 -4.718 1.00 82.62 918 SER A O 1
ATOM 6578 N N . TYR A 1 919 ? 38.368 -84.242 -4.371 1.00 84.25 919 TYR A N 1
ATOM 6579 C CA . TYR A 1 919 ? 37.183 -83.498 -4.801 1.00 84.25 919 TYR A CA 1
ATOM 6580 C C . TYR A 1 919 ? 36.934 -83.675 -6.305 1.00 84.25 919 TYR A C 1
ATOM 6582 O O . TYR A 1 919 ? 35.828 -84.039 -6.697 1.00 84.25 919 TYR A O 1
ATOM 6590 N N . ALA A 1 920 ? 37.966 -83.504 -7.143 1.00 84.00 920 ALA A N 1
ATOM 6591 C CA . ALA A 1 920 ? 37.846 -83.684 -8.592 1.00 84.00 920 ALA A CA 1
ATOM 6592 C C . ALA A 1 920 ? 37.496 -85.130 -9.000 1.00 84.00 920 ALA A C 1
ATOM 6594 O O . ALA A 1 920 ? 36.677 -85.347 -9.892 1.00 84.00 920 ALA A O 1
ATOM 6595 N N . ALA A 1 921 ? 38.036 -86.127 -8.288 1.00 82.88 921 ALA A N 1
ATOM 6596 C CA . ALA A 1 921 ? 37.747 -87.545 -8.518 1.00 82.88 921 ALA A CA 1
ATOM 6597 C C . ALA A 1 921 ? 36.268 -87.946 -8.296 1.00 82.88 921 ALA A C 1
ATOM 6599 O O . ALA A 1 921 ? 35.871 -89.025 -8.728 1.00 82.88 921 ALA A O 1
ATOM 6600 N N . LYS A 1 922 ? 35.440 -87.091 -7.671 1.00 83.00 922 LYS A N 1
ATOM 6601 C CA . LYS A 1 922 ? 33.975 -87.253 -7.552 1.00 83.00 922 LYS A CA 1
ATOM 6602 C C . LYS A 1 922 ? 33.204 -86.675 -8.768 1.00 83.00 922 LYS A C 1
ATOM 6604 O O . LYS A 1 922 ? 32.104 -86.163 -8.594 1.00 83.00 922 LYS A O 1
ATOM 6609 N N . ASP A 1 923 ? 33.788 -86.715 -9.971 1.00 80.62 923 ASP A N 1
ATOM 6610 C CA . ASP A 1 923 ? 33.295 -86.057 -11.205 1.00 80.62 923 ASP A CA 1
ATOM 6611 C C . ASP A 1 923 ? 33.035 -84.540 -11.055 1.00 80.62 923 ASP A C 1
ATOM 6613 O O . ASP A 1 923 ? 32.044 -83.984 -11.531 1.00 80.62 923 ASP A O 1
ATOM 6617 N N . ARG A 1 924 ? 33.948 -83.844 -10.368 1.00 87.19 924 ARG A N 1
ATOM 6618 C CA . ARG A 1 924 ? 33.900 -82.382 -10.193 1.00 87.19 924 ARG A CA 1
ATOM 6619 C C . ARG A 1 924 ? 35.126 -81.728 -10.813 1.00 87.19 924 ARG A C 1
ATOM 6621 O O . ARG A 1 924 ? 36.142 -82.371 -11.055 1.00 87.19 924 ARG A O 1
ATOM 6628 N N . THR A 1 925 ? 35.031 -80.435 -11.081 1.00 91.19 925 THR A N 1
ATOM 6629 C CA . THR A 1 925 ? 36.068 -79.677 -11.791 1.00 91.19 925 THR A CA 1
ATOM 6630 C C . THR A 1 925 ? 36.689 -78.663 -10.846 1.00 91.19 925 THR A C 1
ATOM 6632 O O . THR A 1 925 ? 35.970 -77.964 -10.135 1.00 91.19 925 THR A O 1
ATOM 6635 N N . VAL A 1 926 ? 38.018 -78.573 -10.817 1.00 91.31 926 VAL A N 1
ATOM 6636 C CA . VAL A 1 926 ? 38.742 -77.681 -9.902 1.00 91.31 926 VAL A CA 1
ATOM 6637 C C . VAL A 1 926 ? 39.714 -76.820 -10.696 1.00 91.31 926 VAL A C 1
ATOM 6639 O O . VAL A 1 926 ? 40.627 -77.334 -11.333 1.00 91.31 926 VAL A O 1
ATOM 6642 N N . ILE A 1 927 ? 39.545 -75.504 -10.631 1.00 91.81 927 ILE A N 1
ATOM 6643 C CA . ILE A 1 927 ? 40.464 -74.520 -11.201 1.00 91.81 927 ILE A CA 1
ATOM 6644 C C . ILE A 1 927 ? 41.225 -73.876 -10.047 1.00 91.81 927 ILE A C 1
ATOM 6646 O O . ILE A 1 927 ? 40.619 -73.262 -9.169 1.00 91.81 927 ILE A O 1
ATOM 6650 N N . VAL A 1 928 ? 42.550 -73.991 -10.061 1.00 89.94 928 VAL A N 1
ATOM 6651 C CA . VAL A 1 928 ? 43.437 -73.303 -9.116 1.00 89.94 928 VAL A CA 1
ATOM 6652 C C . VAL A 1 928 ? 44.303 -72.297 -9.855 1.00 89.94 928 VAL A C 1
ATOM 6654 O O . VAL A 1 928 ? 44.773 -72.586 -10.952 1.00 89.94 928 VAL A O 1
ATOM 6657 N N . SER A 1 929 ? 44.562 -71.134 -9.265 1.00 89.19 929 SER A N 1
ATOM 6658 C CA . SER A 1 929 ? 45.711 -70.320 -9.667 1.00 89.19 929 SER A CA 1
ATOM 6659 C C . SER A 1 929 ? 46.919 -70.678 -8.801 1.00 89.19 929 SER A C 1
ATOM 6661 O O . SER A 1 929 ? 46.776 -70.999 -7.621 1.00 89.19 929 SER A O 1
ATOM 6663 N N . SER A 1 930 ? 48.117 -70.631 -9.380 1.00 82.19 930 SER A N 1
ATOM 6664 C CA . SER A 1 930 ? 49.365 -70.648 -8.613 1.00 82.19 930 SER A CA 1
ATOM 6665 C C . SER A 1 930 ? 50.481 -69.997 -9.429 1.00 82.19 930 SER A C 1
ATOM 6667 O O . SER A 1 930 ? 50.450 -69.984 -10.663 1.00 82.19 930 SER A O 1
ATOM 6669 N N . HIS A 1 931 ? 51.471 -69.440 -8.738 1.00 79.38 931 HIS A N 1
ATOM 6670 C CA . HIS A 1 931 ? 52.755 -69.041 -9.317 1.00 79.38 931 HIS A CA 1
ATOM 6671 C C . HIS A 1 931 ? 53.862 -70.080 -9.040 1.00 79.38 931 HIS A C 1
ATOM 6673 O O . HIS A 1 931 ? 54.983 -69.917 -9.512 1.00 79.38 931 HIS A O 1
ATOM 6679 N N . LEU A 1 932 ? 53.561 -71.157 -8.299 1.00 76.56 932 LEU A N 1
ATOM 6680 C CA . LEU A 1 932 ? 54.514 -72.201 -7.913 1.00 76.56 932 LEU A CA 1
ATOM 6681 C C . LEU A 1 932 ? 54.418 -73.401 -8.868 1.00 76.56 932 LEU A C 1
ATOM 6683 O O . LEU A 1 932 ? 53.558 -74.273 -8.738 1.00 76.56 932 LEU A O 1
ATOM 6687 N N . LEU A 1 933 ? 55.327 -73.462 -9.840 1.00 76.69 933 LEU A N 1
ATOM 6688 C CA . LEU A 1 933 ? 55.277 -74.430 -10.946 1.00 76.69 933 LEU A CA 1
ATOM 6689 C C . LEU A 1 933 ? 55.349 -75.892 -10.472 1.00 76.69 933 LEU A C 1
ATOM 6691 O O . LEU A 1 933 ? 54.508 -76.701 -10.863 1.00 76.69 933 LEU A O 1
ATOM 6695 N N . GLY A 1 934 ? 56.253 -76.210 -9.540 1.00 74.00 934 GLY A N 1
ATOM 6696 C CA . GLY A 1 934 ? 56.346 -77.542 -8.922 1.00 74.00 934 GLY A CA 1
ATOM 6697 C C . GLY A 1 934 ? 55.143 -77.935 -8.045 1.00 74.00 934 GLY A C 1
ATOM 6698 O O . GLY A 1 934 ? 54.972 -79.108 -7.710 1.00 74.00 934 GLY A O 1
ATOM 6699 N N . GLU A 1 935 ? 54.273 -76.987 -7.679 1.00 75.44 935 GLU A N 1
ATOM 6700 C CA . GLU A 1 935 ? 52.997 -77.298 -7.033 1.00 75.44 935 GLU A CA 1
ATOM 6701 C C . GLU A 1 935 ? 51.971 -77.780 -8.065 1.00 75.44 935 GLU A C 1
ATOM 6703 O O . GLU A 1 935 ? 51.340 -78.821 -7.860 1.00 75.44 935 GLU A O 1
ATOM 6708 N N . VAL A 1 936 ? 51.848 -77.057 -9.184 1.00 79.88 936 VAL A N 1
ATOM 6709 C CA . VAL A 1 936 ? 50.939 -77.380 -10.294 1.00 79.88 936 VAL A CA 1
ATOM 6710 C C . VAL A 1 936 ? 51.328 -78.701 -10.952 1.00 79.88 936 VAL A C 1
ATOM 6712 O O . VAL A 1 936 ? 50.451 -79.540 -11.144 1.00 79.88 936 VAL A O 1
ATOM 6715 N N . GLU A 1 937 ? 52.623 -78.936 -11.183 1.00 82.25 937 GLU A N 1
ATOM 6716 C CA . GLU A 1 937 ? 53.170 -80.185 -11.741 1.00 82.25 937 GLU A CA 1
ATOM 6717 C C . GLU A 1 937 ? 52.700 -81.440 -10.979 1.00 82.25 937 GLU A C 1
ATOM 6719 O O . GLU A 1 937 ? 52.397 -82.472 -11.571 1.00 82.25 937 GLU A O 1
ATOM 6724 N N . GLN A 1 938 ? 52.584 -81.340 -9.652 1.00 79.00 938 GLN A N 1
ATOM 6725 C CA . GLN A 1 938 ? 52.250 -82.461 -8.765 1.00 79.00 938 GLN A CA 1
ATOM 6726 C C . GLN A 1 938 ? 50.756 -82.526 -8.380 1.00 79.00 938 GLN A C 1
ATOM 6728 O O . GLN A 1 938 ? 50.323 -83.488 -7.734 1.00 79.00 938 GLN A O 1
ATOM 6733 N N . THR A 1 939 ? 49.966 -81.505 -8.733 1.00 81.25 939 THR A N 1
ATOM 6734 C CA . THR A 1 939 ? 48.567 -81.332 -8.285 1.00 81.25 939 THR A CA 1
ATOM 6735 C C . THR A 1 939 ? 47.565 -81.348 -9.436 1.00 81.25 939 THR A C 1
ATOM 6737 O O . THR A 1 939 ? 46.471 -81.887 -9.273 1.00 81.25 939 THR A O 1
ATOM 6740 N N . CYS A 1 940 ? 47.920 -80.767 -10.582 1.00 87.44 940 CYS A N 1
ATOM 6741 C CA . CYS A 1 940 ? 46.998 -80.510 -11.681 1.00 87.44 940 CYS A CA 1
ATOM 6742 C C . CYS A 1 940 ? 47.113 -81.561 -12.790 1.00 87.44 940 CYS A C 1
ATOM 6744 O O . CYS A 1 940 ? 48.191 -82.048 -13.111 1.00 87.44 940 CYS A O 1
ATOM 6746 N N . SER A 1 941 ? 45.978 -81.876 -13.410 1.00 88.00 941 SER A N 1
ATOM 6747 C CA . SER A 1 941 ? 45.905 -82.730 -14.603 1.00 88.00 941 SER A CA 1
ATOM 6748 C C . SER A 1 941 ? 46.259 -81.962 -15.882 1.00 88.00 941 SER A C 1
ATOM 6750 O O . SER A 1 941 ? 46.910 -82.488 -16.784 1.00 88.00 941 SER A O 1
ATOM 6752 N N . HIS A 1 942 ? 45.846 -80.696 -15.933 1.00 90.69 942 HIS A N 1
ATOM 6753 C CA . HIS A 1 942 ? 45.971 -79.791 -17.067 1.00 90.69 942 HIS A CA 1
ATOM 6754 C C . HIS A 1 942 ? 46.465 -78.431 -16.566 1.00 90.69 942 HIS A C 1
ATOM 6756 O O . HIS A 1 942 ? 46.261 -78.086 -15.399 1.00 90.69 942 HIS A O 1
ATOM 6762 N N . ALA A 1 943 ? 47.077 -77.638 -17.440 1.00 90.62 943 ALA A N 1
ATOM 6763 C CA . ALA A 1 943 ? 47.471 -76.270 -17.125 1.00 90.62 943 ALA A CA 1
ATOM 6764 C C . ALA A 1 943 ? 47.131 -75.293 -18.258 1.00 90.62 943 ALA A C 1
ATOM 6766 O O . ALA A 1 943 ? 47.016 -75.678 -19.423 1.00 90.62 943 ALA A O 1
ATOM 6767 N N . VAL A 1 944 ? 46.982 -74.022 -17.887 1.00 90.56 944 VAL A N 1
ATOM 6768 C CA . VAL A 1 944 ? 46.792 -72.863 -18.767 1.00 90.56 944 VAL A CA 1
ATOM 6769 C C . VAL A 1 944 ? 47.863 -71.844 -18.396 1.00 90.56 944 VAL A C 1
ATOM 6771 O O . VAL A 1 944 ? 47.823 -71.273 -17.310 1.00 90.56 944 VAL A O 1
ATOM 6774 N N . VAL A 1 945 ? 48.831 -71.630 -19.281 1.00 88.31 945 VAL A N 1
ATOM 6775 C CA . VAL A 1 945 ? 49.940 -70.688 -19.095 1.00 88.31 945 VAL A CA 1
ATOM 6776 C C . VAL A 1 945 ? 49.529 -69.320 -19.633 1.00 88.31 945 VAL A C 1
ATOM 6778 O O . VAL A 1 945 ? 49.275 -69.171 -20.831 1.00 88.31 945 VAL A O 1
ATOM 6781 N N . MET A 1 946 ? 49.474 -68.320 -18.752 1.00 88.81 946 MET A N 1
ATOM 6782 C CA . MET A 1 946 ? 49.184 -66.925 -19.082 1.00 88.81 946 MET A CA 1
ATOM 6783 C C . MET A 1 946 ? 50.410 -66.022 -18.916 1.00 88.81 946 MET A C 1
ATOM 6785 O O . MET A 1 946 ? 51.152 -66.129 -17.940 1.00 88.81 946 MET A O 1
ATOM 6789 N N . HIS A 1 947 ? 50.559 -65.043 -19.808 1.00 86.44 947 HIS A N 1
ATOM 6790 C CA . HIS A 1 947 ? 51.518 -63.944 -19.662 1.00 86.44 947 HIS A CA 1
ATOM 6791 C C . HIS A 1 947 ? 50.912 -62.655 -20.243 1.00 86.44 947 HIS A C 1
ATOM 6793 O O . HIS A 1 947 ? 50.295 -62.675 -21.306 1.00 86.44 947 HIS A O 1
ATOM 6799 N N . ARG A 1 948 ? 51.047 -61.530 -19.519 1.00 84.69 948 ARG A N 1
ATOM 6800 C CA . ARG A 1 948 ? 50.530 -60.192 -19.902 1.00 84.69 948 ARG A CA 1
ATOM 6801 C C . ARG A 1 948 ? 49.065 -60.205 -20.387 1.00 84.69 948 ARG A C 1
ATOM 6803 O O . ARG A 1 948 ? 48.727 -59.576 -21.385 1.00 84.69 948 ARG A O 1
ATOM 6810 N N . GLY A 1 949 ? 48.201 -60.950 -19.692 1.00 85.38 949 GLY A N 1
ATOM 6811 C CA . GLY A 1 949 ? 46.765 -61.039 -19.979 1.00 85.38 949 GLY A CA 1
ATOM 6812 C C . GLY A 1 949 ? 46.371 -61.980 -21.124 1.00 85.38 949 GLY A C 1
ATOM 6813 O O . GLY A 1 949 ? 45.174 -62.153 -21.350 1.00 85.38 949 GLY A O 1
ATOM 6814 N N . ARG A 1 950 ? 47.333 -62.596 -21.825 1.00 88.75 950 ARG A N 1
ATOM 6815 C CA . ARG A 1 950 ? 47.116 -63.493 -22.974 1.00 88.75 950 ARG A CA 1
ATOM 6816 C C . ARG A 1 950 ? 47.379 -64.957 -22.624 1.00 88.75 950 ARG A C 1
ATOM 6818 O O . ARG A 1 950 ? 48.134 -65.254 -21.698 1.00 88.75 950 ARG A O 1
ATOM 6825 N N . LEU A 1 951 ? 46.793 -65.860 -23.411 1.00 89.62 951 LEU A N 1
ATOM 6826 C CA . LEU A 1 951 ? 47.150 -67.279 -23.432 1.00 89.62 951 LEU A CA 1
ATOM 6827 C C . LEU A 1 951 ? 48.501 -67.483 -24.137 1.00 89.62 951 LEU A C 1
ATOM 6829 O O . LEU A 1 951 ? 48.717 -66.927 -25.211 1.00 89.62 951 LEU A O 1
ATOM 6833 N N . ILE A 1 952 ? 49.372 -68.309 -23.553 1.00 87.69 952 ILE A N 1
ATOM 6834 C CA . ILE A 1 952 ? 50.635 -68.763 -24.160 1.00 87.69 952 ILE A CA 1
ATOM 6835 C C . ILE A 1 952 ? 50.549 -70.244 -24.547 1.00 87.69 952 ILE A C 1
ATOM 6837 O O . ILE A 1 952 ? 50.946 -70.627 -25.643 1.00 87.69 952 ILE A O 1
ATOM 6841 N N . SER A 1 953 ? 50.007 -71.086 -23.663 1.00 84.25 953 SER A N 1
ATOM 6842 C CA . SER A 1 953 ? 49.817 -72.517 -23.918 1.00 84.25 953 SER A CA 1
ATOM 6843 C C . SER A 1 953 ? 48.750 -73.108 -22.998 1.00 84.25 953 SER A C 1
ATOM 6845 O O . SER A 1 953 ? 48.573 -72.633 -21.876 1.00 84.25 953 SER A O 1
ATOM 6847 N N . ASN A 1 954 ? 48.060 -74.158 -23.436 1.00 88.44 954 ASN A N 1
ATOM 6848 C CA . ASN A 1 954 ? 47.181 -74.967 -22.597 1.00 88.44 954 ASN A CA 1
ATOM 6849 C C . ASN A 1 954 ? 47.215 -76.442 -23.016 1.00 88.44 954 ASN A C 1
ATOM 6851 O O . ASN A 1 954 ? 47.397 -76.753 -24.191 1.00 88.44 954 ASN A O 1
ATOM 6855 N N . GLY A 1 955 ? 47.018 -77.346 -22.056 1.00 87.00 955 GLY A N 1
ATOM 6856 C CA . GLY A 1 955 ? 46.974 -78.788 -22.313 1.00 87.00 955 GLY A CA 1
ATOM 6857 C C . GLY A 1 955 ? 47.204 -79.640 -21.059 1.00 87.00 955 GLY A C 1
ATOM 6858 O O . GLY A 1 955 ? 47.290 -79.096 -19.952 1.00 87.00 955 GLY A O 1
ATOM 6859 N N . PRO A 1 956 ? 47.298 -80.974 -21.207 1.00 88.25 956 PRO A N 1
ATOM 6860 C CA . PRO A 1 956 ? 47.689 -81.880 -20.131 1.00 88.25 956 PRO A CA 1
ATOM 6861 C C . PRO A 1 956 ? 49.102 -81.559 -19.630 1.00 88.25 956 PRO A C 1
ATOM 6863 O O . PRO A 1 956 ? 50.011 -81.339 -20.432 1.00 88.25 956 PRO A O 1
ATOM 6866 N N . VAL A 1 957 ? 49.329 -81.594 -18.313 1.00 84.75 957 VAL A N 1
ATOM 6867 C CA . VAL A 1 957 ? 50.647 -81.263 -17.725 1.00 84.75 957 VAL A CA 1
ATOM 6868 C C . VAL A 1 957 ? 51.752 -82.186 -18.258 1.00 84.75 957 VAL A C 1
ATOM 6870 O O . VAL A 1 957 ? 52.844 -81.722 -18.580 1.00 84.75 957 VAL A O 1
ATOM 6873 N N . ALA A 1 958 ? 51.451 -83.475 -18.442 1.00 81.19 958 ALA A N 1
ATOM 6874 C CA . ALA A 1 958 ? 52.379 -84.446 -19.024 1.00 81.19 958 ALA A CA 1
ATOM 6875 C C . ALA A 1 958 ? 52.773 -84.119 -20.478 1.00 81.19 958 ALA A C 1
ATOM 6877 O O . ALA A 1 958 ? 53.910 -84.366 -20.873 1.00 81.19 958 ALA A O 1
ATOM 6878 N N . GLU A 1 959 ? 51.869 -83.531 -21.270 1.00 82.06 959 GLU A N 1
ATOM 6879 C CA . GLU A 1 959 ? 52.186 -83.121 -22.640 1.00 82.06 959 GLU A CA 1
ATOM 6880 C C . GLU A 1 959 ? 53.103 -81.891 -22.637 1.00 82.06 959 GLU A C 1
ATOM 6882 O O . GLU A 1 959 ? 54.116 -81.876 -23.336 1.00 82.06 959 GLU A O 1
ATOM 6887 N N . LEU A 1 960 ? 52.802 -80.897 -21.793 1.00 77.25 960 LEU A N 1
ATOM 6888 C CA . LEU A 1 960 ? 53.632 -79.700 -21.621 1.00 77.25 960 LEU A CA 1
ATOM 6889 C C . LEU A 1 960 ? 55.064 -80.069 -21.183 1.00 77.25 960 LEU A C 1
ATOM 6891 O O . LEU A 1 960 ? 56.026 -79.606 -21.793 1.00 77.25 960 LEU A O 1
ATOM 6895 N N . LEU A 1 961 ? 55.211 -80.987 -20.220 1.00 73.81 961 LEU A N 1
ATOM 6896 C CA . LEU A 1 961 ? 56.507 -81.553 -19.817 1.00 73.81 961 LEU A CA 1
ATOM 6897 C C . LEU A 1 961 ? 57.218 -82.292 -20.965 1.00 73.81 961 LEU A C 1
ATOM 6899 O O . LEU A 1 961 ? 58.432 -82.157 -21.122 1.00 73.81 961 LEU A O 1
ATOM 6903 N N . SER A 1 962 ? 56.485 -83.055 -21.786 1.00 68.06 962 SER A N 1
ATOM 6904 C CA . SER A 1 962 ? 57.066 -83.812 -22.909 1.00 68.06 962 SER A CA 1
ATOM 6905 C C . SER A 1 962 ? 57.670 -82.909 -23.991 1.00 68.06 962 SER A C 1
ATOM 6907 O O . SER A 1 962 ? 58.706 -83.250 -24.559 1.00 68.06 962 SER A O 1
ATOM 6909 N N . ARG A 1 963 ? 57.094 -81.718 -24.213 1.00 64.06 963 ARG A N 1
ATOM 6910 C CA . ARG A 1 963 ? 57.655 -80.703 -25.122 1.00 64.06 963 ARG A CA 1
ATOM 6911 C C . ARG A 1 963 ? 59.000 -80.169 -24.601 1.00 64.06 963 ARG A C 1
ATOM 6913 O O . ARG A 1 963 ? 59.911 -79.961 -25.393 1.00 64.06 963 ARG A O 1
ATOM 6920 N N . GLY A 1 964 ? 59.155 -80.051 -23.279 1.00 58.09 964 GLY A N 1
ATOM 6921 C CA . GLY A 1 964 ? 60.409 -79.671 -22.615 1.00 58.09 964 GLY A CA 1
ATOM 6922 C C . GLY A 1 964 ? 61.546 -80.690 -22.715 1.00 58.09 964 GLY A C 1
ATOM 6923 O O . GLY A 1 964 ? 62.714 -80.309 -22.796 1.00 58.09 964 GLY A O 1
ATOM 6924 N N . HIS A 1 965 ? 61.219 -81.985 -22.772 1.00 54.38 965 HIS A N 1
ATOM 6925 C CA . HIS A 1 965 ? 62.221 -83.056 -22.865 1.00 54.38 965 HIS A CA 1
ATOM 6926 C C . HIS A 1 965 ? 63.007 -83.029 -24.190 1.00 54.38 965 HIS A C 1
ATOM 6928 O O . HIS A 1 965 ? 64.108 -83.570 -24.251 1.00 54.38 965 HIS A O 1
ATOM 6934 N N . LEU A 1 966 ? 62.491 -82.362 -25.232 1.00 54.94 966 LEU A N 1
ATOM 6935 C CA . LEU A 1 966 ? 63.218 -82.122 -26.487 1.00 54.94 966 LEU A CA 1
ATOM 6936 C C . LEU A 1 966 ? 64.361 -81.100 -26.328 1.00 54.94 966 LEU A C 1
ATOM 6938 O O . LEU A 1 966 ? 65.348 -81.187 -27.055 1.00 54.94 966 LEU A O 1
ATOM 6942 N N . ASN A 1 967 ? 64.254 -80.190 -25.352 1.00 55.53 967 ASN A N 1
ATOM 6943 C CA . ASN A 1 967 ? 65.250 -79.160 -25.031 1.00 55.53 967 ASN A CA 1
ATOM 6944 C C . ASN A 1 967 ? 66.128 -79.533 -23.811 1.00 55.53 967 ASN A C 1
ATOM 6946 O O . ASN A 1 967 ? 66.962 -78.741 -23.382 1.00 55.53 967 ASN A O 1
ATOM 6950 N N . GLY A 1 968 ? 65.973 -80.743 -23.255 1.00 55.94 968 GLY A N 1
ATOM 6951 C CA . GLY A 1 968 ? 66.825 -81.283 -22.184 1.00 55.94 968 GLY A CA 1
ATOM 6952 C C . GLY A 1 968 ? 66.383 -80.993 -20.741 1.00 55.94 968 GLY A C 1
ATOM 6953 O O . GLY A 1 968 ? 67.084 -81.400 -19.814 1.00 55.94 968 GLY A O 1
ATOM 6954 N N . SER A 1 969 ? 65.233 -80.344 -20.524 1.00 59.56 969 SER A N 1
ATOM 6955 C CA . SER A 1 969 ? 64.652 -80.160 -19.182 1.00 59.56 969 SER A CA 1
ATOM 6956 C C . SER A 1 969 ? 63.809 -81.365 -18.737 1.00 59.56 969 SER A C 1
ATOM 6958 O O . SER A 1 969 ? 63.270 -82.114 -19.551 1.00 59.56 969 SER A O 1
ATOM 6960 N N . THR A 1 970 ? 63.672 -81.522 -17.415 1.00 63.44 970 THR A N 1
ATOM 6961 C CA . THR A 1 970 ? 62.835 -82.535 -16.747 1.00 63.44 970 THR A CA 1
ATOM 6962 C C . THR A 1 970 ? 61.798 -81.941 -15.775 1.00 63.44 970 THR A C 1
ATOM 6964 O O . THR A 1 970 ? 61.181 -82.695 -15.025 1.00 63.44 970 THR A O 1
ATOM 6967 N N . ARG A 1 971 ? 61.584 -80.613 -15.765 1.00 73.00 971 ARG A N 1
ATOM 6968 C CA . ARG A 1 971 ? 60.680 -79.911 -14.826 1.00 73.00 971 ARG A CA 1
ATOM 6969 C C . ARG A 1 971 ? 59.768 -78.910 -15.527 1.00 73.00 971 ARG A C 1
ATOM 6971 O O . ARG A 1 971 ? 60.158 -78.295 -16.513 1.00 73.00 971 ARG A O 1
ATOM 6978 N N . LEU A 1 972 ? 58.582 -78.666 -14.967 1.00 71.44 972 LEU A N 1
ATOM 6979 C CA . LEU A 1 972 ? 57.634 -77.667 -15.484 1.00 71.44 972 LEU A CA 1
ATOM 6980 C C . LEU A 1 972 ? 58.164 -76.225 -15.361 1.00 71.44 972 LEU A C 1
ATOM 6982 O O . LEU A 1 972 ? 57.710 -75.336 -16.076 1.00 71.44 972 LEU A O 1
ATOM 6986 N N . GLU A 1 973 ? 59.122 -76.008 -14.459 1.00 74.38 973 GLU A N 1
ATOM 6987 C CA . GLU A 1 973 ? 59.766 -74.722 -14.184 1.00 74.38 973 GLU A CA 1
ATOM 6988 C C . GLU A 1 973 ? 60.566 -74.203 -15.390 1.00 74.38 973 GLU A C 1
ATOM 6990 O O . GLU A 1 973 ? 60.245 -73.140 -15.921 1.00 74.38 973 GLU A O 1
ATOM 6995 N N . ASP A 1 974 ? 61.521 -74.983 -15.903 1.00 70.19 974 ASP A N 1
ATOM 6996 C CA . ASP A 1 974 ? 62.356 -74.557 -17.037 1.00 70.19 974 ASP A CA 1
ATOM 6997 C C . ASP A 1 974 ? 61.537 -74.436 -18.337 1.00 70.19 974 ASP A C 1
ATOM 6999 O O . ASP A 1 974 ? 61.759 -73.530 -19.137 1.00 70.19 974 ASP A O 1
ATOM 7003 N N . VAL A 1 975 ? 60.533 -75.304 -18.527 1.00 70.44 975 VAL A N 1
ATOM 7004 C CA . VAL A 1 975 ? 59.604 -75.247 -19.676 1.00 70.44 975 VAL A CA 1
ATOM 7005 C C . VAL A 1 975 ? 58.770 -73.968 -19.664 1.00 70.44 975 VAL A C 1
ATOM 7007 O O . VAL A 1 975 ? 58.465 -73.405 -20.714 1.00 70.44 975 VAL A O 1
ATOM 7010 N N . PHE A 1 976 ? 58.395 -73.486 -18.481 1.00 71.25 976 PHE A N 1
ATOM 7011 C CA . PHE A 1 976 ? 57.696 -72.216 -18.337 1.00 71.25 976 PHE A CA 1
ATOM 7012 C C . PHE A 1 976 ? 58.617 -71.026 -18.640 1.00 71.25 976 PHE A C 1
ATOM 7014 O O . PHE A 1 976 ? 58.166 -70.100 -19.310 1.00 71.25 976 PHE A O 1
ATOM 7021 N N . LEU A 1 977 ? 59.891 -71.070 -18.227 1.00 71.69 977 LEU A N 1
ATOM 7022 C CA . LEU A 1 977 ? 60.891 -70.043 -18.559 1.00 71.69 977 LEU A CA 1
ATOM 7023 C C . LEU A 1 977 ? 61.141 -69.950 -20.078 1.00 71.69 977 LEU A C 1
ATOM 7025 O O . LEU A 1 977 ? 61.080 -68.852 -20.638 1.00 71.69 977 LEU A O 1
ATOM 7029 N N . ASP A 1 978 ? 61.307 -71.093 -20.754 1.00 71.31 978 ASP A N 1
ATOM 7030 C CA . ASP A 1 978 ? 61.436 -71.200 -22.221 1.00 71.31 978 ASP A CA 1
ATOM 7031 C C . ASP A 1 978 ? 60.203 -70.601 -22.939 1.00 71.31 978 ASP A C 1
ATOM 7033 O O . ASP A 1 978 ? 60.323 -69.787 -23.855 1.00 71.31 978 ASP A O 1
ATOM 7037 N N . LEU A 1 979 ? 58.991 -70.905 -22.451 1.00 69.62 979 LEU A N 1
ATOM 7038 C CA . LEU A 1 979 ? 57.730 -70.402 -23.018 1.00 69.62 979 LEU A CA 1
ATOM 7039 C C . LEU A 1 979 ? 57.446 -68.907 -22.773 1.00 69.62 979 LEU A C 1
ATOM 7041 O O . LEU A 1 979 ? 56.660 -68.326 -23.527 1.00 69.62 979 LEU A O 1
ATOM 7045 N N . ILE A 1 980 ? 58.021 -68.273 -21.741 1.00 69.06 980 ILE A N 1
ATOM 7046 C CA . ILE A 1 980 ? 57.856 -66.822 -21.495 1.00 69.06 980 ILE A CA 1
ATOM 7047 C C . ILE A 1 980 ? 59.005 -65.971 -22.054 1.00 69.06 980 ILE A C 1
ATOM 7049 O O . ILE A 1 980 ? 58.813 -64.764 -22.231 1.00 69.06 980 ILE A O 1
ATOM 7053 N N . GLY A 1 981 ? 60.146 -66.586 -22.381 1.00 59.78 981 GLY A N 1
ATOM 7054 C CA . GLY A 1 981 ? 61.266 -65.946 -23.073 1.00 59.78 981 GLY A CA 1
ATOM 7055 C C . GLY A 1 981 ? 62.225 -65.152 -22.182 1.00 59.78 981 GLY A C 1
ATOM 7056 O O . GLY A 1 981 ? 62.847 -64.207 -22.669 1.00 59.78 981 GLY A O 1
ATOM 7057 N N . GLU A 1 982 ? 62.355 -65.500 -20.898 1.00 51.34 982 GLU A N 1
ATOM 7058 C CA . GLU A 1 982 ? 63.398 -64.933 -20.031 1.00 51.34 982 GLU A CA 1
ATOM 7059 C C . GLU A 1 982 ? 64.682 -65.773 -20.129 1.00 51.34 982 GLU A C 1
ATOM 7061 O O . GLU A 1 982 ? 64.779 -66.862 -19.566 1.00 51.34 982 GLU A O 1
ATOM 7066 N N . GLN A 1 983 ? 65.680 -65.254 -20.855 1.00 35.81 983 GLN A N 1
ATOM 7067 C CA . GLN A 1 983 ? 67.063 -65.715 -20.716 1.00 35.81 983 GLN A CA 1
ATOM 7068 C C . GLN A 1 983 ? 67.652 -65.200 -19.395 1.00 35.81 983 GLN A C 1
ATOM 7070 O O . GLN A 1 983 ? 67.389 -64.059 -19.005 1.00 35.81 983 GLN A O 1
ATOM 7075 N N . VAL A 1 984 ? 68.459 -66.048 -18.751 1.00 37.00 984 VAL A N 1
ATOM 7076 C CA . VAL A 1 984 ? 69.314 -65.721 -17.593 1.00 37.00 984 VAL A CA 1
ATOM 7077 C C . VAL A 1 984 ? 70.587 -65.016 -18.057 1.00 37.00 984 VAL A C 1
ATOM 7079 O O . VAL A 1 984 ? 71.164 -65.490 -19.062 1.00 37.00 984 VAL A O 1
#

Mean predicted aligned error: 19.53 Å

Organism: NCBI:txid150177

Secondary structure (DSSP, 8-state):
---TTHHHHHHHHHHHHHHHHHHHHHHTS-PPPPP--EEEEEEEEETTTT-EEEEEEEEEE--TT-S-B-EEEEEPPTT--GGGGHHHHHHHHHTT-EEEEEPPTTSTT--S-B-TT-TTTHHHHHHHHHHHHHT-TTB-EEETTEE-EEEEEETHHHHHHHHHTTT-TTEEEEEEES--S-HHHHHS--TTS--TTTPPP-HHHHHHHHHHHH-GGGGG-TTGGGTTTTT-------------------------------------------------------------------------------------------------PPP-PPPPHHHHHHTTB-HHHHHHHHHHHHHSS--HHHHHHHHHTSGGGSTTT--S-EEEEEETT-SSS-HHHHHHHHHHHHTTT--EEEEEES--TT-S---HHHHHHHHHHHHHHHTS----TT-HHHHHHHHHHTT-PPPPS---TTS--S----BPPTTS-SEEEEEEEEE-TTT--EEEEEEEESB---TT-SEEEEEEEE---EEEEE-GGG-SPPBS--TTTHHHHHT-TT-----BPPTTSEEEEEEPPPSS-EEEEE--EEEEEEESSEEEEEEEEEEEE-TTS--B-GGG--EEEEEEEBTT-EEEEEEPPPEEEEE-TT-EEEEEEES--TTS---SS-EEEEEEESSSEEEEEE-SS-BPPP-PPPTHHHHHHHHHHHHHHHHHHHHHH--------GGGTT-SEEEEEEEE--TTS--SEEEEEEEE-TT-EEEEE--TTSSHHHHHHHHTTSS--SEEEEEETTEEP-TT-GGGGGEEEE-S-----TTSBHHHHHHHHHHHTT--GGGG-HHHHHHHHT-GGGTTSBGGG--HHHHHHHHHHHHTTT--SEEEESSTTTT--HHHHHHHHHHHHHHHTTT-EEEEE-S-HHHHHHH-SEEEEEETTEEEEEEEHHHHHHHHTTTT--SHHHHHHHHHT---

Radius of gyration: 48.79 Å; Cα contacts (8 Å, |Δi|>4): 1868; chains: 1; bounding box: 96×138×109 Å